Protein AF-0000000084635244 (afdb_homodimer)

Organism: Rhizophagus irregularis (strain DAOM 197198w) (NCBI:txid1432141)

InterPro domains:
  IPR006095 Glutamate/phenylalanine/leucine/valine/L-tryptophan dehydrogenase [PR00082] (2-16)
  IPR006095 Glutamate/phenylalanine/leucine/valine/L-tryptophan dehydrogenase [PR00082] (76-98)
  IPR006095 Glutamate/phenylalanine/leucine/valine/L-tryptophan dehydrogenase [PR00082] (119-139)
  IPR006095 Glutamate/phenylalanine/leucine/valine/L-tryptophan dehydrogenase [PR00082] (241-252)
  IPR006096 Glutamate/phenylalanine/leucine/valine/L-tryptophan dehydrogenase, C-terminal [PF00208] (85-300)
  IPR006096 Glutamate/phenylalanine/leucine/valine/L-tryptophan dehydrogenase, C-terminal [SM00839] (88-313)
  IPR006097 Glutamate/phenylalanine/leucine/valine/L-tryptophan dehydrogenase, dimerisation domain [PF02812] (1-74)
  IPR016211 Glutamate/phenylalanine/leucine/valine/L-tryptophan dehydrogenase, bacterial/archaeal [PTHR42722] (1-314)
  IPR036291 NAD(P)-binding domain superfamily [SSF51735] (85-309)
  IPR046346 Aminoacid dehydrogenase-like, N-terminal domain superfamily [SSF53223] (1-88)

pLDDT: mean 82.5, std 17.67, range [34.53, 98.81]

Solvent-accessible surface area (backbone atoms only — not comparable to full-atom values): 42917 Å² total; per-residue (Å²): 88,39,52,27,26,17,60,66,68,44,90,49,75,52,80,85,88,81,86,80,43,87,79,74,48,52,94,50,95,79,51,48,70,64,58,52,39,50,55,30,29,52,50,12,40,54,40,18,71,48,30,45,57,46,68,46,64,79,50,93,93,58,50,61,67,44,30,43,30,19,42,68,22,14,70,48,52,32,33,24,45,54,77,33,39,28,64,26,78,41,32,55,50,16,20,53,28,28,51,34,26,44,45,24,54,38,41,73,74,70,32,93,62,52,56,63,35,31,36,27,32,38,22,43,48,69,35,24,44,40,32,51,52,54,42,54,76,46,43,39,48,32,36,43,33,29,28,64,47,68,66,46,47,52,52,43,48,63,75,45,50,90,43,46,90,66,37,43,44,82,40,83,39,56,90,86,57,64,63,68,57,41,41,90,34,59,27,34,21,44,31,54,63,42,51,62,39,32,80,80,44,53,76,54,43,62,32,46,30,39,47,25,51,15,60,61,37,44,53,42,78,90,51,36,55,54,55,36,49,74,72,62,27,45,56,52,45,29,53,62,19,28,34,32,28,57,51,46,39,64,43,30,82,69,27,59,50,86,84,34,64,75,59,47,41,41,67,32,79,82,39,72,69,4,37,25,40,39,44,38,50,30,49,50,50,11,64,74,66,74,49,41,33,56,60,45,48,50,53,54,9,54,63,46,58,71,60,66,37,90,86,67,45,67,52,47,56,53,36,51,50,51,44,49,48,42,47,37,42,45,32,42,46,52,17,47,51,24,40,49,52,14,48,48,30,54,68,72,42,61,82,85,39,36,64,57,14,49,47,28,38,51,46,13,50,50,33,42,50,49,31,49,50,45,45,48,45,38,63,70,58,47,47,69,77,44,87,85,58,76,84,70,72,65,54,65,56,51,52,49,48,50,49,50,50,50,52,45,52,50,52,48,49,54,49,58,68,64,57,124,87,40,52,27,26,16,59,68,70,44,89,48,76,53,80,85,87,82,84,79,42,87,78,74,48,52,94,50,94,78,52,48,72,64,59,51,40,50,53,29,28,50,50,12,39,53,41,18,71,49,30,43,58,46,70,47,65,79,51,93,94,58,51,60,67,44,32,45,31,20,43,68,22,14,69,48,51,31,31,23,44,53,77,32,39,29,65,26,78,40,32,56,49,16,19,53,28,26,51,35,26,44,47,23,54,37,40,74,75,70,34,92,63,53,56,63,35,31,37,28,32,39,22,43,50,70,37,24,43,41,31,51,51,54,42,54,76,48,43,39,48,32,38,41,34,31,27,64,48,68,67,44,48,53,53,44,47,64,74,43,52,90,43,48,90,67,36,44,44,82,40,85,38,57,91,86,58,64,64,68,59,40,42,90,33,58,28,35,22,43,31,53,61,42,52,62,39,32,79,81,44,53,75,54,42,61,33,47,31,39,47,25,51,15,59,60,38,43,53,42,76,90,52,36,53,55,56,35,48,76,72,60,27,47,56,50,46,29,52,63,19,28,33,32,28,57,52,46,39,64,42,29,81,72,26,58,50,86,85,36,64,74,59,46,42,42,67,31,77,83,40,73,68,4,36,25,39,37,43,39,49,30,50,51,48,10,64,73,66,73,50,42,33,54,58,45,46,49,53,54,9,56,63,45,58,69,61,66,35,90,85,67,45,66,51,46,58,52,37,52,49,50,44,48,45,43,48,37,42,46,31,41,48,53,17,49,52,24,40,50,52,15,48,48,30,54,68,72,44,58,82,86,39,35,64,56,15,50,47,27,36,50,48,14,50,50,34,42,48,47,31,48,48,45,44,49,44,37,62,68,58,46,46,69,75,46,86,84,60,77,85,68,70,64,55,65,55,52,51,49,50,50,49,50,50,50,51,45,52,50,52,48,50,52,48,57,68,62,57,125

Secondary structure (DSSP, 8-state):
-HHHHHHTT-S----------TTSS-S-TTS-HHHHHHHHHHHHHHHHHTTTS--B---TT--HHHHHHHHTT-SSB-S--GGGT----THHHHHHHHHHHHHHHHHHTT---STT-EEEEE--SHHHHHHHHHHHHTT-SEEEEEES-HHHHHHHHHHTGGGTTTTEEEEE--TT--GGGGS-SSEEEE-S-S--B-HHHHTT---SEE--S-S--BSSTTTHHHHHHHTT-EE--HHHHTTHHHHHHHHGGG---TT-HHHHHHHSSSSTTSHHHHHHHHHHHHHHHT--HHHHHHHHHHHHHTSPBTTTBSHHHHHHHHHHHHHHHHHHHHHHHHHHHHHHHHHHS-GGGHHHHHHHHHHHHHHHHHHHHHHHHHHHH--TT-TTS----THHHHHHHHHHHHHHHHHHHHHHHH--/-HHHHHHTT-S----------TTSS-S-TTS-HHHHHHHHHHHHHHHHHTTTS--B---TT--HHHHHHHHTT-SSB-S--GGGT----THHHHHHHHHHHHHHHHHHTT---STT-EEEEE--SHHHHHHHHHHHHTT-SEEEEEES-HHHHHHHHHHTGGGTTTTEEEEE--TT--GGGGS-SSEEEE-S-S--B-HHHHTT---SEE--S-S--BSSTTTHHHHHHHTT-EE--HHHHTTHHHHHHHHGGG---TT-HHHHHHHSSSSTTSHHHHHHHHHHHHHHHT--HHHHHHHHHHHHHTSPBTTTBSHHHHHHHHHHHHHHHHHHHHHHHHHHHHHHHHHHS-GGGHHHHHHHHHHHHHHHHHHHHHHHHHHHH--TT-TTS----THHHHHHHHHHHHHHHHHHHHHHHH--

Sequence (840 aa):
MTHKNALAELWWGGGKGVIARNSGVGLEEGDTPLQRRLVFEEYGLFISSLKGCYVTAEDVGTKDEDMSAIFSKTRFTTCIPPGFGGSGNPSSPTARGVVRALEAAFSHIGRKSLEGATIAVQGVGHVGSNFIQFLLEKRVKRIIACDVDPQKLQVAEKRFKEFYDGKIEFRLTKQNDHSLLFEDVDAVSPCGIGNILTPQTIKNIKTNIVCGAANNQLGDPAKDDKLLAERGIIYVPDFLANRMGIVNCADEQYGYIDDDPFIEKHLGDSWENSIYNCTKLILDKAKATKRTPQEIAVELAEQKSFVEHPIRGHRGIQIIETRQRTFEGAYGRTCLSSFGFALIILRIFDEDFYTIGFVYIAFGVALLIISALRIRNNIENFDIFEKNKPFVTSGGYVALTSGIALLTYLALLVMILRMDMTHKNALAELWWGGGKGVIARNSGVGLEEGDTPLQRRLVFEEYGLFISSLKGCYVTAEDVGTKDEDMSAIFSKTRFTTCIPPGFGGSGNPSSPTARGVVRALEAAFSHIGRKSLEGATIAVQGVGHVGSNFIQFLLEKRVKRIIACDVDPQKLQVAEKRFKEFYDGKIEFRLTKQNDHSLLFEDVDAVSPCGIGNILTPQTIKNIKTNIVCGAANNQLGDPAKDDKLLAERGIIYVPDFLANRMGIVNCADEQYGYIDDDPFIEKHLGDSWENSIYNCTKLILDKAKATKRTPQEIAVELAEQKSFVEHPIRGHRGIQIIETRQRTFEGAYGRTCLSSFGFALIILRIFDEDFYTIGFVYIAFGVALLIISALRIRNNIENFDIFEKNKPFVTSGGYVALTSGIALLTYLALLVMILRMD

Structure (mmCIF, N/CA/C/O backbone):
data_AF-0000000084635244-model_v1
#
loop_
_entity.id
_entity.type
_entity.pdbx_description
1 polymer 'Glutamate/phenylalanine/leucine/valine/L-tryptophan dehydrogenase C-terminal domain-containing protein'
#
loop_
_atom_site.group_PDB
_atom_site.id
_atom_site.type_symbol
_atom_site.label_atom_id
_atom_site.label_alt_id
_atom_site.label_comp_id
_atom_site.label_asym_id
_atom_site.label_entity_id
_atom_site.label_seq_id
_atom_site.pdbx_PDB_ins_code
_atom_site.Cartn_x
_atom_site.Cartn_y
_atom_site.Cartn_z
_atom_site.occupancy
_atom_site.B_iso_or_equiv
_atom_site.auth_seq_id
_atom_site.auth_comp_id
_atom_site.auth_asym_id
_atom_site.auth_atom_id
_atom_site.pdbx_PDB_model_num
ATOM 1 N N . MET A 1 1 ? 6.395 -19.469 0.417 1 91.5 1 MET A N 1
ATOM 2 C CA . MET A 1 1 ? 5.938 -18.125 0.082 1 91.5 1 MET A CA 1
ATOM 3 C C . MET A 1 1 ? 7.117 -17.156 0.01 1 91.5 1 MET A C 1
ATOM 5 O O . MET A 1 1 ? 7.188 -16.328 -0.899 1 91.5 1 MET A O 1
ATOM 9 N N . THR A 1 2 ? 8.031 -17.25 0.988 1 91.19 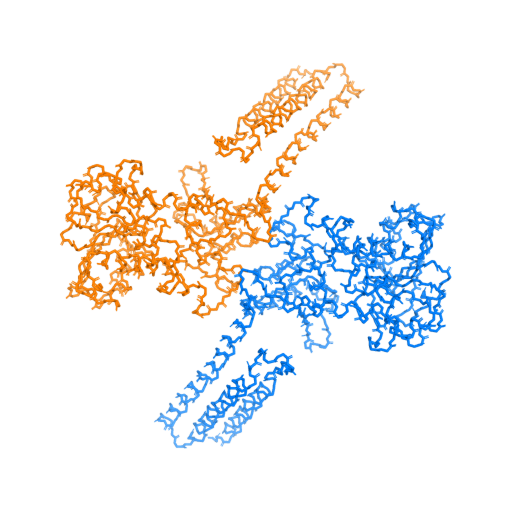2 THR A N 1
ATOM 10 C CA . THR A 1 2 ? 9.195 -16.375 0.99 1 91.19 2 THR A CA 1
ATOM 11 C C . THR A 1 2 ? 9.992 -16.531 -0.305 1 91.19 2 THR A C 1
ATOM 13 O O . THR A 1 2 ? 10.328 -15.531 -0.954 1 91.19 2 THR A O 1
ATOM 16 N N . HIS A 1 3 ? 10.25 -17.75 -0.678 1 94.38 3 HIS A N 1
ATOM 17 C CA . HIS A 1 3 ? 11.016 -18.016 -1.894 1 94.38 3 HIS A CA 1
ATOM 18 C C . HIS A 1 3 ? 10.266 -17.516 -3.129 1 94.38 3 HIS A C 1
ATOM 20 O O . HIS A 1 3 ? 10.875 -16.953 -4.043 1 94.38 3 HIS A O 1
ATOM 26 N N . LYS A 1 4 ? 9.031 -17.672 -3.117 1 95.75 4 LYS A N 1
ATOM 27 C CA . LYS A 1 4 ? 8.18 -17.219 -4.215 1 95.75 4 LYS A CA 1
ATOM 28 C C . LYS A 1 4 ? 8.25 -15.695 -4.375 1 95.75 4 LYS A C 1
ATOM 30 O O . LYS A 1 4 ? 8.469 -15.195 -5.477 1 95.75 4 LYS A O 1
ATOM 35 N N . ASN A 1 5 ? 8.055 -14.984 -3.285 1 95.06 5 ASN A N 1
ATOM 36 C CA . ASN A 1 5 ? 8.094 -13.523 -3.301 1 95.06 5 ASN A CA 1
ATOM 37 C C . ASN A 1 5 ? 9.469 -13.008 -3.707 1 95.06 5 ASN A C 1
ATOM 39 O O . ASN A 1 5 ? 9.578 -12.039 -4.461 1 95.06 5 ASN A O 1
ATOM 43 N N . ALA A 1 6 ? 10.469 -13.703 -3.248 1 94.06 6 ALA A N 1
ATOM 44 C CA . ALA A 1 6 ? 11.844 -13.305 -3.533 1 94.06 6 ALA A CA 1
ATOM 45 C C . ALA A 1 6 ? 12.172 -13.461 -5.016 1 94.06 6 ALA A C 1
ATOM 47 O O . ALA A 1 6 ? 12.688 -12.539 -5.648 1 94.06 6 ALA A O 1
ATOM 48 N N . LEU A 1 7 ? 11.797 -14.586 -5.598 1 95.12 7 LEU A N 1
ATOM 49 C CA . LEU A 1 7 ? 12.078 -14.828 -7.008 1 95.12 7 LEU A CA 1
ATOM 50 C C . LEU A 1 7 ? 11.297 -13.859 -7.895 1 95.12 7 LEU A C 1
ATOM 52 O O . LEU A 1 7 ? 11.734 -13.531 -9 1 95.12 7 LEU A O 1
ATOM 56 N N . ALA A 1 8 ? 10.195 -13.422 -7.375 1 95.62 8 ALA A N 1
ATOM 57 C CA . ALA A 1 8 ? 9.367 -12.477 -8.125 1 95.62 8 ALA A CA 1
ATOM 58 C C . ALA A 1 8 ? 9.828 -11.039 -7.895 1 95.62 8 ALA A C 1
ATOM 60 O O . ALA A 1 8 ? 9.289 -10.109 -8.492 1 95.62 8 ALA A O 1
ATOM 61 N N . GLU A 1 9 ? 10.789 -10.875 -6.953 1 92.44 9 GLU A N 1
ATOM 62 C CA . GLU A 1 9 ? 11.312 -9.562 -6.586 1 92.44 9 GLU A CA 1
ATOM 63 C C . GLU A 1 9 ? 10.211 -8.664 -6.027 1 92.44 9 GLU A C 1
ATOM 65 O O . GLU A 1 9 ? 10.086 -7.504 -6.426 1 92.44 9 GLU A O 1
ATOM 70 N N . LEU A 1 10 ? 9.461 -9.352 -5.242 1 91.56 10 LEU A N 1
ATOM 71 C CA . LEU A 1 10 ? 8.484 -8.602 -4.465 1 91.56 10 LEU A CA 1
ATOM 72 C C . LEU A 1 10 ? 9.07 -8.18 -3.119 1 91.56 10 LEU A C 1
ATOM 74 O O . LEU A 1 10 ? 9.914 -8.875 -2.561 1 91.56 10 LEU A O 1
ATOM 78 N N . TRP A 1 11 ? 8.742 -7.051 -2.605 1 87.19 11 TRP A N 1
ATOM 79 C CA . TRP A 1 11 ? 9.273 -6.531 -1.352 1 87.19 11 TRP A CA 1
ATOM 80 C C . TRP A 1 11 ? 8.438 -7.004 -0.167 1 87.19 11 TRP A C 1
ATOM 82 O O . TRP A 1 11 ? 8.094 -6.211 0.712 1 87.19 11 TRP A O 1
ATOM 92 N N . TRP A 1 12 ? 7.984 -8.203 -0.226 1 88.62 12 TRP A N 1
ATOM 93 C CA . TRP A 1 12 ? 7.234 -8.875 0.834 1 88.62 12 TRP A CA 1
ATOM 94 C C . TRP A 1 12 ? 7.961 -10.125 1.308 1 88.62 12 TRP A C 1
ATOM 96 O O . TRP A 1 12 ? 8.609 -10.82 0.514 1 88.62 12 TRP A O 1
ATOM 106 N N . GLY A 1 13 ? 7.934 -10.352 2.584 1 88.12 13 GLY A N 1
ATOM 107 C CA . GLY A 1 13 ? 8.25 -11.688 3.064 1 88.12 13 GLY A CA 1
ATOM 108 C C . GLY A 1 13 ? 7.188 -12.711 2.73 1 88.12 13 GLY A C 1
ATOM 109 O O . GLY A 1 13 ? 6.457 -12.562 1.749 1 88.12 13 GLY A O 1
ATOM 110 N N . GLY A 1 14 ? 7.234 -13.836 3.43 1 87.56 14 GLY A N 1
ATOM 111 C CA . GLY A 1 14 ? 6.238 -14.852 3.139 1 87.56 14 GLY A CA 1
ATOM 112 C C . GLY A 1 14 ? 5.617 -15.453 4.387 1 87.56 14 GLY A C 1
ATOM 113 O O . GLY A 1 14 ? 6.281 -15.578 5.418 1 87.56 14 GLY A O 1
ATOM 114 N N . GLY A 1 15 ? 4.285 -15.695 4.281 1 86.06 15 GLY A N 1
ATOM 115 C CA . GLY A 1 15 ? 3.545 -16.359 5.344 1 86.06 15 GLY A CA 1
ATOM 116 C C . GLY A 1 15 ? 2.25 -16.984 4.863 1 86.06 15 GLY A C 1
ATOM 117 O O . GLY A 1 15 ? 1.829 -16.766 3.727 1 86.06 15 GLY A O 1
ATOM 118 N N . LYS A 1 16 ? 1.751 -17.969 5.715 1 85.5 16 LYS A N 1
ATOM 119 C CA . LYS A 1 16 ? 0.455 -18.578 5.453 1 85.5 16 LYS A CA 1
ATOM 120 C C . LYS A 1 16 ? -0.455 -18.484 6.672 1 85.5 16 LYS A C 1
ATOM 122 O O . LYS A 1 16 ? 0.007 -18.625 7.809 1 85.5 16 LYS A O 1
ATOM 127 N N . GLY A 1 17 ? -1.716 -18.141 6.344 1 83.75 17 GLY A N 1
ATOM 128 C CA . GLY A 1 17 ? -2.729 -18.141 7.387 1 83.75 17 GLY A CA 1
ATOM 129 C C . GLY A 1 17 ? -3.713 -19.281 7.27 1 83.75 17 GLY A C 1
ATOM 130 O O . GLY A 1 17 ? -4.113 -19.656 6.164 1 83.75 17 GLY A O 1
ATOM 131 N N . VAL A 1 18 ? -4.051 -19.859 8.438 1 80.62 18 VAL A N 1
ATOM 132 C CA . VAL A 1 18 ? -5.012 -20.969 8.477 1 80.62 18 VAL A CA 1
ATOM 133 C C . VAL A 1 18 ? -6.121 -20.641 9.477 1 80.62 18 VAL A C 1
ATOM 135 O O . VAL A 1 18 ? -5.855 -20.125 10.562 1 80.62 18 VAL A O 1
ATOM 138 N N . ILE A 1 19 ? -7.324 -20.797 9.047 1 79.44 19 ILE A N 1
ATOM 139 C CA . ILE A 1 19 ? -8.484 -20.672 9.93 1 79.44 19 ILE A CA 1
ATOM 140 C C . ILE A 1 19 ? -8.953 -22.062 10.336 1 79.44 19 ILE A C 1
ATOM 142 O O . ILE A 1 19 ? -9.297 -22.891 9.484 1 79.44 19 ILE A O 1
ATOM 146 N N . ALA A 1 20 ? -8.766 -22.391 11.609 1 70.88 20 ALA A N 1
ATOM 147 C CA . ALA A 1 20 ? -9.211 -23.688 12.117 1 70.88 20 ALA A CA 1
ATOM 148 C C . ALA A 1 20 ? -10.406 -23.531 13.047 1 70.88 20 ALA A C 1
ATOM 150 O O . ALA A 1 20 ? -10.414 -22.656 13.922 1 70.88 20 ALA A O 1
ATOM 151 N N . ARG A 1 21 ? -11.516 -24.062 12.68 1 64.56 21 ARG A N 1
ATOM 152 C CA . ARG A 1 21 ? -12.68 -24 13.555 1 64.56 21 ARG A CA 1
ATOM 153 C C . ARG A 1 21 ? -12.703 -25.188 14.516 1 64.56 21 ARG A C 1
ATOM 155 O O . ARG A 1 21 ? -12.32 -26.312 14.141 1 64.56 21 ARG A O 1
ATOM 162 N N . ASN A 1 22 ? -12.93 -24.828 15.773 1 56.69 22 ASN A N 1
ATOM 163 C CA . ASN A 1 22 ? -12.93 -25.812 16.859 1 56.69 22 ASN A CA 1
ATOM 164 C C . ASN A 1 22 ? -13.922 -26.938 16.594 1 56.69 22 ASN A C 1
ATOM 166 O O . ASN A 1 22 ? -13.945 -27.938 17.312 1 56.69 22 ASN A O 1
ATOM 170 N N . SER A 1 23 ? -14.867 -26.625 15.812 1 53.41 23 SER A N 1
ATOM 171 C CA . SER A 1 23 ? -15.836 -27.703 15.633 1 53.41 23 SER A CA 1
ATOM 172 C C . SER A 1 23 ? -15.203 -28.906 14.93 1 53.41 23 SER A C 1
ATOM 174 O O . SER A 1 23 ? -15.852 -29.938 14.742 1 53.41 23 SER A O 1
ATOM 176 N N . GLY A 1 24 ? -13.938 -28.812 14.891 1 50.06 24 GLY A N 1
ATOM 177 C CA . GLY A 1 24 ? -13.234 -29.859 14.164 1 50.06 24 GLY A CA 1
ATOM 178 C C . GLY A 1 24 ? -13.562 -29.875 12.68 1 50.06 24 GLY A C 1
ATOM 179 O O . GLY A 1 24 ? -12.945 -30.625 11.914 1 50.06 24 GLY A O 1
ATOM 180 N N . VAL A 1 25 ? -14.727 -29.266 12.383 1 49.88 25 VAL A N 1
ATOM 181 C CA . VAL A 1 25 ? -15.117 -29.25 10.977 1 49.88 25 VAL A CA 1
ATOM 182 C C . VAL A 1 25 ? -14.867 -27.859 10.398 1 49.88 25 VAL A C 1
ATOM 184 O O . VAL A 1 25 ? -15.094 -26.844 11.062 1 49.88 25 VAL A O 1
ATOM 187 N N . GLY A 1 26 ? -13.797 -27.656 9.688 1 55.41 26 GLY A N 1
ATOM 188 C CA . GLY A 1 26 ? -13.656 -26.406 8.953 1 55.41 26 GLY A CA 1
ATOM 189 C C . GLY A 1 26 ? -14.984 -25.812 8.516 1 55.41 26 GLY A C 1
ATOM 190 O O . GLY A 1 26 ? -16.047 -26.25 8.977 1 55.41 26 GLY A O 1
ATOM 191 N N . LEU A 1 27 ? -15.047 -24.516 7.988 1 60.03 27 LEU A N 1
ATOM 192 C CA . LEU A 1 27 ? -16.281 -24 7.402 1 60.03 27 LEU A CA 1
ATOM 193 C C . LEU A 1 27 ? -16.906 -25.031 6.465 1 60.03 27 LEU A C 1
ATOM 195 O O . LEU A 1 27 ? -16.234 -25.562 5.586 1 60.03 27 LEU A O 1
ATOM 199 N N . GLU A 1 28 ? -17.875 -25.75 7.059 1 56.56 28 GLU A N 1
ATOM 200 C CA . GLU A 1 28 ? -18.562 -26.781 6.297 1 56.56 28 GLU A CA 1
ATOM 201 C C . GLU A 1 28 ? -19.484 -26.188 5.238 1 56.56 28 GLU A C 1
ATOM 203 O O . GLU A 1 28 ? -19.922 -25.047 5.375 1 56.56 28 GLU A O 1
ATOM 208 N N . GLU A 1 29 ? -19.562 -26.766 4.102 1 55.72 29 GLU A N 1
ATOM 209 C CA . GLU A 1 29 ? -20.469 -26.391 3.018 1 55.72 29 GLU A CA 1
ATOM 210 C C . GLU A 1 29 ? -21.844 -26 3.555 1 55.72 29 GLU A C 1
ATOM 212 O O . GLU A 1 29 ? -22.531 -25.156 2.977 1 55.72 29 GLU A O 1
ATOM 217 N N . GLY A 1 30 ? -22.094 -26.406 4.809 1 57.88 30 GLY A N 1
ATOM 218 C CA . GLY A 1 30 ? -23.438 -26.172 5.336 1 57.88 30 GLY A CA 1
ATOM 219 C C . GLY A 1 30 ? -23.516 -24.906 6.176 1 57.88 30 GLY A C 1
ATOM 220 O O . GLY A 1 30 ? -24.594 -24.531 6.633 1 57.88 30 GLY A O 1
ATOM 221 N N . ASP A 1 31 ? -22.469 -24.266 6.309 1 67.12 31 ASP A N 1
ATOM 222 C CA . ASP A 1 31 ? -22.547 -23.047 7.121 1 67.12 31 ASP A CA 1
ATOM 223 C C . ASP A 1 31 ? -23.328 -21.953 6.398 1 67.12 31 ASP A C 1
ATOM 225 O O . ASP A 1 31 ? -23.266 -21.844 5.172 1 67.12 31 ASP A O 1
ATOM 229 N N . THR A 1 32 ? -24.188 -21.359 7.148 1 79.31 32 THR A N 1
ATOM 230 C CA . THR A 1 32 ? -24.938 -20.25 6.566 1 79.31 32 THR A CA 1
ATOM 231 C C . THR A 1 32 ? -23.984 -19.156 6.078 1 79.31 32 THR A C 1
ATOM 233 O O . THR A 1 32 ? -22.875 -19.016 6.594 1 79.31 32 THR A O 1
ATOM 236 N N . PRO A 1 33 ? -24.375 -18.609 5.078 1 81.81 33 PRO A N 1
ATOM 237 C CA . PRO A 1 33 ? -23.578 -17.469 4.586 1 81.81 33 PRO A CA 1
ATOM 238 C C . PRO A 1 33 ? -23.219 -16.484 5.691 1 81.81 33 PRO A C 1
ATOM 240 O O . PRO A 1 33 ? -22.125 -15.914 5.68 1 81.81 33 PRO A O 1
ATOM 243 N N . LEU A 1 34 ? -24.109 -16.422 6.605 1 83.31 34 LEU A N 1
ATOM 244 C CA . LEU A 1 34 ? -23.859 -15.492 7.699 1 83.31 34 LEU A CA 1
ATOM 245 C C . LEU A 1 34 ? -22.75 -15.992 8.609 1 83.31 34 LEU A C 1
ATOM 247 O O . LEU A 1 34 ? -21.875 -15.219 9.016 1 83.31 34 LEU A O 1
ATOM 251 N N . GLN A 1 35 ? -22.844 -17.25 8.922 1 80.06 35 GLN A N 1
ATOM 252 C CA . GLN A 1 35 ? -21.812 -17.828 9.781 1 80.06 35 GLN A CA 1
ATOM 253 C C . GLN A 1 35 ? -20.438 -17.734 9.125 1 80.06 35 GLN A C 1
ATOM 255 O O . GLN A 1 35 ? -19.438 -17.406 9.781 1 80.06 35 GLN A O 1
ATOM 260 N N . ARG A 1 36 ? -20.359 -18 7.906 1 86.44 36 ARG A N 1
ATOM 261 C CA . ARG A 1 36 ? -19.109 -17.906 7.16 1 86.44 36 ARG A CA 1
ATOM 262 C C . ARG A 1 36 ? -18.594 -16.469 7.145 1 86.44 36 ARG A C 1
ATOM 264 O O . ARG A 1 36 ? -17.406 -16.234 7.391 1 86.44 36 ARG A O 1
ATOM 271 N N . ARG A 1 37 ? -19.516 -15.57 6.914 1 88.69 37 ARG A N 1
ATOM 272 C CA . ARG A 1 37 ? -19.141 -14.156 6.895 1 88.69 37 ARG A CA 1
ATOM 273 C C . ARG A 1 37 ? -18.547 -13.734 8.227 1 88.69 37 ARG A C 1
ATOM 275 O O . ARG A 1 37 ? -17.531 -13.023 8.266 1 88.69 37 ARG A O 1
ATOM 282 N N . LEU A 1 38 ? -19.094 -14.18 9.273 1 83.75 38 LEU A N 1
ATOM 283 C CA . LEU A 1 38 ? -18.641 -13.797 10.609 1 83.75 38 LEU A CA 1
ATOM 284 C C . LEU A 1 38 ? -17.234 -14.312 10.867 1 83.75 38 LEU A C 1
ATOM 286 O O . LEU A 1 38 ? -16.406 -13.602 11.445 1 83.75 38 LEU A O 1
ATOM 290 N N . VAL A 1 39 ? -16.984 -15.492 10.453 1 85.06 39 VAL A N 1
ATOM 291 C CA . VAL A 1 39 ? -15.664 -16.094 10.641 1 85.06 39 VAL A CA 1
ATOM 292 C C . VAL A 1 39 ? -14.609 -15.273 9.906 1 85.06 39 VAL A C 1
ATOM 294 O O . VAL A 1 39 ? -13.547 -14.961 10.461 1 85.06 39 VAL A O 1
ATOM 297 N N . PHE A 1 40 ? -14.922 -14.852 8.734 1 91.5 40 PHE A N 1
ATOM 298 C CA . PHE A 1 40 ? -13.945 -14.133 7.926 1 91.5 40 PHE A CA 1
ATOM 299 C C . PHE A 1 40 ? -13.812 -12.688 8.391 1 91.5 40 PHE A C 1
ATOM 301 O O . PHE A 1 40 ? -12.742 -12.094 8.289 1 91.5 40 PHE A O 1
ATOM 308 N N . GLU A 1 41 ? -14.883 -12.172 8.93 1 88.19 41 GLU A N 1
ATOM 309 C CA . GLU A 1 41 ? -14.781 -10.859 9.562 1 88.19 41 GLU A CA 1
ATOM 310 C C . GLU A 1 41 ? -13.875 -10.906 10.797 1 88.19 41 GLU A C 1
ATOM 312 O O . GLU A 1 41 ? -13.07 -10 11.016 1 88.19 41 GLU A O 1
ATOM 317 N N . GLU A 1 42 ? -14.008 -11.969 11.555 1 85.06 42 GLU A N 1
ATOM 318 C CA . GLU A 1 42 ? -13.141 -12.148 12.719 1 85.06 42 GLU A CA 1
ATOM 319 C C . GLU A 1 42 ? -11.688 -12.305 12.305 1 85.06 42 GLU A C 1
ATOM 321 O O . GLU A 1 42 ? -10.781 -11.797 12.969 1 85.06 42 GLU A O 1
ATOM 326 N N . TYR A 1 43 ? -11.484 -13.031 11.258 1 89.19 43 TYR A N 1
ATOM 327 C CA . TYR A 1 43 ? -10.133 -13.148 10.711 1 89.19 43 TYR A CA 1
ATOM 328 C C . TYR A 1 43 ? -9.602 -11.789 10.273 1 89.19 43 TYR A C 1
ATOM 330 O O . TYR A 1 43 ? -8.43 -11.477 10.492 1 89.19 43 TYR A O 1
ATOM 338 N N . GLY A 1 44 ? -10.469 -10.977 9.664 1 90.25 44 GLY A N 1
ATOM 339 C CA . GLY A 1 44 ? -10.094 -9.617 9.312 1 90.25 44 GLY A CA 1
ATOM 340 C C . GLY A 1 44 ? -9.641 -8.797 10.508 1 90.25 44 GLY A C 1
ATOM 341 O O . GLY A 1 44 ? -8.648 -8.078 10.43 1 90.25 44 GLY A O 1
ATOM 342 N N . LEU A 1 45 ? -10.383 -8.93 11.594 1 85.69 45 LEU A N 1
ATOM 343 C CA . LEU A 1 45 ? -10.016 -8.227 12.82 1 85.69 45 LEU A CA 1
ATOM 344 C C . LEU A 1 45 ? -8.664 -8.703 13.336 1 85.69 45 LEU A C 1
ATOM 346 O O . LEU A 1 45 ? -7.852 -7.895 13.797 1 85.69 45 LEU A O 1
ATOM 350 N N . PHE A 1 46 ? -8.43 -10.016 13.266 1 87.12 46 PHE A N 1
ATOM 351 C CA . PHE A 1 46 ? -7.137 -10.578 13.641 1 87.12 46 PHE A CA 1
ATOM 352 C C . PHE A 1 46 ? -6.016 -9.984 12.797 1 87.12 46 PHE A C 1
ATOM 354 O O . PHE A 1 46 ? -4.977 -9.578 13.32 1 87.12 46 PHE A O 1
ATOM 361 N N . ILE A 1 47 ? -6.25 -9.844 11.508 1 90.56 47 ILE A N 1
ATOM 362 C CA . ILE A 1 47 ? -5.262 -9.273 10.594 1 90.56 47 ILE A CA 1
ATOM 363 C C . ILE A 1 47 ? -4.996 -7.816 10.977 1 90.56 47 ILE A C 1
ATOM 365 O O . ILE A 1 47 ? -3.844 -7.371 10.984 1 90.56 47 ILE A O 1
ATOM 369 N N . SER A 1 48 ? -6.039 -7.09 11.289 1 85.12 48 SER A N 1
ATOM 370 C CA . SER A 1 48 ? -5.879 -5.707 11.727 1 85.12 48 SER A CA 1
ATOM 371 C C . SER A 1 48 ? -4.996 -5.613 12.961 1 85.12 48 SER A C 1
ATOM 373 O O . SER A 1 48 ? -4.191 -4.688 13.086 1 85.12 48 SER A O 1
ATOM 375 N N . SER A 1 49 ? -5.109 -6.598 13.805 1 81.31 49 SER A N 1
ATOM 376 C CA . SER A 1 49 ? -4.359 -6.586 15.055 1 81.31 49 SER A CA 1
ATOM 377 C C . SER A 1 49 ? -2.869 -6.805 14.812 1 81.31 49 SER A C 1
ATOM 379 O O . SER A 1 49 ? -2.041 -6.516 15.672 1 81.31 49 SER A O 1
ATOM 381 N N . LEU A 1 50 ? -2.551 -7.293 13.633 1 83.25 50 LEU A N 1
ATOM 382 C CA . LEU A 1 50 ? -1.15 -7.523 13.297 1 83.25 50 LEU A CA 1
ATOM 383 C C . LEU A 1 50 ? -0.5 -6.242 12.773 1 83.25 50 LEU A C 1
ATOM 385 O O . LEU A 1 50 ? 0.678 -6.246 12.414 1 83.25 50 LEU A O 1
ATOM 389 N N . LYS A 1 51 ? -1.232 -5.211 12.594 1 82.75 51 LYS A N 1
ATOM 390 C CA . LYS A 1 51 ? -0.794 -3.834 12.375 1 82.75 51 LYS A CA 1
ATOM 391 C C . LYS A 1 51 ? 0.034 -3.723 11.094 1 82.75 51 LYS A C 1
ATOM 393 O O . LYS A 1 51 ? 1.01 -2.969 11.047 1 82.75 51 LYS A O 1
ATOM 398 N N . GLY A 1 52 ? -0.225 -4.625 10.188 1 86.81 52 GLY A N 1
ATOM 399 C CA . GLY A 1 52 ? 0.395 -4.469 8.875 1 86.81 52 GLY A CA 1
ATOM 400 C C . GLY A 1 52 ? 1.579 -5.391 8.664 1 86.81 52 GLY A C 1
ATOM 401 O O . GLY A 1 52 ? 2.164 -5.422 7.582 1 86.81 52 GLY A O 1
ATOM 402 N N . CYS A 1 53 ? 1.963 -6.164 9.672 1 85.38 53 CYS A N 1
ATOM 403 C CA . CYS A 1 53 ? 3.098 -7.066 9.516 1 85.38 53 CYS A CA 1
ATOM 404 C C . CYS A 1 53 ? 2.744 -8.234 8.602 1 85.38 53 CYS A C 1
ATOM 406 O O . CYS A 1 53 ? 3.629 -8.945 8.125 1 85.38 53 CYS A O 1
ATOM 408 N N . TYR A 1 54 ? 1.41 -8.352 8.445 1 88.5 54 TYR A N 1
ATOM 409 C CA . TYR A 1 54 ? 0.914 -9.43 7.594 1 88.5 54 TYR A CA 1
ATOM 410 C C . TYR A 1 54 ? -0.215 -8.938 6.699 1 88.5 54 TYR A C 1
ATOM 412 O O . TYR A 1 54 ? -1.145 -8.273 7.164 1 88.5 54 TYR A O 1
ATOM 420 N N . VAL A 1 55 ? -0.092 -9.172 5.422 1 92.06 55 VAL A N 1
ATOM 421 C CA . VAL A 1 55 ? -1.132 -8.898 4.434 1 92.06 55 VAL A CA 1
ATOM 422 C C . VAL A 1 55 ? -1.673 -10.211 3.875 1 92.06 55 VAL A C 1
ATOM 424 O O . VAL A 1 55 ? -0.923 -11.008 3.303 1 92.06 55 VAL A O 1
ATOM 427 N N . THR A 1 56 ? -2.922 -10.383 4.012 1 92.75 56 THR A N 1
ATOM 428 C CA . THR A 1 56 ? -3.492 -11.672 3.625 1 92.75 56 THR A CA 1
ATOM 429 C C . THR A 1 56 ? -4.039 -11.609 2.203 1 92.75 56 THR A C 1
ATOM 431 O O . THR A 1 56 ? -4.254 -10.531 1.655 1 92.75 56 THR A O 1
ATOM 434 N N . ALA A 1 57 ? -4.23 -12.742 1.64 1 92.38 57 ALA A N 1
ATOM 435 C CA . ALA A 1 57 ? -4.758 -12.914 0.288 1 92.38 57 ALA A CA 1
ATOM 436 C C . ALA A 1 57 ? -5.633 -14.156 0.196 1 92.38 57 ALA A C 1
ATOM 438 O O . ALA A 1 57 ? -5.758 -14.914 1.164 1 92.38 57 ALA A O 1
ATOM 439 N N . GLU A 1 58 ? -6.242 -14.297 -0.96 1 88.62 58 GLU A N 1
ATOM 440 C CA . GLU A 1 58 ? -7.109 -15.438 -1.21 1 88.62 58 GLU A CA 1
ATOM 441 C C . GLU A 1 58 ? -6.301 -16.719 -1.346 1 88.62 58 GLU A C 1
ATOM 443 O O . GLU A 1 58 ? -5.168 -16.703 -1.831 1 88.62 58 GLU A O 1
ATOM 448 N N . ASP A 1 59 ? -6.793 -17.781 -0.838 1 82.94 59 ASP A N 1
ATOM 449 C CA . ASP A 1 59 ? -6.203 -19.109 -0.996 1 82.94 59 ASP A CA 1
ATOM 450 C C . ASP A 1 59 ? -7.281 -20.188 -1.048 1 82.94 59 ASP A C 1
ATOM 452 O O . ASP A 1 59 ? -8.469 -19.891 -1.139 1 82.94 59 ASP A O 1
ATOM 456 N N . VAL A 1 60 ? -6.797 -21.391 -1.095 1 73.75 60 VAL A N 1
ATOM 457 C CA . VAL A 1 60 ? -7.684 -22.547 -1.227 1 73.75 60 VAL A CA 1
ATOM 458 C C . VAL A 1 60 ? -8.797 -22.453 -0.184 1 73.75 60 VAL A C 1
ATOM 460 O O . VAL A 1 60 ? -8.539 -22.141 0.982 1 73.75 60 VAL A O 1
ATOM 463 N N . GLY A 1 61 ? -10.031 -22.562 -0.596 1 74.31 61 GLY A N 1
ATOM 464 C CA . GLY A 1 61 ? -11.164 -22.594 0.31 1 74.31 61 GLY A CA 1
ATOM 465 C C . GLY A 1 61 ? -11.812 -21.234 0.513 1 74.31 61 GLY A C 1
ATOM 466 O O . GLY A 1 61 ? -12.805 -21.125 1.231 1 74.31 61 GLY A O 1
ATOM 467 N N . THR A 1 62 ? -11.273 -20.234 -0.104 1 82.12 62 THR A N 1
ATOM 468 C CA . THR A 1 62 ? -11.805 -18.891 0.042 1 82.12 62 THR A CA 1
ATOM 469 C C . THR A 1 62 ? -12.523 -18.438 -1.233 1 82.12 62 THR A C 1
ATOM 471 O O . THR A 1 62 ? -12.25 -18.969 -2.316 1 82.12 62 THR A O 1
ATOM 474 N N . LYS A 1 63 ? -13.492 -17.609 -1.018 1 82.69 63 LYS A N 1
ATOM 475 C CA . LYS A 1 63 ? -14.25 -17.031 -2.123 1 82.69 63 LYS A CA 1
ATOM 476 C C . LYS A 1 63 ? -14.211 -15.508 -2.082 1 82.69 63 LYS A C 1
ATOM 478 O O . LYS A 1 63 ? -13.703 -14.922 -1.121 1 82.69 63 LYS A O 1
ATOM 483 N N . ASP A 1 64 ? -14.742 -14.922 -3.117 1 85.31 64 ASP A N 1
ATOM 484 C CA . ASP A 1 64 ? -14.758 -13.469 -3.234 1 85.31 64 ASP A CA 1
ATOM 485 C C . ASP A 1 64 ? -15.469 -12.828 -2.043 1 85.31 64 ASP A C 1
ATOM 487 O O . ASP A 1 64 ? -15 -11.82 -1.507 1 85.31 64 ASP A O 1
ATOM 491 N N . GLU A 1 65 ? -16.531 -13.43 -1.673 1 87.94 65 GLU A N 1
ATOM 492 C CA . GLU A 1 65 ? -17.312 -12.906 -0.56 1 87.94 65 GLU A CA 1
ATOM 493 C C . GLU A 1 65 ? -16.516 -12.945 0.743 1 87.94 65 GLU A C 1
ATOM 495 O O . GLU A 1 65 ? -16.688 -12.078 1.604 1 87.94 65 GLU A O 1
ATOM 500 N N . ASP A 1 66 ? -15.75 -13.969 0.818 1 90.62 66 ASP A N 1
ATOM 501 C CA . ASP A 1 66 ? -14.914 -14.102 2.008 1 90.62 66 ASP A CA 1
ATOM 502 C C . ASP A 1 66 ? -13.898 -12.961 2.094 1 90.62 66 ASP A C 1
ATOM 504 O O . ASP A 1 66 ? -13.711 -12.375 3.162 1 90.62 66 ASP A O 1
ATOM 508 N N . MET A 1 67 ? -13.359 -12.617 0.95 1 93 67 MET A N 1
ATOM 509 C CA . MET A 1 67 ? -12.359 -11.555 0.915 1 93 67 MET A CA 1
ATOM 510 C C . MET A 1 67 ? -13.008 -10.195 1.195 1 93 67 MET A C 1
ATOM 512 O O . MET A 1 67 ? -12.391 -9.328 1.81 1 93 67 MET A O 1
ATOM 516 N N . SER A 1 68 ? -14.234 -10.062 0.71 1 92.62 68 SER A N 1
ATOM 517 C CA . SER A 1 68 ? -14.984 -8.852 1.022 1 92.62 68 SER A CA 1
ATOM 518 C C . SER A 1 68 ? -15.211 -8.711 2.523 1 92.62 68 SER A C 1
ATOM 520 O O . SER A 1 68 ? -15.094 -7.613 3.074 1 92.62 68 SER A O 1
ATOM 522 N N . ALA A 1 69 ? -15.562 -9.828 3.123 1 92.75 69 ALA A N 1
ATOM 523 C CA . ALA A 1 69 ? -15.773 -9.836 4.566 1 92.75 69 ALA A CA 1
ATOM 524 C C . ALA A 1 69 ? -14.5 -9.453 5.309 1 92.75 69 ALA A C 1
ATOM 526 O O . ALA A 1 69 ? -14.531 -8.648 6.242 1 92.75 69 ALA A O 1
ATOM 527 N N . ILE A 1 70 ? -13.422 -10.008 4.902 1 94.06 70 ILE A N 1
ATOM 528 C CA . ILE A 1 70 ? -12.133 -9.68 5.504 1 94.06 70 ILE A CA 1
ATOM 529 C C . ILE A 1 70 ? -11.828 -8.195 5.305 1 94.06 70 ILE A C 1
ATOM 531 O O . ILE A 1 70 ? -11.492 -7.496 6.262 1 94.06 70 ILE A O 1
ATOM 535 N N . PHE A 1 71 ? -12.047 -7.676 4.141 1 94.38 71 PHE A N 1
ATOM 536 C CA . PHE A 1 71 ? -11.75 -6.297 3.783 1 94.38 71 PHE A CA 1
ATOM 537 C C . PHE A 1 71 ? -12.562 -5.328 4.633 1 94.38 71 PHE A C 1
ATOM 539 O O . PHE A 1 71 ? -12.094 -4.238 4.965 1 94.38 71 PHE A O 1
ATOM 546 N N . SER A 1 72 ? -13.672 -5.734 4.941 1 91.81 72 SER A N 1
ATOM 547 C CA . SER A 1 72 ? -14.539 -4.863 5.723 1 91.81 72 SER A CA 1
ATOM 548 C C . SER A 1 72 ? -13.953 -4.586 7.102 1 91.81 72 SER A C 1
ATOM 550 O O . SER A 1 72 ? -14.398 -3.68 7.805 1 91.81 72 SER A O 1
ATOM 552 N N . LYS A 1 73 ? -12.914 -5.387 7.484 1 90.94 73 LYS A N 1
ATOM 553 C CA . LYS A 1 73 ? -12.398 -5.258 8.844 1 90.94 73 LYS A CA 1
ATOM 554 C C . LYS A 1 73 ? -10.906 -4.938 8.836 1 90.94 73 LYS A C 1
ATOM 556 O O . LYS A 1 73 ? -10.305 -4.727 9.891 1 90.94 73 LYS A O 1
ATOM 561 N N . THR A 1 74 ? -10.336 -4.922 7.645 1 92.06 74 THR A N 1
ATOM 562 C CA . THR A 1 74 ? -8.906 -4.645 7.609 1 92.06 74 THR A CA 1
ATOM 563 C C . THR A 1 74 ? -8.492 -4.105 6.242 1 92.06 74 THR A C 1
ATOM 565 O O . THR A 1 74 ? -9 -4.555 5.211 1 92.06 74 THR A O 1
ATOM 568 N N . ARG A 1 75 ? -7.586 -3.238 6.219 1 91.06 75 ARG A N 1
ATOM 569 C CA . ARG A 1 75 ? -7.004 -2.768 4.969 1 91.06 75 ARG A CA 1
ATOM 570 C C . ARG A 1 75 ? -5.918 -3.721 4.477 1 91.06 75 ARG A C 1
ATOM 572 O O . ARG A 1 75 ? -5.492 -3.641 3.32 1 91.06 75 ARG A O 1
ATOM 579 N N . PHE A 1 76 ? -5.406 -4.57 5.348 1 91.62 76 PHE A N 1
ATOM 580 C CA . PHE A 1 76 ? -4.25 -5.406 5.047 1 91.62 76 PHE A CA 1
ATOM 581 C C . PHE A 1 76 ? -4.688 -6.734 4.434 1 91.62 76 PHE A C 1
ATOM 583 O O . PHE A 1 76 ? -4.355 -7.801 4.953 1 91.62 76 PHE A O 1
ATOM 590 N N . THR A 1 77 ? -5.371 -6.594 3.395 1 93.25 77 THR A N 1
ATOM 591 C CA . THR A 1 77 ? -5.832 -7.719 2.586 1 93.25 77 THR A CA 1
ATOM 592 C C . THR A 1 77 ? -5.777 -7.375 1.101 1 93.25 77 THR A C 1
ATOM 594 O O . THR A 1 77 ? -5.816 -6.203 0.726 1 93.25 77 THR A O 1
ATOM 597 N N . THR A 1 78 ? -5.574 -8.398 0.31 1 92.88 78 THR A N 1
ATOM 598 C CA . THR A 1 78 ? -5.594 -8.266 -1.143 1 92.88 78 THR A CA 1
ATOM 599 C C . THR A 1 78 ? -6.613 -9.219 -1.761 1 92.88 78 THR A C 1
ATOM 601 O O . THR A 1 78 ? -7.383 -9.859 -1.046 1 92.88 78 THR A O 1
ATOM 604 N N . CYS A 1 79 ? -6.703 -9.18 -3.088 1 91.94 79 CYS A N 1
ATOM 605 C CA . CYS A 1 79 ? -7.676 -9.984 -3.824 1 91.94 79 CYS A CA 1
ATOM 606 C C . CYS A 1 79 ? -9.102 -9.578 -3.469 1 91.94 79 CYS A C 1
ATOM 608 O O . CYS A 1 79 ? -9.992 -10.422 -3.396 1 91.94 79 CYS A O 1
ATOM 610 N N . ILE A 1 80 ? -9.266 -8.367 -3.092 1 90.88 80 ILE A N 1
ATOM 611 C CA . ILE A 1 80 ? -10.625 -7.918 -2.805 1 90.88 80 ILE A CA 1
ATOM 612 C C . ILE A 1 80 ? -11.391 -7.727 -4.109 1 90.88 80 ILE A C 1
ATOM 614 O O . ILE A 1 80 ? -10.797 -7.652 -5.184 1 90.88 80 ILE A O 1
ATOM 618 N N . PRO A 1 81 ? -12.672 -7.688 -4.035 1 87.88 81 PRO A N 1
ATOM 619 C CA . PRO A 1 81 ? -13.445 -7.535 -5.266 1 87.88 81 PRO A CA 1
ATOM 620 C C . PRO A 1 81 ? -13.086 -6.262 -6.035 1 87.88 81 PRO A C 1
ATOM 622 O O . PRO A 1 81 ? -12.836 -5.219 -5.426 1 87.88 81 PRO A O 1
ATOM 625 N N . PRO A 1 82 ? -13.109 -6.352 -7.387 1 82.75 82 PRO A N 1
ATOM 626 C CA . PRO A 1 82 ? -12.766 -5.199 -8.219 1 82.75 82 PRO A CA 1
ATOM 627 C C . PRO A 1 82 ? -13.641 -3.979 -7.922 1 82.75 82 PRO A C 1
ATOM 629 O O . PRO A 1 82 ? -13.172 -2.842 -8.039 1 82.75 82 PRO A O 1
ATOM 632 N N . GLY A 1 83 ? -14.82 -4.215 -7.523 1 82.75 83 GLY A N 1
ATOM 633 C CA . GLY A 1 83 ? -15.711 -3.115 -7.195 1 82.75 83 GLY A CA 1
ATOM 634 C C . GLY A 1 83 ? -15.211 -2.25 -6.059 1 82.75 83 GLY A C 1
ATOM 635 O O . GLY A 1 83 ? -15.625 -1.099 -5.914 1 82.75 83 GLY A O 1
ATOM 636 N N . PHE A 1 84 ? -14.289 -2.812 -5.289 1 84.81 84 PHE A N 1
ATOM 637 C CA . PHE A 1 84 ? -13.711 -2.086 -4.168 1 84.81 84 PHE A CA 1
ATOM 638 C C . PHE A 1 84 ? -12.281 -1.665 -4.473 1 84.81 84 PHE A C 1
ATOM 640 O O . PHE A 1 84 ? -11.547 -1.249 -3.574 1 84.81 84 PHE A O 1
ATOM 647 N N . GLY A 1 85 ? -11.891 -1.882 -5.785 1 81.56 85 GLY A N 1
ATOM 648 C CA . GLY A 1 85 ? -10.547 -1.508 -6.195 1 81.56 85 GLY A CA 1
ATOM 649 C C . GLY A 1 85 ? -9.555 -2.652 -6.102 1 81.56 85 GLY A C 1
ATOM 650 O O . GLY A 1 85 ? -8.352 -2.426 -6.012 1 81.56 85 GLY A O 1
ATOM 651 N N . GLY A 1 86 ? -10.086 -3.781 -6.055 1 86.88 86 GLY A N 1
ATOM 652 C CA . GLY A 1 86 ? -9.195 -4.922 -5.902 1 86.88 86 GLY A CA 1
ATOM 653 C C . GLY A 1 86 ? -8.883 -5.613 -7.215 1 86.88 86 GLY A C 1
ATOM 654 O O . GLY A 1 86 ? -9.383 -5.219 -8.266 1 86.88 86 GLY A O 1
ATOM 655 N N . SER A 1 87 ? -7.945 -6.559 -7.195 1 83.69 87 SER A N 1
ATOM 656 C CA . SER A 1 87 ? -7.484 -7.312 -8.359 1 83.69 87 SER A CA 1
ATOM 657 C C . SER A 1 87 ? -8.336 -8.555 -8.578 1 83.69 87 SER A C 1
ATOM 659 O O . SER A 1 87 ? -8.289 -9.172 -9.648 1 83.69 87 SER A O 1
ATOM 661 N N . GLY A 1 88 ? -9.141 -8.891 -7.516 1 85.19 88 GLY A N 1
ATOM 662 C CA . GLY A 1 88 ? -9.992 -10.07 -7.621 1 85.19 88 GLY A CA 1
ATOM 663 C C . GLY A 1 88 ? -9.219 -11.375 -7.57 1 85.19 88 GLY A C 1
ATOM 664 O O . GLY A 1 88 ? -8.227 -11.484 -6.844 1 85.19 88 GLY A O 1
ATOM 665 N N . ASN A 1 89 ? -9.742 -12.422 -8.234 1 84.81 89 ASN A N 1
ATOM 666 C CA . ASN A 1 89 ? -9.18 -13.766 -8.227 1 84.81 89 ASN A CA 1
ATOM 667 C C . ASN A 1 89 ? -7.875 -13.828 -9.023 1 84.81 89 ASN A C 1
ATOM 669 O O . ASN A 1 89 ? -7.855 -13.523 -10.219 1 84.81 89 ASN A O 1
ATOM 673 N N . PRO A 1 90 ? -6.84 -14.312 -8.391 1 89.56 90 PRO A N 1
ATOM 674 C CA . PRO A 1 90 ? -5.531 -14.289 -9.047 1 89.56 90 PRO A CA 1
ATOM 675 C C . PRO A 1 90 ? -5.27 -15.539 -9.883 1 89.56 90 PRO A C 1
ATOM 677 O O . PRO A 1 90 ? -4.145 -15.758 -10.336 1 89.56 90 PRO A O 1
ATOM 680 N N . SER A 1 91 ? -6.266 -16.328 -10.188 1 91.56 91 SER A N 1
ATOM 681 C CA . SER A 1 91 ? -6.094 -17.609 -10.852 1 91.56 91 SER A CA 1
ATOM 682 C C . SER A 1 91 ? -5.633 -17.438 -12.297 1 91.56 91 SER A C 1
ATOM 684 O O . SER A 1 91 ? -4.781 -18.188 -12.773 1 91.56 91 SER A O 1
ATOM 686 N N . SER A 1 92 ? -6.148 -16.484 -12.953 1 92.69 92 SER A N 1
ATOM 687 C CA . SER A 1 92 ? -5.785 -16.266 -14.352 1 92.69 92 SER A CA 1
ATOM 688 C C . SER A 1 92 ? -4.32 -15.859 -14.484 1 92.69 92 SER A C 1
ATOM 690 O O . SER A 1 92 ? -3.562 -16.5 -15.219 1 92.69 92 SER A O 1
ATOM 692 N N . PRO A 1 93 ? -3.902 -14.852 -13.711 1 93.88 93 PRO A N 1
ATOM 693 C CA . PRO A 1 93 ? -2.471 -14.547 -13.758 1 93.88 93 PRO A CA 1
ATOM 694 C C . PRO A 1 93 ? -1.599 -15.75 -13.398 1 93.88 93 PRO A C 1
ATOM 696 O O . PRO A 1 93 ? -0.556 -15.969 -14.023 1 93.88 93 PRO A O 1
ATOM 699 N N . THR A 1 94 ? -1.985 -16.5 -12.453 1 96.25 94 THR A N 1
ATOM 700 C CA . THR A 1 94 ? -1.234 -17.688 -12.055 1 96.25 94 THR A CA 1
ATOM 701 C C . THR A 1 94 ? -1.084 -18.656 -13.227 1 96.25 94 THR A C 1
ATOM 703 O O . THR A 1 94 ? 0.022 -19.109 -13.531 1 96.25 94 THR A O 1
ATOM 706 N N . ALA A 1 95 ? -2.188 -18.891 -13.891 1 98 95 ALA A N 1
ATOM 707 C CA . ALA A 1 95 ? -2.189 -19.812 -15.023 1 98 95 ALA A CA 1
ATOM 708 C C . ALA A 1 95 ? -1.294 -19.312 -16.141 1 98 95 ALA A C 1
ATOM 710 O O . ALA A 1 95 ? -0.565 -20.078 -16.766 1 98 95 ALA A O 1
ATOM 711 N N . ARG A 1 96 ? -1.317 -18.062 -16.406 1 97.62 96 ARG A N 1
ATOM 712 C CA . ARG A 1 96 ? -0.466 -17.469 -17.438 1 97.62 96 ARG A CA 1
ATOM 713 C C . ARG A 1 96 ? 1.01 -17.672 -17.094 1 97.62 96 ARG A C 1
ATOM 715 O O . ARG A 1 96 ? 1.825 -17.922 -17.984 1 97.62 96 ARG A O 1
ATOM 722 N N . GLY A 1 97 ? 1.278 -17.484 -15.852 1 98.44 97 GLY A N 1
ATOM 723 C CA . GLY A 1 97 ? 2.645 -17.719 -15.414 1 98.44 97 GLY A CA 1
ATOM 724 C C . GLY A 1 97 ? 3.113 -19.141 -15.656 1 98.44 97 GLY A C 1
ATOM 725 O O . GLY A 1 97 ? 4.238 -19.359 -16.109 1 98.44 97 GLY A O 1
ATOM 726 N N . VAL A 1 98 ? 2.271 -20.062 -15.406 1 98.75 98 VAL A N 1
ATOM 727 C CA . VAL A 1 98 ? 2.605 -21.469 -15.594 1 98.75 98 VAL A CA 1
ATOM 728 C C . VAL A 1 98 ? 2.842 -21.75 -17.078 1 98.75 98 VAL A C 1
ATOM 730 O O . VAL A 1 98 ? 3.756 -22.5 -17.422 1 98.75 98 VAL A O 1
ATOM 733 N N . VAL A 1 99 ? 2.074 -21.125 -17.922 1 98.69 99 VAL A N 1
ATOM 734 C CA . VAL A 1 99 ? 2.248 -21.312 -19.359 1 98.69 99 VAL A CA 1
ATOM 735 C C . VAL A 1 99 ? 3.635 -20.828 -19.781 1 98.69 99 VAL A C 1
ATOM 737 O O . VAL A 1 99 ? 4.344 -21.516 -20.516 1 98.69 99 VAL A O 1
ATOM 740 N N . ARG A 1 100 ? 4.027 -19.719 -19.25 1 98.5 100 ARG A N 1
ATOM 741 C CA . ARG A 1 100 ? 5.324 -19.156 -19.609 1 98.5 100 ARG A CA 1
ATOM 742 C C . ARG A 1 100 ? 6.461 -20.047 -19.125 1 98.5 100 ARG A C 1
ATOM 744 O O . ARG A 1 100 ? 7.457 -20.234 -19.812 1 98.5 100 ARG A O 1
ATOM 751 N N . ALA A 1 101 ? 6.301 -20.531 -17.938 1 98.75 101 ALA A N 1
ATOM 752 C CA . ALA A 1 101 ? 7.301 -21.453 -17.391 1 98.75 101 ALA A CA 1
ATOM 753 C C . ALA A 1 101 ? 7.395 -22.719 -18.234 1 98.75 101 ALA A C 1
ATOM 755 O O . ALA A 1 101 ? 8.492 -23.219 -18.5 1 98.75 101 ALA A O 1
ATOM 756 N N . LEU A 1 102 ? 6.266 -23.219 -18.656 1 98.81 102 LEU A N 1
ATOM 757 C CA . LEU A 1 102 ? 6.219 -24.406 -19.5 1 98.81 102 LEU A CA 1
ATOM 758 C C . LEU A 1 102 ? 6.879 -24.141 -20.844 1 98.81 102 LEU A C 1
ATOM 760 O O . LEU A 1 102 ? 7.641 -24.984 -21.344 1 98.81 102 LEU A O 1
ATOM 764 N N . GLU A 1 103 ? 6.617 -23.016 -21.391 1 98.56 103 GLU A N 1
ATOM 765 C CA . GLU A 1 103 ? 7.262 -22.641 -22.641 1 98.56 103 GLU A CA 1
ATOM 766 C C . GLU A 1 103 ? 8.781 -22.609 -22.5 1 98.56 103 GLU A C 1
ATOM 768 O O . GLU A 1 103 ? 9.5 -23.062 -23.391 1 98.56 103 GLU A O 1
ATOM 773 N N . ALA A 1 104 ? 9.219 -22.078 -21.438 1 98.38 104 ALA A N 1
ATOM 774 C CA . ALA A 1 104 ? 10.656 -22.047 -21.172 1 98.38 104 ALA A CA 1
ATOM 775 C C . ALA A 1 104 ? 11.234 -23.453 -21.062 1 98.38 104 ALA A C 1
ATOM 777 O O . ALA A 1 104 ? 12.32 -23.719 -21.594 1 98.38 104 ALA A O 1
ATOM 778 N N . ALA A 1 105 ? 10.531 -24.312 -20.406 1 98.5 105 ALA A N 1
ATOM 779 C CA . ALA A 1 105 ? 10.977 -25.703 -20.281 1 98.5 105 ALA A CA 1
ATOM 780 C C . ALA A 1 105 ? 11.047 -26.391 -21.656 1 98.5 105 ALA A C 1
ATOM 782 O O . ALA A 1 105 ? 11.992 -27.109 -21.938 1 98.5 105 ALA A O 1
ATOM 783 N N . PHE A 1 106 ? 10.031 -26.172 -22.484 1 98.31 106 PHE A N 1
ATOM 784 C CA . PHE A 1 106 ? 10.039 -26.703 -23.844 1 98.31 106 PHE A CA 1
ATOM 785 C C . PHE A 1 106 ? 11.227 -26.156 -24.625 1 98.31 106 PHE A C 1
ATOM 787 O O . PHE A 1 106 ? 11.922 -26.922 -25.328 1 98.31 106 PHE A O 1
ATOM 794 N N . SER A 1 107 ? 11.414 -24.906 -24.469 1 97.25 107 SER A N 1
ATOM 795 C CA . SER A 1 107 ? 12.547 -24.281 -25.141 1 97.25 107 SER A CA 1
ATOM 796 C C . SER A 1 107 ? 13.867 -24.922 -24.719 1 97.25 107 SER A C 1
ATOM 798 O O . SER A 1 107 ? 14.766 -25.125 -25.531 1 97.25 107 SER A O 1
ATOM 800 N N . HIS A 1 108 ? 13.977 -25.203 -23.484 1 96.62 108 HIS A N 1
ATOM 801 C CA . HIS A 1 108 ? 15.188 -25.797 -22.922 1 96.62 108 HIS A CA 1
ATOM 802 C C . HIS A 1 108 ? 15.508 -27.125 -23.578 1 96.62 108 HIS A C 1
ATOM 804 O O . HIS A 1 108 ? 16.672 -27.5 -23.703 1 96.62 108 HIS A O 1
ATOM 810 N N . ILE A 1 109 ? 14.477 -27.812 -24.094 1 95.38 109 ILE A N 1
ATOM 811 C CA . ILE A 1 109 ? 14.719 -29.125 -24.703 1 95.38 109 ILE A CA 1
ATOM 812 C C . ILE A 1 109 ? 14.656 -29 -26.219 1 95.38 109 ILE A C 1
ATOM 814 O O . ILE A 1 109 ? 14.539 -30.016 -26.922 1 95.38 109 ILE A O 1
ATOM 818 N N . GLY A 1 110 ? 14.57 -27.766 -26.656 1 95.31 110 GLY A N 1
ATOM 819 C CA . GLY A 1 110 ? 14.742 -27.531 -28.078 1 95.31 110 GLY A CA 1
ATOM 820 C C . GLY A 1 110 ? 13.43 -27.359 -28.812 1 95.31 110 GLY A C 1
ATOM 821 O O . GLY A 1 110 ? 13.406 -27.312 -30.047 1 95.31 110 GLY A O 1
ATOM 822 N N . ARG A 1 111 ? 12.398 -27.312 -28.094 1 94.62 111 ARG A N 1
ATOM 823 C CA . ARG A 1 111 ? 11.109 -27.062 -28.734 1 94.62 111 ARG A CA 1
ATOM 824 C C . ARG A 1 111 ? 10.758 -25.578 -28.703 1 94.62 111 ARG A C 1
ATOM 826 O O . ARG A 1 111 ? 10.82 -24.938 -27.656 1 94.62 111 ARG A O 1
ATOM 833 N N . LYS A 1 112 ? 10.297 -25.094 -29.781 1 91 112 LYS A N 1
ATOM 834 C CA . LYS A 1 112 ? 10.148 -23.641 -29.953 1 91 112 LYS A CA 1
ATOM 835 C C . LYS A 1 112 ? 8.805 -23.156 -29.406 1 91 112 LYS A C 1
ATOM 837 O O . LYS A 1 112 ? 8.641 -21.984 -29.109 1 91 112 LYS A O 1
ATOM 842 N N . SER A 1 113 ? 7.844 -24.094 -29.359 1 95.81 113 SER A N 1
ATOM 843 C CA . SER A 1 113 ? 6.512 -23.688 -28.906 1 95.81 113 SER A CA 1
ATOM 844 C C . SER A 1 113 ? 5.75 -24.859 -28.312 1 95.81 113 SER A C 1
ATOM 846 O O . SER A 1 113 ? 6.234 -26 -28.344 1 95.81 113 SER A O 1
ATOM 848 N N . LEU A 1 114 ? 4.574 -24.562 -27.797 1 97.88 114 LEU A N 1
ATOM 849 C CA . LEU A 1 114 ? 3.709 -25.594 -27.234 1 97.88 114 LEU A CA 1
ATOM 850 C C . LEU A 1 114 ? 2.795 -26.188 -28.297 1 97.88 114 LEU A C 1
ATOM 852 O O . LEU A 1 114 ? 2.064 -27.141 -28.031 1 97.88 114 LEU A O 1
ATOM 856 N N . GLU A 1 115 ? 2.9 -25.641 -29.453 1 97.25 115 GLU A N 1
ATOM 857 C CA . GLU A 1 115 ? 2.039 -26.125 -30.531 1 97.25 115 GLU A CA 1
ATOM 858 C C . GLU A 1 115 ? 2.252 -27.609 -30.781 1 97.25 115 GLU A C 1
ATOM 860 O O . GLU A 1 115 ? 3.391 -28.062 -30.906 1 97.25 115 GLU A O 1
ATOM 865 N N . GLY A 1 116 ? 1.19 -28.328 -30.75 1 96.56 116 GLY A N 1
ATOM 866 C CA . GLY A 1 116 ? 1.248 -29.75 -31.062 1 96.56 116 GLY A CA 1
ATOM 867 C C . GLY A 1 116 ? 1.617 -30.609 -29.859 1 96.56 116 GLY A C 1
ATOM 868 O O . GLY A 1 116 ? 1.675 -31.828 -29.969 1 96.56 116 GLY A O 1
ATOM 869 N N . ALA A 1 117 ? 1.801 -30.031 -28.75 1 97.62 117 ALA A N 1
ATOM 870 C CA . ALA A 1 117 ? 2.211 -30.781 -27.562 1 97.62 117 ALA A CA 1
ATOM 871 C C . ALA A 1 117 ? 1.02 -31.484 -26.922 1 97.62 117 ALA A C 1
ATOM 873 O O . ALA A 1 117 ? -0.133 -31.141 -27.172 1 97.62 117 ALA A O 1
ATOM 874 N N . THR A 1 118 ? 1.261 -32.5 -26.188 1 98.06 118 THR A N 1
ATOM 875 C CA . THR A 1 118 ? 0.282 -33.188 -25.344 1 98.06 118 THR A CA 1
ATOM 876 C C . THR A 1 118 ? 0.577 -32.938 -23.875 1 98.06 118 THR A C 1
ATOM 878 O O . THR A 1 118 ? 1.723 -33.062 -23.438 1 98.06 118 THR A O 1
ATOM 881 N N . ILE A 1 119 ? -0.444 -32.562 -23.172 1 98.44 119 ILE A N 1
ATOM 882 C CA . ILE A 1 119 ? -0.218 -32.156 -21.797 1 98.44 119 ILE A CA 1
ATOM 883 C C . ILE A 1 119 ? -1.254 -32.812 -20.891 1 98.44 119 ILE A C 1
ATOM 885 O O . ILE A 1 119 ? -2.436 -32.875 -21.234 1 98.44 119 ILE A O 1
ATOM 889 N N . ALA A 1 120 ? -0.841 -33.344 -19.766 1 98.62 120 ALA A N 1
ATOM 890 C CA . ALA A 1 120 ? -1.729 -33.844 -18.703 1 98.62 120 ALA A CA 1
ATOM 891 C C . ALA A 1 120 ? -1.862 -32.812 -17.578 1 98.62 120 ALA A C 1
ATOM 893 O O . ALA A 1 120 ? -0.859 -32.312 -17.078 1 98.62 120 ALA A O 1
ATOM 894 N N . VAL A 1 121 ? -3.072 -32.5 -17.203 1 98.5 121 VAL A N 1
ATOM 895 C CA . VAL A 1 121 ? -3.33 -31.469 -16.203 1 98.5 121 VAL A CA 1
ATOM 896 C C . VAL A 1 121 ? -4.074 -32.062 -15.016 1 98.5 121 VAL A C 1
ATOM 898 O O . VAL A 1 121 ? -5.227 -32.5 -15.141 1 98.5 121 VAL A O 1
ATOM 901 N N . GLN A 1 122 ? -3.418 -32.125 -13.875 1 97.44 122 GLN A N 1
ATOM 902 C CA . GLN A 1 122 ? -4.066 -32.562 -12.648 1 97.44 122 GLN A CA 1
ATOM 903 C C . GLN A 1 122 ? -4.766 -31.422 -11.938 1 97.44 122 GLN A C 1
ATOM 905 O O . GLN A 1 122 ? -4.109 -30.484 -11.461 1 97.44 122 GLN A O 1
ATOM 910 N N . GLY A 1 123 ? -6.055 -31.453 -11.844 1 96.06 123 GLY A N 1
ATOM 911 C CA . GLY A 1 123 ? -6.84 -30.391 -11.234 1 96.06 123 GLY A CA 1
ATOM 912 C C . GLY A 1 123 ? -7.461 -29.453 -12.258 1 96.06 123 GLY A C 1
ATOM 913 O O . GLY A 1 123 ? -6.754 -28.891 -13.086 1 96.06 123 GLY A O 1
ATOM 914 N N . VAL A 1 124 ? -8.82 -29.281 -12.172 1 96.31 124 VAL A N 1
ATOM 915 C CA . VAL A 1 124 ? -9.5 -28.391 -13.109 1 96.31 124 VAL A CA 1
ATOM 916 C C . VAL A 1 124 ? -10.234 -27.297 -12.344 1 96.31 124 VAL A C 1
ATOM 918 O O . VAL A 1 124 ? -11.32 -26.875 -12.742 1 96.31 124 VAL A O 1
ATOM 921 N N . GLY A 1 125 ? -9.625 -26.922 -11.211 1 91.31 125 GLY A N 1
ATOM 922 C CA . GLY A 1 125 ? -10.141 -25.781 -10.477 1 91.31 125 GLY A CA 1
ATOM 923 C C . GLY A 1 125 ? -9.922 -24.453 -11.195 1 91.31 125 GLY A C 1
ATOM 924 O O . GLY A 1 125 ? -9.781 -24.438 -12.422 1 91.31 125 GLY A O 1
ATOM 925 N N . HIS A 1 126 ? -9.867 -23.391 -10.422 1 89.06 126 HIS A N 1
ATOM 926 C CA . HIS A 1 126 ? -9.781 -22.062 -11.008 1 89.06 126 HIS A CA 1
ATOM 927 C C . HIS A 1 126 ? -8.5 -21.906 -11.828 1 89.06 126 HIS A C 1
ATOM 929 O O . HIS A 1 126 ? -8.547 -21.516 -12.992 1 89.06 126 HIS A O 1
ATOM 935 N N . VAL A 1 127 ? -7.434 -22.297 -11.258 1 94.44 127 VAL A N 1
ATOM 936 C CA . VAL A 1 127 ? -6.164 -22.141 -11.961 1 94.44 127 VAL A CA 1
ATOM 937 C C . VAL A 1 127 ? -6.066 -23.156 -13.102 1 94.44 127 VAL A C 1
ATOM 939 O O . VAL A 1 127 ? -5.688 -22.812 -14.219 1 94.44 127 VAL A O 1
ATOM 942 N N . GLY A 1 128 ? -6.438 -24.391 -12.789 1 96.69 128 GLY A N 1
ATOM 943 C CA . GLY A 1 128 ? -6.367 -25.438 -13.789 1 96.69 128 GLY A CA 1
ATOM 944 C C . GLY A 1 128 ? -7.184 -25.141 -15.031 1 96.69 128 GLY A C 1
ATOM 945 O O . GLY A 1 128 ? -6.715 -25.344 -16.156 1 96.69 128 GLY A O 1
ATOM 946 N N . SER A 1 129 ? -8.359 -24.656 -14.852 1 96.56 129 SER A N 1
ATOM 947 C CA . SER A 1 129 ? -9.242 -24.344 -15.969 1 96.56 129 SER A CA 1
ATOM 948 C C . SER A 1 129 ? -8.688 -23.188 -16.812 1 96.56 129 SER A C 1
ATOM 950 O O . SER A 1 129 ? -8.75 -23.234 -18.047 1 96.56 129 SER A O 1
ATOM 952 N N . ASN A 1 130 ? -8.195 -22.203 -16.156 1 96.56 130 ASN A N 1
ATOM 953 C CA . ASN A 1 130 ? -7.562 -21.125 -16.906 1 96.56 130 ASN A CA 1
ATOM 954 C C . ASN A 1 130 ? -6.324 -21.594 -17.656 1 96.56 130 ASN A C 1
ATOM 956 O O . ASN A 1 130 ? -6.078 -21.188 -18.781 1 96.56 130 ASN A O 1
ATOM 960 N N . PHE A 1 131 ? -5.617 -22.453 -17.062 1 98.25 131 PHE A N 1
ATOM 961 C CA . PHE A 1 131 ? -4.43 -23.031 -17.672 1 98.25 131 PHE A CA 1
ATOM 962 C C . PHE A 1 131 ? -4.789 -23.781 -18.953 1 98.25 131 PHE A C 1
ATOM 964 O O . PHE A 1 131 ? -4.164 -23.578 -20 1 98.25 131 PHE A O 1
ATOM 971 N N . ILE A 1 132 ? -5.809 -24.547 -18.844 1 97.94 132 ILE A N 1
ATOM 972 C CA . ILE A 1 132 ? -6.297 -25.297 -20 1 97.94 132 ILE A CA 1
ATOM 973 C C . ILE A 1 132 ? -6.68 -24.328 -21.125 1 97.94 132 ILE A C 1
ATOM 975 O O . ILE A 1 132 ? -6.312 -24.547 -22.281 1 97.94 132 ILE A O 1
ATOM 979 N N . GLN A 1 133 ? -7.359 -23.297 -20.734 1 97.06 133 GLN A N 1
ATOM 980 C CA . GLN A 1 133 ? -7.762 -22.297 -21.719 1 97.06 133 GLN A CA 1
ATOM 981 C C . GLN A 1 133 ? -6.547 -21.703 -22.438 1 97.06 133 GLN A C 1
ATOM 983 O O . GLN A 1 133 ? -6.539 -21.594 -23.672 1 97.06 133 GLN A O 1
ATOM 988 N N . PHE A 1 134 ? -5.551 -21.375 -21.734 1 97.62 134 PHE A N 1
ATOM 989 C CA . PHE A 1 134 ? -4.367 -20.75 -22.312 1 97.62 134 PHE A CA 1
ATOM 990 C C . PHE A 1 134 ? -3.58 -21.766 -23.141 1 97.62 134 PHE A C 1
ATOM 992 O O . PHE A 1 134 ? -2.975 -21.406 -24.156 1 97.62 134 PHE A O 1
ATOM 999 N N . LEU A 1 135 ? -3.568 -23.016 -22.75 1 97.81 135 LEU A N 1
ATOM 1000 C CA . LEU A 1 135 ? -2.93 -24.062 -23.547 1 97.81 135 LEU A CA 1
ATOM 1001 C C . LEU A 1 135 ? -3.598 -24.203 -24.906 1 97.81 135 LEU A C 1
ATOM 1003 O O . LEU A 1 135 ? -2.918 -24.359 -25.922 1 97.81 135 LEU A O 1
ATOM 1007 N N . LEU A 1 136 ? -4.906 -24.156 -24.859 1 95.81 136 LEU A N 1
ATOM 1008 C CA . LEU A 1 136 ? -5.652 -24.234 -26.109 1 95.81 136 LEU A CA 1
ATOM 1009 C C . LEU A 1 136 ? -5.316 -23.062 -27.031 1 95.81 136 LEU A C 1
ATOM 1011 O O . LEU A 1 136 ? -5.184 -23.25 -28.25 1 95.81 136 LEU A O 1
ATOM 1015 N N . GLU A 1 137 ? -5.18 -21.953 -26.453 1 95.75 137 GLU A N 1
ATOM 1016 C CA . GLU A 1 137 ? -4.805 -20.766 -27.219 1 95.75 137 GLU A CA 1
ATOM 1017 C C . GLU A 1 137 ? -3.412 -20.922 -27.828 1 95.75 137 GLU A C 1
ATOM 1019 O O . GLU A 1 137 ? -3.109 -20.312 -28.859 1 95.75 137 GLU A O 1
ATOM 1024 N N . LYS A 1 138 ? -2.586 -21.719 -27.156 1 96.69 138 LYS A N 1
ATOM 1025 C CA . LYS A 1 138 ? -1.24 -21.984 -27.656 1 96.69 138 LYS A CA 1
ATOM 1026 C C . LYS A 1 138 ? -1.243 -23.156 -28.641 1 96.69 138 LYS A C 1
ATOM 1028 O O . LYS A 1 138 ? -0.182 -23.625 -29.062 1 96.69 138 LYS A O 1
ATOM 1033 N N . ARG A 1 139 ? -2.381 -23.719 -28.953 1 95.12 139 ARG A N 1
ATOM 1034 C CA . ARG A 1 139 ? -2.615 -24.734 -29.969 1 95.12 139 ARG A CA 1
ATOM 1035 C C . ARG A 1 139 ? -1.954 -26.047 -29.594 1 95.12 139 ARG A C 1
ATOM 1037 O O . ARG A 1 139 ? -1.309 -26.688 -30.422 1 95.12 139 ARG A O 1
ATOM 1044 N N . VAL A 1 140 ? -2.059 -26.375 -28.406 1 96.75 140 VAL A N 1
ATOM 1045 C CA . VAL A 1 140 ? -1.652 -27.703 -27.969 1 96.75 140 VAL A CA 1
ATOM 1046 C C . VAL A 1 140 ? -2.529 -28.766 -28.641 1 96.75 140 VAL A C 1
ATOM 1048 O O . VAL A 1 140 ? -3.691 -28.5 -28.969 1 96.75 140 VAL A O 1
ATOM 1051 N N . LYS A 1 141 ? -1.993 -29.922 -28.859 1 96.25 141 LYS A N 1
ATOM 1052 C CA . LYS A 1 141 ? -2.682 -30.969 -29.609 1 96.25 141 LYS A CA 1
ATOM 1053 C C . LYS A 1 141 ? -3.73 -31.672 -28.75 1 96.25 141 LYS A C 1
ATOM 1055 O O . LYS A 1 141 ? -4.84 -31.938 -29.219 1 96.25 141 LYS A O 1
ATOM 1060 N N . ARG A 1 142 ? -3.324 -32 -27.578 1 96.88 142 ARG A N 1
ATOM 1061 C CA . ARG A 1 142 ? -4.207 -32.781 -26.734 1 96.88 142 ARG A CA 1
ATOM 1062 C C . ARG A 1 142 ? -3.969 -32.469 -25.25 1 96.88 142 ARG A C 1
ATOM 1064 O O . ARG A 1 142 ? -2.824 -32.281 -24.828 1 96.88 142 ARG A O 1
ATOM 1071 N N . ILE A 1 143 ? -5.066 -32.406 -24.516 1 98.12 143 ILE A N 1
ATOM 1072 C CA . ILE A 1 143 ? -5.016 -32.188 -23.078 1 98.12 143 ILE A CA 1
ATOM 1073 C C . ILE A 1 143 ? -5.809 -33.281 -22.359 1 98.12 143 ILE A C 1
ATOM 1075 O O . ILE A 1 143 ? -6.941 -33.594 -22.734 1 98.12 143 ILE A O 1
ATOM 1079 N N . ILE A 1 144 ? -5.215 -33.969 -21.422 1 97.69 144 ILE A N 1
ATOM 1080 C CA . ILE A 1 144 ? -5.895 -34.875 -20.516 1 97.69 144 ILE A CA 1
ATOM 1081 C C . ILE A 1 144 ? -5.949 -34.281 -19.109 1 97.69 144 ILE A C 1
ATOM 1083 O O . ILE A 1 144 ? -4.91 -34.031 -18.5 1 97.69 144 ILE A O 1
ATOM 1087 N N . ALA A 1 145 ? -7.156 -34.031 -18.656 1 97.69 145 ALA A N 1
ATOM 1088 C CA . ALA A 1 145 ? -7.312 -33.375 -17.359 1 97.69 145 ALA A CA 1
ATOM 1089 C C . ALA A 1 145 ? -8.133 -34.25 -16.406 1 97.69 145 ALA A C 1
ATOM 1091 O O . ALA A 1 145 ? -8.992 -35.031 -16.844 1 97.69 145 ALA A O 1
ATOM 1092 N N . CYS A 1 146 ? -7.82 -34.125 -15.125 1 97.25 146 CYS A N 1
ATOM 1093 C CA . CYS A 1 146 ? -8.594 -34.906 -14.148 1 97.25 146 CYS A CA 1
ATOM 1094 C C . CYS A 1 146 ? -8.875 -34.062 -12.906 1 97.25 146 CYS A C 1
ATOM 1096 O O . CYS A 1 146 ? -8.258 -33.031 -12.695 1 97.25 146 CYS A O 1
ATOM 1098 N N . ASP A 1 147 ? -9.844 -34.406 -12.156 1 96.44 147 ASP A N 1
ATOM 1099 C CA . ASP A 1 147 ? -10.164 -33.844 -10.852 1 96.44 147 ASP A CA 1
ATOM 1100 C C . ASP A 1 147 ? -10.906 -34.844 -9.984 1 96.44 147 ASP A C 1
ATOM 1102 O O . ASP A 1 147 ? -11.555 -35.75 -10.5 1 96.44 147 ASP A O 1
ATOM 1106 N N . VAL A 1 148 ? -10.695 -34.688 -8.711 1 94.38 148 VAL A N 1
ATOM 1107 C CA . VAL A 1 148 ? -11.359 -35.594 -7.77 1 94.38 148 VAL A CA 1
ATOM 1108 C C . VAL A 1 148 ? -12.789 -35.094 -7.523 1 94.38 148 VAL A C 1
ATOM 1110 O O . VAL A 1 148 ? -13.641 -35.875 -7.094 1 94.38 148 VAL A O 1
ATOM 1113 N N . ASP A 1 149 ? -13.055 -33.812 -7.781 1 92.94 149 ASP A N 1
ATOM 1114 C CA . ASP A 1 149 ? -14.359 -33.219 -7.531 1 92.94 149 ASP A CA 1
ATOM 1115 C C . ASP A 1 149 ? -15.234 -33.25 -8.781 1 92.94 149 ASP A C 1
ATOM 1117 O O . ASP A 1 149 ? -14.992 -32.531 -9.75 1 92.94 149 ASP A O 1
ATOM 1121 N N . PRO A 1 150 ? -16.328 -34 -8.672 1 95 150 PRO A N 1
ATOM 1122 C CA . PRO A 1 150 ? -17.188 -34.125 -9.852 1 95 150 PRO A CA 1
ATOM 1123 C C . PRO A 1 150 ? -17.828 -32.812 -10.273 1 95 150 PRO A C 1
ATOM 1125 O O . PRO A 1 150 ? -18.062 -32.594 -11.461 1 95 150 PRO A O 1
ATOM 1128 N N . GLN A 1 151 ? -18.047 -31.984 -9.352 1 92.5 151 GLN A N 1
ATOM 1129 C CA . GLN A 1 151 ? -18.656 -30.703 -9.68 1 92.5 151 GLN A CA 1
ATOM 1130 C C . GLN A 1 151 ? -17.688 -29.828 -10.492 1 92.5 151 GLN A C 1
ATOM 1132 O O . GLN A 1 151 ? -18.094 -29.188 -11.453 1 92.5 151 GLN A O 1
ATOM 1137 N N . LYS A 1 152 ? -16.453 -29.797 -10.117 1 92.31 152 LYS A N 1
ATOM 1138 C CA . LYS A 1 152 ? -15.461 -29.031 -10.852 1 92.31 152 LYS A CA 1
ATOM 1139 C C . LYS A 1 152 ? -15.289 -29.562 -12.266 1 92.31 152 LYS A C 1
ATOM 1141 O O . LYS A 1 152 ? -15.117 -28.781 -13.211 1 92.31 152 LYS A O 1
ATOM 1146 N N . LEU A 1 153 ? -15.375 -30.828 -12.359 1 94.88 153 LEU A N 1
ATOM 1147 C CA . LEU A 1 153 ? -15.242 -31.453 -13.68 1 94.88 153 LEU A CA 1
ATOM 1148 C C . LEU A 1 153 ? -16.406 -31.062 -14.586 1 94.88 153 LEU A C 1
ATOM 1150 O O . LEU A 1 153 ? -16.219 -30.797 -15.773 1 94.88 153 LEU A O 1
ATOM 1154 N N . GLN A 1 154 ? -17.562 -31.094 -13.977 1 95 154 GLN A N 1
ATOM 1155 C CA . GLN A 1 154 ? -18.75 -30.719 -14.75 1 95 154 GLN A CA 1
ATOM 1156 C C . GLN A 1 154 ? -18.656 -29.281 -15.258 1 95 154 GLN A C 1
ATOM 1158 O O . GLN A 1 154 ? -18.984 -29 -16.406 1 95 154 GLN A O 1
ATOM 1163 N N . VAL A 1 155 ? -18.188 -28.469 -14.414 1 94.5 155 VAL A N 1
ATOM 1164 C CA . VAL A 1 155 ? -18.031 -27.062 -14.781 1 94.5 155 VAL A CA 1
ATOM 1165 C C . VAL A 1 155 ? -17 -26.938 -15.906 1 94.5 155 VAL A C 1
ATOM 1167 O O . VAL A 1 155 ? -17.219 -26.203 -16.875 1 94.5 155 VAL A O 1
ATOM 1170 N N . ALA A 1 156 ? -15.938 -27.609 -15.797 1 94.5 156 ALA A N 1
ATOM 1171 C CA . ALA A 1 156 ? -14.883 -27.562 -16.812 1 94.5 156 ALA A CA 1
ATOM 1172 C C . ALA A 1 156 ? -15.383 -28.141 -18.141 1 94.5 156 ALA A C 1
ATOM 1174 O O . ALA A 1 156 ? -15.117 -27.562 -19.203 1 94.5 156 ALA A O 1
ATOM 1175 N N . GLU A 1 157 ? -16.109 -29.219 -18.047 1 94 157 GLU A N 1
ATOM 1176 C CA . GLU A 1 157 ? -16.656 -29.828 -19.25 1 94 157 GLU A CA 1
ATOM 1177 C C . GLU A 1 157 ? -17.594 -28.875 -19.984 1 94 157 GLU A C 1
ATOM 1179 O O . GLU A 1 157 ? -17.562 -28.797 -21.219 1 94 157 GLU A O 1
ATOM 1184 N N . LYS A 1 158 ? -18.359 -28.219 -19.219 1 94.25 158 LYS A N 1
ATOM 1185 C CA . LYS A 1 158 ? -19.266 -27.25 -19.812 1 94.25 158 LYS A CA 1
ATOM 1186 C C . LYS A 1 158 ? -18.5 -26.094 -20.438 1 94.25 158 LYS A C 1
ATOM 1188 O O . LYS A 1 158 ? -18.828 -25.641 -21.547 1 94.25 158 LYS A O 1
ATOM 1193 N N . ARG A 1 159 ? -17.484 -25.641 -19.766 1 94.12 159 ARG A N 1
ATOM 1194 C CA . ARG A 1 159 ? -16.672 -24.516 -20.234 1 94.12 159 ARG A CA 1
ATOM 1195 C C . ARG A 1 159 ? -15.977 -24.844 -21.547 1 94.12 159 ARG A C 1
ATOM 1197 O O . ARG A 1 159 ? -15.859 -23.984 -22.422 1 94.12 159 ARG A O 1
ATOM 1204 N N . PHE A 1 160 ? -15.578 -26.094 -21.656 1 95.06 160 PHE A N 1
ATOM 1205 C CA . PHE A 1 160 ? -14.75 -26.453 -22.797 1 95.06 160 PHE A CA 1
ATOM 1206 C C . PHE A 1 160 ? -15.477 -27.422 -23.719 1 95.06 160 PHE A C 1
ATOM 1208 O O . PHE A 1 160 ? -14.852 -28.234 -24.391 1 95.06 160 PHE A O 1
ATOM 1215 N N . LYS A 1 161 ? -16.75 -27.359 -23.75 1 90.12 161 LYS A N 1
ATOM 1216 C CA . LYS A 1 161 ? -17.609 -28.281 -24.5 1 90.12 161 LYS A CA 1
ATOM 1217 C C . LYS A 1 161 ? -17.25 -28.281 -25.984 1 90.12 161 LYS A C 1
ATOM 1219 O O . LYS A 1 161 ? -17.297 -29.312 -26.641 1 90.12 161 LYS A O 1
ATOM 1224 N N . GLU A 1 162 ? -16.828 -27.172 -26.484 1 85.69 162 GLU A N 1
ATOM 1225 C CA . GLU A 1 162 ? -16.547 -27.047 -27.906 1 85.69 162 GLU A CA 1
ATOM 1226 C C . GLU A 1 162 ? -15.258 -27.781 -28.281 1 85.69 162 GLU A C 1
ATOM 1228 O O . GLU A 1 162 ? -15.016 -28.047 -29.469 1 85.69 162 GLU A O 1
ATOM 1233 N N . PHE A 1 163 ? -14.469 -28.109 -27.312 1 82.62 163 PHE A N 1
ATOM 1234 C CA . PHE A 1 163 ? -13.188 -28.75 -27.562 1 82.62 163 PHE A CA 1
ATOM 1235 C C . PHE A 1 163 ? -13.227 -30.219 -27.188 1 82.62 163 PHE A C 1
ATOM 1237 O O . PHE A 1 163 ? -12.203 -30.906 -27.219 1 82.62 163 PHE A O 1
ATOM 1244 N N . TYR A 1 164 ? -14.328 -30.688 -26.906 1 69.44 164 TYR A N 1
ATOM 1245 C CA . TYR A 1 164 ? -14.484 -32.031 -26.391 1 69.44 164 TYR A CA 1
ATOM 1246 C C . TYR A 1 164 ? -14.227 -33.062 -27.484 1 69.44 164 TYR A C 1
ATOM 1248 O O . TYR A 1 164 ? -13.812 -34.188 -27.203 1 69.44 164 TYR A O 1
ATOM 1256 N N . ASP A 1 165 ? -14.289 -32.781 -28.656 1 68.69 165 ASP A N 1
ATOM 1257 C CA . ASP A 1 165 ? -14.195 -33.719 -29.75 1 68.69 165 ASP A CA 1
ATOM 1258 C C . ASP A 1 165 ? -12.734 -34.062 -30.062 1 68.69 165 ASP A C 1
ATOM 1260 O O . ASP A 1 165 ? -12.367 -34.219 -31.234 1 68.69 165 ASP A O 1
ATOM 1264 N N . GLY A 1 166 ? -11.922 -34.219 -28.969 1 80.12 166 GLY A N 1
ATOM 1265 C CA . GLY A 1 166 ? -10.625 -34.812 -29.25 1 80.12 166 GLY A CA 1
ATOM 1266 C C . GLY A 1 166 ? -9.461 -34.031 -28.688 1 80.12 166 GLY A C 1
ATOM 1267 O O . GLY A 1 166 ? -8.367 -34.562 -28.516 1 80.12 166 GLY A O 1
ATOM 1268 N N . LYS A 1 167 ? -9.672 -32.906 -28.359 1 91.75 167 LYS A N 1
ATOM 1269 C CA . LYS A 1 167 ? -8.547 -32.094 -27.891 1 91.75 167 LYS A CA 1
ATOM 1270 C C . LYS A 1 167 ? -8.398 -32.188 -26.375 1 91.75 167 LYS A C 1
ATOM 1272 O O . LYS A 1 167 ? -7.277 -32.125 -25.859 1 91.75 167 LYS A O 1
ATOM 1277 N N . ILE A 1 168 ? -9.578 -32.312 -25.719 1 95.81 168 ILE A N 1
ATOM 1278 C CA . ILE A 1 168 ? -9.5 -32.375 -24.266 1 95.81 168 ILE A CA 1
ATOM 1279 C C . ILE A 1 168 ? -10.25 -33.594 -23.75 1 95.81 168 ILE A C 1
ATOM 1281 O O . ILE A 1 168 ? -11.336 -33.938 -24.234 1 95.81 168 ILE A O 1
ATOM 1285 N N . GLU A 1 169 ? -9.688 -34.344 -22.891 1 95.38 169 GLU A N 1
ATOM 1286 C CA . GLU A 1 169 ? -10.297 -35.438 -22.156 1 95.38 169 GLU A CA 1
ATOM 1287 C C . GLU A 1 169 ? -10.344 -35.125 -20.656 1 95.38 169 GLU A C 1
ATOM 1289 O O . GLU A 1 169 ? -9.328 -34.781 -20.062 1 95.38 169 GLU A O 1
ATOM 1294 N N . PHE A 1 170 ? -11.523 -35.25 -20.078 1 96 170 PHE A N 1
ATOM 1295 C CA . PHE A 1 170 ? -11.688 -35.062 -18.641 1 96 170 PHE A CA 1
ATOM 1296 C C . PHE A 1 170 ? -11.93 -36.375 -17.953 1 96 170 PHE A C 1
ATOM 1298 O O . PHE A 1 170 ? -12.719 -37.219 -18.422 1 96 170 PHE A O 1
ATOM 1305 N N . ARG A 1 171 ? -11.242 -36.594 -16.844 1 96.06 171 ARG A N 1
ATOM 1306 C CA . ARG A 1 171 ? -11.352 -37.812 -16.078 1 96.06 171 ARG A CA 1
ATOM 1307 C C . ARG A 1 171 ? -11.664 -37.531 -14.617 1 96.06 171 ARG A C 1
ATOM 1309 O O . ARG A 1 171 ? -11.023 -36.688 -14 1 96.06 171 ARG A O 1
ATOM 1316 N N . LEU A 1 172 ? -12.641 -38.188 -14.125 1 96.88 172 LEU A N 1
ATOM 1317 C CA . LEU A 1 172 ? -12.859 -38.219 -12.68 1 96.88 172 LEU A CA 1
ATOM 1318 C C . LEU A 1 172 ? -11.914 -39.188 -11.992 1 96.88 172 LEU A C 1
ATOM 1320 O O . LEU A 1 172 ? -11.844 -40.375 -12.383 1 96.88 172 LEU A O 1
ATOM 1324 N N . THR A 1 173 ? -11.148 -38.719 -11.094 1 95.31 173 THR A N 1
ATOM 1325 C CA . THR A 1 173 ? -10.195 -39.594 -10.398 1 95.31 173 THR A CA 1
ATOM 1326 C C . THR A 1 173 ? -10.492 -39.625 -8.898 1 95.31 173 THR A C 1
ATOM 1328 O O . THR A 1 173 ? -11.156 -38.719 -8.375 1 95.31 173 THR A O 1
ATOM 1331 N N . LYS A 1 174 ? -10.008 -40.656 -8.234 1 92.94 174 LYS A N 1
ATOM 1332 C CA . LYS A 1 174 ? -10.102 -40.719 -6.781 1 92.94 174 LYS A CA 1
ATOM 1333 C C . LYS A 1 174 ? -9 -39.906 -6.121 1 92.94 174 LYS A C 1
ATOM 1335 O O . LYS A 1 174 ? -8 -39.562 -6.758 1 92.94 174 LYS A O 1
ATOM 1340 N N . GLN A 1 175 ? -9.094 -39.531 -4.855 1 87.62 175 GLN A N 1
ATOM 1341 C CA . GLN A 1 175 ? -8.18 -38.656 -4.129 1 87.62 175 GLN A CA 1
ATOM 1342 C C . GLN A 1 175 ? -6.762 -39.219 -4.129 1 87.62 175 GLN A C 1
ATOM 1344 O O . GLN A 1 175 ? -5.789 -38.469 -4.227 1 87.62 175 GLN A O 1
ATOM 1349 N N . ASN A 1 176 ? -6.52 -40.5 -4.117 1 87.31 176 ASN A N 1
ATOM 1350 C CA . ASN A 1 176 ? -5.188 -41.094 -4.039 1 87.31 176 ASN A CA 1
ATOM 1351 C C . ASN A 1 176 ? -4.766 -41.719 -5.375 1 87.31 176 ASN A C 1
ATOM 1353 O O . ASN A 1 176 ? -3.752 -42.406 -5.449 1 87.31 176 ASN A O 1
ATOM 1357 N N . ASP A 1 177 ? -5.527 -41.344 -6.406 1 93.5 177 ASP A N 1
ATOM 1358 C CA . ASP A 1 177 ? -5.18 -41.812 -7.742 1 93.5 177 ASP A CA 1
ATOM 1359 C C . ASP A 1 177 ? -4.332 -40.781 -8.484 1 93.5 177 ASP A C 1
ATOM 1361 O O . ASP A 1 177 ? -4.84 -39.75 -8.922 1 93.5 177 ASP A O 1
ATOM 1365 N N . HIS A 1 178 ? -3.021 -41.125 -8.656 1 95.06 178 HIS A N 1
ATOM 1366 C CA . HIS A 1 178 ? -2.098 -40.219 -9.32 1 95.06 178 HIS A CA 1
ATOM 1367 C C . HIS A 1 178 ? -1.732 -40.719 -10.711 1 95.06 178 HIS A C 1
ATOM 1369 O O . HIS A 1 178 ? -0.697 -40.312 -11.266 1 95.06 178 HIS A O 1
ATOM 1375 N N . SER A 1 179 ? -2.559 -41.5 -11.281 1 95.31 179 SER A N 1
ATOM 1376 C CA . SER A 1 179 ? -2.248 -42.156 -12.539 1 95.31 179 SER A CA 1
ATOM 1377 C C . SER A 1 179 ? -2.111 -41.156 -13.68 1 95.31 179 SER A C 1
ATOM 1379 O O . SER A 1 179 ? -1.477 -41.438 -14.695 1 95.31 179 SER A O 1
ATOM 1381 N N . LEU A 1 180 ? -2.711 -40 -13.508 1 96.56 180 LEU A N 1
ATOM 1382 C CA . LEU A 1 180 ? -2.584 -39 -14.539 1 96.56 180 LEU A CA 1
ATOM 1383 C C . LEU A 1 180 ? -1.122 -38.594 -14.75 1 96.56 180 LEU A C 1
ATOM 1385 O O . LEU A 1 180 ? -0.718 -38.25 -15.859 1 96.56 180 LEU A O 1
ATOM 1389 N N . LEU A 1 181 ? -0.334 -38.688 -13.727 1 96.56 181 LEU A N 1
ATOM 1390 C CA . LEU A 1 181 ? 1.082 -38.344 -13.781 1 96.56 181 LEU A CA 1
ATOM 1391 C C . LEU A 1 181 ? 1.838 -39.312 -14.703 1 96.56 181 LEU A C 1
ATOM 1393 O O . LEU A 1 181 ? 2.949 -39 -15.141 1 96.56 181 LEU A O 1
ATOM 1397 N N . PHE A 1 182 ? 1.207 -40.469 -14.992 1 97.69 182 PHE A N 1
ATOM 1398 C CA . PHE A 1 182 ? 1.909 -41.531 -15.695 1 97.69 182 PHE A CA 1
ATOM 1399 C C . PHE A 1 182 ? 1.546 -41.531 -17.172 1 97.69 182 PHE A C 1
ATOM 1401 O O . PHE A 1 182 ? 2.012 -42.375 -17.938 1 97.69 182 PHE A O 1
ATOM 1408 N N . GLU A 1 183 ? 0.774 -40.594 -17.516 1 97.38 183 GLU A N 1
ATOM 1409 C CA . GLU A 1 183 ? 0.37 -40.5 -18.922 1 97.38 183 GLU A CA 1
ATOM 1410 C C . GLU A 1 183 ? 1.572 -40.25 -19.828 1 97.38 183 GLU A C 1
ATOM 1412 O O . GLU A 1 183 ? 2.52 -39.562 -19.438 1 97.38 183 GLU A O 1
ATOM 1417 N N . ASP A 1 184 ? 1.438 -40.875 -21.016 1 97.5 184 ASP A N 1
ATOM 1418 C CA . ASP A 1 184 ? 2.469 -40.656 -22.031 1 97.5 184 ASP A CA 1
ATOM 1419 C C . ASP A 1 184 ? 2.217 -39.344 -22.797 1 97.5 184 ASP A C 1
ATOM 1421 O O . ASP A 1 184 ? 1.62 -39.375 -23.875 1 97.5 184 ASP A O 1
ATOM 1425 N N . VAL A 1 185 ? 2.684 -38.281 -22.25 1 98.12 185 VAL A N 1
ATOM 1426 C CA . VAL A 1 185 ? 2.486 -36.938 -22.781 1 98.12 185 VAL A CA 1
ATOM 1427 C C . VAL A 1 185 ? 3.809 -36.188 -22.766 1 98.12 185 VAL A C 1
ATOM 1429 O O . VAL A 1 185 ? 4.805 -36.656 -22.219 1 98.12 185 VAL A O 1
ATOM 1432 N N . ASP A 1 186 ? 3.834 -35 -23.359 1 98.06 186 ASP A N 1
ATOM 1433 C CA . ASP A 1 186 ? 5.047 -34.188 -23.422 1 98.06 186 ASP A CA 1
ATOM 1434 C C . ASP A 1 186 ? 5.328 -33.531 -22.078 1 98.06 186 ASP A C 1
ATOM 1436 O O . ASP A 1 186 ? 6.488 -33.281 -21.734 1 98.06 186 ASP A O 1
ATOM 1440 N N . ALA A 1 187 ? 4.254 -33.219 -21.359 1 98.69 187 ALA A N 1
ATOM 1441 C CA . ALA A 1 187 ? 4.418 -32.594 -20.047 1 98.69 187 ALA A CA 1
ATOM 1442 C C . ALA A 1 187 ? 3.248 -32.938 -19.125 1 98.69 187 ALA A C 1
ATOM 1444 O O . ALA A 1 187 ? 2.125 -33.125 -19.594 1 98.69 187 ALA A O 1
ATOM 1445 N N . VAL A 1 188 ? 3.535 -33 -17.859 1 98.62 188 VAL A N 1
ATOM 1446 C CA . VAL A 1 188 ? 2.527 -33.125 -16.812 1 98.62 188 VAL A CA 1
ATOM 1447 C C . VAL A 1 188 ? 2.488 -31.875 -15.961 1 98.62 188 VAL A C 1
ATOM 1449 O O . VAL A 1 188 ? 3.533 -31.344 -15.578 1 98.62 188 VAL A O 1
ATOM 1452 N N . SER A 1 189 ? 1.262 -31.422 -15.68 1 98.75 189 SER A N 1
ATOM 1453 C CA . SER A 1 189 ? 1.092 -30.172 -14.938 1 98.75 189 SER A CA 1
ATOM 1454 C C . SER A 1 189 ? 0.216 -30.391 -13.711 1 98.75 189 SER A C 1
ATOM 1456 O O . SER A 1 189 ? -1.012 -30.312 -13.797 1 98.75 189 SER A O 1
ATOM 1458 N N . PRO A 1 190 ? 0.838 -30.531 -12.57 1 98.06 190 PRO A N 1
ATOM 1459 C CA . PRO A 1 190 ? 0.046 -30.562 -11.336 1 98.06 190 PRO A CA 1
ATOM 1460 C C . PRO A 1 190 ? -0.565 -29.219 -10.992 1 98.06 190 PRO A C 1
ATOM 1462 O O . PRO A 1 190 ? 0.162 -28.266 -10.688 1 98.06 190 PRO A O 1
ATOM 1465 N N . CYS A 1 191 ? -1.849 -29.078 -10.953 1 96.25 191 CYS A N 1
ATOM 1466 C CA . CYS A 1 191 ? -2.514 -27.812 -10.695 1 96.25 191 CYS A CA 1
ATOM 1467 C C . CYS A 1 191 ? -3.529 -27.938 -9.57 1 96.25 191 CYS A C 1
ATOM 1469 O O . CYS A 1 191 ? -4.25 -26.984 -9.266 1 96.25 191 CYS A O 1
ATOM 1471 N N . GLY A 1 192 ? -3.617 -29.062 -8.969 1 90.38 192 GLY A N 1
ATOM 1472 C CA . GLY A 1 192 ? -4.598 -29.297 -7.922 1 90.38 192 GLY A CA 1
ATOM 1473 C C . GLY A 1 192 ? -4 -29.266 -6.527 1 90.38 192 GLY A C 1
ATOM 1474 O O . GLY A 1 192 ? -4.16 -28.281 -5.801 1 90.38 192 GLY A O 1
ATOM 1475 N N . ILE A 1 193 ? -3.338 -30.328 -6.172 1 86.56 193 ILE A N 1
ATOM 1476 C CA . ILE A 1 193 ? -2.787 -30.422 -4.824 1 86.56 193 ILE A CA 1
ATOM 1477 C C . ILE A 1 193 ? -1.285 -30.688 -4.898 1 86.56 193 ILE A C 1
ATOM 1479 O O . ILE A 1 193 ? -0.777 -31.141 -5.93 1 86.56 193 ILE A O 1
ATOM 1483 N N . GLY A 1 194 ? -0.647 -30.484 -3.771 1 91.81 194 GLY A N 1
ATOM 1484 C CA . GLY A 1 194 ? 0.781 -30.734 -3.664 1 91.81 194 GLY A CA 1
ATOM 1485 C C . GLY A 1 194 ? 1.104 -32.125 -3.143 1 91.81 194 GLY A C 1
ATOM 1486 O O . GLY A 1 194 ? 0.23 -33 -3.09 1 91.81 194 GLY A O 1
ATOM 1487 N N . ASN A 1 195 ? 2.355 -32.344 -3.02 1 94.25 195 ASN A N 1
ATOM 1488 C CA . ASN A 1 195 ? 2.879 -33.562 -2.42 1 94.25 195 ASN A CA 1
ATOM 1489 C C . ASN A 1 195 ? 2.535 -34.812 -3.258 1 94.25 195 ASN A C 1
ATOM 1491 O O . ASN A 1 195 ? 2.137 -35.844 -2.719 1 94.25 195 ASN A O 1
ATOM 1495 N N . ILE A 1 196 ? 2.615 -34.656 -4.516 1 95.31 196 ILE A N 1
ATOM 1496 C CA . ILE A 1 196 ? 2.211 -35.781 -5.375 1 95.31 196 ILE A CA 1
ATOM 1497 C C . ILE A 1 196 ? 3.438 -36.344 -6.074 1 95.31 196 ILE A C 1
ATOM 1499 O O . ILE A 1 196 ? 3.363 -37.438 -6.672 1 95.31 196 ILE A O 1
ATOM 1503 N N . LEU A 1 197 ? 4.523 -35.656 -6.078 1 97.81 197 LEU A N 1
ATOM 1504 C CA . LEU A 1 197 ? 5.781 -36.156 -6.602 1 97.81 197 LEU A CA 1
ATOM 1505 C C . LEU A 1 197 ? 6.594 -36.844 -5.5 1 97.81 197 LEU A C 1
ATOM 1507 O O . LEU A 1 197 ? 7.332 -36.156 -4.773 1 97.81 197 LEU A O 1
ATOM 1511 N N . THR A 1 198 ? 6.41 -38.062 -5.395 1 97.25 198 THR A N 1
ATOM 1512 C CA . THR A 1 198 ? 7.043 -38.938 -4.395 1 97.25 198 THR A CA 1
ATOM 1513 C C . THR A 1 198 ? 7.789 -40.062 -5.059 1 97.25 198 THR A C 1
ATOM 1515 O O . THR A 1 198 ? 7.625 -40.312 -6.258 1 97.25 198 THR A O 1
ATOM 1518 N N . PRO A 1 199 ? 8.656 -40.75 -4.266 1 97 199 PRO A N 1
ATOM 1519 C CA . PRO A 1 199 ? 9.344 -41.906 -4.863 1 97 199 PRO A CA 1
ATOM 1520 C C . PRO A 1 199 ? 8.383 -42.875 -5.512 1 97 199 PRO A C 1
ATOM 1522 O O . PRO A 1 199 ? 8.688 -43.469 -6.559 1 97 199 PRO A O 1
ATOM 1525 N N . GLN A 1 200 ? 7.195 -43 -4.961 1 96.12 200 GLN A N 1
ATOM 1526 C CA . GLN A 1 200 ? 6.191 -43.906 -5.461 1 96.12 200 GLN A CA 1
ATOM 1527 C C . GLN A 1 200 ? 5.641 -43.469 -6.809 1 96.12 200 GLN A C 1
ATOM 1529 O O . GLN A 1 200 ? 5.387 -44.281 -7.691 1 96.12 200 GLN A O 1
ATOM 1534 N N . THR A 1 201 ? 5.523 -42.219 -6.992 1 97.56 201 THR A N 1
ATOM 1535 C CA . THR A 1 201 ? 4.926 -41.719 -8.234 1 97.56 201 THR A CA 1
ATOM 1536 C C . THR A 1 201 ? 6.004 -41.438 -9.273 1 97.56 201 THR A C 1
ATOM 1538 O O . THR A 1 201 ? 5.797 -41.688 -10.469 1 97.56 201 THR A O 1
ATOM 1541 N N . ILE A 1 202 ? 7.125 -41 -8.891 1 98 202 ILE A N 1
ATOM 1542 C CA . ILE A 1 202 ? 8.18 -40.531 -9.789 1 98 202 ILE A CA 1
ATOM 1543 C C . ILE A 1 202 ? 8.641 -41.719 -10.672 1 98 202 ILE A C 1
ATOM 1545 O O . ILE A 1 202 ? 8.898 -41.531 -11.859 1 98 202 ILE A O 1
ATOM 1549 N N . LYS A 1 203 ? 8.656 -42.844 -10.125 1 96.75 203 LYS A N 1
ATOM 1550 C CA . LYS A 1 203 ? 9.164 -44 -10.844 1 96.75 203 LYS A CA 1
ATOM 1551 C C . LYS A 1 203 ? 8.289 -44.344 -12.047 1 96.75 203 LYS A C 1
ATOM 1553 O O . LYS A 1 203 ? 8.734 -45 -12.984 1 96.75 203 LYS A O 1
ATOM 1558 N N . ASN A 1 204 ? 7.02 -43.906 -11.969 1 97.44 204 ASN A N 1
ATOM 1559 C CA . ASN A 1 204 ? 6.07 -44.281 -13.016 1 97.44 204 ASN A CA 1
ATOM 1560 C C . ASN A 1 204 ? 5.848 -43.156 -14.008 1 97.44 204 ASN A C 1
ATOM 1562 O O . ASN A 1 204 ? 5.133 -43.312 -15 1 97.44 204 ASN A O 1
ATOM 1566 N N . ILE A 1 205 ? 6.469 -42.031 -13.812 1 98.06 205 ILE A N 1
ATOM 1567 C CA . ILE A 1 205 ? 6.289 -40.875 -14.703 1 98.06 205 ILE A CA 1
ATOM 1568 C C . ILE A 1 205 ? 7.031 -41.125 -16.016 1 98.06 205 ILE A C 1
ATOM 1570 O O . ILE A 1 205 ? 8.195 -41.531 -16.016 1 98.06 205 ILE A O 1
ATOM 1574 N N . LYS A 1 206 ? 6.332 -40.812 -17.125 1 97.38 206 LYS A N 1
ATOM 1575 C CA . LYS A 1 206 ? 6.902 -41.125 -18.438 1 97.38 206 LYS A CA 1
ATOM 1576 C C . LYS A 1 206 ? 7.383 -39.844 -19.125 1 97.38 206 LYS A C 1
ATOM 1578 O O . LYS A 1 206 ? 8.258 -39.906 -19.984 1 97.38 206 LYS A O 1
ATOM 1583 N N . THR A 1 207 ? 6.809 -38.75 -18.719 1 95.94 207 THR A N 1
ATOM 1584 C CA . THR A 1 207 ? 7.121 -37.5 -19.391 1 95.94 207 THR A CA 1
ATOM 1585 C C . THR A 1 207 ? 8.5 -37 -18.953 1 95.94 207 THR A C 1
ATOM 1587 O O . THR A 1 207 ? 9.023 -37.406 -17.922 1 95.94 207 THR A O 1
ATOM 1590 N N . ASN A 1 208 ? 9.008 -36.031 -19.75 1 95.38 208 ASN A N 1
ATOM 1591 C CA . ASN A 1 208 ? 10.297 -35.438 -19.406 1 95.38 208 ASN A CA 1
ATOM 1592 C C . ASN A 1 208 ? 10.141 -34.094 -18.75 1 95.38 208 ASN A C 1
ATOM 1594 O O . ASN A 1 208 ? 11.117 -33.5 -18.266 1 95.38 208 ASN A O 1
ATOM 1598 N N . ILE A 1 209 ? 8.906 -33.594 -18.703 1 98.44 209 ILE A N 1
ATOM 1599 C CA . ILE A 1 209 ? 8.719 -32.25 -18.125 1 98.44 209 ILE A CA 1
ATOM 1600 C C . ILE A 1 209 ? 7.574 -32.281 -17.125 1 98.44 209 ILE A C 1
ATOM 1602 O O . ILE A 1 209 ? 6.484 -32.781 -17.422 1 98.44 209 ILE A O 1
ATOM 1606 N N . VAL A 1 210 ? 7.836 -31.812 -15.93 1 98.69 210 VAL A N 1
ATOM 1607 C CA . VAL A 1 210 ? 6.812 -31.547 -14.922 1 98.69 210 VAL A CA 1
ATOM 1608 C C . VAL A 1 210 ? 6.781 -30.047 -14.586 1 98.69 210 VAL A C 1
ATOM 1610 O O . VAL A 1 210 ? 7.773 -29.5 -14.117 1 98.69 210 VAL A O 1
ATOM 1613 N N . CYS A 1 211 ? 5.703 -29.375 -14.828 1 98.75 211 CYS A N 1
ATOM 1614 C CA . CYS A 1 211 ? 5.508 -27.938 -14.602 1 98.75 211 CYS A CA 1
ATOM 1615 C C . CYS A 1 211 ? 4.043 -27.625 -14.328 1 98.75 211 CYS A C 1
ATOM 1617 O O . CYS A 1 211 ? 3.191 -27.781 -15.203 1 98.75 211 CYS A O 1
ATOM 1619 N N . GLY A 1 212 ? 3.77 -27.219 -13.148 1 98.19 212 GLY A N 1
ATOM 1620 C CA . GLY A 1 212 ? 2.377 -26.984 -12.797 1 98.19 212 GLY A CA 1
ATOM 1621 C C . GLY A 1 212 ? 2.197 -25.859 -11.797 1 98.19 212 GLY A C 1
ATOM 1622 O O . GLY A 1 212 ? 3.148 -25.141 -11.484 1 98.19 212 GLY A O 1
ATOM 1623 N N . ALA A 1 213 ? 0.935 -25.688 -11.32 1 97.44 213 ALA A N 1
ATOM 1624 C CA . ALA A 1 213 ? 0.56 -24.516 -10.531 1 97.44 213 ALA A CA 1
ATOM 1625 C C . ALA A 1 213 ? 0.471 -24.875 -9.047 1 97.44 213 ALA A C 1
ATOM 1627 O O . ALA A 1 213 ? 0.486 -23.984 -8.188 1 97.44 213 ALA A O 1
ATOM 1628 N N . ALA A 1 214 ? 0.335 -26.125 -8.734 1 95.44 214 ALA A N 1
ATOM 1629 C CA . ALA A 1 214 ? 0.139 -26.516 -7.34 1 95.44 214 ALA A CA 1
ATOM 1630 C C . ALA A 1 214 ? 1.347 -26.125 -6.488 1 95.44 214 ALA A C 1
ATOM 1632 O O . ALA A 1 214 ? 2.484 -26.172 -6.961 1 95.44 214 ALA A O 1
ATOM 1633 N N . ASN A 1 215 ? 1.06 -25.797 -5.273 1 92.81 215 ASN A N 1
ATOM 1634 C CA . ASN A 1 215 ? 2.143 -25.516 -4.336 1 92.81 215 ASN A CA 1
ATOM 1635 C C . ASN A 1 215 ? 2.711 -26.797 -3.738 1 92.81 215 ASN A C 1
ATOM 1637 O O . ASN A 1 215 ? 1.984 -27.781 -3.553 1 92.81 215 ASN A O 1
ATOM 1641 N N . ASN A 1 216 ? 3.975 -26.812 -3.492 1 93.5 216 ASN A N 1
ATOM 1642 C CA . ASN A 1 216 ? 4.625 -27.922 -2.785 1 93.5 216 ASN A CA 1
ATOM 1643 C C . ASN A 1 216 ? 4.348 -29.266 -3.459 1 93.5 216 ASN A C 1
ATOM 1645 O O . ASN A 1 216 ? 3.881 -30.203 -2.814 1 93.5 216 ASN A O 1
ATOM 1649 N N . GLN A 1 217 ? 4.707 -29.359 -4.656 1 96.75 217 GLN A N 1
ATOM 1650 C CA . GLN A 1 217 ? 4.422 -30.531 -5.465 1 96.75 217 GLN A CA 1
ATOM 1651 C C . GLN A 1 217 ? 5.297 -31.719 -5.051 1 96.75 217 GLN A C 1
ATOM 1653 O O . GLN A 1 217 ? 4.871 -32.875 -5.129 1 96.75 217 GLN A O 1
ATOM 1658 N N . LEU A 1 218 ? 6.496 -31.406 -4.633 1 97.44 218 LEU A N 1
ATOM 1659 C CA . LEU A 1 218 ? 7.422 -32.438 -4.176 1 97.44 218 LEU A CA 1
ATOM 1660 C C . LEU A 1 218 ? 7.023 -32.938 -2.797 1 97.44 218 LEU A C 1
ATOM 1662 O O . LEU A 1 218 ? 6.664 -32.156 -1.915 1 97.44 218 LEU A O 1
ATOM 1666 N N . GLY A 1 219 ? 7.023 -34.219 -2.691 1 95.62 219 GLY A N 1
ATOM 1667 C CA . GLY A 1 219 ? 6.805 -34.75 -1.364 1 95.62 219 GLY A CA 1
ATOM 1668 C C . GLY A 1 219 ? 7.871 -34.344 -0.365 1 95.62 219 GLY A C 1
ATOM 1669 O O . GLY A 1 219 ? 7.562 -33.812 0.692 1 95.62 219 GLY A O 1
ATOM 1670 N N . ASP A 1 220 ? 9.062 -34.656 -0.687 1 94.56 220 ASP A N 1
ATOM 1671 C CA . ASP A 1 220 ? 10.258 -34.219 0.037 1 94.56 220 ASP A CA 1
ATOM 1672 C C . ASP A 1 220 ? 11.148 -33.344 -0.851 1 94.56 220 ASP A C 1
ATOM 1674 O O . ASP A 1 220 ? 11.875 -33.875 -1.702 1 94.56 220 ASP A O 1
ATOM 1678 N N . PRO A 1 221 ? 11.109 -32.094 -0.552 1 91.44 221 PRO A N 1
ATOM 1679 C CA . PRO A 1 221 ? 11.836 -31.172 -1.438 1 91.44 221 PRO A CA 1
ATOM 1680 C C . PRO A 1 221 ? 13.344 -31.391 -1.409 1 91.44 221 PRO A C 1
ATOM 1682 O O . PRO A 1 221 ? 14.055 -30.984 -2.334 1 91.44 221 PRO A O 1
ATOM 1685 N N . ALA A 1 222 ? 13.891 -32.062 -0.467 1 88.38 222 ALA A N 1
ATOM 1686 C CA . ALA A 1 222 ? 15.328 -32.312 -0.34 1 88.38 222 ALA A CA 1
ATOM 1687 C C . ALA A 1 222 ? 15.75 -33.531 -1.118 1 88.38 222 ALA A C 1
ATOM 1689 O O . ALA A 1 222 ? 16.922 -33.688 -1.45 1 88.38 222 ALA A O 1
ATOM 1690 N N . LYS A 1 223 ? 14.789 -34.406 -1.454 1 94.06 223 LYS A N 1
ATOM 1691 C CA . LYS A 1 223 ? 15.18 -35.688 -2.002 1 94.06 223 LYS A CA 1
ATOM 1692 C C . LYS A 1 223 ? 14.492 -35.969 -3.338 1 94.06 223 LYS A C 1
ATOM 1694 O O . LYS A 1 223 ? 15.102 -36.5 -4.262 1 94.06 223 LYS A O 1
ATOM 1699 N N . ASP A 1 224 ? 13.281 -35.531 -3.473 1 97.19 224 ASP A N 1
ATOM 1700 C CA . ASP A 1 224 ? 12.461 -35.969 -4.59 1 97.19 224 ASP A CA 1
ATOM 1701 C C . ASP A 1 224 ? 12.844 -35.25 -5.879 1 97.19 224 ASP A C 1
ATOM 1703 O O . ASP A 1 224 ? 12.648 -35.781 -6.977 1 97.19 224 ASP A O 1
ATOM 1707 N N . ASP A 1 225 ? 13.352 -34.094 -5.754 1 96.12 225 ASP A N 1
ATOM 1708 C CA . ASP A 1 225 ? 13.844 -33.406 -6.941 1 96.12 225 ASP A CA 1
ATOM 1709 C C . ASP A 1 225 ? 15.031 -34.125 -7.559 1 96.12 225 ASP A C 1
ATOM 1711 O O . ASP A 1 225 ? 15.172 -34.188 -8.781 1 96.12 225 ASP A O 1
ATOM 1715 N N . LYS A 1 226 ? 15.859 -34.75 -6.762 1 96.69 226 LYS A N 1
ATOM 1716 C CA . LYS A 1 226 ? 16.984 -35.531 -7.238 1 96.69 226 LYS A CA 1
ATOM 1717 C C . LYS A 1 226 ? 16.516 -36.812 -7.949 1 96.69 226 LYS A C 1
ATOM 1719 O O . LYS A 1 226 ? 17.109 -37.219 -8.945 1 96.69 226 LYS A O 1
ATOM 1724 N N . LEU A 1 227 ? 15.508 -37.344 -7.371 1 97.38 227 LEU A N 1
ATOM 1725 C CA . LEU A 1 227 ? 14.93 -38.531 -8.008 1 97.38 227 LEU A CA 1
ATOM 1726 C C . LEU A 1 227 ? 14.414 -38.219 -9.406 1 97.38 227 LEU A C 1
ATOM 1728 O O . LEU A 1 227 ? 14.586 -39 -10.336 1 97.38 227 LEU A O 1
ATOM 1732 N N . LEU A 1 228 ? 13.773 -37.094 -9.555 1 97.94 228 LEU A N 1
ATOM 1733 C CA . LEU A 1 228 ? 13.312 -36.625 -10.867 1 97.94 228 LEU A CA 1
ATOM 1734 C C . LEU A 1 228 ? 14.492 -36.469 -11.82 1 97.94 228 LEU A C 1
ATOM 1736 O O . LEU A 1 228 ? 14.438 -36.906 -12.969 1 97.94 228 LEU A O 1
ATOM 1740 N N . ALA A 1 229 ? 15.5 -35.844 -11.336 1 96.38 229 ALA A N 1
ATOM 1741 C CA . ALA A 1 229 ? 16.688 -35.594 -12.148 1 96.38 229 ALA A CA 1
ATOM 1742 C C . ALA A 1 229 ? 17.344 -36.875 -12.602 1 96.38 229 ALA A C 1
ATOM 1744 O O . ALA A 1 229 ? 17.797 -37 -13.742 1 96.38 229 ALA A O 1
ATOM 1745 N N . GLU A 1 230 ? 17.406 -37.812 -11.742 1 95.81 230 GLU A N 1
ATOM 1746 C CA . GLU A 1 230 ? 17.984 -39.094 -12.062 1 95.81 230 GLU A CA 1
ATOM 1747 C C . GLU A 1 230 ? 17.234 -39.781 -13.203 1 95.81 230 GLU A C 1
ATOM 1749 O O . GLU A 1 230 ? 17.828 -40.531 -13.992 1 95.81 230 GLU A O 1
ATOM 1754 N N . ARG A 1 231 ? 16.016 -39.5 -13.32 1 96.38 231 ARG A N 1
ATOM 1755 C CA . ARG A 1 231 ? 15.188 -40.094 -14.359 1 96.38 231 ARG A CA 1
ATOM 1756 C C . ARG A 1 231 ? 15.18 -39.219 -15.617 1 96.38 231 ARG A C 1
ATOM 1758 O O . ARG A 1 231 ? 14.5 -39.562 -16.594 1 96.38 231 ARG A O 1
ATOM 1765 N N . GLY A 1 232 ? 15.875 -38.156 -15.523 1 95.19 232 GLY A N 1
ATOM 1766 C CA . GLY A 1 232 ? 15.961 -37.25 -16.672 1 95.19 232 GLY A CA 1
ATOM 1767 C C . GLY A 1 232 ? 14.727 -36.375 -16.828 1 95.19 232 GLY A C 1
ATOM 1768 O O . GLY A 1 232 ? 14.469 -35.875 -17.922 1 95.19 232 GLY A O 1
ATOM 1769 N N . ILE A 1 233 ? 13.969 -36.25 -15.805 1 97.44 233 ILE A N 1
ATOM 1770 C CA . ILE A 1 233 ? 12.75 -35.438 -15.836 1 97.44 233 ILE A CA 1
ATOM 1771 C C . ILE A 1 233 ? 13.07 -34 -15.422 1 97.44 233 ILE A C 1
ATOM 1773 O O . ILE A 1 233 ? 13.625 -33.781 -14.344 1 97.44 233 ILE A O 1
ATOM 1777 N N . ILE A 1 234 ? 12.711 -33.062 -16.234 1 97.69 234 ILE A N 1
ATOM 1778 C CA . ILE A 1 234 ? 12.875 -31.625 -15.945 1 97.69 234 ILE A CA 1
ATOM 1779 C C . ILE A 1 234 ? 11.727 -31.156 -15.062 1 97.69 234 ILE A C 1
ATOM 1781 O O . ILE A 1 234 ? 10.562 -31.172 -15.484 1 97.69 234 ILE A O 1
ATOM 1785 N N . TYR A 1 235 ? 12.055 -30.75 -13.891 1 98.44 235 TYR A N 1
ATOM 1786 C CA . TYR A 1 235 ? 11.086 -30.203 -12.945 1 98.44 235 TYR A CA 1
ATOM 1787 C C . TYR A 1 235 ? 11.219 -28.688 -12.844 1 98.44 235 TYR A C 1
ATOM 1789 O O . TYR A 1 235 ? 12.289 -28.172 -12.516 1 98.44 235 TYR A O 1
ATOM 1797 N N . VAL A 1 236 ? 10.156 -27.984 -13.133 1 98.69 236 VAL A N 1
ATOM 1798 C CA . VAL A 1 236 ? 10.141 -26.547 -12.914 1 98.69 236 VAL A CA 1
ATOM 1799 C C . VAL A 1 236 ? 9.609 -26.25 -11.516 1 98.69 236 VAL A C 1
ATOM 1801 O O . VAL A 1 236 ? 8.469 -26.578 -11.188 1 98.69 236 VAL A O 1
ATOM 1804 N N . PRO A 1 237 ? 10.422 -25.656 -10.727 1 98.19 237 PRO A N 1
ATOM 1805 C CA . PRO A 1 237 ? 9.961 -25.375 -9.367 1 98.19 237 PRO A CA 1
ATOM 1806 C C . PRO A 1 237 ? 8.617 -24.656 -9.336 1 98.19 237 PRO A C 1
ATOM 1808 O O . PRO A 1 237 ? 8.422 -23.656 -10.047 1 98.19 237 PRO A O 1
ATOM 1811 N N . ASP A 1 238 ? 7.742 -25.109 -8.477 1 97.94 238 ASP A N 1
ATOM 1812 C CA . ASP A 1 238 ? 6.371 -24.625 -8.461 1 97.94 238 ASP A CA 1
ATOM 1813 C C . ASP A 1 238 ? 6.324 -23.141 -8.086 1 97.94 238 ASP A C 1
ATOM 1815 O O . ASP A 1 238 ? 5.59 -22.359 -8.703 1 97.94 238 ASP A O 1
ATOM 1819 N N . PHE 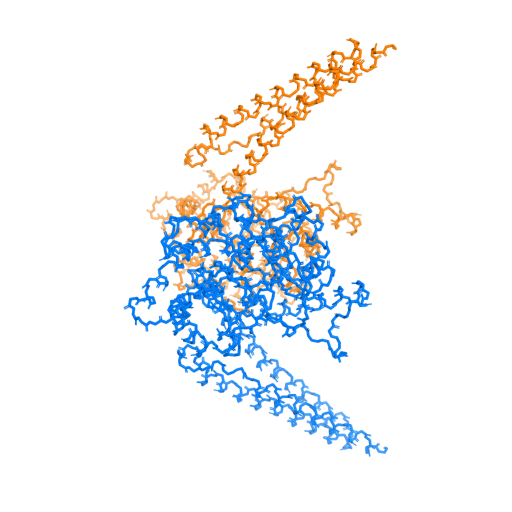A 1 239 ? 7.184 -22.703 -7.129 1 96.94 239 PHE A N 1
ATOM 1820 C CA . PHE A 1 239 ? 7.098 -21.344 -6.613 1 96.94 239 PHE A CA 1
ATOM 1821 C C . PHE A 1 239 ? 7.637 -20.344 -7.633 1 96.94 239 PHE A C 1
ATOM 1823 O O . PHE A 1 239 ? 7.426 -19.141 -7.496 1 96.94 239 PHE A O 1
ATOM 1830 N N . LEU A 1 240 ? 8.305 -20.875 -8.625 1 98.12 240 LEU A N 1
ATOM 1831 C CA . LEU A 1 240 ? 8.695 -20.047 -9.766 1 98.12 240 LEU A CA 1
ATOM 1832 C C . LEU A 1 240 ? 7.566 -19.953 -10.789 1 98.12 240 LEU A C 1
ATOM 1834 O O . LEU A 1 240 ? 7.211 -18.859 -11.227 1 98.12 240 LEU A O 1
ATOM 1838 N N . ALA A 1 241 ? 6.969 -21.016 -11.055 1 98.38 241 ALA A N 1
ATOM 1839 C CA . ALA A 1 241 ? 5.992 -21.109 -12.133 1 98.38 241 ALA A CA 1
ATOM 1840 C C . ALA A 1 241 ? 4.68 -20.438 -11.758 1 98.38 241 ALA A C 1
ATOM 1842 O O . ALA A 1 241 ? 4.043 -19.797 -12.586 1 98.38 241 ALA A O 1
ATOM 1843 N N . ASN A 1 242 ? 4.262 -20.609 -10.531 1 97.5 242 ASN A N 1
ATOM 1844 C CA . ASN A 1 242 ? 2.928 -20.156 -10.156 1 97.5 242 ASN A CA 1
ATOM 1845 C C . ASN A 1 242 ? 2.982 -18.828 -9.398 1 97.5 242 ASN A C 1
ATOM 1847 O O . ASN A 1 242 ? 2.037 -18.469 -8.695 1 97.5 242 ASN A O 1
ATOM 1851 N N . ARG A 1 243 ? 4.004 -18.062 -9.594 1 97.44 243 ARG A N 1
ATOM 1852 C CA . ARG A 1 243 ? 4.254 -16.891 -8.75 1 97.44 243 ARG A CA 1
ATOM 1853 C C . ARG A 1 243 ? 3.314 -15.75 -9.102 1 97.44 243 ARG A C 1
ATOM 1855 O O . ARG A 1 243 ? 3.186 -14.789 -8.344 1 97.44 243 ARG A O 1
ATOM 1862 N N . MET A 1 244 ? 2.637 -15.805 -10.227 1 96.88 244 MET A N 1
ATOM 1863 C CA . MET A 1 244 ? 1.917 -14.633 -10.711 1 96.88 244 MET A CA 1
ATOM 1864 C C . MET A 1 244 ? 0.71 -14.328 -9.836 1 96.88 244 MET A C 1
ATOM 1866 O O . MET A 1 244 ? 0.206 -13.203 -9.828 1 96.88 244 MET A O 1
ATOM 1870 N N . GLY A 1 245 ? 0.26 -15.344 -9.109 1 94.06 245 GLY A N 1
ATOM 1871 C CA . GLY A 1 245 ? -0.8 -15.047 -8.156 1 94.06 245 GLY A CA 1
ATOM 1872 C C . GLY A 1 245 ? -0.401 -14.016 -7.121 1 94.06 245 GLY A C 1
ATOM 1873 O O . GLY A 1 245 ? -1.128 -13.055 -6.887 1 94.06 245 GLY A O 1
ATOM 1874 N N . ILE A 1 246 ? 0.751 -14.195 -6.543 1 94.25 246 ILE A N 1
ATOM 1875 C CA . ILE A 1 246 ? 1.195 -13.281 -5.496 1 94.25 246 ILE A CA 1
ATOM 1876 C C . ILE A 1 246 ? 1.631 -11.953 -6.121 1 94.25 246 ILE A C 1
ATOM 1878 O O . ILE A 1 246 ? 1.502 -10.898 -5.5 1 94.25 246 ILE A O 1
ATOM 1882 N N . VAL A 1 247 ? 2.158 -12 -7.336 1 95.06 247 VAL A N 1
ATOM 1883 C CA . VAL A 1 247 ? 2.5 -10.773 -8.047 1 95.06 247 VAL A CA 1
ATOM 1884 C C . VAL A 1 247 ? 1.253 -9.906 -8.211 1 95.06 247 VAL A C 1
ATOM 1886 O O . VAL A 1 247 ? 1.286 -8.703 -7.953 1 95.06 247 VAL A O 1
ATOM 1889 N N . ASN A 1 248 ? 0.215 -10.578 -8.609 1 92.31 248 ASN A N 1
ATOM 1890 C CA . ASN A 1 248 ? -1.064 -9.898 -8.758 1 92.31 248 ASN A CA 1
ATOM 1891 C C . ASN A 1 248 ? -1.542 -9.297 -7.441 1 92.31 248 ASN A C 1
ATOM 1893 O O . ASN A 1 248 ? -2.055 -8.18 -7.414 1 92.31 248 ASN A O 1
ATOM 1897 N N . CYS A 1 249 ? -1.399 -10.016 -6.418 1 91.06 249 CYS A N 1
ATOM 1898 C CA . CYS A 1 249 ? -1.796 -9.57 -5.09 1 91.06 249 CYS A CA 1
ATOM 1899 C C . CYS A 1 249 ? -0.981 -8.352 -4.656 1 91.06 249 CYS A C 1
ATOM 1901 O O . CYS A 1 249 ? -1.538 -7.367 -4.176 1 91.06 249 CYS A O 1
ATOM 1903 N N . ALA A 1 250 ? 0.299 -8.438 -4.832 1 89.94 250 ALA A N 1
ATOM 1904 C CA . ALA A 1 250 ? 1.198 -7.371 -4.402 1 89.94 250 ALA A CA 1
ATOM 1905 C C . ALA A 1 250 ? 0.949 -6.094 -5.199 1 89.94 250 ALA A C 1
ATOM 1907 O O . ALA A 1 250 ? 1.051 -4.988 -4.656 1 89.94 250 ALA A O 1
ATOM 1908 N N . ASP A 1 251 ? 0.617 -6.234 -6.434 1 89.19 251 ASP A N 1
ATOM 1909 C CA . ASP A 1 251 ? 0.404 -5.09 -7.312 1 89.19 251 ASP A CA 1
ATOM 1910 C C . ASP A 1 251 ? -0.891 -4.359 -6.961 1 89.19 251 ASP A C 1
ATOM 1912 O O . ASP A 1 251 ? -1.048 -3.178 -7.27 1 89.19 251 ASP A O 1
ATOM 1916 N N . GLU A 1 252 ? -1.769 -5.086 -6.375 1 87.81 252 GLU A N 1
ATOM 1917 C CA . GLU A 1 252 ? -3.098 -4.559 -6.074 1 87.81 252 GLU A CA 1
ATOM 1918 C C . GLU A 1 252 ? -3.012 -3.275 -5.254 1 87.81 252 GLU A C 1
ATOM 1920 O O . GLU A 1 252 ? -3.826 -2.367 -5.426 1 87.81 252 GLU A O 1
ATOM 1925 N N . GLN A 1 253 ? -2.045 -3.127 -4.438 1 82.19 253 GLN A N 1
ATOM 1926 C CA . GLN A 1 253 ? -1.948 -1.99 -3.529 1 82.19 253 GLN A CA 1
ATOM 1927 C C . GLN A 1 253 ? -1.543 -0.723 -4.277 1 82.19 253 GLN A C 1
ATOM 1929 O O . GLN A 1 253 ? -1.685 0.385 -3.752 1 82.19 253 GLN A O 1
ATOM 1934 N N . TYR A 1 254 ? -1.024 -0.957 -5.48 1 84.25 254 TYR A N 1
ATOM 1935 C CA . TYR A 1 254 ? -0.515 0.196 -6.215 1 84.25 254 TYR A CA 1
ATOM 1936 C C . TYR A 1 254 ? -1.508 0.645 -7.281 1 84.25 254 TYR A C 1
ATOM 1938 O O . TYR A 1 254 ? -1.217 1.55 -8.062 1 84.25 254 TYR A O 1
ATOM 1946 N N . GLY A 1 255 ? -2.666 -0.003 -7.312 1 82.06 255 GLY A N 1
ATOM 1947 C CA . GLY A 1 255 ? -3.656 0.337 -8.32 1 82.06 255 GLY A CA 1
ATOM 1948 C C . GLY A 1 255 ? -3.752 -0.69 -9.43 1 82.06 255 GLY A C 1
ATOM 1949 O O . GLY A 1 255 ? -3.068 -1.715 -9.398 1 82.06 255 GLY A O 1
ATOM 1950 N N . TYR A 1 256 ? -4.723 -0.434 -10.406 1 74.88 256 TYR A N 1
ATOM 1951 C CA . TYR A 1 256 ? -5.02 -1.415 -11.445 1 74.88 256 TYR A CA 1
ATOM 1952 C C . TYR A 1 256 ? -5.035 -0.764 -12.828 1 74.88 256 TYR A C 1
ATOM 1954 O O . TYR A 1 256 ? -5.523 0.357 -12.984 1 74.88 256 TYR A O 1
ATOM 1962 N N . ILE A 1 257 ? -4.309 -1.337 -13.656 1 73.44 257 ILE A N 1
ATOM 1963 C CA . ILE A 1 257 ? -4.43 -0.963 -15.062 1 73.44 257 ILE A CA 1
ATOM 1964 C C . ILE A 1 257 ? -4.574 -2.219 -15.922 1 73.44 257 ILE A C 1
ATOM 1966 O O . ILE A 1 257 ? -3.998 -3.264 -15.602 1 73.44 257 ILE A O 1
ATOM 1970 N N . ASP A 1 258 ? -5.531 -2.088 -16.766 1 71.06 258 ASP A N 1
ATOM 1971 C CA . ASP A 1 258 ? -5.598 -3.191 -17.719 1 71.06 258 ASP A CA 1
ATOM 1972 C C . ASP A 1 258 ? -4.266 -3.375 -18.438 1 71.06 258 ASP A C 1
ATOM 1974 O O . ASP A 1 258 ? -3.607 -2.396 -18.797 1 71.06 258 ASP A O 1
ATOM 1978 N N . ASP A 1 259 ? -3.852 -4.57 -18.625 1 77.12 259 ASP A N 1
ATOM 1979 C CA . ASP A 1 259 ? -2.576 -4.879 -19.266 1 77.12 259 ASP A CA 1
ATOM 1980 C C . ASP A 1 259 ? -1.422 -4.172 -18.562 1 77.12 259 ASP A C 1
ATOM 1982 O O . ASP A 1 259 ? -0.621 -3.484 -19.203 1 77.12 259 ASP A O 1
ATOM 1986 N N . ASP A 1 260 ? -1.449 -4.266 -17.344 1 82.88 260 ASP A N 1
ATOM 1987 C CA . ASP A 1 260 ? -0.45 -3.641 -16.484 1 82.88 260 ASP A CA 1
ATOM 1988 C C . ASP A 1 260 ? 0.964 -4.008 -16.922 1 82.88 260 ASP A C 1
ATOM 1990 O O . ASP A 1 260 ? 1.329 -5.184 -16.938 1 82.88 260 ASP A O 1
ATOM 1994 N N . PRO A 1 261 ? 1.762 -3.02 -17.312 1 82.81 261 PRO A N 1
ATOM 1995 C CA . PRO A 1 261 ? 3.125 -3.291 -17.766 1 82.81 261 PRO A CA 1
ATOM 1996 C C . PRO A 1 261 ? 3.965 -4.031 -16.734 1 82.81 261 PRO A C 1
ATOM 1998 O O . PRO A 1 261 ? 4.871 -4.785 -17.094 1 82.81 261 PRO A O 1
ATOM 2001 N N . PHE A 1 262 ? 3.621 -3.848 -15.516 1 85.75 262 PHE A N 1
ATOM 2002 C CA . PHE A 1 262 ? 4.375 -4.52 -14.461 1 85.75 262 PHE A CA 1
ATOM 2003 C C . PHE A 1 262 ? 4.047 -6.004 -14.422 1 85.75 262 PHE A C 1
ATOM 2005 O O . PHE A 1 262 ? 4.914 -6.832 -14.125 1 85.75 262 PHE A O 1
ATOM 2012 N N . ILE A 1 263 ? 2.844 -6.324 -14.711 1 88.44 263 ILE A N 1
ATOM 2013 C CA . ILE A 1 263 ? 2.453 -7.723 -14.828 1 88.44 263 ILE A CA 1
ATOM 2014 C C . ILE A 1 263 ? 3.047 -8.32 -16.094 1 88.44 263 ILE A C 1
ATOM 2016 O O . ILE A 1 263 ? 3.625 -9.414 -16.062 1 88.44 263 ILE A O 1
ATOM 2020 N N . GLU A 1 264 ? 2.971 -7.559 -17.109 1 90.75 264 GLU A N 1
ATOM 2021 C CA . GLU A 1 264 ? 3.42 -8.047 -18.422 1 90.75 264 GLU A CA 1
ATOM 2022 C C . GLU A 1 264 ? 4.934 -8.234 -18.438 1 90.75 264 GLU A C 1
ATOM 2024 O O . GLU A 1 264 ? 5.441 -9.125 -19.125 1 90.75 264 GLU A O 1
ATOM 2029 N N . LYS A 1 265 ? 5.555 -7.445 -17.672 1 92.31 265 LYS A N 1
ATOM 2030 C CA . LYS A 1 265 ? 7.004 -7.594 -17.578 1 92.31 265 LYS A CA 1
ATOM 2031 C C . LYS A 1 265 ? 7.379 -8.969 -17.031 1 92.31 265 LYS A C 1
ATOM 2033 O O . LYS A 1 265 ? 8.359 -9.57 -17.469 1 92.31 265 LYS A O 1
ATOM 2038 N N . HIS A 1 266 ? 6.625 -9.469 -16.109 1 96.44 266 HIS A N 1
ATOM 2039 C CA . HIS A 1 266 ? 6.848 -10.797 -15.539 1 96.44 266 HIS A CA 1
ATOM 2040 C C . HIS A 1 266 ? 6.566 -11.891 -16.562 1 96.44 266 HIS A C 1
ATOM 2042 O O . HIS A 1 266 ? 7.195 -12.945 -16.531 1 96.44 266 HIS A O 1
ATOM 2048 N N . LEU A 1 267 ? 5.645 -11.625 -17.469 1 96.88 267 LEU A N 1
ATOM 2049 C CA . LEU A 1 267 ? 5.156 -12.641 -18.391 1 96.88 267 LEU A CA 1
ATOM 2050 C C . LEU A 1 267 ? 5.906 -12.562 -19.719 1 96.88 267 LEU A C 1
ATOM 2052 O O . LEU A 1 267 ? 5.812 -13.469 -20.547 1 96.88 267 LEU A O 1
ATOM 2056 N N . GLY A 1 268 ? 6.68 -11.547 -19.844 1 94.12 268 GLY A N 1
ATOM 2057 C CA . GLY A 1 268 ? 7.391 -11.344 -21.094 1 94.12 268 GLY A CA 1
ATOM 2058 C C . GLY A 1 268 ? 8.727 -12.062 -21.141 1 94.12 268 GLY A C 1
ATOM 2059 O O . GLY A 1 268 ? 8.93 -13.047 -20.438 1 94.12 268 GLY A O 1
ATOM 2060 N N . ASP A 1 269 ? 9.57 -11.664 -22.141 1 91.62 269 ASP A N 1
ATOM 2061 C CA . ASP A 1 269 ? 10.859 -12.32 -22.328 1 91.62 269 ASP A CA 1
ATOM 2062 C C . ASP A 1 269 ? 11.992 -11.305 -22.422 1 91.62 269 ASP A C 1
ATOM 2064 O O . ASP A 1 269 ? 13.102 -11.641 -22.844 1 91.62 269 ASP A O 1
ATOM 2068 N N . SER A 1 270 ? 11.711 -10.078 -22.047 1 90.69 270 SER A N 1
ATOM 2069 C CA . SER A 1 270 ? 12.734 -9.039 -22.141 1 90.69 270 SER A CA 1
ATOM 2070 C C . SER A 1 270 ? 13.445 -8.828 -20.812 1 90.69 270 SER A C 1
ATOM 2072 O O . SER A 1 270 ? 14.633 -8.492 -20.781 1 90.69 270 SER A O 1
ATOM 2074 N N . TRP A 1 271 ? 12.719 -9.031 -19.766 1 93.75 271 TRP A N 1
ATOM 2075 C CA . TRP A 1 271 ? 13.281 -8.859 -18.438 1 93.75 271 TRP A CA 1
ATOM 2076 C C . TRP A 1 271 ? 13.984 -10.125 -17.969 1 93.75 271 TRP A C 1
ATOM 2078 O O . TRP A 1 271 ? 13.445 -11.227 -18.094 1 93.75 271 TRP A O 1
ATOM 2088 N N . GLU A 1 272 ? 15.156 -9.977 -17.438 1 92.19 272 GLU A N 1
ATOM 2089 C CA . GLU A 1 272 ? 15.992 -11.109 -17.062 1 92.19 272 GLU A CA 1
ATOM 2090 C C . GLU A 1 272 ? 15.289 -11.977 -16.016 1 92.19 272 GLU A C 1
ATOM 2092 O O . GLU A 1 272 ? 15.477 -13.195 -15.984 1 92.19 272 GLU A O 1
ATOM 2097 N N . ASN A 1 273 ? 14.445 -11.336 -15.273 1 94.62 273 ASN A N 1
ATOM 2098 C CA . ASN A 1 273 ? 13.805 -12.078 -14.188 1 94.62 273 ASN A CA 1
ATOM 2099 C C . ASN A 1 273 ? 12.367 -12.445 -14.531 1 94.62 273 ASN A C 1
ATOM 2101 O O . ASN A 1 273 ? 11.594 -12.836 -13.656 1 94.62 273 ASN A O 1
ATOM 2105 N N . SER A 1 274 ? 12.047 -12.297 -15.789 1 97.5 274 SER A N 1
ATOM 2106 C CA . SER A 1 274 ? 10.742 -12.805 -16.203 1 97.5 274 SER A CA 1
ATOM 2107 C C . SER A 1 274 ? 10.625 -14.305 -15.953 1 97.5 274 SER A C 1
ATOM 2109 O O . SER A 1 274 ? 11.641 -14.992 -15.773 1 97.5 274 SER A O 1
ATOM 2111 N N . ILE A 1 275 ? 9.398 -14.781 -15.93 1 98.44 275 ILE A N 1
ATOM 2112 C CA . ILE A 1 275 ? 9.195 -16.203 -15.648 1 98.44 275 ILE A CA 1
ATOM 2113 C C . ILE A 1 275 ? 9.914 -17.047 -16.688 1 98.44 275 ILE A C 1
ATOM 2115 O O . ILE A 1 275 ? 10.602 -18.016 -16.344 1 98.44 275 ILE A O 1
ATOM 2119 N N . TYR A 1 276 ? 9.82 -16.688 -17.938 1 98.19 276 TYR A N 1
ATOM 2120 C CA . TYR A 1 276 ? 10.453 -17.422 -19.031 1 98.19 276 TYR A CA 1
ATOM 2121 C C . TYR A 1 276 ? 11.969 -17.438 -18.875 1 98.19 276 TYR A C 1
ATOM 2123 O O . TYR A 1 276 ? 12.586 -18.5 -18.828 1 98.19 276 TYR A O 1
ATOM 2131 N N . ASN A 1 277 ? 12.562 -16.266 -18.688 1 97.81 277 ASN A N 1
ATOM 2132 C CA . ASN A 1 277 ? 14.016 -16.141 -18.625 1 97.81 277 ASN A CA 1
ATOM 2133 C C . ASN A 1 277 ? 14.562 -16.75 -17.328 1 97.81 277 ASN A C 1
ATOM 2135 O O . ASN A 1 277 ? 15.625 -17.375 -17.344 1 97.81 277 ASN A O 1
ATOM 2139 N N . CYS A 1 278 ? 13.859 -16.547 -16.266 1 98.12 278 CYS A N 1
ATOM 2140 C CA . CYS A 1 278 ? 14.289 -17.109 -14.992 1 98.12 278 CYS A CA 1
ATOM 2141 C C . CYS A 1 278 ? 14.234 -18.625 -15.016 1 98.12 278 CYS A C 1
ATOM 2143 O O . CYS A 1 278 ? 15.133 -19.297 -14.5 1 98.12 278 CYS A O 1
ATOM 2145 N N . THR A 1 279 ? 13.172 -19.156 -15.594 1 98.56 279 THR A N 1
ATOM 2146 C CA . THR A 1 279 ? 13.07 -20.609 -15.734 1 98.56 279 THR A CA 1
ATOM 2147 C C . THR A 1 279 ? 14.227 -21.156 -16.562 1 98.56 279 THR A C 1
ATOM 2149 O O . THR A 1 279 ? 14.891 -22.109 -16.156 1 98.56 279 THR A O 1
ATOM 2152 N N . LYS A 1 280 ? 14.5 -20.547 -17.641 1 97.75 280 LYS A N 1
ATOM 2153 C CA . LYS A 1 280 ? 15.594 -20.984 -18.516 1 97.75 280 LYS A CA 1
ATOM 2154 C C . LYS A 1 280 ? 16.938 -20.906 -17.781 1 97.75 280 LYS A C 1
ATOM 2156 O O . LYS A 1 280 ? 17.734 -21.844 -17.844 1 97.75 280 LYS A O 1
ATOM 2161 N N . LEU A 1 281 ? 17.125 -19.828 -17.125 1 97.5 281 LEU A N 1
ATOM 2162 C CA . LEU A 1 281 ? 18.359 -19.641 -16.375 1 97.5 281 LEU A CA 1
ATOM 2163 C C . LEU A 1 281 ? 18.547 -20.75 -15.352 1 97.5 281 LEU A C 1
ATOM 2165 O O . LEU A 1 281 ? 19.625 -21.328 -15.242 1 97.5 281 LEU A O 1
ATOM 2169 N N . ILE A 1 282 ? 17.516 -21.031 -14.656 1 98.25 282 ILE A N 1
ATOM 2170 C CA . ILE A 1 282 ? 17.578 -22.031 -13.594 1 98.25 282 ILE A CA 1
ATOM 2171 C C . ILE A 1 282 ? 17.828 -23.406 -14.188 1 98.25 282 ILE A C 1
ATOM 2173 O O . ILE A 1 282 ? 18.672 -24.156 -13.68 1 98.25 282 ILE A O 1
ATOM 2177 N N . LEU A 1 283 ? 17.172 -23.75 -15.266 1 98.31 283 LEU A N 1
ATOM 2178 C CA . LEU A 1 283 ? 17.344 -25.047 -15.914 1 98.31 283 LEU A CA 1
ATOM 2179 C C . LEU A 1 283 ? 18.75 -25.172 -16.484 1 98.31 283 LEU A C 1
ATOM 2181 O O . LEU A 1 283 ? 19.391 -26.219 -16.328 1 98.31 283 LEU A O 1
ATOM 2185 N N . ASP A 1 284 ? 19.25 -24.125 -17.062 1 97.75 284 ASP A N 1
ATOM 2186 C CA . ASP A 1 284 ? 20.578 -24.141 -17.656 1 97.75 284 ASP A CA 1
ATOM 2187 C C . ASP A 1 284 ? 21.656 -24.281 -16.578 1 97.75 284 ASP A C 1
ATOM 2189 O O . ASP A 1 284 ? 22.609 -25.047 -16.719 1 97.75 284 ASP A O 1
ATOM 2193 N N . LYS A 1 285 ? 21.469 -23.5 -15.57 1 97.56 285 LYS A N 1
ATOM 2194 C CA . LYS A 1 285 ? 22.422 -23.562 -14.469 1 97.56 285 LYS A CA 1
ATOM 2195 C C . LYS A 1 285 ? 22.391 -24.938 -13.797 1 97.56 285 LYS A C 1
ATOM 2197 O O . LYS A 1 285 ? 23.438 -25.453 -13.391 1 97.56 285 LYS A O 1
ATOM 2202 N N . ALA A 1 286 ? 21.234 -25.453 -13.625 1 97.75 286 ALA A N 1
ATOM 2203 C CA . ALA A 1 286 ? 21.109 -26.797 -13.055 1 97.75 286 ALA A CA 1
ATOM 2204 C C . ALA A 1 286 ? 21.875 -27.828 -13.891 1 97.75 286 ALA A C 1
ATOM 2206 O O . ALA A 1 286 ? 22.625 -28.625 -13.352 1 97.75 286 ALA A O 1
ATOM 2207 N N . LYS A 1 287 ? 21.734 -27.781 -15.148 1 96.5 287 LYS A N 1
ATOM 2208 C CA . LYS A 1 287 ? 22.406 -28.688 -16.062 1 96.5 287 LYS A CA 1
ATOM 2209 C C . LYS A 1 287 ? 23.922 -28.5 -16 1 96.5 287 LYS A C 1
ATOM 2211 O O . LYS A 1 287 ? 24.672 -29.469 -15.891 1 96.5 287 LYS A O 1
ATOM 2216 N N . ALA A 1 288 ? 24.328 -27.281 -15.977 1 97 288 ALA A N 1
ATOM 2217 C CA . ALA A 1 288 ? 25.75 -26.938 -16.016 1 97 288 ALA A CA 1
ATOM 2218 C C . ALA A 1 288 ? 26.453 -27.344 -14.719 1 97 288 ALA A C 1
ATOM 2220 O O . ALA A 1 288 ? 27.625 -27.734 -14.734 1 97 288 ALA A O 1
ATOM 2221 N N . THR A 1 289 ? 25.781 -27.297 -13.664 1 96.94 289 THR A N 1
ATOM 2222 C CA . THR A 1 289 ? 26.391 -27.531 -12.367 1 96.94 289 THR A CA 1
ATOM 2223 C C . THR A 1 289 ? 26.047 -28.922 -11.836 1 96.94 289 THR A C 1
ATOM 2225 O O . THR A 1 289 ? 26.422 -29.281 -10.719 1 96.94 289 THR A O 1
ATOM 2228 N N . LYS A 1 290 ? 25.266 -29.656 -12.555 1 95.56 290 LYS A N 1
ATOM 2229 C CA . LYS A 1 290 ? 24.828 -31 -12.172 1 95.56 290 LYS A CA 1
ATOM 2230 C C . LYS A 1 290 ? 24.062 -30.953 -10.844 1 95.56 290 LYS A C 1
ATOM 2232 O O . LYS A 1 290 ? 24.328 -31.766 -9.945 1 95.56 290 LYS A O 1
ATOM 2237 N N . ARG A 1 291 ? 23.266 -29.953 -10.742 1 96.81 291 ARG A N 1
ATOM 2238 C CA . ARG A 1 291 ? 22.312 -29.797 -9.641 1 96.81 291 ARG A CA 1
ATOM 2239 C C . ARG A 1 291 ? 20.875 -29.828 -10.141 1 96.81 291 ARG A C 1
ATOM 2241 O O . ARG A 1 291 ? 20.641 -29.984 -11.336 1 96.81 291 ARG A O 1
ATOM 2248 N N . THR A 1 292 ? 19.953 -29.797 -9.203 1 97.81 292 THR A N 1
ATOM 2249 C CA . THR A 1 292 ? 18.562 -29.812 -9.625 1 97.81 292 THR A CA 1
ATOM 2250 C C . THR A 1 292 ? 18.016 -28.391 -9.758 1 97.81 292 THR A C 1
ATOM 2252 O O . THR A 1 292 ? 18.531 -27.469 -9.141 1 97.81 292 THR A O 1
ATOM 2255 N N . PRO A 1 293 ? 16.984 -28.234 -10.562 1 97.81 293 PRO A N 1
ATOM 2256 C CA . PRO A 1 293 ? 16.359 -26.922 -10.68 1 97.81 293 PRO A CA 1
ATOM 2257 C C . PRO A 1 293 ? 15.836 -26.391 -9.344 1 97.81 293 PRO A C 1
ATOM 2259 O O . PRO A 1 293 ? 15.914 -25.188 -9.07 1 97.81 293 PRO A O 1
ATOM 2262 N N . GLN A 1 294 ? 15.328 -27.266 -8.531 1 97.56 294 GLN A N 1
ATOM 2263 C CA . GLN A 1 294 ? 14.844 -26.891 -7.203 1 97.56 294 GLN A CA 1
ATOM 2264 C C . GLN A 1 294 ? 15.961 -26.297 -6.355 1 97.56 294 GLN A C 1
ATOM 2266 O O . GLN A 1 294 ? 15.773 -25.266 -5.715 1 97.56 294 GLN A O 1
ATOM 2271 N N . GLU A 1 295 ? 17.094 -26.906 -6.379 1 96.62 295 GLU A N 1
ATOM 2272 C CA . GLU A 1 295 ? 18.234 -26.438 -5.613 1 96.62 295 GLU A CA 1
ATOM 2273 C C . GLU A 1 295 ? 18.672 -25.047 -6.086 1 96.62 295 GLU A C 1
ATOM 2275 O O . GLU A 1 295 ? 18.938 -24.156 -5.273 1 96.62 295 GLU A O 1
ATOM 2280 N N . ILE A 1 296 ? 18.75 -24.891 -7.383 1 97.69 296 ILE A N 1
ATOM 2281 C CA . ILE A 1 296 ? 19.188 -23.625 -7.961 1 97.69 296 ILE A CA 1
ATOM 2282 C C . ILE A 1 296 ? 18.172 -22.531 -7.648 1 97.69 296 ILE A C 1
ATOM 2284 O O . ILE A 1 296 ? 18.531 -21.422 -7.277 1 97.69 296 ILE A O 1
ATOM 2288 N N . ALA A 1 297 ? 16.906 -22.859 -7.797 1 98 297 ALA A N 1
ATOM 2289 C CA . ALA A 1 297 ? 15.844 -21.875 -7.543 1 98 297 ALA A CA 1
ATOM 2290 C C . ALA A 1 297 ? 15.859 -21.422 -6.086 1 98 297 ALA A C 1
ATOM 2292 O O . ALA A 1 297 ? 15.703 -20.234 -5.801 1 98 297 ALA A O 1
ATOM 2293 N N . VAL A 1 298 ? 16.047 -22.344 -5.184 1 96 298 VAL A N 1
ATOM 2294 C CA . VAL A 1 298 ? 16.062 -22.031 -3.76 1 96 298 VAL A CA 1
ATOM 2295 C C . VAL A 1 298 ? 17.266 -21.141 -3.445 1 96 298 VAL A C 1
ATOM 2297 O O . VAL A 1 298 ? 17.156 -20.156 -2.703 1 96 298 VAL A O 1
ATOM 2300 N N . GLU A 1 299 ? 18.359 -21.484 -3.99 1 94.94 299 GLU A N 1
ATOM 2301 C CA . GLU A 1 299 ? 19.578 -20.688 -3.791 1 94.94 299 GLU A CA 1
ATOM 2302 C C . GLU A 1 299 ? 19.375 -19.25 -4.277 1 94.94 299 GLU A C 1
ATOM 2304 O O . GLU A 1 299 ? 19.703 -18.297 -3.566 1 94.94 299 GLU A O 1
ATOM 2309 N N . LEU A 1 300 ? 18.844 -19.125 -5.469 1 95.81 300 LEU A N 1
ATOM 2310 C CA . LEU A 1 300 ? 18.594 -17.797 -6.039 1 95.81 300 LEU A CA 1
ATOM 2311 C C . LEU A 1 300 ? 17.594 -17.031 -5.195 1 95.81 300 LEU A C 1
ATOM 2313 O O . LEU A 1 300 ? 17.781 -15.836 -4.941 1 95.81 300 LEU A O 1
ATOM 2317 N N . ALA A 1 301 ? 16.562 -17.688 -4.781 1 96 301 ALA A N 1
ATOM 2318 C CA . ALA A 1 301 ? 15.531 -17.047 -3.961 1 96 301 ALA A CA 1
ATOM 2319 C C . ALA A 1 301 ? 16.094 -16.578 -2.623 1 96 301 ALA A C 1
ATOM 2321 O O . ALA A 1 301 ? 15.758 -15.5 -2.143 1 96 301 ALA A O 1
ATOM 2322 N N . GLU A 1 302 ? 16.906 -17.391 -2.033 1 92.19 302 GLU A N 1
ATOM 2323 C CA . GLU A 1 302 ? 17.516 -17.047 -0.754 1 92.19 302 GLU A CA 1
ATOM 2324 C C . GLU A 1 302 ? 18.406 -15.812 -0.881 1 92.19 302 GLU A C 1
ATOM 2326 O O . GLU A 1 302 ? 18.375 -14.93 -0.017 1 92.19 302 GLU A O 1
ATOM 2331 N N . GLN A 1 303 ? 19.125 -15.727 -1.895 1 90.12 303 GLN A N 1
ATOM 2332 C CA . GLN A 1 303 ? 19.969 -14.562 -2.143 1 90.12 303 GLN A CA 1
ATOM 2333 C C . GLN A 1 303 ? 19.141 -13.297 -2.275 1 90.12 303 GLN A C 1
ATOM 2335 O O . GLN A 1 303 ? 19.469 -12.258 -1.71 1 90.12 303 GLN A O 1
ATOM 2340 N N . LYS A 1 304 ? 18.031 -13.422 -2.906 1 91.19 304 LYS A N 1
ATOM 2341 C CA . LYS A 1 304 ? 17.156 -12.266 -3.16 1 91.19 304 LYS A CA 1
ATOM 2342 C C . LYS A 1 304 ? 16.375 -11.883 -1.91 1 91.19 304 LYS A C 1
ATOM 2344 O O . LYS A 1 304 ? 16.047 -10.711 -1.718 1 91.19 304 LYS A O 1
ATOM 2349 N N . SER A 1 305 ? 16.094 -12.812 -1.067 1 89.56 305 SER A N 1
ATOM 2350 C CA . SER A 1 305 ? 15.227 -12.602 0.087 1 89.56 305 SER A CA 1
ATOM 2351 C C . SER A 1 305 ? 15.914 -11.742 1.145 1 89.56 305 SER A C 1
ATOM 2353 O O . SER A 1 305 ? 15.25 -11.195 2.031 1 89.56 305 SER A O 1
ATOM 2355 N N . PHE A 1 306 ? 17.234 -11.461 1.007 1 84.75 306 PHE A N 1
ATOM 2356 C CA . PHE A 1 306 ? 17.969 -10.719 2.02 1 84.75 306 PHE A CA 1
ATOM 2357 C C . PHE A 1 306 ? 18.109 -9.25 1.624 1 84.75 306 PHE A C 1
ATOM 2359 O O . PHE A 1 306 ? 18.594 -8.43 2.41 1 84.75 306 PHE A O 1
ATOM 2366 N N . VAL A 1 307 ? 17.641 -8.953 0.496 1 82.19 307 VAL A N 1
ATOM 2367 C CA . VAL A 1 307 ? 17.703 -7.562 0.061 1 82.19 307 VAL A CA 1
ATOM 2368 C C . VAL A 1 307 ? 16.625 -6.746 0.772 1 82.19 307 VAL A C 1
ATOM 2370 O O . VAL A 1 307 ? 15.453 -7.129 0.777 1 82.19 307 VAL A O 1
ATOM 2373 N N . GLU A 1 308 ? 16.984 -5.648 1.332 1 81.38 308 GLU A N 1
ATOM 2374 C CA . GLU A 1 308 ? 16.062 -4.824 2.111 1 81.38 308 GLU A CA 1
ATOM 2375 C C . GLU A 1 308 ? 15.141 -4.012 1.204 1 81.38 308 GLU A C 1
ATOM 2377 O O . GLU A 1 308 ? 15.555 -3.576 0.125 1 81.38 308 GLU A O 1
ATOM 2382 N N . HIS A 1 309 ? 13.945 -3.854 1.715 1 82.94 309 HIS A N 1
ATOM 2383 C CA . HIS A 1 309 ? 13.023 -2.953 1.032 1 82.94 309 HIS A CA 1
ATOM 2384 C C . HIS A 1 309 ? 13.633 -1.567 0.856 1 82.94 309 HIS A C 1
ATOM 2386 O O . HIS A 1 309 ? 14.164 -0.993 1.809 1 82.94 309 HIS A O 1
ATOM 2392 N N . PRO A 1 310 ? 13.539 -0.993 -0.288 1 80.31 310 PRO A N 1
ATOM 2393 C CA . PRO A 1 310 ? 14.25 0.261 -0.555 1 80.31 310 PRO A CA 1
ATOM 2394 C C . PRO A 1 310 ? 13.633 1.454 0.172 1 80.31 310 PRO A C 1
ATOM 2396 O O . PRO A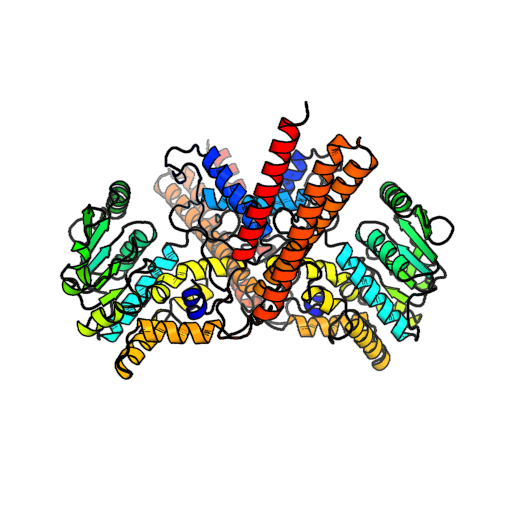 1 310 ? 14.297 2.471 0.373 1 80.31 310 PRO A O 1
ATOM 2399 N N . ILE A 1 311 ? 12.422 1.318 0.529 1 79.06 311 ILE A N 1
ATOM 2400 C CA . ILE A 1 311 ? 11.75 2.463 1.137 1 79.06 311 ILE A CA 1
ATOM 2401 C C . ILE A 1 311 ? 11.641 2.256 2.645 1 79.06 311 ILE A C 1
ATOM 2403 O O . ILE A 1 311 ? 11.945 3.16 3.426 1 79.06 311 ILE A O 1
ATOM 2407 N N . ARG A 1 312 ? 11.266 0.998 3.117 1 79.06 312 ARG A N 1
ATOM 2408 C CA . ARG A 1 312 ? 10.914 0.822 4.523 1 79.06 312 ARG A CA 1
ATOM 2409 C C . ARG A 1 312 ? 11.875 -0.141 5.211 1 79.06 312 ARG A C 1
ATOM 2411 O O . ARG A 1 312 ? 11.789 -0.361 6.418 1 79.06 312 ARG A O 1
ATOM 2418 N N . GLY A 1 313 ? 12.703 -0.673 4.527 1 71.5 313 GLY A N 1
ATOM 2419 C CA . GLY A 1 313 ? 13.617 -1.625 5.137 1 71.5 313 GLY A CA 1
ATOM 2420 C C . GLY A 1 313 ? 12.922 -2.852 5.691 1 71.5 313 GLY A C 1
ATOM 2421 O O . GLY A 1 313 ? 12.164 -3.516 4.984 1 71.5 313 GLY A O 1
ATOM 2422 N N . HIS A 1 314 ? 13.188 -3.189 7.082 1 67.75 314 HIS A N 1
ATOM 2423 C CA . HIS A 1 314 ? 12.578 -4.355 7.719 1 67.75 314 HIS A CA 1
ATOM 2424 C C . HIS A 1 314 ? 11.422 -3.947 8.625 1 67.75 314 HIS A C 1
ATOM 2426 O O . HIS A 1 314 ? 11.469 -4.184 9.836 1 67.75 314 HIS A O 1
ATOM 2432 N N . ARG A 1 315 ? 10.367 -3.447 8.078 1 73.94 315 ARG A N 1
ATOM 2433 C CA . ARG A 1 315 ? 9.234 -2.898 8.82 1 73.94 315 ARG A CA 1
ATOM 2434 C C . ARG A 1 315 ? 8.516 -3.988 9.609 1 73.94 315 ARG A C 1
ATOM 2436 O O . ARG A 1 315 ? 8.07 -3.756 10.727 1 73.94 315 ARG A O 1
ATOM 2443 N N . GLY A 1 316 ? 8.438 -5.156 8.992 1 68.75 316 GLY A N 1
ATOM 2444 C CA . GLY A 1 316 ? 7.777 -6.258 9.68 1 68.75 316 GLY A CA 1
ATOM 2445 C C . GLY A 1 316 ? 8.422 -6.605 11.008 1 68.75 316 GLY A C 1
ATOM 2446 O O . GLY A 1 316 ? 7.723 -6.848 11.992 1 68.75 316 GLY A O 1
ATOM 2447 N N . ILE A 1 317 ? 9.703 -6.527 11.023 1 63.16 317 ILE A N 1
ATOM 2448 C CA . ILE A 1 317 ? 10.445 -6.836 12.242 1 63.16 317 ILE A CA 1
ATOM 2449 C C . ILE A 1 317 ? 10.164 -5.773 13.305 1 63.16 317 ILE A C 1
ATOM 2451 O O . ILE A 1 317 ? 9.961 -6.098 14.477 1 63.16 317 ILE A O 1
ATOM 2455 N N . GLN A 1 318 ? 10.062 -4.59 12.859 1 66.56 318 GLN A N 1
ATOM 2456 C CA . GLN A 1 318 ? 9.789 -3.498 13.789 1 66.56 318 GLN A CA 1
ATOM 2457 C C . GLN A 1 318 ? 8.391 -3.625 14.391 1 66.56 318 GLN A C 1
ATOM 2459 O O . GLN A 1 318 ? 8.203 -3.4 15.594 1 66.56 318 GLN A O 1
ATOM 2464 N N . ILE A 1 319 ? 7.531 -4.039 13.586 1 68.12 319 ILE A N 1
ATOM 2465 C CA . ILE A 1 319 ? 6.148 -4.164 14.031 1 68.12 319 ILE A CA 1
ATOM 2466 C C . ILE A 1 319 ? 6.031 -5.316 15.031 1 68.12 319 ILE A C 1
ATOM 2468 O O . ILE A 1 319 ? 5.395 -5.18 16.078 1 68.12 319 ILE A O 1
ATOM 2472 N N . ILE A 1 320 ? 6.699 -6.359 14.672 1 60.75 320 ILE A N 1
ATOM 2473 C CA . ILE A 1 320 ? 6.641 -7.551 15.508 1 60.75 320 ILE A CA 1
ATOM 2474 C C . ILE A 1 320 ? 7.355 -7.289 16.828 1 60.75 320 ILE A C 1
ATOM 2476 O O . ILE A 1 320 ? 6.875 -7.684 17.891 1 60.75 320 ILE A O 1
ATOM 2480 N N . GLU A 1 321 ? 8.508 -6.551 16.734 1 53.44 321 GLU A N 1
ATOM 2481 C CA . GLU A 1 321 ? 9.281 -6.234 17.938 1 53.44 321 GLU A CA 1
ATOM 2482 C C . GLU A 1 321 ? 8.492 -5.336 18.891 1 53.44 321 GLU A C 1
ATOM 2484 O O . GLU A 1 321 ? 8.516 -5.535 20.109 1 53.44 321 GLU A O 1
ATOM 2489 N N . THR A 1 322 ? 7.844 -4.402 18.266 1 49.88 322 THR A N 1
ATOM 2490 C CA . THR A 1 322 ? 7.066 -3.471 19.078 1 49.88 322 THR A CA 1
ATOM 2491 C C . THR A 1 322 ? 5.902 -4.188 19.75 1 49.88 322 THR A C 1
ATOM 2493 O O . THR A 1 322 ? 5.57 -3.895 20.906 1 49.88 322 THR A O 1
ATOM 2496 N N . ARG A 1 323 ? 5.336 -5.105 19.016 1 49.12 323 ARG A N 1
ATOM 2497 C CA . ARG A 1 323 ? 4.242 -5.887 19.594 1 49.12 323 ARG A CA 1
ATOM 2498 C C . ARG A 1 323 ? 4.73 -6.758 20.734 1 49.12 323 ARG A C 1
ATOM 2500 O O . ARG A 1 323 ? 4.031 -6.926 21.75 1 49.12 323 ARG A O 1
ATOM 2507 N N . GLN A 1 324 ? 5.902 -7.32 20.344 1 42.25 324 GLN A N 1
ATOM 2508 C CA . GLN A 1 324 ? 6.465 -8.156 21.406 1 42.25 324 GLN A CA 1
ATOM 2509 C C . GLN A 1 324 ? 6.73 -7.348 22.656 1 42.25 324 GLN A C 1
ATOM 2511 O O . GLN A 1 324 ? 6.484 -7.82 23.781 1 42.25 324 GLN A O 1
ATOM 2516 N N . ARG A 1 325 ? 7.113 -6.094 22.312 1 41.38 325 ARG A N 1
ATOM 2517 C CA . ARG A 1 325 ? 7.324 -5.219 23.453 1 41.38 325 ARG A CA 1
ATOM 2518 C C . ARG A 1 325 ? 6.004 -4.906 24.156 1 41.38 325 ARG A C 1
ATOM 2520 O O . ARG A 1 325 ? 5.949 -4.836 25.391 1 41.38 325 ARG A O 1
ATOM 2527 N N . THR A 1 326 ? 5.035 -4.773 23.234 1 40.19 326 THR A N 1
ATOM 2528 C CA . THR A 1 326 ? 3.711 -4.512 23.781 1 40.19 326 THR A CA 1
ATOM 2529 C C . THR A 1 326 ? 3.203 -5.715 24.562 1 40.19 326 THR A C 1
ATOM 2531 O O . THR A 1 326 ? 2.572 -5.559 25.609 1 40.19 326 THR A O 1
ATOM 2534 N N . PHE A 1 327 ? 3.459 -6.855 23.922 1 38.5 327 PHE A N 1
ATOM 2535 C CA . PHE A 1 327 ? 3.082 -8.055 24.656 1 38.5 327 PHE A CA 1
ATOM 2536 C C . PHE A 1 327 ? 3.846 -8.148 25.969 1 38.5 327 PHE A C 1
ATOM 2538 O O . PHE A 1 327 ? 3.283 -8.547 27 1 38.5 327 PHE A O 1
ATOM 2545 N N . GLU A 1 328 ? 5.055 -7.715 25.844 1 42.38 328 GLU A N 1
ATOM 2546 C CA . GLU A 1 328 ? 5.809 -7.656 27.094 1 42.38 328 GLU A CA 1
ATOM 2547 C C . GLU A 1 328 ? 5.207 -6.633 28.047 1 42.38 328 GLU A C 1
ATOM 2549 O O . GLU A 1 328 ? 5.141 -6.871 29.25 1 42.38 328 GLU A O 1
ATOM 2554 N N . GLY A 1 329 ? 4.746 -5.586 27.328 1 40.78 329 GLY A N 1
ATOM 2555 C CA . GLY A 1 329 ? 4.039 -4.609 28.141 1 40.78 329 GLY A CA 1
ATOM 2556 C C . GLY A 1 329 ? 2.705 -5.113 28.672 1 40.78 329 GLY A C 1
ATOM 2557 O O . GLY A 1 329 ? 2.33 -4.832 29.797 1 40.78 329 GLY A O 1
ATOM 2558 N N . ALA A 1 330 ? 2.039 -5.828 27.75 1 42.19 330 ALA A N 1
ATOM 2559 C CA . ALA A 1 330 ? 0.78 -6.43 28.172 1 42.19 330 ALA A CA 1
ATOM 2560 C C . ALA A 1 330 ? 1.003 -7.391 29.344 1 42.19 330 ALA A C 1
ATOM 2562 O O . ALA A 1 330 ? 0.219 -7.414 30.297 1 42.19 330 ALA A O 1
ATOM 2563 N N . TYR A 1 331 ? 2.059 -8.164 29.25 1 44.66 331 TYR A N 1
ATOM 2564 C CA . TYR A 1 331 ? 2.4 -9.016 30.375 1 44.66 331 TYR A CA 1
ATOM 2565 C C . TYR A 1 331 ? 2.688 -8.18 31.625 1 44.66 331 TYR A C 1
ATOM 2567 O O . TYR A 1 331 ? 2.262 -8.531 32.719 1 44.66 331 TYR A O 1
ATOM 2575 N N . GLY A 1 332 ? 3.186 -7.004 31.281 1 45.66 332 GLY A N 1
ATOM 2576 C CA . GLY A 1 332 ? 3.447 -6.105 32.406 1 45.66 332 GLY A CA 1
ATOM 2577 C C . GLY A 1 332 ? 2.186 -5.5 32.969 1 45.66 332 GLY A C 1
ATOM 2578 O O . GLY A 1 332 ? 2.029 -5.441 34.188 1 45.66 332 GLY A O 1
ATOM 2579 N N . ARG A 1 333 ? 1.387 -5.141 32.156 1 43.78 333 ARG A N 1
ATOM 2580 C CA . ARG A 1 333 ? 0.131 -4.559 32.625 1 43.78 333 ARG A CA 1
ATOM 2581 C C . ARG A 1 333 ? -0.726 -5.602 33.312 1 43.78 333 ARG A C 1
ATOM 2583 O O . ARG A 1 333 ? -1.337 -5.309 34.344 1 43.78 333 ARG A O 1
ATOM 2590 N N . THR A 1 334 ? -0.814 -6.766 32.688 1 48.28 334 THR A N 1
ATOM 2591 C CA . THR A 1 334 ? -1.538 -7.84 33.344 1 48.28 334 THR A CA 1
ATOM 2592 C C . THR A 1 334 ? -0.928 -8.141 34.719 1 48.28 334 THR A C 1
ATOM 2594 O O . THR A 1 334 ? -1.65 -8.398 35.688 1 48.28 334 THR A O 1
ATOM 2597 N N . CYS A 1 335 ? 0.317 -8.008 34.781 1 49.16 335 CYS A N 1
ATOM 2598 C CA . CYS A 1 335 ? 1.013 -8.148 36.062 1 49.16 335 CYS A CA 1
ATOM 2599 C C . CYS A 1 335 ? 0.593 -7.059 37.031 1 49.16 335 CYS A C 1
ATOM 2601 O O . CYS A 1 335 ? 0.26 -7.34 38.188 1 49.16 335 CYS A O 1
ATOM 2603 N N . LEU A 1 336 ? 0.523 -5.863 36.469 1 48.16 336 LEU A N 1
ATOM 2604 C CA . LEU A 1 336 ? 0.179 -4.746 37.312 1 48.16 336 LEU A CA 1
ATOM 2605 C C . LEU A 1 336 ? -1.274 -4.84 37.781 1 48.16 336 LEU A C 1
ATOM 2607 O O . LEU A 1 336 ? -1.585 -4.559 38.938 1 48.16 336 LEU A O 1
ATOM 2611 N N . SER A 1 337 ? -2.086 -5.156 36.875 1 51.75 337 SER A N 1
ATOM 2612 C CA . SER A 1 337 ? -3.484 -5.363 37.25 1 51.75 337 SER A CA 1
ATOM 2613 C C . SER A 1 337 ? -3.633 -6.48 38.25 1 51.75 337 SER A C 1
ATOM 2615 O O . SER A 1 337 ? -4.434 -6.375 39.188 1 51.75 337 SER A O 1
ATOM 2617 N N . SER A 1 338 ? -2.895 -7.543 38.062 1 55.03 338 SER A N 1
ATOM 2618 C CA . SER A 1 338 ? -2.928 -8.656 39.031 1 55.03 338 SER A CA 1
ATOM 2619 C C . SER A 1 338 ? -2.445 -8.219 40.406 1 55.03 338 SER A C 1
ATOM 2621 O O . SER A 1 338 ? -3.025 -8.602 41.406 1 55.03 338 SER A O 1
ATOM 2623 N N . PHE A 1 339 ? -1.483 -7.383 40.406 1 55.66 339 PHE A N 1
ATOM 2624 C CA . PHE A 1 339 ? -0.991 -6.852 41.656 1 55.66 339 PHE A CA 1
ATOM 2625 C C . PHE A 1 339 ? -2.014 -5.91 42.281 1 55.66 339 PHE A C 1
ATOM 2627 O O . PHE A 1 339 ? -2.203 -5.914 43.5 1 55.66 339 PHE A O 1
ATOM 2634 N N . GLY A 1 340 ? -2.66 -5.141 41.438 1 51.09 340 GLY A N 1
ATOM 2635 C CA . GLY A 1 340 ? -3.73 -4.289 41.938 1 51.09 340 GLY A CA 1
ATOM 2636 C C . GLY A 1 340 ? -4.879 -5.062 42.562 1 51.09 340 GLY A C 1
ATOM 2637 O O . GLY A 1 340 ? -5.359 -4.711 43.625 1 51.09 340 GLY A O 1
ATOM 2638 N N . PHE A 1 341 ? -5.285 -6.039 41.875 1 54.78 341 PHE A N 1
ATOM 2639 C CA . PHE A 1 341 ? -6.355 -6.887 42.375 1 54.78 341 PHE A CA 1
ATOM 2640 C C . PHE A 1 341 ? -5.93 -7.559 43.688 1 54.78 341 PHE A C 1
ATOM 2642 O O . PHE A 1 341 ? -6.723 -7.66 44.625 1 54.78 341 PHE A O 1
ATOM 2649 N N . ALA A 1 342 ? -4.758 -7.992 43.719 1 54.81 342 ALA A N 1
ATOM 2650 C CA . ALA A 1 342 ? -4.219 -8.609 44.938 1 54.81 342 ALA A CA 1
ATOM 2651 C C . ALA A 1 342 ? -4.219 -7.633 46.094 1 54.81 342 ALA A C 1
ATOM 2653 O O . ALA A 1 342 ? -4.605 -7.988 47.219 1 54.81 342 ALA A O 1
ATOM 2654 N N . LEU A 1 343 ? -3.873 -6.434 45.781 1 54.03 343 LEU A N 1
ATOM 2655 C CA . LEU A 1 343 ? -3.832 -5.414 46.812 1 54.03 343 LEU A CA 1
ATOM 2656 C C . LEU A 1 343 ? -5.234 -5.105 47.312 1 54.03 343 LEU A C 1
ATOM 2658 O O . LEU A 1 343 ? -5.438 -4.926 48.531 1 54.03 343 LEU A O 1
ATOM 2662 N N . ILE A 1 344 ? -6.117 -5.043 46.469 1 50.69 344 ILE A N 1
ATOM 2663 C CA . ILE A 1 344 ? -7.5 -4.777 46.844 1 50.69 344 ILE A CA 1
ATOM 2664 C C . ILE A 1 344 ? -8.023 -5.918 47.719 1 50.69 344 ILE A C 1
ATOM 2666 O O . ILE A 1 344 ? -8.656 -5.68 48.75 1 50.69 344 ILE A O 1
ATOM 2670 N N . ILE A 1 345 ? -7.77 -7.055 47.375 1 53.5 345 ILE A N 1
ATOM 2671 C CA . ILE A 1 345 ? -8.25 -8.219 48.094 1 53.5 345 ILE A CA 1
ATOM 2672 C C . ILE A 1 345 ? -7.578 -8.281 49.469 1 53.5 345 ILE A C 1
ATOM 2674 O O . ILE A 1 345 ? -8.234 -8.523 50.5 1 53.5 345 ILE A O 1
ATOM 2678 N N . LEU A 1 346 ? -6.383 -7.992 49.5 1 57.31 346 LEU A N 1
ATOM 2679 C CA . LEU A 1 346 ? -5.629 -8.102 50.75 1 57.31 346 LEU A CA 1
ATOM 2680 C C . LEU A 1 346 ? -5.969 -6.957 51.688 1 57.31 346 LEU A C 1
ATOM 2682 O O . LEU A 1 346 ? -5.898 -7.117 52.906 1 57.31 346 LEU A O 1
ATOM 2686 N N . ARG A 1 347 ? -6.414 -5.855 51.125 1 54.31 347 ARG A N 1
ATOM 2687 C CA . ARG A 1 347 ? -6.699 -4.711 52 1 54.31 347 ARG A CA 1
ATOM 2688 C C . ARG A 1 347 ? -8.172 -4.668 52.375 1 54.31 347 ARG A C 1
ATOM 2690 O O . ARG A 1 347 ? -8.516 -4.27 53.5 1 54.31 347 ARG A O 1
ATOM 2697 N N . ILE A 1 348 ? -9.008 -4.996 51.469 1 50.47 348 ILE A N 1
ATOM 2698 C CA . ILE A 1 348 ? -10.43 -4.75 51.688 1 50.47 348 ILE A CA 1
ATOM 2699 C C . ILE A 1 348 ? -11.086 -6 52.281 1 50.47 348 ILE A C 1
ATOM 2701 O O . ILE A 1 348 ? -12.016 -5.906 53.094 1 50.47 348 ILE A O 1
ATOM 2705 N N . PHE A 1 349 ? -10.617 -7.059 51.875 1 55.81 349 PHE A N 1
ATOM 2706 C CA . PHE A 1 349 ? -11.367 -8.258 52.219 1 55.81 349 PHE A CA 1
ATOM 2707 C C . PHE A 1 349 ? -10.781 -8.898 53.469 1 55.81 349 PHE A C 1
ATOM 2709 O O . PHE A 1 349 ? -9.68 -8.539 53.906 1 55.81 349 PHE A O 1
ATOM 2716 N N . ASP A 1 350 ? -11.625 -9.633 54.156 1 59 350 ASP A N 1
ATOM 2717 C CA . ASP A 1 350 ? -11.32 -10.328 55.406 1 59 350 ASP A CA 1
ATOM 2718 C C . ASP A 1 350 ? -10.188 -11.336 55.188 1 59 350 ASP A C 1
ATOM 2720 O O . ASP A 1 350 ? -9.867 -11.703 54.062 1 59 350 ASP A O 1
ATOM 2724 N N . GLU A 1 351 ? -9.508 -11.797 56.156 1 64.69 351 GLU A N 1
ATOM 2725 C CA . GLU A 1 351 ? -8.336 -12.672 56.219 1 64.69 351 GLU A CA 1
ATOM 2726 C C . GLU A 1 351 ? -8.562 -13.953 55.406 1 64.69 351 GLU A C 1
ATOM 2728 O O . GLU A 1 351 ? -7.613 -14.547 54.906 1 64.69 351 GLU A O 1
ATOM 2733 N N . ASP A 1 352 ? -9.859 -14.312 55.156 1 61.25 352 ASP A N 1
ATOM 2734 C CA . ASP A 1 352 ? -10.188 -15.555 54.469 1 61.25 352 ASP A CA 1
ATOM 2735 C C . ASP A 1 352 ? -9.906 -15.445 52.969 1 61.25 352 ASP A C 1
ATOM 2737 O O . ASP A 1 352 ? -9.703 -16.453 52.281 1 61.25 352 ASP A O 1
ATOM 2741 N N . PHE A 1 353 ? -9.758 -14.219 52.531 1 61.69 353 PHE A N 1
ATOM 2742 C CA . PHE A 1 353 ? -9.594 -14 51.094 1 61.69 353 PHE A CA 1
ATOM 2743 C C . PHE A 1 353 ? -8.141 -13.688 50.75 1 61.69 353 PHE A C 1
ATOM 2745 O O . PHE A 1 353 ? -7.805 -13.461 49.594 1 61.69 353 PHE A O 1
ATOM 2752 N N . TYR A 1 354 ? -7.289 -13.711 51.719 1 66.31 354 TYR A N 1
ATOM 2753 C CA . TYR A 1 354 ? -5.887 -13.367 51.531 1 66.31 354 TYR A CA 1
ATOM 2754 C C . TYR A 1 354 ? -5.215 -14.352 50.562 1 66.31 354 TYR A C 1
ATOM 2756 O O . TYR A 1 354 ? -4.324 -13.977 49.812 1 66.31 354 TYR A O 1
ATOM 2764 N N . THR A 1 355 ? -5.777 -15.625 50.688 1 72.38 355 THR A N 1
ATOM 2765 C CA . THR A 1 355 ? -5.195 -16.641 49.812 1 72.38 355 THR A CA 1
ATOM 2766 C C . THR A 1 355 ? -5.453 -16.328 48.344 1 72.38 355 THR A C 1
ATOM 2768 O O . THR A 1 355 ? -4.59 -16.547 47.5 1 72.38 355 THR A O 1
ATOM 2771 N N . ILE A 1 356 ? -6.566 -15.688 48.125 1 68.44 356 ILE A N 1
ATOM 2772 C CA . ILE A 1 356 ? -6.918 -15.289 46.781 1 68.44 356 ILE A CA 1
ATOM 2773 C C . ILE A 1 356 ? -6.023 -14.141 46.312 1 68.44 356 ILE A C 1
ATOM 2775 O O . ILE A 1 356 ? -5.555 -14.117 45.188 1 68.44 356 ILE A O 1
ATOM 2779 N N . GLY A 1 357 ? -5.77 -13.289 47.188 1 67.19 357 GLY A N 1
ATOM 2780 C CA . GLY A 1 357 ? -4.859 -12.188 46.906 1 67.19 357 GLY A CA 1
ATOM 2781 C C . GLY A 1 357 ? -3.445 -12.648 46.594 1 67.19 357 GLY A C 1
ATOM 2782 O O . GLY A 1 357 ? -2.812 -12.164 45.656 1 67.19 357 GLY A O 1
ATOM 2783 N N . PHE A 1 358 ? -3.004 -13.625 47.312 1 73.69 358 PHE A N 1
ATOM 2784 C CA . PHE A 1 358 ? -1.658 -14.148 47.125 1 73.69 358 PHE A CA 1
ATOM 2785 C C . PHE A 1 358 ? -1.555 -14.891 45.781 1 73.69 358 PHE A C 1
ATOM 2787 O O . PHE A 1 358 ? -0.512 -14.859 45.125 1 73.69 358 PHE A O 1
ATOM 2794 N N . VAL A 1 359 ? -2.654 -15.5 45.406 1 72.75 359 VAL A N 1
ATOM 2795 C CA . VAL A 1 359 ? -2.68 -16.188 44.125 1 72.75 359 VAL A CA 1
ATOM 2796 C C . VAL A 1 359 ? -2.541 -15.164 42.969 1 72.75 359 VAL A C 1
ATOM 2798 O O . VAL A 1 359 ? -1.808 -15.391 42.031 1 72.75 359 VAL A O 1
ATOM 2801 N N . TYR A 1 360 ? -3.109 -14.047 43.188 1 72.12 360 TYR A N 1
ATOM 2802 C CA . TYR A 1 360 ? -3.014 -13.016 42.156 1 72.12 360 TYR A CA 1
ATOM 2803 C C . TYR A 1 360 ? -1.628 -12.383 42.156 1 72.12 360 TYR A C 1
ATOM 2805 O O . TYR A 1 360 ? -1.109 -12.016 41.094 1 72.12 360 TYR A O 1
ATOM 2813 N N . ILE A 1 361 ? -1.002 -12.227 43.281 1 69 361 ILE A N 1
ATOM 2814 C CA . ILE A 1 361 ? 0.371 -11.734 43.344 1 69 361 ILE A CA 1
ATOM 2815 C C . ILE A 1 361 ? 1.303 -12.727 42.656 1 69 361 ILE A C 1
ATOM 2817 O O . ILE A 1 361 ? 2.152 -12.328 41.844 1 69 361 ILE A O 1
ATOM 2821 N N . ALA A 1 362 ? 1.084 -14.008 42.969 1 74.75 362 ALA A N 1
ATOM 2822 C CA . ALA A 1 362 ? 1.901 -15.055 42.344 1 74.75 362 ALA A CA 1
ATOM 2823 C C . ALA A 1 362 ? 1.712 -15.078 40.844 1 74.75 362 ALA A C 1
ATOM 2825 O O . ALA A 1 362 ? 2.676 -15.242 40.094 1 74.75 362 ALA A O 1
ATOM 2826 N N . PHE A 1 363 ? 0.51 -14.891 40.438 1 74.56 363 PHE A N 1
ATOM 2827 C CA . PHE A 1 363 ? 0.196 -14.82 39.031 1 74.56 363 PHE A CA 1
ATOM 2828 C C . PHE A 1 363 ? 0.88 -13.625 38.375 1 74.56 363 PHE A C 1
ATOM 2830 O O . PHE A 1 363 ? 1.487 -13.75 37.312 1 74.56 363 PHE A O 1
ATOM 2837 N N . GLY A 1 364 ? 0.795 -12.539 39 1 69.06 364 GLY A N 1
ATOM 2838 C CA . GLY A 1 364 ? 1.451 -11.344 38.5 1 69.06 364 GLY A CA 1
ATOM 2839 C C . GLY A 1 364 ? 2.959 -11.477 38.406 1 69.06 364 GLY A C 1
ATOM 2840 O O . GLY A 1 364 ? 3.564 -11.094 37.406 1 69.06 364 GLY A O 1
ATOM 2841 N N . VAL A 1 365 ? 3.559 -12.039 39.438 1 71.31 365 VAL A N 1
ATOM 2842 C CA . VAL A 1 365 ? 5.004 -12.258 39.469 1 71.31 365 VAL A CA 1
ATOM 2843 C C . VAL A 1 365 ? 5.41 -13.258 38.406 1 71.31 365 VAL A C 1
ATOM 2845 O O . VAL A 1 365 ? 6.426 -13.07 37.719 1 71.31 365 VAL A O 1
ATOM 2848 N N . ALA A 1 366 ? 4.602 -14.266 38.219 1 74.5 366 ALA A N 1
ATOM 2849 C CA . ALA A 1 366 ? 4.883 -15.258 37.188 1 74.5 366 ALA A CA 1
ATOM 2850 C C . ALA A 1 366 ? 4.871 -14.625 35.781 1 74.5 366 ALA A C 1
ATOM 2852 O O . ALA A 1 366 ? 5.746 -14.906 34.969 1 74.5 366 ALA A O 1
ATOM 2853 N N . LEU A 1 367 ? 3.959 -13.789 35.656 1 69.62 367 LEU A N 1
ATOM 2854 C CA . LEU A 1 367 ? 3.859 -13.117 34.344 1 69.62 367 LEU A CA 1
ATOM 2855 C C . LEU A 1 367 ? 5.035 -12.164 34.156 1 69.62 367 LEU A C 1
ATOM 2857 O O . LEU A 1 367 ? 5.547 -12.039 33.031 1 69.62 367 LEU A O 1
ATOM 2861 N N . LEU A 1 368 ? 5.488 -11.586 35.188 1 67.06 368 LEU A N 1
ATOM 2862 C CA . LEU A 1 368 ? 6.652 -10.703 35.125 1 67.06 368 LEU A CA 1
ATOM 2863 C C . LEU A 1 368 ? 7.914 -11.5 34.812 1 67.06 368 LEU A C 1
ATOM 2865 O O . LEU A 1 368 ? 8.758 -11.039 34.031 1 67.06 368 LEU A O 1
ATOM 2869 N N . ILE A 1 369 ? 8.023 -12.586 35.406 1 70.31 369 ILE A N 1
ATOM 2870 C CA . ILE A 1 369 ? 9.172 -13.445 35.156 1 70.31 369 ILE A CA 1
ATOM 2871 C C . ILE A 1 369 ? 9.164 -13.945 33.719 1 70.31 369 ILE A C 1
ATOM 2873 O O . ILE A 1 369 ? 10.188 -13.93 33.031 1 70.31 369 ILE A O 1
ATOM 2877 N N . ILE A 1 370 ? 7.973 -14.266 33.312 1 66.5 370 ILE A N 1
ATOM 2878 C CA . ILE A 1 370 ? 7.848 -14.75 31.953 1 66.5 370 ILE A CA 1
ATOM 2879 C C . ILE A 1 370 ? 8.188 -13.633 30.969 1 66.5 370 ILE A C 1
ATOM 2881 O O . ILE A 1 370 ? 8.898 -13.852 29.984 1 66.5 370 ILE A O 1
ATOM 2885 N N . SER A 1 371 ? 7.688 -12.531 31.344 1 63.84 371 SER A N 1
ATOM 2886 C CA . SER A 1 371 ? 7.984 -11.367 30.516 1 63.84 371 SER A CA 1
ATOM 2887 C C . SER A 1 371 ? 9.477 -11.07 30.484 1 63.84 371 SER A C 1
ATOM 2889 O O . SER A 1 371 ? 10.047 -10.805 29.422 1 63.84 371 SER A O 1
ATOM 2891 N N . ALA A 1 372 ? 10.07 -11.125 31.562 1 62.75 372 ALA A N 1
ATOM 2892 C CA . ALA A 1 372 ? 11.508 -10.875 31.688 1 62.75 372 ALA A CA 1
ATOM 2893 C C . ALA A 1 372 ? 12.312 -11.945 30.969 1 62.75 372 ALA A C 1
ATOM 2895 O O . ALA A 1 372 ? 13.312 -11.641 30.297 1 62.75 372 ALA A O 1
ATOM 2896 N N . LEU A 1 373 ? 11.836 -13.117 31.141 1 65.5 373 LEU A N 1
ATOM 2897 C CA . LEU A 1 373 ? 12.516 -14.227 30.469 1 65.5 373 LEU A CA 1
ATOM 2898 C C . LEU A 1 373 ? 12.367 -14.125 28.953 1 65.5 373 LEU A C 1
ATOM 2900 O O . LEU A 1 373 ? 13.312 -14.398 28.219 1 65.5 373 LEU A O 1
ATOM 2904 N N . ARG A 1 374 ? 11.203 -13.758 28.688 1 60.44 374 ARG A N 1
ATOM 2905 C CA . ARG A 1 374 ? 10.938 -13.578 27.266 1 60.44 374 ARG A CA 1
ATOM 2906 C C . ARG A 1 374 ? 11.797 -12.469 26.688 1 60.44 374 ARG A C 1
ATOM 2908 O O . ARG A 1 374 ? 12.344 -12.602 25.578 1 60.44 374 ARG A O 1
ATOM 2915 N N . ILE A 1 375 ? 11.828 -11.414 27.406 1 55.91 375 ILE A N 1
ATOM 2916 C CA . ILE A 1 375 ? 12.656 -10.289 27 1 55.91 375 ILE A CA 1
ATOM 2917 C C . ILE A 1 375 ? 14.117 -10.727 26.906 1 55.91 375 ILE A C 1
ATOM 2919 O O . ILE A 1 375 ? 14.812 -10.398 25.938 1 55.91 375 ILE A O 1
ATOM 2923 N N . ARG A 1 376 ? 14.523 -11.281 27.891 1 54.62 376 ARG A N 1
ATOM 2924 C CA . ARG A 1 376 ? 15.906 -11.75 27.922 1 54.62 376 ARG A CA 1
ATOM 2925 C C . ARG A 1 376 ? 16.188 -12.703 26.766 1 54.62 376 ARG A C 1
ATOM 2927 O O . ARG A 1 376 ? 17.234 -12.609 26.109 1 54.62 376 ARG A O 1
ATOM 2934 N N . ASN A 1 377 ? 15.188 -13.531 26.641 1 54.34 377 ASN A N 1
ATOM 2935 C CA . ASN A 1 377 ? 15.367 -14.484 25.547 1 54.34 377 ASN A CA 1
ATOM 2936 C C . ASN A 1 377 ? 15.258 -13.812 24.188 1 54.34 377 ASN A C 1
ATOM 2938 O O . ASN A 1 377 ? 15.953 -14.195 23.234 1 54.34 377 ASN A O 1
ATOM 2942 N N . ASN A 1 378 ? 14.344 -12.977 24.203 1 48.75 378 ASN A N 1
ATOM 2943 C CA . ASN A 1 378 ? 14.188 -12.234 22.953 1 48.75 378 ASN A CA 1
ATOM 2944 C C . ASN A 1 378 ? 15.391 -11.32 22.688 1 48.75 378 ASN A C 1
ATOM 2946 O O . ASN A 1 378 ? 15.812 -11.164 21.547 1 48.75 378 ASN A O 1
ATOM 2950 N N . ILE A 1 379 ? 15.781 -10.578 23.703 1 44.91 379 ILE A N 1
ATOM 2951 C CA . ILE A 1 379 ? 17 -9.766 23.578 1 44.91 379 ILE A CA 1
ATOM 2952 C C . ILE A 1 379 ? 18.188 -10.664 23.234 1 44.91 379 ILE A C 1
ATOM 2954 O O . ILE A 1 379 ? 19.016 -10.312 22.391 1 44.91 379 ILE A O 1
ATOM 2958 N N . GLU A 1 380 ? 18.359 -11.633 23.969 1 44.5 380 GLU A N 1
ATOM 2959 C CA . GLU A 1 380 ? 19.484 -12.523 23.688 1 44.5 380 GLU A CA 1
ATOM 2960 C C . GLU A 1 380 ? 19.312 -13.219 22.344 1 44.5 380 GLU A C 1
ATOM 2962 O O . GLU A 1 380 ? 20.281 -13.445 21.625 1 44.5 380 GLU A O 1
ATOM 2967 N N . ASN A 1 381 ? 18.156 -13.625 22.125 1 40.66 381 ASN A N 1
ATOM 2968 C CA . ASN A 1 381 ? 17.906 -14.383 20.906 1 40.66 381 ASN A CA 1
ATOM 2969 C C . ASN A 1 381 ? 17.422 -13.477 19.781 1 40.66 381 ASN A C 1
ATOM 2971 O O . ASN A 1 381 ? 17.219 -13.938 18.656 1 40.66 381 ASN A O 1
ATOM 2975 N N . PHE A 1 382 ? 16.984 -12.406 20.203 1 39.28 382 PHE A N 1
ATOM 2976 C CA . PHE A 1 382 ? 16.391 -11.555 19.172 1 39.28 382 PHE A CA 1
ATOM 2977 C C . PHE A 1 382 ? 17.484 -10.914 18.312 1 39.28 382 PHE A C 1
ATOM 2979 O O . PHE A 1 382 ? 17.234 -9.906 17.641 1 39.28 382 PHE A O 1
ATOM 2986 N N . ASP A 1 383 ? 18.688 -11.328 18.594 1 35.28 383 ASP A N 1
ATOM 2987 C CA . ASP A 1 383 ? 19.516 -10.953 17.438 1 35.28 383 ASP A CA 1
ATOM 2988 C C . ASP A 1 383 ? 18.906 -11.477 16.141 1 35.28 383 ASP A C 1
ATOM 2990 O O . ASP A 1 383 ? 19.203 -12.586 15.711 1 35.28 383 ASP A O 1
ATOM 2994 N N . ILE A 1 384 ? 17.719 -11.117 15.984 1 35.34 384 ILE A N 1
ATOM 2995 C CA . ILE A 1 384 ? 16.922 -11.531 14.828 1 35.34 384 ILE A CA 1
ATOM 2996 C C . ILE A 1 384 ? 17.797 -11.477 13.57 1 35.34 384 ILE A C 1
ATOM 2998 O O . ILE A 1 384 ? 17.422 -12.023 12.523 1 35.34 384 ILE A O 1
ATOM 3002 N N . PHE A 1 385 ? 18.703 -10.539 13.617 1 34.53 385 PHE A N 1
ATOM 3003 C CA . PHE A 1 385 ? 19.594 -10.445 12.469 1 34.53 385 PHE A CA 1
ATOM 3004 C C . PHE A 1 385 ? 20.75 -11.422 12.594 1 34.53 385 PHE A C 1
ATOM 3006 O O . PHE A 1 385 ? 21.703 -11.375 11.805 1 34.53 385 PHE A O 1
ATOM 3013 N N . GLU A 1 386 ? 20.922 -12.086 13.727 1 35.81 386 GLU A N 1
ATOM 3014 C CA . GLU A 1 386 ? 21.938 -13.102 13.5 1 35.81 386 GLU A CA 1
ATOM 3015 C C . GLU A 1 386 ? 21.453 -14.18 12.531 1 35.81 386 GLU A C 1
ATOM 3017 O O . GLU A 1 386 ? 20.438 -14.828 12.781 1 35.81 386 GLU A O 1
ATOM 3022 N N . LYS A 1 387 ? 21.891 -14.117 11.219 1 42.53 387 LYS A N 1
ATOM 3023 C CA . LYS A 1 387 ? 21.594 -14.891 10.016 1 42.53 387 LYS A CA 1
ATOM 3024 C C . LYS A 1 387 ? 21.281 -16.344 10.367 1 42.53 387 LYS A C 1
ATOM 3026 O O . LYS A 1 387 ? 20.562 -17.016 9.633 1 42.53 387 LYS A O 1
ATOM 3031 N N . ASN A 1 388 ? 21.969 -16.938 11.336 1 37 388 ASN A N 1
ATOM 3032 C CA . ASN A 1 388 ? 22 -18.406 11.445 1 37 388 ASN A CA 1
ATOM 3033 C C . ASN A 1 388 ? 20.984 -18.906 12.469 1 37 388 ASN A C 1
ATOM 3035 O O . ASN A 1 388 ? 20.984 -20.094 12.812 1 37 388 ASN A O 1
ATOM 3039 N N . LYS A 1 389 ? 20.297 -18.031 13.258 1 43 389 LYS A N 1
ATOM 3040 C CA . LYS A 1 389 ? 19.469 -18.672 14.281 1 43 389 LYS A CA 1
ATOM 3041 C C . LYS A 1 389 ? 18 -18.641 13.898 1 43 389 LYS A C 1
ATOM 3043 O O . LYS A 1 389 ? 17.484 -17.625 13.461 1 43 389 LYS A O 1
ATOM 3048 N N . PRO A 1 390 ? 17.391 -19.812 13.844 1 37.81 390 PRO A N 1
ATOM 3049 C CA . PRO A 1 390 ? 15.969 -19.906 13.5 1 37.81 390 PRO A CA 1
ATOM 3050 C C . PRO A 1 390 ? 15.086 -19.047 14.398 1 37.81 390 PRO A C 1
ATOM 3052 O O . PRO A 1 390 ? 15.406 -18.844 15.57 1 37.81 390 PRO A O 1
ATOM 3055 N N . PHE A 1 391 ? 14.445 -18.156 13.867 1 38.06 391 PHE A N 1
ATOM 3056 C CA . PHE A 1 391 ? 13.445 -17.375 14.594 1 38.06 391 PHE A CA 1
ATOM 3057 C C . PHE A 1 391 ? 12.578 -18.297 15.445 1 38.06 391 PHE A C 1
ATOM 3059 O O . PHE A 1 391 ? 11.953 -19.219 14.93 1 38.06 391 PHE A O 1
ATOM 3066 N N . VAL A 1 392 ? 12.93 -18.594 16.641 1 40.5 392 VAL A N 1
ATOM 3067 C CA . VAL A 1 392 ? 12.109 -19.406 17.531 1 40.5 392 VAL A CA 1
ATOM 3068 C C . VAL A 1 392 ? 10.992 -18.562 18.125 1 40.5 392 VAL A C 1
ATOM 3070 O O . VAL A 1 392 ? 11.242 -17.5 18.688 1 40.5 392 VAL A O 1
ATOM 3073 N N . THR A 1 393 ? 9.875 -18.75 17.594 1 40.72 393 THR A N 1
ATOM 3074 C CA . THR A 1 393 ? 8.688 -18.094 18.141 1 40.72 393 THR A CA 1
ATOM 3075 C C . THR A 1 393 ? 8.57 -18.344 19.641 1 40.72 393 THR A C 1
ATOM 3077 O O . THR A 1 393 ? 9.055 -19.359 20.141 1 40.72 393 THR A O 1
ATOM 3080 N N . SER A 1 394 ? 8.508 -17.344 20.359 1 46.38 394 SER A N 1
ATOM 3081 C CA . SER A 1 394 ? 8.398 -17.422 21.812 1 46.38 394 SER A CA 1
ATOM 3082 C C . SER A 1 394 ? 7.211 -18.297 22.234 1 46.38 394 SER A C 1
ATOM 3084 O O . SER A 1 394 ? 6.531 -18 23.219 1 46.38 394 SER A O 1
ATOM 3086 N N . GLY A 1 395 ? 6.941 -19.266 21.422 1 49.22 395 GLY A N 1
ATOM 3087 C CA . GLY A 1 395 ? 5.863 -20.188 21.734 1 49.22 395 GLY A CA 1
ATOM 3088 C C . GLY A 1 395 ? 5.953 -20.766 23.125 1 49.22 395 GLY A C 1
ATOM 3089 O O . GLY A 1 395 ? 4.934 -20.984 23.781 1 49.22 395 GLY A O 1
ATOM 3090 N N . GLY A 1 396 ? 7.055 -20.953 23.5 1 56.88 396 GLY A N 1
ATOM 3091 C CA . GLY A 1 396 ? 7.227 -21.5 24.844 1 56.88 396 GLY A CA 1
ATOM 3092 C C . GLY A 1 396 ? 6.73 -20.562 25.922 1 56.88 396 GLY A C 1
ATOM 3093 O O . GLY A 1 396 ? 6.066 -21 26.875 1 56.88 396 GLY A O 1
ATOM 3094 N N . TYR A 1 397 ? 6.93 -19.328 25.625 1 61.09 397 TYR A N 1
ATOM 3095 C CA . TYR A 1 397 ? 6.504 -18.375 26.641 1 61.09 397 TYR A CA 1
ATOM 3096 C C . TYR A 1 397 ? 4.996 -18.156 26.594 1 61.09 397 TYR A C 1
ATOM 3098 O O . TYR A 1 397 ? 4.359 -17.938 27.641 1 61.09 397 TYR A O 1
ATOM 3106 N N . VAL A 1 398 ? 4.457 -18.375 25.484 1 57.25 398 VAL A N 1
ATOM 3107 C CA . VAL A 1 398 ? 3.006 -18.281 25.375 1 57.25 398 VAL A CA 1
ATOM 3108 C C . VAL A 1 398 ? 2.357 -19.484 26.078 1 57.25 398 VAL A C 1
ATOM 3110 O O . VAL A 1 398 ? 1.38 -19.312 26.812 1 57.25 398 VAL A O 1
ATOM 3113 N N . ALA A 1 399 ? 2.898 -20.578 25.844 1 60.19 399 ALA A N 1
ATOM 3114 C CA . ALA A 1 399 ? 2.414 -21.781 26.516 1 60.19 399 ALA A CA 1
ATOM 3115 C C . ALA A 1 399 ? 2.584 -21.656 28.031 1 60.19 399 ALA A C 1
ATOM 3117 O O . ALA A 1 399 ? 1.689 -22.031 28.797 1 60.19 399 ALA A O 1
ATOM 3118 N N . LEU A 1 400 ? 3.699 -21.156 28.422 1 66.44 400 LEU A N 1
ATOM 3119 C CA . LEU A 1 400 ? 3.973 -20.969 29.844 1 66.44 400 LEU A CA 1
ATOM 3120 C C . LEU A 1 400 ? 3.006 -19.953 30.453 1 66.44 400 LEU A C 1
ATOM 3122 O O . LEU A 1 400 ? 2.48 -20.188 31.547 1 66.44 400 LEU A O 1
ATOM 3126 N N . THR A 1 401 ? 2.73 -18.938 29.656 1 64.94 401 THR A N 1
ATOM 3127 C CA . THR A 1 401 ? 1.803 -17.938 30.156 1 64.94 401 THR A CA 1
ATOM 3128 C C . THR A 1 401 ? 0.388 -18.5 30.25 1 64.94 401 THR A C 1
ATOM 3130 O O . THR A 1 401 ? -0.312 -18.266 31.234 1 64.94 401 THR A O 1
ATOM 3133 N N . SER A 1 402 ? 0.035 -19.234 29.312 1 62.62 402 SER A N 1
ATOM 3134 C CA . SER A 1 402 ? -1.281 -19.859 29.312 1 62.62 402 SER A CA 1
ATOM 3135 C C . SER A 1 402 ? -1.398 -20.875 30.453 1 62.62 402 SER A C 1
ATOM 3137 O O . SER A 1 402 ? -2.441 -20.969 31.094 1 62.62 402 SER A O 1
ATOM 3139 N N . GLY A 1 403 ? -0.412 -21.578 30.594 1 67.38 403 GLY A N 1
ATOM 3140 C CA . GLY A 1 403 ? -0.389 -22.547 31.672 1 67.38 403 GLY A CA 1
ATOM 3141 C C . GLY A 1 403 ? -0.508 -21.922 33.062 1 67.38 403 GLY A C 1
ATOM 3142 O O . GLY A 1 403 ? -1.279 -22.375 33.906 1 67.38 403 GLY A O 1
ATOM 3143 N N . ILE A 1 404 ? 0.24 -20.859 33.219 1 71.06 404 ILE A N 1
ATOM 3144 C CA . ILE A 1 404 ? 0.224 -20.156 34.5 1 71.06 404 ILE A CA 1
ATOM 3145 C C . ILE A 1 404 ? -1.146 -19.531 34.719 1 71.06 404 ILE A C 1
ATOM 3147 O O . ILE A 1 404 ? -1.682 -19.562 35.812 1 71.06 404 ILE A O 1
ATOM 3151 N N . ALA A 1 405 ? -1.68 -19.016 33.719 1 65.81 405 ALA A N 1
ATOM 3152 C CA . ALA A 1 405 ? -3.018 -18.438 33.812 1 65.81 405 ALA A CA 1
ATOM 3153 C C . ALA A 1 405 ? -4.051 -19.5 34.156 1 65.81 405 ALA A C 1
ATOM 3155 O O . ALA A 1 405 ? -4.895 -19.297 35.031 1 65.81 405 ALA A O 1
ATOM 3156 N N . LEU A 1 406 ? -3.971 -20.625 33.531 1 65.5 406 LEU A N 1
ATOM 3157 C CA . LEU A 1 406 ? -4.871 -21.734 33.812 1 65.5 406 LEU A CA 1
ATOM 3158 C C . LEU A 1 406 ? -4.715 -22.188 35.25 1 65.5 406 LEU A C 1
ATOM 3160 O O . LEU A 1 406 ? -5.707 -22.438 35.938 1 65.5 406 LEU A O 1
ATOM 3164 N N . LEU A 1 407 ? -3.541 -22.359 35.688 1 72.31 407 LEU A N 1
ATOM 3165 C CA . LEU A 1 407 ? -3.268 -22.781 37.062 1 72.31 407 LEU A CA 1
ATOM 3166 C C . LEU A 1 407 ? -3.809 -21.766 38.062 1 72.31 407 LEU A C 1
ATOM 3168 O O . LEU A 1 407 ? -4.336 -22.141 39.125 1 72.31 407 LEU A O 1
ATOM 3172 N N . THR A 1 408 ? -3.648 -20.516 37.688 1 69.19 408 THR A N 1
ATOM 3173 C CA . THR A 1 408 ? -4.152 -19.453 38.562 1 69.19 408 THR A CA 1
ATOM 3174 C C . THR A 1 408 ? -5.676 -19.516 38.656 1 69.19 408 THR A C 1
ATOM 3176 O O . THR A 1 408 ? -6.234 -19.438 39.75 1 69.19 408 THR A O 1
ATOM 3179 N N . TYR A 1 409 ? -6.324 -19.734 37.625 1 65 409 TYR A N 1
ATOM 3180 C CA . TYR A 1 409 ? -7.781 -19.797 37.625 1 65 409 TYR A CA 1
ATOM 3181 C C . TYR A 1 409 ? -8.273 -21.062 38.344 1 65 409 TYR A C 1
ATOM 3183 O O . TYR A 1 409 ? -9.266 -21.016 39.062 1 65 409 TYR A O 1
ATOM 3191 N N . LEU A 1 410 ? -7.605 -22.078 38.156 1 68.25 410 LEU A N 1
ATOM 3192 C CA . LEU A 1 410 ? -7.938 -23.312 38.875 1 68.25 410 LEU A CA 1
ATOM 3193 C C . LEU A 1 410 ? -7.77 -23.125 40.375 1 68.25 410 LEU A C 1
ATOM 3195 O O . LEU A 1 410 ? -8.602 -23.594 41.156 1 68.25 410 LEU A O 1
ATOM 3199 N N . ALA A 1 411 ? -6.691 -22.484 40.75 1 72.56 411 ALA A N 1
ATOM 3200 C CA . ALA A 1 411 ? -6.449 -22.203 42.156 1 72.56 411 ALA A CA 1
ATOM 3201 C C . ALA A 1 411 ? -7.555 -21.328 42.75 1 72.56 411 ALA A C 1
ATOM 3203 O O . ALA A 1 411 ? -8.031 -21.578 43.844 1 72.56 411 ALA A O 1
ATOM 3204 N N . LEU A 1 412 ? -7.945 -20.438 41.969 1 67.31 412 LEU A N 1
ATOM 3205 C CA . LEU A 1 412 ? -9.016 -19.547 42.406 1 67.31 412 LEU A CA 1
ATOM 3206 C C . LEU A 1 412 ? -10.336 -20.297 42.531 1 67.31 412 LEU A C 1
ATOM 3208 O O . LEU A 1 412 ? -11.086 -20.094 43.469 1 67.31 412 LEU A O 1
ATOM 3212 N N . LEU A 1 413 ? -10.578 -21.141 41.625 1 65.06 413 LEU A N 1
ATOM 3213 C CA . LEU A 1 413 ? -11.781 -21.969 41.688 1 65.06 413 LEU A CA 1
ATOM 3214 C C . LEU A 1 413 ? -11.789 -22.859 42.906 1 65.06 413 LEU A C 1
ATOM 3216 O O . LEU A 1 413 ? -12.812 -22.984 43.594 1 65.06 413 LEU A O 1
ATOM 3220 N N . VAL A 1 414 ? -10.773 -23.469 43.219 1 69.38 414 VAL A N 1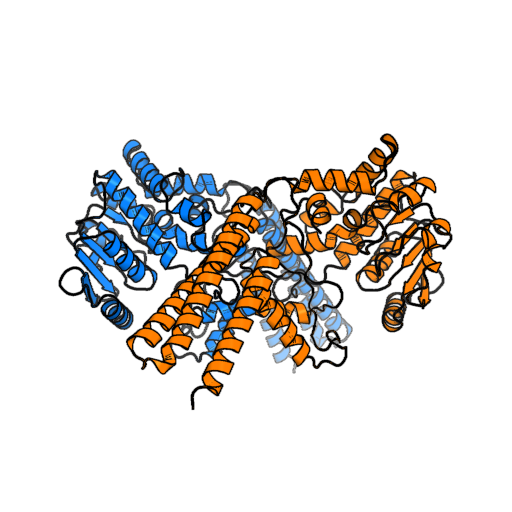
ATOM 3221 C CA . VAL A 1 414 ? -10.664 -24.328 44.375 1 69.38 414 VAL A CA 1
ATOM 3222 C C . VAL A 1 414 ? -10.859 -23.516 45.656 1 69.38 414 VAL A C 1
ATOM 3224 O O . VAL A 1 414 ? -11.547 -23.953 46.562 1 69.38 414 VAL A O 1
ATOM 3227 N N . MET A 1 415 ? -10.305 -22.359 45.594 1 68.38 415 MET A N 1
ATOM 3228 C CA . MET A 1 415 ? -10.43 -21.5 46.781 1 68.38 415 MET A CA 1
ATOM 3229 C C . MET A 1 415 ? -11.867 -21.047 46.969 1 68.38 415 MET A C 1
ATOM 3231 O O . MET A 1 415 ? -12.367 -21 48.094 1 68.38 415 MET A O 1
ATOM 3235 N N . ILE A 1 416 ? -12.492 -20.766 45.938 1 62.19 416 ILE A N 1
ATOM 3236 C CA . ILE A 1 416 ? -13.891 -20.344 45.969 1 62.19 416 ILE A CA 1
ATOM 3237 C C . ILE A 1 416 ? -14.758 -21.5 46.469 1 62.19 416 ILE A C 1
ATOM 3239 O O . ILE A 1 416 ? -15.68 -21.312 47.25 1 62.19 416 ILE A O 1
ATOM 3243 N N . LEU A 1 417 ? -14.391 -22.609 46.094 1 63.75 417 LEU A N 1
ATOM 3244 C CA . LEU A 1 417 ? -15.164 -23.797 46.469 1 63.75 417 LEU A CA 1
ATOM 3245 C C . LEU A 1 417 ? -14.922 -24.156 47.938 1 63.75 417 LEU A C 1
ATOM 3247 O O . LEU A 1 417 ? -15.773 -24.75 48.594 1 63.75 417 LEU A O 1
ATOM 3251 N N . ARG A 1 418 ? -13.859 -23.781 48.438 1 62.31 418 ARG A N 1
ATOM 3252 C CA . ARG A 1 418 ? -13.531 -24.078 49.812 1 62.31 418 ARG A CA 1
ATOM 3253 C C . ARG A 1 418 ? -14.047 -22.984 50.75 1 62.31 418 ARG A C 1
ATOM 3255 O O . ARG A 1 418 ? -14.047 -23.141 51.969 1 62.31 418 ARG A O 1
ATOM 3262 N N . MET A 1 419 ? -14.195 -21.859 50.188 1 57.81 419 MET A N 1
ATOM 3263 C CA . MET A 1 419 ? -14.781 -20.812 51 1 57.81 419 MET A CA 1
ATOM 3264 C C . MET A 1 419 ? -16.219 -21.156 51.406 1 57.81 419 MET A C 1
ATOM 3266 O O . MET A 1 419 ? -17.031 -21.469 50.531 1 57.81 419 MET A O 1
ATOM 3270 N N . ASP A 1 420 ? -16.5 -21.906 52.562 1 52.44 420 ASP A N 1
ATOM 3271 C CA . ASP A 1 420 ? -17.781 -22.156 53.219 1 52.44 420 ASP A CA 1
ATOM 3272 C C . ASP A 1 420 ? -18.609 -20.875 53.344 1 52.44 420 ASP A C 1
ATOM 3274 O O . ASP A 1 420 ? -18.078 -19.828 53.719 1 52.44 420 ASP A O 1
ATOM 3278 N N . MET B 1 1 ? -0.54 20.469 -2.059 1 91.5 1 MET B N 1
ATOM 3279 C CA . MET B 1 1 ? -0.355 19.078 -1.643 1 91.5 1 MET B CA 1
ATOM 3280 C C . MET B 1 1 ? 0.903 18.484 -2.27 1 91.5 1 MET B C 1
ATOM 3282 O O . MET B 1 1 ? 1.667 17.781 -1.598 1 91.5 1 MET B O 1
ATOM 3286 N N . THR B 1 2 ? 1.114 18.75 -3.576 1 91.06 2 THR B N 1
ATOM 3287 C CA . THR B 1 2 ? 2.301 18.25 -4.254 1 91.06 2 THR B CA 1
ATOM 3288 C C . THR B 1 2 ? 3.57 18.719 -3.553 1 91.06 2 THR B C 1
ATOM 3290 O O . THR B 1 2 ? 4.461 17.922 -3.256 1 91.06 2 THR B O 1
ATOM 3293 N N . HIS B 1 3 ? 3.639 20 -3.273 1 94.31 3 HIS B N 1
ATOM 3294 C CA . HIS B 1 3 ? 4.809 20.562 -2.615 1 94.31 3 HIS B CA 1
ATOM 3295 C C . HIS B 1 3 ? 4.988 19.984 -1.216 1 94.31 3 HIS B C 1
ATOM 3297 O O . HIS B 1 3 ? 6.113 19.703 -0.799 1 94.31 3 HIS B O 1
ATOM 3303 N N . LYS B 1 4 ? 3.938 19.766 -0.562 1 95.75 4 LYS B N 1
ATOM 3304 C CA . LYS B 1 4 ? 3.955 19.188 0.779 1 95.75 4 LYS B CA 1
ATOM 3305 C C . LYS B 1 4 ? 4.516 17.781 0.757 1 95.75 4 LYS B C 1
ATOM 3307 O O . LYS B 1 4 ? 5.41 17.438 1.537 1 95.75 4 LYS B O 1
ATOM 3312 N N . ASN B 1 5 ? 3.984 16.953 -0.135 1 95.06 5 ASN B N 1
ATOM 3313 C CA . ASN B 1 5 ? 4.434 15.578 -0.26 1 95.06 5 ASN B CA 1
ATOM 3314 C C . ASN B 1 5 ? 5.902 15.5 -0.671 1 95.06 5 ASN B C 1
ATOM 3316 O O . ASN B 1 5 ? 6.652 14.664 -0.163 1 95.06 5 ASN B O 1
ATOM 3320 N N . ALA B 1 6 ? 6.273 16.406 -1.538 1 94 6 ALA B N 1
ATOM 3321 C CA . ALA B 1 6 ? 7.645 16.422 -2.043 1 94 6 ALA B CA 1
ATOM 3322 C C . ALA B 1 6 ? 8.633 16.797 -0.938 1 94 6 ALA B C 1
ATOM 3324 O O . ALA B 1 6 ? 9.641 16.109 -0.748 1 94 6 ALA B O 1
ATOM 3325 N N . LEU B 1 7 ? 8.32 17.812 -0.147 1 95.19 7 LEU B N 1
ATOM 3326 C CA . LEU B 1 7 ? 9.219 18.234 0.923 1 95.19 7 LEU B CA 1
ATOM 3327 C C . LEU B 1 7 ? 9.32 17.172 2.006 1 95.19 7 LEU B C 1
ATOM 3329 O O . LEU B 1 7 ? 10.336 17.062 2.691 1 95.19 7 LEU B O 1
ATOM 3333 N N . ALA B 1 8 ? 8.289 16.391 2.1 1 95.62 8 ALA B N 1
ATOM 3334 C CA . ALA B 1 8 ? 8.273 15.312 3.092 1 95.62 8 ALA B CA 1
ATOM 3335 C C . ALA B 1 8 ? 8.93 14.047 2.541 1 95.62 8 ALA B C 1
ATOM 3337 O O . ALA B 1 8 ? 9.07 13.055 3.254 1 95.62 8 ALA B O 1
ATOM 3338 N N . GLU B 1 9 ? 9.266 14.086 1.229 1 92.38 9 GLU B N 1
ATOM 3339 C CA . GLU B 1 9 ? 9.867 12.953 0.541 1 92.38 9 GLU B CA 1
ATOM 3340 C C . GLU B 1 9 ? 8.938 11.734 0.566 1 92.38 9 GLU B C 1
ATOM 3342 O O . GLU B 1 9 ? 9.375 10.625 0.88 1 92.38 9 GLU B O 1
ATOM 3347 N N . LEU B 1 10 ? 7.738 12.125 0.333 1 91.62 10 LEU B N 1
ATOM 3348 C CA . LEU B 1 10 ? 6.754 11.062 0.119 1 91.62 10 LEU B CA 1
ATOM 3349 C C . LEU B 1 10 ? 6.648 10.711 -1.36 1 91.62 10 LEU B C 1
ATOM 3351 O O . LEU B 1 10 ? 6.871 11.562 -2.223 1 91.62 10 LEU B O 1
ATOM 3355 N N . TRP B 1 11 ? 6.434 9.508 -1.729 1 87.06 11 TRP B N 1
ATOM 3356 C CA . TRP B 1 11 ? 6.355 9.055 -3.113 1 87.06 11 TRP B CA 1
ATOM 3357 C C . TRP B 1 11 ? 4.93 9.172 -3.645 1 87.06 11 TRP B C 1
ATOM 3359 O O . TRP B 1 11 ? 4.414 8.242 -4.27 1 87.06 11 TRP B O 1
ATOM 3369 N N . TRP B 1 12 ? 4.262 10.211 -3.258 1 88.5 12 TRP B N 1
ATOM 3370 C CA . TRP B 1 12 ? 2.918 10.547 -3.713 1 88.5 12 TRP B CA 1
ATOM 3371 C C . TRP B 1 12 ? 2.9 11.914 -4.395 1 88.5 12 TRP B C 1
ATOM 3373 O O . TRP B 1 12 ? 3.645 12.82 -4.008 1 88.5 12 TRP B O 1
ATOM 3383 N N . GLY B 1 13 ? 2.141 12.016 -5.445 1 88 13 GLY B N 1
ATOM 3384 C CA . GLY B 1 13 ? 1.771 13.336 -5.914 1 88 13 GLY B CA 1
ATOM 3385 C C . GLY B 1 13 ? 0.798 14.047 -4.992 1 88 13 GLY B C 1
ATOM 3386 O O . GLY B 1 13 ? 0.752 13.766 -3.791 1 88 13 GLY B O 1
ATOM 3387 N N . GLY B 1 14 ? 0.163 15.094 -5.512 1 87.56 14 GLY B N 1
ATOM 3388 C CA . GLY B 1 14 ? -0.774 15.805 -4.66 1 87.56 14 GLY B CA 1
ATOM 3389 C C . GLY B 1 14 ? -2.092 16.109 -5.352 1 87.56 14 GLY B C 1
ATOM 3390 O O . GLY B 1 14 ? -2.127 16.344 -6.562 1 87.56 14 GLY B O 1
ATOM 3391 N N . GLY B 1 15 ? -3.182 15.969 -4.555 1 85.69 15 GLY B N 1
ATOM 3392 C CA . GLY B 1 15 ? -4.516 16.312 -5.02 1 85.69 15 GLY B CA 1
ATOM 3393 C C . GLY B 1 15 ? -5.488 16.578 -3.887 1 85.69 15 GLY B C 1
ATOM 3394 O O . GLY B 1 15 ? -5.176 16.344 -2.721 1 85.69 15 GLY B O 1
ATOM 3395 N N . LYS B 1 16 ? -6.598 17.328 -4.27 1 85.31 16 LYS B N 1
ATOM 3396 C CA . LYS B 1 16 ? -7.68 17.578 -3.322 1 85.31 16 LYS B CA 1
ATOM 3397 C C . LYS B 1 16 ? -9.023 17.125 -3.893 1 85.31 16 LYS B C 1
ATOM 3399 O O . LYS B 1 16 ? -9.281 17.281 -5.086 1 85.31 16 LYS B O 1
ATOM 3404 N N . GLY B 1 17 ? -9.766 16.453 -2.979 1 83.44 17 GLY B N 1
ATOM 3405 C CA . GLY B 1 17 ? -11.125 16.078 -3.334 1 83.44 17 GLY B CA 1
ATOM 3406 C C . GLY B 1 17 ? -12.18 16.906 -2.621 1 83.44 17 GLY B C 1
ATOM 3407 O O . GLY B 1 17 ? -12.031 17.234 -1.442 1 83.44 17 GLY B O 1
ATOM 3408 N N . VAL B 1 18 ? -13.227 17.281 -3.383 1 80.31 18 VAL B N 1
ATOM 3409 C CA . VAL B 1 18 ? -14.336 18.047 -2.822 1 80.31 18 VAL B CA 1
ATOM 3410 C C . VAL B 1 18 ? -15.656 17.344 -3.119 1 80.31 18 VAL B C 1
ATOM 3412 O O . VAL B 1 18 ? -15.867 16.844 -4.227 1 80.31 18 VAL B O 1
ATOM 3415 N N . ILE B 1 19 ? -16.438 17.172 -2.113 1 79.31 19 ILE B N 1
ATOM 3416 C CA . ILE B 1 19 ? -17.797 16.672 -2.268 1 79.31 19 ILE B CA 1
ATOM 3417 C C . ILE B 1 19 ? -18.781 17.828 -2.256 1 79.31 19 ILE B C 1
ATOM 3419 O O . ILE B 1 19 ? -18.859 18.578 -1.279 1 79.31 19 ILE B O 1
ATOM 3423 N N . ALA B 1 20 ? -19.375 18.094 -3.416 1 70.81 20 ALA B N 1
ATOM 3424 C CA . ALA B 1 20 ? -20.344 19.172 -3.518 1 70.81 20 ALA B CA 1
ATOM 3425 C C . ALA B 1 20 ? -21.766 18.609 -3.688 1 70.81 20 ALA B C 1
ATOM 3427 O O . ALA B 1 20 ? -21.984 17.719 -4.496 1 70.81 20 ALA B O 1
ATOM 3428 N N . ARG B 1 21 ? -22.609 18.844 -2.77 1 64.31 21 ARG B N 1
ATOM 3429 C CA . ARG B 1 21 ? -24 18.391 -2.904 1 64.31 21 ARG B CA 1
ATOM 3430 C C . ARG B 1 21 ? -24.844 19.453 -3.59 1 64.31 21 ARG B C 1
ATOM 3432 O O . ARG B 1 21 ? -24.656 20.656 -3.363 1 64.31 21 ARG B O 1
ATOM 3439 N N . ASN B 1 22 ? -25.594 18.969 -4.59 1 56.53 22 ASN B N 1
ATOM 3440 C CA . ASN B 1 22 ? -26.438 19.828 -5.41 1 56.53 22 ASN B CA 1
ATOM 3441 C C . ASN B 1 22 ? -27.438 20.609 -4.555 1 56.53 22 ASN B C 1
ATOM 3443 O O . ASN B 1 22 ? -28.109 21.5 -5.055 1 56.53 22 ASN B O 1
ATOM 3447 N N . SER B 1 23 ? -27.641 20.094 -3.438 1 53.31 23 SER B N 1
ATOM 3448 C CA . SER B 1 23 ? -28.641 20.844 -2.668 1 53.31 23 SER B CA 1
ATOM 3449 C C . SER B 1 23 ? -28.125 22.219 -2.303 1 53.31 23 SER B C 1
ATOM 3451 O O . SER B 1 23 ? -28.859 23.031 -1.718 1 53.31 23 SER B O 1
ATOM 3453 N N . GLY B 1 24 ? -27.094 22.531 -2.945 1 49.97 24 GLY B N 1
ATOM 3454 C CA . GLY B 1 24 ? -26.453 23.797 -2.607 1 49.97 24 GLY B CA 1
ATOM 3455 C C . GLY B 1 24 ? -25.938 23.844 -1.181 1 49.97 24 GLY B C 1
ATOM 3456 O O . GLY B 1 24 ? -25.266 24.797 -0.791 1 49.97 24 GLY B O 1
ATOM 3457 N N . VAL B 1 25 ? -26.547 22.953 -0.363 1 49.84 25 VAL B N 1
ATOM 3458 C CA . VAL B 1 25 ? -26.109 22.938 1.031 1 49.84 25 VAL B CA 1
ATOM 3459 C C . VAL B 1 25 ? -25.219 21.734 1.279 1 49.84 25 VAL B C 1
ATOM 3461 O O . VAL B 1 25 ? -25.484 20.641 0.77 1 49.84 25 VAL B O 1
ATOM 3464 N N . GLY B 1 26 ? -23.938 21.875 1.291 1 55.41 26 GLY B N 1
ATOM 3465 C CA . GLY B 1 26 ? -23.094 20.781 1.737 1 55.41 26 GLY B CA 1
ATOM 3466 C C . GLY B 1 26 ? -23.766 19.875 2.734 1 55.41 26 GLY B C 1
ATOM 3467 O O . GLY B 1 26 ? -24.984 19.938 2.906 1 55.41 26 GLY B O 1
ATOM 3468 N N . LEU B 1 27 ? -23.188 18.672 3.123 1 59.81 27 LEU B N 1
ATOM 3469 C CA . LEU B 1 27 ? -23.719 17.875 4.211 1 59.81 27 LEU B CA 1
ATOM 3470 C C . LEU B 1 27 ? -24.047 18.75 5.422 1 59.81 27 LEU B C 1
ATOM 3472 O O . LEU B 1 27 ? -23.203 19.516 5.875 1 59.81 27 LEU B O 1
ATOM 3476 N N . GLU B 1 28 ? -25.344 19.125 5.465 1 56.47 28 GLU B N 1
ATOM 3477 C CA . GLU B 1 28 ? -25.797 19.984 6.555 1 56.47 28 GLU B CA 1
ATOM 3478 C C . GLU B 1 28 ? -25.828 19.219 7.879 1 56.47 28 GLU B C 1
ATOM 3480 O O . GLU B 1 28 ? -25.938 18 7.895 1 56.47 28 GLU B O 1
ATOM 3485 N N . GLU B 1 29 ? -25.469 19.844 8.938 1 55.59 29 GLU B N 1
ATOM 3486 C CA . GLU B 1 29 ? -25.531 19.312 10.297 1 55.59 29 GLU B CA 1
ATOM 3487 C C . GLU B 1 29 ? -26.797 18.5 10.508 1 55.59 29 GLU B C 1
ATOM 3489 O O . GLU B 1 29 ? -26.812 17.531 11.273 1 55.59 29 GLU B O 1
ATOM 3494 N N . GLY B 1 30 ? -27.781 18.734 9.625 1 57.28 30 GLY B N 1
ATOM 3495 C CA . GLY B 1 30 ? -29.062 18.062 9.844 1 57.28 30 GLY B CA 1
ATOM 3496 C C . GLY B 1 30 ? -29.203 16.766 9.062 1 57.28 30 GLY B C 1
ATOM 3497 O O . GLY B 1 30 ? -30.188 16.062 9.195 1 57.28 30 GLY B O 1
ATOM 3498 N N . ASP B 1 31 ? -28.219 16.453 8.352 1 66.69 31 ASP B N 1
ATOM 3499 C CA . ASP B 1 31 ? -28.359 15.203 7.602 1 66.69 31 ASP B CA 1
ATOM 3500 C C . ASP B 1 31 ? -28.297 13.992 8.523 1 66.69 31 ASP B C 1
ATOM 3502 O O . ASP B 1 31 ? -27.594 14.008 9.531 1 66.69 31 ASP B O 1
ATOM 3506 N N . THR B 1 32 ? -29.234 13.133 8.289 1 79 32 THR B N 1
ATOM 3507 C CA . THR B 1 32 ? -29.219 11.906 9.078 1 79 32 THR B CA 1
ATOM 3508 C C . THR B 1 32 ? -27.891 11.172 8.914 1 79 32 THR B C 1
ATOM 3510 O O . THR B 1 32 ? -27.219 11.312 7.891 1 79 32 THR B O 1
ATOM 3513 N N . PRO B 1 33 ? -27.531 10.609 9.922 1 81.56 33 PRO B N 1
ATOM 3514 C CA . PRO B 1 33 ? -26.312 9.789 9.844 1 81.56 33 PRO B CA 1
ATOM 3515 C C . PRO B 1 33 ? -26.312 8.859 8.633 1 81.56 33 PRO B C 1
ATOM 3517 O O . PRO B 1 33 ? -25.266 8.625 8.031 1 81.56 33 PRO B O 1
ATOM 3520 N N . LEU B 1 34 ? -27.484 8.484 8.305 1 83 34 LEU B N 1
ATOM 3521 C CA . LEU B 1 34 ? -27.594 7.566 7.176 1 83 34 LEU B CA 1
ATOM 3522 C C . LEU B 1 34 ? -27.297 8.289 5.863 1 83 34 LEU B C 1
ATOM 3524 O O . LEU B 1 34 ? -26.594 7.754 5.004 1 83 34 LEU B O 1
ATOM 3528 N N . GLN B 1 35 ? -27.906 9.438 5.738 1 79.56 35 GLN B N 1
ATOM 3529 C CA . GLN B 1 35 ? -27.672 10.211 4.52 1 79.56 35 GLN B CA 1
ATOM 3530 C C . GLN B 1 35 ? -26.203 10.562 4.359 1 79.56 35 GLN B C 1
ATOM 3532 O O . GLN B 1 35 ? -25.656 10.484 3.256 1 79.56 35 GLN B O 1
ATOM 3537 N N . ARG B 1 36 ? -25.594 10.93 5.395 1 86.19 36 ARG B N 1
ATOM 3538 C CA . ARG B 1 36 ? -24.172 11.25 5.371 1 86.19 36 ARG B CA 1
ATOM 3539 C C . ARG B 1 36 ? -23.344 10.031 4.996 1 86.19 36 ARG B C 1
ATOM 3541 O O . ARG B 1 36 ? -22.453 10.109 4.152 1 86.19 36 ARG B O 1
ATOM 3548 N N . ARG B 1 37 ? -23.703 8.922 5.59 1 88.56 37 ARG B N 1
ATOM 3549 C CA . ARG B 1 37 ? -23 7.676 5.297 1 88.56 37 ARG B CA 1
ATOM 3550 C C . ARG B 1 37 ? -23.078 7.336 3.812 1 88.56 37 ARG B C 1
ATOM 3552 O O . ARG B 1 37 ? -22.094 6.938 3.201 1 88.56 37 ARG B O 1
ATOM 3559 N N . LEU B 1 38 ? -24.203 7.531 3.248 1 83.38 38 LEU B N 1
ATOM 3560 C CA . LEU B 1 38 ? -24.422 7.188 1.847 1 83.38 38 LEU B CA 1
ATOM 3561 C C . LEU B 1 38 ? -23.562 8.055 0.935 1 83.38 38 LEU B C 1
ATOM 3563 O O . LEU B 1 38 ? -23 7.566 -0.046 1 83.38 38 LEU B O 1
ATOM 3567 N N . VAL B 1 39 ? -23.469 9.297 1.263 1 84.69 39 VAL B N 1
ATOM 3568 C CA . VAL B 1 39 ? -22.672 10.227 0.468 1 84.69 39 VAL B CA 1
ATOM 3569 C C . VAL B 1 39 ? -21.203 9.797 0.478 1 84.69 39 VAL B C 1
ATOM 3571 O O . VAL B 1 39 ? -20.562 9.758 -0.569 1 84.69 39 VAL B O 1
ATOM 3574 N N . PHE B 1 40 ? -20.734 9.398 1.608 1 91.38 40 PHE B N 1
ATOM 3575 C CA . PHE B 1 40 ? -19.328 9.055 1.728 1 91.38 40 PHE B CA 1
ATOM 3576 C C . PHE B 1 40 ? -19.047 7.672 1.146 1 91.38 40 PHE B C 1
ATOM 3578 O O . PHE B 1 40 ? -17.969 7.41 0.623 1 91.38 40 PHE B O 1
ATOM 3585 N N . GLU B 1 41 ? -20.047 6.824 1.196 1 87.88 41 GLU B N 1
ATOM 3586 C CA . GLU B 1 41 ? -19.922 5.547 0.499 1 87.88 41 GLU B CA 1
ATOM 3587 C C . GLU B 1 41 ? -19.859 5.75 -1.012 1 87.88 41 GLU B C 1
ATOM 3589 O O . GLU B 1 41 ? -19.062 5.094 -1.693 1 87.88 41 GLU B O 1
ATOM 3594 N N . GLU B 1 42 ? -20.656 6.672 -1.508 1 84.75 42 GLU B N 1
ATOM 3595 C CA . GLU B 1 42 ? -20.609 6.992 -2.932 1 84.75 42 GLU B CA 1
ATOM 3596 C C . GLU B 1 42 ? -19.266 7.594 -3.322 1 84.75 42 GLU B C 1
ATOM 3598 O O . GLU B 1 42 ? -18.75 7.305 -4.398 1 84.75 42 GLU B O 1
ATOM 3603 N N . TYR B 1 43 ? -18.766 8.422 -2.48 1 89.06 43 TYR B N 1
ATOM 3604 C CA . TYR B 1 43 ? -17.422 8.961 -2.711 1 89.06 43 TYR B CA 1
ATOM 3605 C C . TYR B 1 43 ? -16.391 7.844 -2.727 1 89.06 43 TYR B C 1
ATOM 3607 O O . TYR B 1 43 ? -15.469 7.859 -3.543 1 89.06 43 TYR B O 1
ATOM 3615 N N . GLY B 1 44 ? -16.547 6.879 -1.832 1 90.19 44 GLY B N 1
ATOM 3616 C CA . GLY B 1 44 ? -15.688 5.715 -1.839 1 90.19 44 GLY B CA 1
ATOM 3617 C C . GLY B 1 44 ? -15.711 4.957 -3.152 1 90.19 44 GLY B C 1
ATOM 3618 O O . GLY B 1 44 ? -14.664 4.555 -3.668 1 90.19 44 GLY B O 1
ATOM 3619 N N . LEU B 1 45 ? -16.906 4.797 -3.682 1 85.62 45 LEU B N 1
ATOM 3620 C CA . LEU B 1 45 ? -17.047 4.125 -4.969 1 85.62 45 LEU B CA 1
ATOM 3621 C C . LEU B 1 45 ? -16.359 4.922 -6.074 1 85.62 45 LEU B C 1
ATOM 3623 O O . LEU B 1 45 ? -15.719 4.34 -6.957 1 85.62 45 LEU B O 1
ATOM 3627 N N . PHE B 1 46 ? -16.5 6.254 -6.02 1 87.12 46 PHE B N 1
ATOM 3628 C CA . PHE B 1 46 ? -15.805 7.121 -6.969 1 87.12 46 PHE B CA 1
ATOM 3629 C C . PHE B 1 46 ? -14.297 6.938 -6.879 1 87.12 46 PHE B C 1
ATOM 3631 O O . PHE B 1 46 ? -13.625 6.805 -7.902 1 87.12 46 PHE B O 1
ATOM 3638 N N . ILE B 1 47 ? -13.773 6.836 -5.676 1 90.88 47 ILE B N 1
ATOM 3639 C CA . ILE B 1 47 ? -12.344 6.641 -5.465 1 90.88 47 ILE B CA 1
ATOM 3640 C C . ILE B 1 47 ? -11.914 5.297 -6.047 1 90.88 47 ILE B C 1
ATOM 3642 O O . ILE B 1 47 ? -10.867 5.199 -6.691 1 90.88 47 ILE B O 1
ATOM 3646 N N . SER B 1 48 ? -12.719 4.277 -5.828 1 85.06 48 SER B N 1
ATOM 3647 C CA . SER B 1 48 ? -12.43 2.963 -6.395 1 85.06 48 SER B CA 1
ATOM 3648 C C . SER B 1 48 ? -12.336 3.023 -7.914 1 85.06 48 SER B C 1
ATOM 3650 O O . SER B 1 48 ? -11.492 2.354 -8.516 1 85.06 48 SER B O 1
ATOM 3652 N N . SER B 1 49 ? -13.148 3.867 -8.492 1 80.88 49 SER B N 1
ATOM 3653 C CA . SER B 1 49 ? -13.195 3.969 -9.945 1 80.88 49 SER B CA 1
ATOM 3654 C C . SER B 1 49 ? -11.93 4.617 -10.492 1 80.88 49 SER B C 1
ATOM 3656 O O . SER B 1 49 ? -11.633 4.504 -11.688 1 80.88 49 SER B O 1
ATOM 3658 N N . LEU B 1 50 ? -11.195 5.27 -9.625 1 83 50 LEU B N 1
ATOM 3659 C CA . LEU B 1 50 ? -9.961 5.91 -10.047 1 83 50 LEU B CA 1
ATOM 3660 C C . LEU B 1 50 ? -8.805 4.914 -10.047 1 83 50 LEU B C 1
ATOM 3662 O O . LEU B 1 50 ? -7.668 5.273 -10.359 1 83 50 LEU B O 1
ATOM 3666 N N . LYS B 1 51 ? -9.008 3.734 -9.594 1 82.75 51 LYS B N 1
ATOM 3667 C CA . LYS B 1 51 ? -8.156 2.561 -9.75 1 82.75 51 LYS B CA 1
ATOM 3668 C C . LYS B 1 51 ? -6.789 2.791 -9.109 1 82.75 51 LYS B C 1
ATOM 3670 O O . LYS B 1 51 ? -5.766 2.352 -9.633 1 82.75 51 LYS B O 1
ATOM 3675 N N . GLY B 1 52 ? -6.785 3.656 -8.125 1 86.75 52 GLY B N 1
ATOM 3676 C CA . GLY B 1 52 ? -5.559 3.785 -7.352 1 86.75 52 GLY B CA 1
ATOM 3677 C C . GLY B 1 52 ? -4.754 5.02 -7.715 1 86.75 52 GLY B C 1
ATOM 3678 O O . GLY B 1 52 ? -3.725 5.301 -7.094 1 86.75 52 GLY B O 1
ATOM 3679 N N . CYS B 1 53 ? -5.188 5.781 -8.703 1 85.31 53 CYS B N 1
ATOM 3680 C CA . CYS B 1 53 ? -4.445 6.977 -9.086 1 85.31 53 CYS B CA 1
ATOM 3681 C C . CYS B 1 53 ? -4.578 8.062 -8.031 1 85.31 53 CYS B C 1
ATOM 3683 O O . CYS B 1 53 ? -3.811 9.031 -8.023 1 85.31 53 CYS B O 1
ATOM 3685 N N . TYR B 1 54 ? -5.609 7.812 -7.184 1 88.38 54 TYR B N 1
ATOM 3686 C CA . TYR B 1 54 ? -5.867 8.773 -6.113 1 88.38 54 TYR B CA 1
ATOM 3687 C C . TYR B 1 54 ? -6.172 8.055 -4.801 1 88.38 54 TYR B C 1
ATOM 3689 O O . TYR B 1 54 ? -6.984 7.129 -4.77 1 88.38 54 TYR B O 1
ATOM 3697 N N . VAL B 1 55 ? -5.473 8.414 -3.766 1 92 55 VAL B N 1
ATOM 3698 C CA . VAL B 1 55 ? -5.719 7.941 -2.408 1 92 55 VAL B CA 1
ATOM 3699 C C . VAL B 1 55 ? -6.234 9.086 -1.546 1 92 55 VAL B C 1
ATOM 3701 O O . VAL B 1 55 ? -5.555 10.109 -1.386 1 92 55 VAL B O 1
ATOM 3704 N N . THR B 1 56 ? -7.367 8.891 -0.998 1 92.69 56 THR B N 1
ATOM 3705 C CA . THR B 1 56 ? -7.984 9.992 -0.269 1 92.69 56 THR B CA 1
ATOM 3706 C C . THR B 1 56 ? -7.668 9.898 1.222 1 92.69 56 THR B C 1
ATOM 3708 O O . THR B 1 56 ? -7.242 8.852 1.707 1 92.69 56 THR B O 1
ATOM 3711 N N . ALA B 1 57 ? -7.848 10.969 1.894 1 92.31 57 ALA B N 1
ATOM 3712 C CA . ALA B 1 57 ? -7.613 11.102 3.33 1 92.31 57 ALA B CA 1
ATOM 3713 C C . ALA B 1 57 ? -8.625 12.047 3.967 1 92.31 57 ALA B C 1
ATOM 3715 O O . ALA B 1 57 ? -9.438 12.656 3.271 1 92.31 57 ALA B O 1
ATOM 3716 N N . GLU B 1 58 ? -8.555 12.102 5.27 1 88.69 58 GLU B N 1
ATOM 3717 C CA . GLU B 1 58 ? -9.445 12.969 6.027 1 88.69 58 GLU B CA 1
ATOM 3718 C C . GLU B 1 58 ? -9.086 14.438 5.832 1 88.69 58 GLU B C 1
ATOM 3720 O O . GLU B 1 58 ? -7.914 14.781 5.652 1 88.69 58 GLU B O 1
ATOM 3725 N N . ASP B 1 59 ? -10.039 15.258 5.738 1 82.88 59 ASP B N 1
ATOM 3726 C CA . ASP B 1 59 ? -9.859 16.703 5.672 1 82.88 59 ASP B CA 1
ATOM 3727 C C . ASP B 1 59 ? -11.008 17.438 6.359 1 82.88 59 ASP B C 1
ATOM 3729 O O . ASP B 1 59 ? -11.828 16.812 7.043 1 82.88 59 ASP B O 1
ATOM 3733 N N . VAL B 1 60 ? -10.938 18.734 6.242 1 73.56 60 VAL B N 1
ATOM 3734 C CA . VAL B 1 60 ? -11.914 19.594 6.906 1 73.56 60 VAL B CA 1
ATOM 3735 C C . VAL B 1 60 ? -13.328 19.109 6.59 1 73.56 60 VAL B C 1
ATOM 3737 O O . VAL B 1 60 ? -13.641 18.781 5.441 1 73.56 60 VAL B O 1
ATOM 3740 N N . GLY B 1 61 ? -14.141 18.891 7.598 1 74.25 61 GLY B N 1
ATOM 3741 C CA . GLY B 1 61 ? -15.539 18.531 7.422 1 74.25 61 GLY B CA 1
ATOM 3742 C C . GLY B 1 61 ? -15.781 17.031 7.473 1 74.25 61 GLY B C 1
ATOM 3743 O O . GLY B 1 61 ? -16.922 16.578 7.359 1 74.25 61 GLY B O 1
ATOM 3744 N N . THR B 1 62 ? -14.734 16.297 7.641 1 82.12 62 THR B N 1
ATOM 3745 C CA . THR B 1 62 ? -14.859 14.836 7.688 1 82.12 62 THR B CA 1
ATOM 3746 C C . THR B 1 62 ? -14.641 14.32 9.109 1 82.12 62 THR B C 1
ATOM 3748 O O . THR B 1 62 ? -14.008 14.992 9.93 1 82.12 62 THR B O 1
ATOM 3751 N N . LYS B 1 63 ? -15.297 13.227 9.375 1 82.81 63 LYS B N 1
ATOM 3752 C CA . LYS B 1 63 ? -15.164 12.547 10.656 1 82.81 63 LYS B CA 1
ATOM 3753 C C . LYS B 1 63 ? -14.719 11.094 10.477 1 82.81 63 LYS B C 1
ATOM 3755 O O . LYS B 1 63 ? -14.656 10.602 9.344 1 82.81 63 LYS B O 1
ATOM 3760 N N . ASP B 1 64 ? -14.453 10.461 11.578 1 85.25 64 ASP B N 1
ATOM 3761 C CA . ASP B 1 64 ? -13.992 9.078 11.562 1 85.25 64 ASP B CA 1
ATOM 3762 C C . ASP B 1 64 ? -15.008 8.172 10.867 1 85.25 64 ASP B C 1
ATOM 3764 O O . ASP B 1 64 ? -14.633 7.293 10.086 1 85.25 64 ASP B O 1
ATOM 3768 N N . GLU B 1 65 ? -16.234 8.422 11.156 1 87.81 65 GLU B N 1
ATOM 3769 C CA . GLU B 1 65 ? -17.297 7.602 10.578 1 87.81 65 GLU B CA 1
ATOM 3770 C C . GLU B 1 65 ? -17.344 7.762 9.062 1 87.81 65 GLU B C 1
ATOM 3772 O O . GLU B 1 65 ? -17.688 6.82 8.344 1 87.81 65 GLU B O 1
ATOM 3777 N N . ASP B 1 66 ? -17.047 8.961 8.68 1 90.56 66 ASP B N 1
ATOM 3778 C CA . ASP B 1 66 ? -17.031 9.227 7.246 1 90.56 66 ASP B CA 1
ATOM 3779 C C . ASP B 1 66 ? -15.938 8.414 6.551 1 90.56 66 ASP B C 1
ATOM 3781 O O . ASP B 1 66 ? -16.172 7.82 5.496 1 90.56 66 ASP B O 1
ATOM 3785 N N . MET B 1 67 ? -14.812 8.336 7.211 1 93 67 MET B N 1
ATOM 3786 C CA . MET B 1 67 ? -13.688 7.602 6.633 1 93 67 MET B CA 1
ATOM 3787 C C . MET B 1 67 ? -13.969 6.105 6.625 1 93 67 MET B C 1
ATOM 3789 O O . MET B 1 67 ? -13.539 5.395 5.711 1 93 67 MET B O 1
ATOM 3793 N N . SER B 1 68 ? -14.672 5.672 7.66 1 92.5 68 SER B N 1
ATOM 3794 C CA . SER B 1 68 ? -15.094 4.277 7.688 1 92.5 68 SER B CA 1
ATOM 3795 C C . SER B 1 68 ? -16.016 3.957 6.52 1 92.5 68 SER B C 1
ATOM 3797 O O . SER B 1 68 ? -15.898 2.893 5.902 1 92.5 68 SER B O 1
ATOM 3799 N N . ALA B 1 69 ? -16.922 4.867 6.289 1 92.69 69 ALA B N 1
ATOM 3800 C CA . ALA B 1 69 ? -17.844 4.691 5.172 1 92.69 69 ALA B CA 1
ATOM 3801 C C . ALA B 1 69 ? -17.109 4.633 3.842 1 92.69 69 ALA B C 1
ATOM 3803 O O . ALA B 1 69 ? -17.391 3.777 3 1 92.69 69 ALA B O 1
ATOM 3804 N N . ILE B 1 70 ? -16.188 5.484 3.672 1 94.06 70 ILE B N 1
ATOM 3805 C CA . ILE B 1 70 ? -15.367 5.492 2.463 1 94.06 70 ILE B CA 1
ATOM 3806 C C . ILE B 1 70 ? -14.602 4.176 2.35 1 94.06 70 ILE B C 1
ATOM 3808 O O . ILE B 1 70 ? -14.625 3.523 1.303 1 94.06 70 ILE B O 1
ATOM 3812 N N . PHE B 1 71 ? -14.016 3.719 3.412 1 94.25 71 PHE B N 1
ATOM 3813 C CA . PHE B 1 71 ? -13.195 2.51 3.451 1 94.25 71 PHE B CA 1
ATOM 3814 C C . PHE B 1 71 ? -14.023 1.287 3.07 1 94.25 71 PHE B C 1
ATOM 3816 O O . PHE B 1 71 ? -13.516 0.354 2.449 1 94.25 71 PHE B O 1
ATOM 3823 N N . SER B 1 72 ? -15.195 1.334 3.416 1 91.88 72 SER B N 1
ATOM 3824 C CA . SER B 1 72 ? -16.047 0.189 3.131 1 91.88 72 SER B CA 1
ATOM 3825 C C . SER B 1 72 ? -16.219 -0.015 1.63 1 91.88 72 SER B C 1
ATOM 3827 O O . SER B 1 72 ? -16.688 -1.066 1.189 1 91.88 72 SER B O 1
ATOM 3829 N N . LYS B 1 73 ? -15.82 1.015 0.837 1 90.69 73 LYS B N 1
ATOM 3830 C CA . LYS B 1 73 ? -16.078 0.935 -0.598 1 90.69 73 LYS B CA 1
ATOM 3831 C C . LYS B 1 73 ? -14.781 1.047 -1.395 1 90.69 73 LYS B C 1
ATOM 3833 O O . LYS B 1 73 ? -14.789 0.938 -2.621 1 90.69 73 LYS B O 1
ATOM 3838 N N . THR B 1 74 ? -13.695 1.296 -0.683 1 92.06 74 THR B N 1
ATOM 3839 C CA . THR B 1 74 ? -12.438 1.436 -1.419 1 92.06 74 THR B CA 1
ATOM 3840 C C . THR B 1 74 ? -11.25 1.144 -0.515 1 92.06 74 THR B C 1
ATOM 3842 O O . THR B 1 74 ? -11.25 1.512 0.661 1 92.06 74 THR B O 1
ATOM 3845 N N . ARG B 1 75 ? -10.258 0.57 -1.041 1 91.06 75 ARG B N 1
ATOM 3846 C CA . ARG B 1 75 ? -9.008 0.378 -0.318 1 91.06 75 ARG B CA 1
ATOM 3847 C C . ARG B 1 75 ? -8.141 1.631 -0.383 1 91.06 75 ARG B C 1
ATOM 3849 O O . ARG B 1 75 ? -7.168 1.761 0.368 1 91.06 75 ARG B O 1
ATOM 3856 N N . PHE B 1 76 ? -8.422 2.521 -1.32 1 91.62 76 PHE B N 1
ATOM 3857 C CA . PHE B 1 76 ? -7.562 3.67 -1.594 1 91.62 76 PHE B CA 1
ATOM 3858 C C . PHE B 1 76 ? -7.969 4.863 -0.739 1 91.62 76 PHE B C 1
ATOM 3860 O O . PHE B 1 76 ? -8.273 5.938 -1.266 1 91.62 76 PHE B O 1
ATOM 3867 N N . THR B 1 77 ? -7.938 4.621 0.496 1 93.31 77 THR B N 1
ATOM 3868 C CA . THR B 1 77 ? -8.211 5.629 1.513 1 93.31 77 THR B CA 1
ATOM 3869 C C . THR B 1 77 ? -7.293 5.441 2.719 1 93.31 77 THR B C 1
ATOM 3871 O O . THR B 1 77 ? -6.785 4.344 2.953 1 93.31 77 THR B O 1
ATOM 3874 N N . THR B 1 78 ? -7.023 6.547 3.373 1 92.88 78 THR B N 1
ATOM 3875 C CA . THR B 1 78 ? -6.242 6.527 4.605 1 92.88 78 THR B CA 1
ATOM 3876 C C . THR B 1 78 ? -7.008 7.195 5.742 1 92.88 78 THR B C 1
ATOM 3878 O O . THR B 1 78 ? -8.18 7.535 5.59 1 92.88 78 THR B O 1
ATOM 3881 N N . CYS B 1 79 ? -6.379 7.25 6.906 1 92 79 CYS B N 1
ATOM 3882 C CA . CYS B 1 79 ? -7 7.801 8.102 1 92 79 CYS B CA 1
ATOM 3883 C C . CYS B 1 79 ? -8.219 6.98 8.516 1 92 79 CYS B C 1
ATOM 3885 O O . CYS B 1 79 ? -9.211 7.527 8.992 1 92 79 CYS B O 1
ATOM 3887 N N . ILE B 1 80 ? -8.219 5.754 8.18 1 90.88 80 ILE B N 1
ATOM 3888 C CA . ILE B 1 80 ? -9.336 4.914 8.609 1 90.88 80 ILE B CA 1
ATOM 3889 C C . ILE B 1 80 ? -9.219 4.621 10.102 1 90.88 80 ILE B C 1
ATOM 3891 O O . ILE B 1 80 ? -8.148 4.801 10.695 1 90.88 80 ILE B O 1
ATOM 3895 N N . PRO B 1 81 ? -10.281 4.234 10.703 1 87.94 81 PRO B N 1
ATOM 3896 C CA . PRO B 1 81 ? -10.219 3.973 12.141 1 87.94 81 PRO B CA 1
ATOM 3897 C C . PRO B 1 81 ? -9.18 2.914 12.508 1 87.94 81 PRO B C 1
ATOM 3899 O O . PRO B 1 81 ? -9 1.938 11.773 1 87.94 81 PRO B O 1
ATOM 3902 N N . PRO B 1 82 ? -8.516 3.094 13.664 1 82.56 82 PRO B N 1
ATOM 3903 C CA . PRO B 1 82 ? -7.488 2.15 14.102 1 82.56 82 PRO B CA 1
ATOM 3904 C C . PRO B 1 82 ? -8 0.715 14.195 1 82.56 82 PRO B C 1
ATOM 3906 O O . PRO B 1 82 ? -7.25 -0.232 13.961 1 82.56 82 PRO B O 1
ATOM 3909 N N . GLY B 1 83 ? -9.227 0.58 14.492 1 82.69 83 GLY B N 1
ATOM 3910 C CA . GLY B 1 83 ? -9.805 -0.748 14.594 1 82.69 83 GLY B CA 1
ATOM 3911 C C . GLY B 1 83 ? -9.758 -1.521 13.289 1 82.69 83 GLY B C 1
ATOM 3912 O O . GLY B 1 83 ? -9.844 -2.75 13.281 1 82.69 83 GLY B O 1
ATOM 3913 N N . PHE B 1 84 ? -9.562 -0.791 12.211 1 84.75 84 PHE B N 1
ATOM 3914 C CA . PHE B 1 84 ? -9.484 -1.413 10.891 1 84.75 84 PHE B CA 1
ATOM 3915 C C . PHE B 1 84 ? -8.055 -1.39 10.367 1 84.75 84 PHE B C 1
ATOM 3917 O O . PHE B 1 84 ? -7.812 -1.656 9.188 1 84.75 84 PHE B O 1
ATOM 3924 N N . GLY B 1 85 ? -7.117 -0.96 11.305 1 81.12 85 GLY B N 1
ATOM 3925 C CA . GLY B 1 85 ? -5.715 -0.909 10.914 1 81.12 85 GLY B CA 1
ATOM 3926 C C . GLY B 1 85 ? -5.285 0.456 10.414 1 81.12 85 GLY B C 1
ATOM 3927 O O . GLY B 1 85 ? -4.301 0.572 9.68 1 81.12 85 GLY B O 1
ATOM 3928 N N . GLY B 1 86 ? -6.047 1.388 10.75 1 86.94 86 GLY B N 1
ATOM 3929 C CA . GLY B 1 86 ? -5.73 2.715 10.25 1 86.94 86 GLY B CA 1
ATOM 3930 C C . GLY B 1 86 ? -4.988 3.574 11.25 1 86.94 86 GLY B C 1
ATOM 3931 O O . GLY B 1 86 ? -4.734 3.141 12.375 1 86.94 86 GLY B O 1
ATOM 3932 N N . SER B 1 87 ? -4.516 4.738 10.82 1 83.94 87 SER B N 1
ATOM 3933 C CA . SER B 1 87 ? -3.756 5.688 11.633 1 83.94 87 SER B CA 1
ATOM 3934 C C . SER B 1 87 ? -4.68 6.648 12.367 1 83.94 87 SER B C 1
ATOM 3936 O O . SER B 1 87 ? -4.254 7.332 13.305 1 83.94 87 SER B O 1
ATOM 3938 N N . GLY B 1 88 ? -5.973 6.652 11.906 1 85.25 88 GLY B N 1
ATOM 3939 C CA . GLY B 1 88 ? -6.934 7.543 12.539 1 85.25 88 GLY B CA 1
ATOM 3940 C C . GLY B 1 88 ? -6.703 9.008 12.195 1 85.25 88 GLY B C 1
ATOM 3941 O O . GLY B 1 88 ? -6.309 9.328 11.078 1 85.25 88 GLY B O 1
ATOM 3942 N N . ASN B 1 89 ? -7.078 9.914 13.125 1 84.81 89 ASN B N 1
ATOM 3943 C CA . ASN B 1 89 ? -6.996 11.359 12.945 1 84.81 89 ASN B CA 1
ATOM 3944 C C . ASN B 1 89 ? -5.551 11.852 12.945 1 84.81 89 ASN B C 1
ATOM 3946 O O . ASN B 1 89 ? -4.824 11.648 13.922 1 84.81 89 ASN B O 1
ATOM 3950 N N . PRO B 1 90 ? -5.188 12.547 11.898 1 89.56 90 PRO B N 1
ATOM 3951 C CA . PRO B 1 90 ? -3.781 12.945 11.773 1 89.56 90 PRO B CA 1
ATOM 3952 C C . PRO B 1 90 ? -3.484 14.281 12.453 1 89.56 90 PRO B C 1
ATOM 3954 O O . PRO B 1 90 ? -2.402 14.844 12.273 1 89.56 90 PRO B O 1
ATOM 3957 N N . SER B 1 91 ? -4.348 14.781 13.297 1 91.56 91 SER B N 1
ATOM 3958 C CA . SER B 1 91 ? -4.227 16.109 13.875 1 91.56 91 SER B CA 1
ATOM 3959 C C . SER B 1 91 ? -3.055 16.188 14.844 1 91.56 91 SER B C 1
ATOM 3961 O O . SER B 1 91 ? -2.326 17.188 14.875 1 91.56 91 SER B O 1
ATOM 3963 N N . SER B 1 92 ? -2.855 15.18 15.602 1 92.75 92 SER B N 1
ATOM 3964 C CA . SER B 1 92 ? -1.773 15.188 16.578 1 92.75 92 SER B CA 1
ATOM 3965 C C . SER B 1 92 ? -0.41 15.227 15.898 1 92.75 92 SER B C 1
ATOM 3967 O O . SER B 1 92 ? 0.407 16.109 16.188 1 92.75 92 SER B O 1
ATOM 3969 N N . PRO B 1 93 ? -0.201 14.32 14.938 1 93.94 93 PRO B N 1
ATOM 3970 C CA . PRO B 1 93 ? 1.064 14.43 14.211 1 93.94 93 PRO B CA 1
ATOM 3971 C C . PRO B 1 93 ? 1.244 15.797 13.547 1 93.94 93 PRO B C 1
ATOM 3973 O O . PRO B 1 93 ? 2.348 16.344 13.547 1 93.94 93 PRO B O 1
ATOM 3976 N N . THR B 1 94 ? 0.225 16.328 13 1 96.31 94 THR B N 1
ATOM 3977 C CA . THR B 1 94 ? 0.292 17.641 12.367 1 96.31 94 THR B CA 1
ATOM 3978 C C . THR B 1 94 ? 0.754 18.703 13.367 1 96.31 94 THR B C 1
ATOM 3980 O O . THR B 1 94 ? 1.674 19.469 13.078 1 96.31 94 THR B O 1
ATOM 3983 N N . ALA B 1 95 ? 0.138 18.672 14.516 1 98 95 ALA B N 1
ATOM 3984 C CA . ALA B 1 95 ? 0.465 19.656 15.555 1 98 95 ALA B CA 1
ATOM 3985 C C . ALA B 1 95 ? 1.916 19.5 16 1 98 95 ALA B C 1
ATOM 3987 O O . ALA B 1 95 ? 2.609 20.5 16.219 1 98 95 ALA B O 1
ATOM 3988 N N . ARG B 1 96 ? 2.385 18.328 16.125 1 97.62 96 ARG B N 1
ATOM 3989 C CA . ARG B 1 96 ? 3.771 18.094 16.516 1 97.62 96 ARG B CA 1
ATOM 3990 C C . ARG B 1 96 ? 4.734 18.672 15.484 1 97.62 96 ARG B C 1
ATOM 3992 O O . ARG B 1 96 ? 5.785 19.219 15.844 1 97.62 96 ARG B O 1
ATOM 3999 N N . GLY B 1 97 ? 4.359 18.469 14.273 1 98.44 97 GLY B N 1
ATOM 4000 C CA . GLY B 1 97 ? 5.168 19.031 13.211 1 98.44 97 GLY B CA 1
ATOM 4001 C C . GLY B 1 97 ? 5.277 20.547 13.289 1 98.44 97 GLY B C 1
ATOM 4002 O O . GLY B 1 97 ? 6.359 21.109 13.109 1 98.44 97 GLY B O 1
ATOM 4003 N N . VAL B 1 98 ? 4.203 21.156 13.578 1 98.75 98 VAL B N 1
ATOM 4004 C CA . VAL B 1 98 ? 4.172 22.609 13.672 1 98.75 98 VAL B CA 1
ATOM 4005 C C . VAL B 1 98 ? 5.055 23.078 14.836 1 98.75 98 VAL B C 1
ATOM 4007 O O . VAL B 1 98 ? 5.758 24.078 14.727 1 98.75 98 VAL B O 1
ATOM 4010 N N . VAL B 1 99 ? 5.047 22.344 15.914 1 98.69 99 VAL B N 1
ATOM 4011 C CA . VAL B 1 99 ? 5.883 22.688 17.062 1 98.69 99 VAL B CA 1
ATOM 4012 C C . VAL B 1 99 ? 7.355 22.641 16.656 1 98.69 99 VAL B C 1
ATOM 4014 O O . VAL B 1 99 ? 8.125 23.547 16.969 1 98.69 99 VAL B O 1
ATOM 4017 N N . ARG B 1 100 ? 7.719 21.656 15.914 1 98.5 100 ARG B N 1
ATOM 4018 C CA . ARG B 1 100 ? 9.109 21.516 15.5 1 98.5 100 ARG B CA 1
ATOM 4019 C C . ARG B 1 100 ? 9.516 22.641 14.555 1 98.5 100 ARG B C 1
ATOM 4021 O O . ARG B 1 100 ? 10.633 23.156 14.648 1 98.5 100 ARG B O 1
ATOM 4028 N N . ALA B 1 101 ? 8.641 22.953 13.664 1 98.75 101 ALA B N 1
ATOM 4029 C CA . ALA B 1 101 ? 8.906 24.078 12.766 1 98.75 101 ALA B CA 1
ATOM 4030 C C . ALA B 1 101 ? 9.062 25.375 13.539 1 98.75 101 ALA B C 1
ATOM 4032 O O . ALA B 1 101 ? 9.945 26.188 13.234 1 98.75 101 ALA B O 1
ATOM 4033 N N . LEU B 1 102 ? 8.219 25.578 14.516 1 98.81 102 LEU B N 1
ATOM 4034 C CA . LEU B 1 102 ? 8.281 26.766 15.352 1 98.81 102 LEU B CA 1
ATOM 4035 C C . LEU B 1 102 ? 9.594 26.812 16.125 1 98.81 102 LEU B C 1
ATOM 4037 O O . LEU B 1 102 ? 10.227 27.875 16.234 1 98.81 102 LEU B O 1
ATOM 4041 N N . GLU B 1 103 ? 9.992 25.703 16.641 1 98.56 103 GLU B N 1
ATOM 4042 C CA . GLU B 1 103 ? 11.266 25.625 17.344 1 98.56 103 GLU B CA 1
ATOM 4043 C C . GLU B 1 103 ? 12.422 26.016 16.422 1 98.56 103 GLU B C 1
ATOM 4045 O O . GLU B 1 103 ? 13.344 26.719 16.844 1 98.56 103 GLU B O 1
ATOM 4050 N N . ALA B 1 104 ? 12.367 25.547 15.25 1 98.38 104 ALA B N 1
ATOM 4051 C CA . ALA B 1 104 ? 13.406 25.891 14.273 1 98.38 104 ALA B CA 1
ATOM 4052 C C . ALA B 1 104 ? 13.422 27.391 14 1 98.38 104 ALA B C 1
ATOM 4054 O O . ALA B 1 104 ? 14.492 27.984 13.898 1 98.38 104 ALA B O 1
ATOM 4055 N N . ALA B 1 105 ? 12.266 27.969 13.875 1 98.5 105 ALA B N 1
ATOM 4056 C CA . ALA B 1 105 ? 12.172 29.406 13.648 1 98.5 105 ALA B CA 1
ATOM 4057 C C . ALA B 1 105 ? 12.75 30.188 14.828 1 98.5 105 ALA B C 1
ATOM 4059 O O . ALA B 1 105 ? 13.453 31.188 14.633 1 98.5 105 ALA B O 1
ATOM 4060 N N . PHE B 1 106 ? 12.43 29.766 16.047 1 98.31 106 PHE B N 1
ATOM 4061 C CA . PHE B 1 106 ? 12.992 30.391 17.234 1 98.31 106 PHE B CA 1
ATOM 4062 C C . PHE B 1 106 ? 14.508 30.281 17.25 1 98.31 106 PHE B C 1
ATOM 4064 O O . PHE B 1 106 ? 15.211 31.25 17.531 1 98.31 106 PHE B O 1
ATOM 4071 N N . SER B 1 107 ? 14.93 29.109 16.906 1 97.19 107 SER B N 1
ATOM 4072 C CA . SER B 1 107 ? 16.375 28.891 16.844 1 97.19 107 SER B CA 1
ATOM 4073 C C . SER B 1 107 ? 17.031 29.828 15.836 1 97.19 107 SER B C 1
ATOM 4075 O O . SER B 1 107 ? 18.125 30.344 16.094 1 97.19 107 SER B O 1
ATOM 4077 N N . HIS B 1 108 ? 16.406 30.031 14.758 1 96.62 108 HIS B N 1
ATOM 4078 C CA . HIS B 1 108 ? 16.922 30.891 13.688 1 96.62 108 HIS B CA 1
ATOM 4079 C C . HIS B 1 108 ? 17.141 32.312 14.188 1 96.62 108 HIS B C 1
ATOM 4081 O O . HIS B 1 108 ? 18.047 33 13.719 1 96.62 108 HIS B O 1
ATOM 4087 N N . ILE B 1 109 ? 16.375 32.719 15.219 1 95.31 109 ILE B N 1
ATOM 4088 C CA . ILE B 1 109 ? 16.531 34.094 15.711 1 95.31 109 ILE B CA 1
ATOM 4089 C C . ILE B 1 109 ? 17.297 34.094 17.031 1 95.31 109 ILE B C 1
ATOM 4091 O O . ILE B 1 109 ? 17.297 35.062 17.766 1 95.31 109 ILE B O 1
ATOM 4095 N N . GLY B 1 110 ? 17.797 32.906 17.344 1 95.25 110 GLY B N 1
ATOM 4096 C CA . GLY B 1 110 ? 18.75 32.844 18.453 1 95.25 110 GLY B CA 1
ATOM 4097 C C . GLY B 1 110 ? 18.125 32.375 19.75 1 95.25 110 GLY B C 1
ATOM 4098 O O . GLY B 1 110 ? 18.766 32.406 20.797 1 95.25 110 GLY B O 1
ATOM 4099 N N . ARG B 1 111 ? 16.938 32 19.672 1 94.56 111 ARG B N 1
ATOM 4100 C CA . ARG B 1 111 ? 16.297 31.453 20.875 1 94.56 111 ARG B CA 1
ATOM 4101 C C . ARG B 1 111 ? 16.406 29.938 20.906 1 94.56 111 ARG B C 1
ATOM 4103 O O . ARG B 1 111 ? 16.094 29.25 19.938 1 94.56 111 ARG B O 1
ATOM 4110 N N . LYS B 1 112 ? 16.734 29.422 22.016 1 91.06 112 LYS B N 1
ATOM 4111 C CA . LYS B 1 112 ? 17.109 28.016 22.125 1 91.06 112 LYS B CA 1
ATOM 4112 C C . LYS B 1 112 ? 15.883 27.125 22.328 1 91.06 112 LYS B C 1
ATOM 4114 O O . LYS B 1 112 ? 15.922 25.922 22.062 1 91.06 112 LYS B O 1
ATOM 4119 N N . SER B 1 113 ? 14.812 27.734 22.859 1 95.75 113 SER B N 1
ATOM 4120 C CA . SER B 1 113 ? 13.625 26.938 23.141 1 95.75 113 SER B CA 1
ATOM 4121 C C . SER B 1 113 ? 12.367 27.812 23.141 1 95.75 113 SER B C 1
ATOM 4123 O O . SER B 1 113 ? 12.445 29.031 23 1 95.75 113 SER B O 1
ATOM 4125 N N . LEU B 1 114 ? 11.242 27.141 23.281 1 97.88 114 LEU B N 1
ATOM 4126 C CA . LEU B 1 114 ? 9.961 27.828 23.328 1 97.88 114 LEU B CA 1
ATOM 4127 C C . LEU B 1 114 ? 9.609 28.219 24.766 1 97.88 114 LEU B C 1
ATOM 4129 O O . LEU B 1 114 ? 8.609 28.906 24.984 1 97.88 114 LEU B O 1
ATOM 4133 N N . GLU B 1 115 ? 10.438 27.828 25.641 1 97.25 115 GLU B N 1
ATOM 4134 C CA . GLU B 1 115 ? 10.172 28.125 27.047 1 97.25 115 GLU B CA 1
ATOM 4135 C C . GLU B 1 115 ? 10.062 29.641 27.266 1 97.25 115 GLU B C 1
ATOM 4137 O O . GLU B 1 115 ? 10.914 30.406 26.812 1 97.25 115 GLU B O 1
ATOM 4142 N N . GLY B 1 116 ? 8.984 30.031 27.859 1 96.62 116 GLY B N 1
ATOM 4143 C CA . GLY B 1 116 ? 8.789 31.422 28.203 1 96.62 116 GLY B CA 1
ATOM 4144 C C . GLY B 1 116 ? 8.227 32.25 27.062 1 96.62 116 GLY B C 1
ATOM 4145 O O . GLY B 1 116 ? 7.98 33.438 27.219 1 96.62 116 GLY B O 1
ATOM 4146 N N . ALA B 1 117 ? 7.965 31.672 25.969 1 97.69 117 ALA B N 1
ATOM 4147 C CA . ALA B 1 117 ? 7.465 32.406 24.812 1 97.69 117 ALA B CA 1
ATOM 4148 C C . ALA B 1 117 ? 5.973 32.688 24.938 1 97.69 117 ALA B C 1
ATOM 4150 O O . ALA B 1 117 ? 5.277 32.031 25.719 1 97.69 117 ALA B O 1
ATOM 4151 N N . THR B 1 118 ? 5.5 33.688 24.281 1 98.06 118 THR B N 1
ATOM 4152 C CA . THR B 1 118 ? 4.082 33.969 24.125 1 98.06 118 THR B CA 1
ATOM 4153 C C . THR B 1 118 ? 3.621 33.719 22.703 1 98.06 118 THR B C 1
ATOM 4155 O O . THR B 1 118 ? 4.285 34.094 21.734 1 98.06 118 THR B O 1
ATOM 4158 N N . ILE B 1 119 ? 2.549 33 22.609 1 98.44 119 ILE B N 1
ATOM 4159 C CA . ILE B 1 119 ? 2.129 32.562 21.281 1 98.44 119 ILE B CA 1
ATOM 4160 C C . ILE B 1 119 ? 0.636 32.812 21.109 1 98.44 119 ILE B C 1
ATOM 4162 O O . ILE B 1 119 ? -0.157 32.562 22.016 1 98.44 119 ILE B O 1
ATOM 4166 N N . ALA B 1 120 ? 0.229 33.375 19.984 1 98.62 120 ALA B N 1
ATOM 4167 C CA . ALA B 1 120 ? -1.172 33.5 19.578 1 98.62 120 ALA B CA 1
ATOM 4168 C C . ALA B 1 120 ? -1.574 32.375 18.625 1 98.62 120 ALA B C 1
ATOM 4170 O O . ALA B 1 120 ? -0.88 32.125 17.625 1 98.62 120 ALA B O 1
ATOM 4171 N N . VAL B 1 121 ? -2.662 31.688 18.891 1 98.5 121 VAL B N 1
ATOM 4172 C CA . VAL B 1 121 ? -3.102 30.547 18.109 1 98.5 121 VAL B CA 1
ATOM 4173 C C . VAL B 1 121 ? -4.488 30.828 17.531 1 98.5 121 VAL B C 1
ATOM 4175 O O . VAL B 1 121 ? -5.469 30.906 18.266 1 98.5 121 VAL B O 1
ATOM 4178 N N . GLN B 1 122 ? -4.559 30.969 16.219 1 97.44 122 GLN B N 1
ATOM 4179 C CA . GLN B 1 122 ? -5.848 31.125 15.547 1 97.44 122 GLN B CA 1
ATOM 4180 C C . GLN B 1 122 ? -6.457 29.766 15.219 1 97.44 122 GLN B C 1
ATOM 4182 O O . GLN B 1 122 ? -5.914 29.016 14.406 1 97.44 122 GLN B O 1
ATOM 4187 N N . GLY B 1 123 ? -7.566 29.438 15.805 1 96.06 123 GLY B N 1
ATOM 4188 C CA . GLY B 1 123 ? -8.219 28.156 15.609 1 96.06 123 GLY B CA 1
ATOM 4189 C C . GLY B 1 123 ? -7.918 27.172 16.719 1 96.06 123 GLY B C 1
ATOM 4190 O O . GLY B 1 123 ? -6.758 26.875 17.016 1 96.06 123 GLY B O 1
ATOM 4191 N N . VAL B 1 124 ? -9.016 26.594 17.344 1 96.31 124 VAL B N 1
ATOM 4192 C CA . VAL B 1 124 ? -8.828 25.641 18.422 1 96.31 124 VAL B CA 1
ATOM 4193 C C . VAL B 1 124 ? -9.5 24.312 18.062 1 96.31 124 VAL B C 1
ATOM 4195 O O . VAL B 1 124 ? -10.055 23.641 18.938 1 96.31 124 VAL B O 1
ATOM 4198 N N . GLY B 1 125 ? -9.5 24.047 16.75 1 91.31 125 GLY B N 1
ATOM 4199 C CA . GLY B 1 125 ? -9.977 22.734 16.312 1 91.31 125 GLY B CA 1
ATOM 4200 C C . GLY B 1 125 ? -9.055 21.609 16.703 1 91.31 125 GLY B C 1
ATOM 4201 O O . GLY B 1 125 ? -8.297 21.719 17.672 1 91.31 125 GLY B O 1
ATOM 4202 N N . HIS B 1 126 ? -9.109 20.531 15.945 1 88.94 126 HIS B N 1
ATOM 4203 C CA . HIS B 1 126 ? -8.359 19.328 16.281 1 88.94 126 HIS B CA 1
ATOM 4204 C C . HIS B 1 126 ? -6.859 19.609 16.297 1 88.94 126 HIS B C 1
ATOM 4206 O O . HIS B 1 126 ? -6.176 19.312 17.281 1 88.94 126 HIS B O 1
ATOM 4212 N N . VAL B 1 127 ? -6.41 20.234 15.297 1 94.38 127 VAL B N 1
ATOM 4213 C CA . VAL B 1 127 ? -4.977 20.5 15.211 1 94.38 127 VAL B CA 1
ATOM 4214 C C . VAL B 1 127 ? -4.594 21.594 16.219 1 94.38 127 VAL B C 1
ATOM 4216 O O . VAL B 1 127 ? -3.607 21.453 16.938 1 94.38 127 VAL B O 1
ATOM 4219 N N . GLY B 1 128 ? -5.406 22.656 16.25 1 96.69 128 GLY B N 1
ATOM 4220 C CA . GLY B 1 128 ? -5.125 23.75 17.141 1 96.69 128 GLY B CA 1
ATOM 4221 C C . GLY B 1 128 ? -5.051 23.344 18.594 1 96.69 128 GLY B C 1
ATOM 4222 O O . GLY B 1 128 ? -4.148 23.75 19.328 1 96.69 128 GLY B O 1
ATOM 4223 N N . SER B 1 129 ? -5.953 22.516 19.016 1 96.44 129 SER B N 1
ATOM 4224 C CA . SER B 1 129 ? -5.992 22.078 20.406 1 96.44 129 SER B CA 1
ATOM 4225 C C . SER B 1 129 ? -4.785 21.203 20.734 1 96.44 129 SER B C 1
ATOM 4227 O O . SER B 1 129 ? -4.207 21.312 21.812 1 96.44 129 SER B O 1
ATOM 4229 N N . ASN B 1 130 ? -4.449 20.344 19.859 1 96.62 130 ASN B N 1
ATOM 4230 C CA . ASN B 1 130 ? -3.246 19.547 20.062 1 96.62 130 ASN B CA 1
ATOM 4231 C C . ASN B 1 130 ? -1.994 20.422 20.094 1 96.62 130 ASN B C 1
ATOM 4233 O O . ASN B 1 130 ? -1.088 20.188 20.906 1 96.62 130 ASN B O 1
ATOM 4237 N N . PHE B 1 131 ? -1.979 21.359 19.297 1 98.31 131 PHE B N 1
ATOM 4238 C CA . PHE B 1 131 ? -0.86 22.297 19.25 1 98.31 131 PHE B CA 1
ATOM 4239 C C . PHE B 1 131 ? -0.701 23.016 20.578 1 98.31 131 PHE B C 1
ATOM 4241 O O . PHE B 1 131 ? 0.403 23.094 21.109 1 98.31 131 PHE B O 1
ATOM 4248 N N . ILE B 1 132 ? -1.794 23.453 21.047 1 97.94 132 ILE B N 1
ATOM 4249 C CA . ILE B 1 132 ? -1.799 24.141 22.344 1 97.94 132 ILE B CA 1
ATOM 4250 C C . ILE B 1 132 ? -1.253 23.203 23.422 1 97.94 132 ILE B C 1
ATOM 4252 O O . ILE B 1 132 ? -0.412 23.594 24.234 1 97.94 132 ILE B O 1
ATOM 4256 N N . GLN B 1 133 ? -1.699 22 23.375 1 97.06 133 GLN B N 1
ATOM 4257 C CA . GLN B 1 133 ? -1.231 21.016 24.344 1 97.06 133 GLN B CA 1
ATOM 4258 C C . GLN B 1 133 ? 0.284 20.859 24.281 1 97.06 133 GLN B C 1
ATOM 4260 O O . GLN B 1 133 ? 0.96 20.859 25.312 1 97.06 133 GLN B O 1
ATOM 4265 N N . PHE B 1 134 ? 0.812 20.734 23.125 1 97.62 134 PHE B N 1
ATOM 4266 C CA . PHE B 1 134 ? 2.244 20.531 22.969 1 97.62 134 PHE B CA 1
ATOM 4267 C C . PHE B 1 134 ? 3.025 21.781 23.344 1 97.62 134 PHE B C 1
ATOM 4269 O O . PHE B 1 134 ? 4.141 21.688 23.859 1 97.62 134 PHE B O 1
ATOM 4276 N N . LEU B 1 135 ? 2.486 22.953 23.109 1 97.88 135 LEU B N 1
ATOM 4277 C CA . LEU B 1 135 ? 3.119 24.203 23.531 1 97.88 135 LEU B CA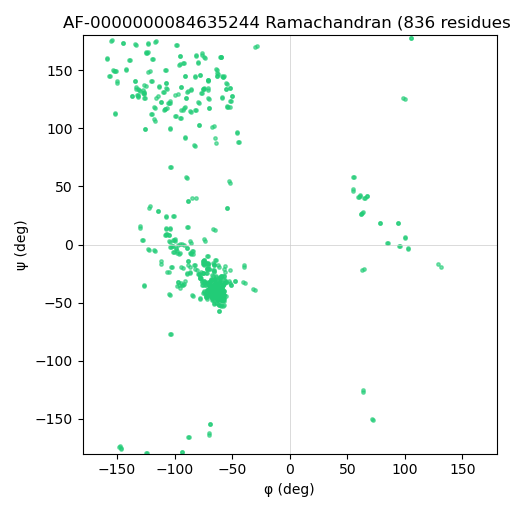 1
ATOM 4278 C C . LEU B 1 135 ? 3.252 24.25 25.047 1 97.88 135 LEU B C 1
ATOM 4280 O O . LEU B 1 135 ? 4.281 24.688 25.578 1 97.88 135 LEU B O 1
ATOM 4284 N N . LEU B 1 136 ? 2.18 23.844 25.688 1 95.81 136 LEU B N 1
ATOM 4285 C CA . LEU B 1 136 ? 2.205 23.812 27.141 1 95.81 136 LEU B CA 1
ATOM 4286 C C . LEU B 1 136 ? 3.283 22.875 27.656 1 95.81 136 LEU B C 1
ATOM 4288 O O . LEU B 1 136 ? 3.969 23.172 28.641 1 95.81 136 LEU B O 1
ATOM 4292 N N . GLU B 1 137 ? 3.41 21.781 27 1 95.75 137 GLU B N 1
ATOM 4293 C CA . GLU B 1 137 ? 4.445 20.812 27.359 1 95.75 137 GLU B CA 1
ATOM 4294 C C . GLU B 1 137 ? 5.84 21.391 27.156 1 95.75 137 GLU B C 1
ATOM 4296 O O . GLU B 1 137 ? 6.789 21 27.844 1 95.75 137 GLU B O 1
ATOM 4301 N N . LYS B 1 138 ? 5.93 22.328 26.234 1 96.69 138 LYS B N 1
ATOM 4302 C CA . LYS B 1 138 ? 7.195 23.016 25.969 1 96.69 138 LYS B CA 1
ATOM 4303 C C . LYS B 1 138 ? 7.387 24.203 26.906 1 96.69 138 LYS B C 1
ATOM 4305 O O . LYS B 1 138 ? 8.32 24.984 26.75 1 96.69 138 LYS B O 1
ATOM 4310 N N . ARG B 1 139 ? 6.469 24.453 27.812 1 95.19 139 ARG B N 1
ATOM 4311 C CA . ARG B 1 139 ? 6.527 25.453 28.875 1 95.19 139 ARG B CA 1
ATOM 4312 C C . ARG B 1 139 ? 6.496 26.875 28.312 1 95.19 139 ARG B C 1
ATOM 4314 O O . ARG B 1 139 ? 7.27 27.734 28.75 1 95.19 139 ARG B O 1
ATOM 4321 N N . VAL B 1 140 ? 5.699 27.047 27.391 1 96.81 140 VAL B N 1
ATOM 4322 C CA . VAL B 1 140 ? 5.43 28.406 26.922 1 96.81 140 VAL B CA 1
ATOM 4323 C C . VAL B 1 140 ? 4.781 29.219 28.031 1 96.81 140 VAL B C 1
ATOM 4325 O O . VAL B 1 140 ? 4.086 28.672 28.891 1 96.81 140 VAL B O 1
ATOM 4328 N N . LYS B 1 141 ? 4.996 30.5 28.031 1 96.25 141 LYS B N 1
ATOM 4329 C CA . LYS B 1 141 ? 4.539 31.375 29.109 1 96.25 141 LYS B CA 1
ATOM 4330 C C . LYS B 1 141 ? 3.051 31.672 28.984 1 96.25 141 LYS B C 1
ATOM 4332 O O . LYS B 1 141 ? 2.322 31.672 29.984 1 96.25 141 LYS B O 1
ATOM 4337 N N . ARG B 1 142 ? 2.678 32 27.812 1 96.94 142 ARG B N 1
ATOM 4338 C CA . ARG B 1 142 ? 1.302 32.438 27.594 1 96.94 142 ARG B CA 1
ATOM 4339 C C . ARG B 1 142 ? 0.817 32.094 26.203 1 96.94 142 ARG B C 1
ATOM 4341 O O . ARG B 1 142 ? 1.569 32.219 25.234 1 96.94 142 ARG B O 1
ATOM 4348 N N . ILE B 1 143 ? -0.43 31.656 26.141 1 98.12 143 ILE B N 1
ATOM 4349 C CA . ILE B 1 143 ? -1.079 31.344 24.875 1 98.12 143 ILE B CA 1
ATOM 4350 C C . ILE B 1 143 ? -2.396 32.125 24.766 1 98.12 143 ILE B C 1
ATOM 4352 O O . ILE B 1 143 ? -3.201 32.125 25.703 1 98.12 143 ILE B O 1
ATOM 4356 N N . ILE B 1 144 ? -2.605 32.875 23.719 1 97.75 144 ILE B N 1
ATOM 4357 C CA . ILE B 1 144 ? -3.885 33.469 23.359 1 97.75 144 ILE B CA 1
ATOM 4358 C C . ILE B 1 144 ? -4.488 32.75 22.156 1 97.75 144 ILE B C 1
ATOM 4360 O O . ILE B 1 144 ? -3.902 32.75 21.078 1 97.75 144 ILE B O 1
ATOM 4364 N N . ALA B 1 145 ? -5.633 32.156 22.375 1 97.75 145 ALA B N 1
ATOM 4365 C CA . ALA B 1 145 ? -6.25 31.375 21.297 1 97.75 145 ALA B CA 1
ATOM 4366 C C . ALA B 1 145 ? -7.652 31.891 20.984 1 97.75 145 ALA B C 1
ATOM 4368 O O . ALA B 1 145 ? -8.336 32.438 21.875 1 97.75 145 ALA B O 1
ATOM 4369 N N . CYS B 1 146 ? -8.031 31.766 19.719 1 97.25 146 CYS B N 1
ATOM 4370 C CA . CYS B 1 146 ? -9.375 32.219 19.359 1 97.25 146 CYS B CA 1
ATOM 4371 C C . CYS B 1 146 ? -10.016 31.234 18.391 1 97.25 146 CYS B C 1
ATOM 4373 O O . CYS B 1 146 ? -9.328 30.391 17.797 1 97.25 146 CYS B O 1
ATOM 4375 N N . ASP B 1 147 ? -11.289 31.219 18.281 1 96.38 147 ASP B N 1
ATOM 4376 C CA . ASP B 1 147 ? -12.07 30.469 17.297 1 96.38 147 ASP B CA 1
ATOM 4377 C C . ASP B 1 147 ? -13.406 31.156 17.016 1 96.38 147 ASP B C 1
ATOM 4379 O O . ASP B 1 147 ? -13.906 31.906 17.859 1 96.38 147 ASP B O 1
ATOM 4383 N N . VAL B 1 148 ? -13.836 30.969 15.82 1 94.38 148 VAL B N 1
ATOM 4384 C CA . VAL B 1 148 ? -15.117 31.562 15.438 1 94.38 148 VAL B CA 1
ATOM 4385 C C . VAL B 1 148 ? -16.266 30.688 15.938 1 94.38 148 VAL B C 1
ATOM 4387 O O . VAL B 1 148 ? -17.391 31.156 16.078 1 94.38 148 VAL B O 1
ATOM 4390 N N . ASP B 1 149 ? -15.992 29.406 16.188 1 92.94 149 ASP B N 1
ATOM 4391 C CA . ASP B 1 149 ? -17 28.438 16.609 1 92.94 149 ASP B CA 1
ATOM 4392 C C . ASP B 1 149 ? -17.078 28.344 18.141 1 92.94 149 ASP B C 1
ATOM 4394 O O . ASP B 1 149 ? -16.172 27.812 18.781 1 92.94 149 ASP B O 1
ATOM 4398 N N . PRO B 1 150 ? -18.219 28.734 18.656 1 95 150 PRO B N 1
ATOM 4399 C CA . PRO B 1 150 ? -18.328 28.734 20.125 1 95 150 PRO B CA 1
ATOM 4400 C C . PRO B 1 150 ? -18.25 27.312 20.703 1 95 150 PRO B C 1
ATOM 4402 O O . PRO B 1 150 ? -17.766 27.141 21.828 1 95 150 PRO B O 1
ATOM 4405 N N . GLN B 1 151 ? -18.672 26.391 19.984 1 92.56 151 GLN B N 1
ATOM 4406 C CA . GLN B 1 151 ? -18.641 25.016 20.484 1 92.56 151 GLN B CA 1
ATOM 4407 C C . GLN B 1 151 ? -17.203 24.516 20.594 1 92.56 151 GLN B C 1
ATOM 4409 O O . GLN B 1 151 ? -16.844 23.859 21.578 1 92.56 151 GLN B O 1
ATOM 4414 N N . LYS B 1 152 ? -16.391 24.797 19.625 1 92.38 152 LYS B N 1
ATOM 4415 C CA . LYS B 1 152 ? -14.984 24.391 19.672 1 92.38 152 LYS B CA 1
ATOM 4416 C C . LYS B 1 152 ? -14.258 25.062 20.828 1 92.38 152 LYS B C 1
ATOM 4418 O O . LYS B 1 152 ? -13.414 24.453 21.469 1 92.38 152 LYS B O 1
ATOM 4423 N N . LEU B 1 153 ? -14.641 26.281 21.047 1 94.88 153 LEU B N 1
ATOM 4424 C CA . LEU B 1 153 ? -14.023 27.016 22.141 1 94.88 153 LEU B CA 1
ATOM 4425 C C . LEU B 1 153 ? -14.383 26.406 23.484 1 94.88 153 LEU B C 1
ATOM 4427 O O . LEU B 1 153 ? -13.531 26.312 24.375 1 94.88 153 LEU B O 1
ATOM 4431 N N . GLN B 1 154 ? -15.633 26.047 23.578 1 95 154 GLN B N 1
ATOM 4432 C CA . GLN B 1 154 ? -16.078 25.438 24.828 1 95 154 GLN B CA 1
ATOM 4433 C C . GLN B 1 154 ? -15.336 24.125 25.094 1 95 154 GLN B C 1
ATOM 4435 O O . GLN B 1 154 ? -14.93 23.859 26.219 1 95 154 GLN B O 1
ATOM 4440 N N . VAL B 1 155 ? -15.172 23.391 24.078 1 94.5 155 VAL B N 1
ATOM 4441 C CA . VAL B 1 155 ? -14.461 22.125 24.188 1 94.5 155 VAL B CA 1
ATOM 4442 C C . VAL B 1 155 ? -13.016 22.375 24.609 1 94.5 155 VAL B C 1
ATOM 4444 O O . VAL B 1 155 ? -12.484 21.688 25.469 1 94.5 155 VAL B O 1
ATOM 4447 N N . ALA B 1 156 ? -12.406 23.312 24.016 1 94.44 156 ALA B N 1
ATOM 4448 C CA . ALA B 1 156 ? -11.016 23.656 24.312 1 94.44 156 ALA B CA 1
ATOM 4449 C C . ALA B 1 156 ? -10.883 24.156 25.75 1 94.44 156 ALA B C 1
ATOM 4451 O O . ALA B 1 156 ? -9.961 23.781 26.469 1 94.44 156 ALA B O 1
ATOM 4452 N N . GLU B 1 157 ? -11.828 25 26.125 1 93.94 157 GLU B N 1
ATOM 4453 C CA . GLU B 1 157 ? -11.812 25.531 27.484 1 93.94 157 GLU B CA 1
ATOM 4454 C C . GLU B 1 157 ? -11.906 24.422 28.531 1 93.94 157 GLU B C 1
ATOM 4456 O O . GLU B 1 157 ? -11.219 24.453 29.547 1 93.94 157 GLU B O 1
ATOM 4461 N N . LYS B 1 158 ? -12.734 23.5 28.219 1 94.25 158 LYS B N 1
ATOM 4462 C CA . LYS B 1 158 ? -12.883 22.375 29.125 1 94.25 158 LYS B CA 1
ATOM 4463 C C . LYS B 1 158 ? -11.609 21.531 29.172 1 94.25 158 LYS B C 1
ATOM 4465 O O . LYS B 1 158 ? -11.188 21.094 30.234 1 94.25 158 LYS B O 1
ATOM 4470 N N . ARG B 1 159 ? -11.031 21.328 28.031 1 94.12 159 ARG B N 1
ATOM 4471 C CA . ARG B 1 159 ? -9.828 20.516 27.906 1 94.12 159 ARG B CA 1
ATOM 4472 C C . ARG B 1 159 ? -8.672 21.125 28.688 1 94.12 159 ARG B C 1
ATOM 4474 O O . ARG B 1 159 ? -7.879 20.406 29.297 1 94.12 159 ARG B O 1
ATOM 4481 N N . PHE B 1 160 ? -8.648 22.438 28.672 1 95 160 PHE B N 1
ATOM 4482 C CA . PHE B 1 160 ? -7.48 23.109 29.25 1 95 160 PHE B CA 1
ATOM 4483 C C . PHE B 1 160 ? -7.863 23.906 30.484 1 95 160 PHE B C 1
ATOM 4485 O O . PHE B 1 160 ? -7.23 24.922 30.797 1 95 160 PHE B O 1
ATOM 4492 N N . LYS B 1 161 ? -8.852 23.5 31.156 1 90.06 161 LYS B N 1
ATOM 4493 C CA . LYS B 1 161 ? -9.406 24.203 32.312 1 90.06 161 LYS B CA 1
ATOM 4494 C C . LYS B 1 161 ? -8.352 24.438 33.375 1 90.06 161 LYS B C 1
ATOM 4496 O O . LYS B 1 161 ? -8.352 25.469 34.062 1 90.06 161 LYS B O 1
ATOM 4501 N N . GLU B 1 162 ? -7.438 23.547 33.5 1 85.56 162 GLU B N 1
ATOM 4502 C CA . GLU B 1 162 ? -6.438 23.625 34.562 1 85.56 162 GLU B CA 1
ATOM 4503 C C . GLU B 1 162 ? -5.41 24.719 34.281 1 85.56 162 GLU B C 1
ATOM 4505 O O . GLU B 1 162 ? -4.68 25.141 35.188 1 85.56 162 GLU B O 1
ATOM 4510 N N . PHE B 1 163 ? -5.383 25.172 33.062 1 82.81 163 PHE B N 1
ATOM 4511 C CA . PHE B 1 163 ? -4.395 26.172 32.656 1 82.81 163 PHE B CA 1
ATOM 4512 C C . PHE B 1 163 ? -5.047 27.531 32.469 1 82.81 163 PHE B C 1
ATOM 4514 O O . PHE B 1 163 ? -4.398 28.484 32.031 1 82.81 163 PHE B O 1
ATOM 4521 N N . TYR B 1 164 ? -6.215 27.609 32.844 1 69.56 164 TYR B N 1
ATOM 4522 C CA . TYR B 1 164 ? -6.992 28.828 32.594 1 69.56 164 TYR B CA 1
ATOM 4523 C C . TYR B 1 164 ? -6.512 29.969 33.469 1 69.56 164 TYR B C 1
ATOM 4525 O O . TYR B 1 164 ? -6.637 31.141 33.094 1 69.56 164 TYR B O 1
ATOM 4533 N N . ASP B 1 165 ? -5.871 29.797 34.438 1 69.19 165 ASP B N 1
ATOM 4534 C CA . ASP B 1 165 ? -5.504 30.828 35.406 1 69.19 165 ASP B CA 1
ATOM 4535 C C . ASP B 1 165 ? -4.246 31.578 34.969 1 69.19 165 ASP B C 1
ATOM 4537 O O . ASP B 1 165 ? -3.406 31.938 35.781 1 69.19 165 ASP B O 1
ATOM 4541 N N . GLY B 1 166 ? -4.18 31.844 33.625 1 80.25 166 GLY B N 1
ATOM 4542 C CA . GLY B 1 166 ? -3.139 32.781 33.25 1 80.25 166 GLY B CA 1
ATOM 4543 C C . GLY B 1 166 ? -2.279 32.312 32.094 1 80.25 166 GLY B C 1
ATOM 4544 O O . GLY B 1 166 ? -1.615 33.125 31.438 1 80.25 166 GLY B O 1
ATOM 4545 N N . LYS B 1 167 ? -2.301 31.141 31.859 1 91.81 167 LYS B N 1
ATOM 4546 C CA . LYS B 1 167 ? -1.406 30.656 30.812 1 91.81 167 LYS B CA 1
ATOM 4547 C C . LYS B 1 167 ? -2.096 30.656 29.453 1 91.81 167 LYS B C 1
ATOM 4549 O O . LYS B 1 167 ? -1.451 30.875 28.422 1 91.81 167 LYS B O 1
ATOM 4554 N N . ILE B 1 168 ? -3.43 30.438 29.516 1 95.88 168 ILE B N 1
ATOM 4555 C CA . ILE B 1 168 ? -4.141 30.375 28.234 1 95.88 168 ILE B CA 1
ATOM 4556 C C . ILE B 1 168 ? -5.355 31.297 28.281 1 95.88 168 ILE B C 1
ATOM 4558 O O . ILE B 1 168 ? -6.074 31.344 29.281 1 95.88 168 ILE B O 1
ATOM 4562 N N . GLU B 1 169 ? -5.562 32.094 27.312 1 95.44 169 GLU B N 1
ATOM 4563 C CA . GLU B 1 169 ? -6.742 32.906 27.094 1 95.44 169 GLU B CA 1
ATOM 4564 C C . GLU B 1 169 ? -7.477 32.5 25.828 1 95.44 169 GLU B C 1
ATOM 4566 O O . GLU B 1 169 ? -6.867 32.375 24.766 1 95.44 169 GLU B O 1
ATOM 4571 N N . PHE B 1 170 ? -8.758 32.219 25.969 1 96.06 170 PHE B N 1
ATOM 4572 C CA . PHE B 1 170 ? -9.586 31.859 24.812 1 96.06 170 PHE B CA 1
ATOM 4573 C C . PHE B 1 170 ? -10.516 33 24.453 1 96.06 170 PHE B C 1
ATOM 4575 O O . PHE B 1 170 ? -11.133 33.625 25.328 1 96.06 170 PHE B O 1
ATOM 4582 N N . ARG B 1 171 ? -10.594 33.312 23.172 1 96 171 ARG B N 1
ATOM 4583 C CA . ARG B 1 171 ? -11.43 34.375 22.688 1 96 171 ARG B CA 1
ATOM 4584 C C . ARG B 1 171 ? -12.359 33.906 21.578 1 96 171 ARG B C 1
ATOM 4586 O O . ARG B 1 171 ? -11.93 33.219 20.641 1 96 171 ARG B O 1
ATOM 4593 N N . LEU B 1 172 ? -13.594 34.219 21.703 1 96.94 172 LEU B N 1
ATOM 4594 C CA . LEU B 1 172 ? -14.523 34.062 20.594 1 96.94 172 LEU B CA 1
ATOM 4595 C C . LEU B 1 172 ? -14.398 35.219 19.609 1 96.94 172 LEU B C 1
ATOM 4597 O O . LEU B 1 172 ? -14.469 36.375 19.984 1 96.94 172 LEU B O 1
ATOM 4601 N N . THR B 1 173 ? -14.117 34.906 18.406 1 95.25 173 THR B N 1
ATOM 4602 C CA . THR B 1 173 ? -13.961 35.938 17.391 1 95.25 173 THR B CA 1
ATOM 4603 C C . THR B 1 173 ? -14.977 35.75 16.266 1 95.25 173 THR B C 1
ATOM 4605 O O . THR B 1 173 ? -15.539 34.656 16.094 1 95.25 173 THR B O 1
ATOM 4608 N N . LYS B 1 174 ? -15.219 36.812 15.531 1 93 174 LYS B N 1
ATOM 4609 C CA . LYS B 1 174 ? -16.078 36.719 14.344 1 93 174 LYS B CA 1
ATOM 4610 C C . LYS B 1 174 ? -15.297 36.188 13.148 1 93 174 LYS B C 1
ATOM 4612 O O . LYS B 1 174 ? -14.062 36.219 13.148 1 93 174 LYS B O 1
ATOM 4617 N N . GLN B 1 175 ? -15.922 35.719 12.094 1 87.62 175 GLN B N 1
ATOM 4618 C CA . GLN B 1 175 ? -15.312 35.062 10.93 1 87.62 175 GLN B CA 1
ATOM 4619 C C . GLN B 1 175 ? -14.328 36 10.234 1 87.62 175 GLN B C 1
ATOM 4621 O O . GLN B 1 175 ? -13.289 35.562 9.75 1 87.62 175 GLN B O 1
ATOM 4626 N N . ASN B 1 176 ? -14.516 37.312 10.203 1 87.25 176 ASN B N 1
ATOM 4627 C CA . ASN B 1 176 ? -13.648 38.25 9.484 1 87.25 176 ASN B CA 1
ATOM 4628 C C . ASN B 1 176 ? -12.789 39.062 10.445 1 87.25 176 ASN B C 1
ATOM 4630 O O . ASN B 1 176 ? -12.133 40.031 10.039 1 87.25 176 ASN B O 1
ATOM 4634 N N . ASP B 1 177 ? -12.758 38.594 11.695 1 93.5 177 ASP B N 1
ATOM 4635 C CA . ASP B 1 177 ? -11.914 39.25 12.688 1 93.5 177 ASP B CA 1
ATOM 4636 C C . ASP B 1 177 ? -10.547 38.562 12.789 1 93.5 177 ASP B C 1
ATOM 4638 O O . ASP B 1 177 ? -10.445 37.469 13.344 1 93.5 177 ASP B O 1
ATOM 4642 N N . HIS B 1 178 ? -9.5 39.281 12.281 1 94.94 178 HIS B N 1
ATOM 4643 C CA . HIS B 1 178 ? -8.148 38.719 12.289 1 94.94 178 HIS B CA 1
ATOM 4644 C C . HIS B 1 178 ? -7.27 39.406 13.328 1 94.94 178 HIS B C 1
ATOM 4646 O O . HIS B 1 178 ? -6.043 39.375 13.219 1 94.94 178 HIS B O 1
ATOM 4652 N N . SER B 1 179 ? -7.867 39.969 14.305 1 95.25 179 SER B N 1
ATOM 4653 C CA . SER B 1 179 ? -7.152 40.812 15.266 1 95.25 179 SER B CA 1
ATOM 4654 C C . SER B 1 179 ? -6.164 40 16.094 1 95.25 179 SER B C 1
ATOM 4656 O O . SER B 1 179 ? -5.203 40.531 16.641 1 95.25 179 SER B O 1
ATOM 4658 N N . LEU B 1 180 ? -6.406 38.719 16.156 1 96.5 180 LEU B N 1
ATOM 4659 C CA . LEU B 1 180 ? -5.477 37.844 16.891 1 96.5 180 LEU B CA 1
ATOM 4660 C C . LEU B 1 180 ? -4.086 37.906 16.266 1 96.5 180 LEU B C 1
ATOM 4662 O O . LEU B 1 180 ? -3.08 37.781 16.984 1 96.5 180 LEU B O 1
ATOM 4666 N N . LEU B 1 181 ? -4 38.125 14.992 1 96.62 181 LEU B N 1
ATOM 4667 C CA . LEU B 1 181 ? -2.732 38.188 14.273 1 96.62 181 LEU B CA 1
ATOM 4668 C C . LEU B 1 181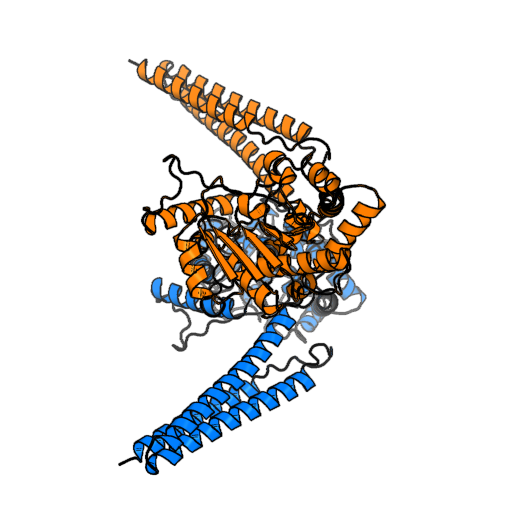 ? -1.913 39.406 14.734 1 96.62 181 LEU B C 1
ATOM 4670 O O . LEU B 1 181 ? -0.703 39.438 14.508 1 96.62 181 LEU B O 1
ATOM 4674 N N . PHE B 1 182 ? -2.605 40.375 15.398 1 97.69 182 PHE B N 1
ATOM 4675 C CA . PHE B 1 182 ? -1.969 41.625 15.719 1 97.69 182 PHE B CA 1
ATOM 4676 C C . PHE B 1 182 ? -1.489 41.656 17.172 1 97.69 182 PHE B C 1
ATOM 4678 O O . PHE B 1 182 ? -0.956 42.656 17.641 1 97.69 182 PHE B O 1
ATOM 4685 N N . GLU B 1 183 ? -1.657 40.562 17.781 1 97.38 183 GLU B N 1
ATOM 4686 C CA . GLU B 1 183 ? -1.232 40.469 19.188 1 97.38 183 GLU B CA 1
ATOM 4687 C C . GLU B 1 183 ? 0.277 40.656 19.312 1 97.38 183 GLU B C 1
ATOM 4689 O O . GLU B 1 183 ? 1.035 40.25 18.438 1 97.38 183 GLU B O 1
ATOM 4694 N N . ASP B 1 184 ? 0.612 41.312 20.453 1 97.5 184 ASP B N 1
ATOM 4695 C CA . ASP B 1 184 ? 2.031 41.469 20.75 1 97.5 184 ASP B CA 1
ATOM 4696 C C . ASP B 1 184 ? 2.59 40.219 21.438 1 97.5 184 ASP B C 1
ATOM 4698 O O . ASP B 1 184 ? 2.672 40.156 22.656 1 97.5 184 ASP B O 1
ATOM 4702 N N . VAL B 1 185 ? 2.975 39.281 20.641 1 98.12 185 VAL B N 1
ATOM 4703 C CA . VAL B 1 185 ? 3.473 37.969 21.094 1 98.12 185 VAL B CA 1
ATOM 4704 C C . VAL B 1 185 ? 4.742 37.625 20.328 1 98.12 185 VAL B C 1
ATOM 4706 O O . VAL B 1 185 ? 5.125 38.312 19.391 1 98.12 185 VAL B O 1
ATOM 4709 N N . ASP B 1 186 ? 5.391 36.562 20.734 1 98.12 186 ASP B N 1
ATOM 4710 C CA . ASP B 1 186 ? 6.629 36.125 20.094 1 98.12 186 ASP B CA 1
ATOM 4711 C C . ASP B 1 186 ? 6.352 35.438 18.75 1 98.12 186 ASP B C 1
ATOM 4713 O O . ASP B 1 186 ? 7.164 35.531 17.828 1 98.12 186 ASP B O 1
ATOM 4717 N N . ALA B 1 187 ? 5.203 34.781 18.672 1 98.69 187 ALA B N 1
ATOM 4718 C CA . ALA B 1 187 ? 4.828 34.125 17.422 1 98.69 187 ALA B CA 1
ATOM 4719 C C . ALA B 1 187 ? 3.311 34.062 17.266 1 98.69 187 ALA B C 1
ATOM 4721 O O . ALA B 1 187 ? 2.588 33.969 18.266 1 98.69 187 ALA B O 1
ATOM 4722 N N . VAL B 1 188 ? 2.867 34.094 16.047 1 98.62 188 VAL B N 1
ATOM 4723 C CA . VAL B 1 188 ? 1.471 33.844 15.695 1 98.62 188 VAL B CA 1
ATOM 4724 C C . VAL B 1 188 ? 1.348 32.562 14.883 1 98.62 188 VAL B C 1
ATOM 4726 O O . VAL B 1 188 ? 2.141 32.312 13.977 1 98.62 188 VAL B O 1
ATOM 4729 N N . SER B 1 189 ? 0.334 31.766 15.25 1 98.75 189 SER B N 1
ATOM 4730 C CA . SER B 1 189 ? 0.162 30.469 14.609 1 98.75 189 SER B CA 1
ATOM 4731 C C . SER B 1 189 ? -1.244 30.328 14.039 1 98.75 189 SER B C 1
ATOM 4733 O O . SER B 1 189 ? -2.166 29.906 14.75 1 98.75 189 SER B O 1
ATOM 4735 N N . PRO B 1 190 ? -1.372 30.547 12.758 1 98.06 190 PRO B N 1
ATOM 4736 C CA . PRO B 1 190 ? -2.66 30.25 12.125 1 98.06 190 PRO B CA 1
ATOM 4737 C C . PRO B 1 190 ? -2.947 28.75 12.047 1 98.06 190 PRO B C 1
ATOM 4739 O O . PRO B 1 190 ? -2.252 28.031 11.336 1 98.06 190 PRO B O 1
ATOM 4742 N N . CYS B 1 191 ? -3.975 28.266 12.672 1 96.19 191 CYS B N 1
ATOM 4743 C CA . CYS B 1 191 ? -4.285 26.844 12.703 1 96.19 191 CYS B CA 1
ATOM 4744 C C . CYS B 1 191 ? -5.727 26.594 12.281 1 96.19 191 CYS B C 1
ATOM 4746 O O . CYS B 1 191 ? -6.199 25.453 12.32 1 96.19 191 CYS B O 1
ATOM 4748 N N . GLY B 1 192 ? -6.422 27.594 11.898 1 90.38 192 GLY B N 1
ATOM 4749 C CA . GLY B 1 192 ? -7.824 27.453 11.531 1 90.38 192 GLY B CA 1
ATOM 4750 C C . GLY B 1 192 ? -8.062 27.484 10.039 1 90.38 192 GLY B C 1
ATOM 4751 O O . GLY B 1 192 ? -8.297 26.438 9.422 1 90.38 192 GLY B O 1
ATOM 4752 N N . ILE B 1 193 ? -8.016 28.641 9.477 1 86.5 193 ILE B N 1
ATOM 4753 C CA . ILE B 1 193 ? -8.297 28.781 8.055 1 86.5 193 ILE B CA 1
ATOM 4754 C C . ILE B 1 193 ? -7.125 29.469 7.355 1 86.5 193 ILE B C 1
ATOM 4756 O O . ILE B 1 193 ? -6.305 30.125 8.008 1 86.5 193 ILE B O 1
ATOM 4760 N N . GLY B 1 194 ? -7.141 29.359 6.047 1 91.69 194 GLY B N 1
ATOM 4761 C CA . GLY B 1 194 ? -6.121 30 5.234 1 91.69 194 GLY B CA 1
ATOM 4762 C C . GLY B 1 194 ? -6.523 31.375 4.738 1 91.69 194 GLY B C 1
ATOM 4763 O O . GLY B 1 194 ? -7.5 31.953 5.219 1 91.69 194 GLY B O 1
ATOM 4764 N N . ASN B 1 195 ? -5.637 31.938 3.994 1 94.19 195 ASN B N 1
ATOM 4765 C CA . ASN B 1 195 ? -5.875 33.188 3.312 1 94.19 195 ASN B CA 1
ATOM 4766 C C . ASN B 1 195 ? -6.062 34.344 4.309 1 94.19 195 ASN B C 1
ATOM 4768 O O . ASN B 1 195 ? -6.961 35.156 4.145 1 94.19 195 ASN B O 1
ATOM 4772 N N . ILE B 1 196 ? -5.293 34.344 5.32 1 95.38 196 ILE B N 1
ATOM 4773 C CA . ILE B 1 196 ? -5.48 35.344 6.352 1 95.38 196 ILE B CA 1
ATOM 4774 C C . ILE B 1 196 ? -4.293 36.312 6.352 1 95.38 196 ILE B C 1
ATOM 4776 O O . ILE B 1 196 ? -4.336 37.344 6.988 1 95.38 196 ILE B O 1
ATOM 4780 N N . LEU B 1 197 ? -3.223 35.938 5.73 1 97.81 197 LEU B N 1
ATOM 4781 C CA . LEU B 1 197 ? -2.08 36.812 5.559 1 97.81 197 LEU B CA 1
ATOM 4782 C C . LEU B 1 197 ? -2.186 37.594 4.25 1 97.81 197 LEU B C 1
ATOM 4784 O O . LEU B 1 197 ? -1.776 37.094 3.197 1 97.81 197 LEU B O 1
ATOM 4788 N N . THR B 1 198 ? -2.727 38.719 4.355 1 97.25 198 THR B N 1
ATOM 4789 C CA . THR B 1 198 ? -2.979 39.625 3.242 1 97.25 198 THR B CA 1
ATOM 4790 C C . THR B 1 198 ? -2.352 41 3.506 1 97.25 198 THR B C 1
ATOM 4792 O O . THR B 1 198 ? -1.927 41.281 4.629 1 97.25 198 THR B O 1
ATOM 4795 N N . PRO B 1 199 ? -2.264 41.812 2.43 1 97 199 PRO B N 1
ATOM 4796 C CA . PRO B 1 199 ? -1.721 43.156 2.668 1 97 199 PRO B CA 1
ATOM 4797 C C . PRO B 1 199 ? -2.438 43.906 3.803 1 97 199 PRO B C 1
ATOM 4799 O O . PRO B 1 199 ? -1.802 44.625 4.57 1 97 199 PRO B O 1
ATOM 4802 N N . GLN B 1 200 ? -3.705 43.625 3.965 1 96.12 200 GLN B N 1
ATOM 4803 C CA . GLN B 1 200 ? -4.516 44.25 4.988 1 96.12 200 GLN B CA 1
ATOM 4804 C C . GLN B 1 200 ? -4.125 43.781 6.387 1 96.12 200 GLN B C 1
ATOM 4806 O O . GLN B 1 200 ? -4.102 44.562 7.332 1 96.12 200 GLN B O 1
ATOM 4811 N N . THR B 1 201 ? -3.771 42.594 6.504 1 97.56 201 THR B N 1
ATOM 4812 C CA . THR B 1 201 ? -3.471 42.062 7.828 1 97.56 201 THR B CA 1
ATOM 4813 C C . THR B 1 201 ? -1.98 42.156 8.133 1 97.56 201 THR B C 1
ATOM 4815 O O . THR B 1 201 ? -1.594 42.438 9.273 1 97.56 201 THR B O 1
ATOM 4818 N N . ILE B 1 202 ? -1.16 42.031 7.18 1 98 202 ILE B N 1
ATOM 4819 C CA . ILE B 1 202 ? 0.286 41.938 7.359 1 98 202 ILE B CA 1
ATOM 4820 C C . ILE B 1 202 ? 0.792 43.25 7.961 1 98 202 ILE B C 1
ATOM 4822 O O . ILE B 1 202 ? 1.672 43.25 8.828 1 98 202 ILE B O 1
ATOM 4826 N N . LYS B 1 203 ? 0.201 44.312 7.578 1 96.75 203 LYS B N 1
ATOM 4827 C CA . LYS B 1 203 ? 0.665 45.625 8.016 1 96.75 203 LYS B CA 1
ATOM 4828 C C . LYS B 1 203 ? 0.487 45.812 9.523 1 96.75 203 LYS B C 1
ATOM 4830 O O . LYS B 1 203 ? 1.156 46.625 10.141 1 96.75 203 LYS B O 1
ATOM 4835 N N . ASN B 1 204 ? -0.451 45 10.086 1 97.44 204 ASN B N 1
ATOM 4836 C CA . ASN B 1 204 ? -0.783 45.188 11.492 1 97.44 204 ASN B CA 1
ATOM 4837 C C . ASN B 1 204 ? -0.123 44.125 12.367 1 97.44 204 ASN B C 1
ATOM 4839 O O . ASN B 1 204 ? -0.228 44.188 13.602 1 97.44 204 ASN B O 1
ATOM 4843 N N . ILE B 1 205 ? 0.584 43.219 11.789 1 98.06 205 ILE B N 1
ATOM 4844 C CA . ILE B 1 205 ? 1.223 42.156 12.555 1 98.06 205 ILE B CA 1
ATOM 4845 C C . ILE B 1 205 ? 2.434 42.688 13.297 1 98.06 205 ILE B C 1
ATOM 4847 O O . ILE B 1 205 ? 3.252 43.406 12.727 1 98.06 205 ILE B O 1
ATOM 4851 N N . LYS B 1 206 ? 2.533 42.312 14.586 1 97.31 206 LYS B N 1
ATOM 4852 C CA . LYS B 1 206 ? 3.592 42.844 15.422 1 97.31 206 LYS B CA 1
ATOM 4853 C C . LYS B 1 206 ? 4.695 41.844 15.672 1 97.31 206 LYS B C 1
ATOM 4855 O O . LYS B 1 206 ? 5.836 42.188 15.953 1 97.31 206 LYS B O 1
ATOM 4860 N N . THR B 1 207 ? 4.336 40.594 15.547 1 96.06 207 THR B N 1
ATOM 4861 C CA . THR B 1 207 ? 5.289 39.531 15.844 1 96.06 207 THR B CA 1
ATOM 4862 C C . THR B 1 207 ? 6.316 39.375 14.719 1 96.06 207 THR B C 1
ATOM 4864 O O . THR B 1 207 ? 6.086 39.844 13.602 1 96.06 207 THR B O 1
ATOM 4867 N N . ASN B 1 208 ? 7.414 38.688 15.047 1 95.44 208 ASN B N 1
ATOM 4868 C CA . ASN B 1 208 ? 8.445 38.469 14.039 1 95.44 208 ASN B CA 1
ATOM 4869 C C . ASN B 1 208 ? 8.344 37.062 13.445 1 95.44 208 ASN B C 1
ATOM 4871 O O . ASN B 1 208 ? 9.055 36.75 12.492 1 95.44 208 ASN B O 1
ATOM 4875 N N . ILE B 1 209 ? 7.469 36.25 14.008 1 98.44 209 ILE B N 1
ATOM 4876 C CA . ILE B 1 209 ? 7.395 34.875 13.508 1 98.44 209 ILE B CA 1
ATOM 4877 C C . ILE B 1 209 ? 5.938 34.5 13.258 1 98.44 209 ILE B C 1
ATOM 4879 O O . ILE B 1 209 ? 5.078 34.688 14.125 1 98.44 209 ILE B O 1
ATOM 4883 N N . VAL B 1 210 ? 5.664 34 12.07 1 98.69 210 VAL B N 1
ATOM 4884 C CA . VAL B 1 210 ? 4.391 33.375 11.727 1 98.69 210 VAL B CA 1
ATOM 4885 C C . VAL B 1 210 ? 4.613 31.922 11.344 1 98.69 210 VAL B C 1
ATOM 4887 O O . VAL B 1 210 ? 5.316 31.625 10.375 1 98.69 210 VAL B O 1
ATOM 4890 N N . CYS B 1 211 ? 4.059 30.984 12.055 1 98.75 211 CYS B N 1
ATOM 4891 C CA . CYS B 1 211 ? 4.188 29.547 11.852 1 98.75 211 CYS B CA 1
ATOM 4892 C C . CYS B 1 211 ? 2.949 28.812 12.352 1 98.75 211 CYS B C 1
ATOM 4894 O O . CYS B 1 211 ? 2.672 28.797 13.555 1 98.75 211 CYS B O 1
ATOM 4896 N N . GLY B 1 212 ? 2.225 28.25 11.461 1 98.19 212 GLY B N 1
ATOM 4897 C CA . GLY B 1 212 ? 0.984 27.609 11.867 1 98.19 212 GLY B CA 1
ATOM 4898 C C . GLY B 1 212 ? 0.635 26.406 11.016 1 98.19 212 GLY B C 1
ATOM 4899 O O . GLY B 1 212 ? 1.438 25.969 10.195 1 98.19 212 GLY B O 1
ATOM 4900 N N . ALA B 1 213 ? -0.578 25.828 11.258 1 97.5 213 ALA B N 1
ATOM 4901 C CA . ALA B 1 213 ? -0.964 24.547 10.688 1 97.5 213 ALA B CA 1
ATOM 4902 C C . ALA B 1 213 ? -1.907 24.734 9.5 1 97.5 213 ALA B C 1
ATOM 4904 O O . ALA B 1 213 ? -2.082 23.828 8.688 1 97.5 213 ALA B O 1
ATOM 4905 N N . ALA B 1 214 ? -2.533 25.891 9.414 1 95.44 214 ALA B N 1
ATOM 4906 C CA . ALA B 1 214 ? -3.527 26.078 8.359 1 95.44 214 ALA B CA 1
ATOM 4907 C C . ALA B 1 214 ? -2.891 25.984 6.977 1 95.44 214 ALA B C 1
ATOM 4909 O O . ALA B 1 214 ? -1.74 26.391 6.789 1 95.44 214 ALA B O 1
ATOM 4910 N N . ASN B 1 215 ? -3.666 25.484 6.059 1 92.88 215 ASN B N 1
ATOM 4911 C CA . ASN B 1 215 ? -3.203 25.438 4.676 1 92.88 215 ASN B CA 1
ATOM 4912 C C . ASN B 1 215 ? -3.42 26.781 3.977 1 92.88 215 ASN B C 1
ATOM 4914 O O . ASN B 1 215 ? -4.379 27.5 4.273 1 92.88 215 ASN B O 1
ATOM 4918 N N . ASN B 1 216 ? -2.527 27.141 3.121 1 93.5 216 ASN B N 1
ATOM 4919 C CA . ASN B 1 216 ? -2.684 28.312 2.27 1 93.5 216 ASN B CA 1
ATOM 4920 C C . ASN B 1 216 ? -2.932 29.578 3.094 1 93.5 216 ASN B C 1
ATOM 4922 O O . ASN B 1 216 ? -3.908 30.297 2.863 1 93.5 216 ASN B O 1
ATOM 4926 N N . GLN B 1 217 ? -2.041 29.875 3.93 1 96.69 217 GLN B N 1
ATOM 4927 C CA . GLN B 1 217 ? -2.182 30.984 4.859 1 96.69 217 GLN B CA 1
ATOM 4928 C C . GLN B 1 217 ? -2.021 32.312 4.145 1 96.69 217 GLN B C 1
ATOM 4930 O O . GLN B 1 217 ? -2.654 33.312 4.52 1 96.69 217 GLN B O 1
ATOM 4935 N N . LEU B 1 218 ? -1.193 32.312 3.133 1 97.38 218 LEU B N 1
ATOM 4936 C CA . LEU B 1 218 ? -0.972 33.531 2.34 1 97.38 218 LEU B CA 1
ATOM 4937 C C . LEU B 1 218 ? -2.156 33.781 1.418 1 97.38 218 LEU B C 1
ATOM 4939 O O . LEU B 1 218 ? -2.693 32.875 0.802 1 97.38 218 LEU B O 1
ATOM 4943 N N . GLY B 1 219 ? -2.561 35 1.43 1 95.62 219 GLY B N 1
ATOM 4944 C CA . GLY B 1 219 ? -3.582 35.344 0.458 1 95.62 219 GLY B CA 1
ATOM 4945 C C . GLY B 1 219 ? -3.127 35.156 -0.979 1 95.62 219 GLY B C 1
ATOM 4946 O O . GLY B 1 219 ? -3.775 34.469 -1.761 1 95.62 219 GLY B O 1
ATOM 4947 N N . ASP B 1 220 ? -2.082 35.812 -1.296 1 94.44 220 ASP B N 1
ATOM 4948 C CA . ASP B 1 220 ? -1.377 35.656 -2.564 1 94.44 220 ASP B CA 1
ATOM 4949 C C . ASP B 1 220 ? 0.05 35.156 -2.344 1 94.44 220 ASP B C 1
ATOM 4951 O O . ASP B 1 220 ? 0.933 35.938 -1.969 1 94.44 220 ASP B O 1
ATOM 4955 N N . PRO B 1 221 ? 0.232 33.938 -2.688 1 91.38 221 PRO B N 1
ATOM 4956 C CA . PRO B 1 221 ? 1.535 33.344 -2.383 1 91.38 221 PRO B CA 1
ATOM 4957 C C . PRO B 1 221 ? 2.676 33.969 -3.174 1 91.38 221 PRO B C 1
ATOM 4959 O O . PRO B 1 221 ? 3.84 33.844 -2.785 1 91.38 221 PRO B O 1
ATOM 4962 N N . ALA B 1 222 ? 2.432 34.688 -4.211 1 88.56 222 ALA B N 1
ATOM 4963 C CA . ALA B 1 222 ? 3.459 35.281 -5.047 1 88.56 222 ALA B CA 1
ATOM 4964 C C . ALA B 1 222 ? 3.857 36.656 -4.504 1 88.56 222 ALA B C 1
ATOM 4966 O O . ALA B 1 222 ? 4.934 37.188 -4.82 1 88.56 222 ALA B O 1
ATOM 4967 N N . LYS B 1 223 ? 3.023 37.25 -3.648 1 94.12 223 LYS B N 1
ATOM 4968 C CA . LYS B 1 223 ? 3.254 38.625 -3.279 1 94.12 223 LYS B CA 1
ATOM 4969 C C . LYS B 1 223 ? 3.32 38.812 -1.763 1 94.12 223 LYS B C 1
ATOM 4971 O O . LYS B 1 223 ? 4.137 39.562 -1.251 1 94.12 223 LYS B O 1
ATOM 4976 N N . ASP B 1 224 ? 2.52 38.062 -1.056 1 97.19 224 ASP B N 1
ATOM 4977 C CA . ASP B 1 224 ? 2.311 38.375 0.359 1 97.19 224 ASP B CA 1
ATOM 4978 C C . ASP B 1 224 ? 3.494 37.875 1.199 1 97.19 224 ASP B C 1
ATOM 4980 O O . ASP B 1 224 ? 3.756 38.438 2.275 1 97.19 224 ASP B O 1
ATOM 4984 N N . ASP B 1 225 ? 4.172 36.906 0.73 1 96.06 225 ASP B N 1
ATOM 4985 C CA . ASP B 1 225 ? 5.379 36.469 1.431 1 96.06 225 ASP B CA 1
ATOM 4986 C C . ASP B 1 225 ? 6.449 37.562 1.396 1 96.06 225 ASP B C 1
ATOM 4988 O O . ASP B 1 225 ? 7.191 37.75 2.363 1 96.06 225 ASP B O 1
ATOM 4992 N N . LYS B 1 226 ? 6.523 38.312 0.325 1 96.69 226 LYS B N 1
ATOM 4993 C CA . LYS B 1 226 ? 7.461 39.406 0.205 1 96.69 226 LYS B CA 1
ATOM 4994 C C . LYS B 1 226 ? 7.094 40.562 1.156 1 96.69 226 LYS B C 1
ATOM 4996 O O . LYS B 1 226 ? 7.973 41.188 1.729 1 96.69 226 LYS B O 1
ATOM 5001 N N . LEU B 1 227 ? 5.824 40.75 1.247 1 97.38 227 LEU B N 1
ATOM 5002 C CA . LEU B 1 227 ? 5.359 41.781 2.18 1 97.38 227 LEU B CA 1
ATOM 5003 C C . LEU B 1 227 ? 5.766 41.438 3.609 1 97.38 227 LEU B C 1
ATOM 5005 O O . LEU B 1 227 ? 6.156 42.312 4.379 1 97.38 227 LEU B O 1
ATOM 5009 N N . LEU B 1 228 ? 5.645 40.188 3.98 1 97.94 228 LEU B N 1
ATOM 5010 C CA . LEU B 1 228 ? 6.086 39.75 5.297 1 97.94 228 LEU B CA 1
ATOM 5011 C C . LEU B 1 228 ? 7.582 39.969 5.477 1 97.94 228 LEU B C 1
ATOM 5013 O O . LEU B 1 228 ? 8.016 40.469 6.52 1 97.94 228 LEU B O 1
ATOM 5017 N N . ALA B 1 229 ? 8.312 39.656 4.492 1 96.31 229 ALA B N 1
ATOM 5018 C CA . ALA B 1 229 ? 9.766 39.781 4.543 1 96.31 229 ALA B CA 1
ATOM 5019 C C . ALA B 1 229 ? 10.164 41.25 4.695 1 96.31 229 ALA B C 1
ATOM 5021 O O . ALA B 1 229 ? 11.094 41.594 5.434 1 96.31 229 ALA B O 1
ATOM 5022 N N . GLU B 1 230 ? 9.508 42.094 4 1 95.81 230 GLU B N 1
ATOM 5023 C CA . GLU B 1 230 ? 9.781 43.531 4.066 1 95.81 230 GLU B CA 1
ATOM 5024 C C . GLU B 1 230 ? 9.578 44.062 5.48 1 95.81 230 GLU B C 1
ATOM 5026 O O . GLU B 1 230 ? 10.258 45 5.898 1 95.81 230 GLU B O 1
ATOM 5031 N N . ARG B 1 231 ? 8.734 43.438 6.207 1 96.44 231 ARG B N 1
ATOM 5032 C CA . ARG B 1 231 ? 8.445 43.875 7.574 1 96.44 231 ARG B CA 1
ATOM 5033 C C . ARG B 1 231 ? 9.336 43.125 8.57 1 96.44 231 ARG B C 1
ATOM 5035 O O . ARG B 1 231 ? 9.211 43.344 9.781 1 96.44 231 ARG B O 1
ATOM 5042 N N . GLY B 1 232 ? 10.148 42.281 8.039 1 95.19 232 GLY B N 1
ATOM 5043 C CA . GLY B 1 232 ? 11.062 41.531 8.898 1 95.19 232 GLY B CA 1
ATOM 5044 C C . GLY B 1 232 ? 10.398 40.375 9.609 1 95.19 232 GLY B C 1
ATOM 5045 O O . GLY B 1 232 ? 10.898 39.906 10.633 1 95.19 232 GLY B O 1
ATOM 5046 N N . ILE B 1 233 ? 9.289 39.969 9.125 1 97.44 233 ILE B N 1
ATOM 5047 C CA . ILE B 1 233 ? 8.555 38.844 9.719 1 97.44 233 ILE B CA 1
ATOM 5048 C C . ILE B 1 233 ? 8.992 37.531 9.086 1 97.44 233 ILE B C 1
ATOM 5050 O O . ILE B 1 233 ? 8.953 37.375 7.863 1 97.44 233 ILE B O 1
ATOM 5054 N N . ILE B 1 234 ? 9.391 36.594 9.891 1 97.69 234 ILE B N 1
ATOM 5055 C CA . ILE B 1 234 ? 9.773 35.25 9.438 1 97.69 234 ILE B CA 1
ATOM 5056 C C . ILE B 1 234 ? 8.523 34.406 9.25 1 97.69 234 ILE B C 1
ATOM 5058 O O . ILE B 1 234 ? 7.797 34.125 10.211 1 97.69 234 ILE B O 1
ATOM 5062 N N . TYR B 1 235 ? 8.297 34.031 8.055 1 98.44 235 TYR B N 1
ATOM 5063 C CA . TYR B 1 235 ? 7.18 33.156 7.715 1 98.44 235 TYR B CA 1
ATOM 5064 C C . TYR B 1 235 ? 7.66 31.719 7.441 1 98.44 235 TYR B C 1
ATOM 5066 O O . TYR B 1 235 ? 8.5 31.516 6.562 1 98.44 235 TYR B O 1
ATOM 5074 N N . VAL B 1 236 ? 7.141 30.781 8.18 1 98.69 236 VAL B N 1
ATOM 5075 C CA . VAL B 1 236 ? 7.422 29.375 7.891 1 98.69 236 VAL B CA 1
ATOM 5076 C C . VAL B 1 236 ? 6.348 28.812 6.953 1 98.69 236 VAL B C 1
ATOM 5078 O O . VAL B 1 236 ? 5.164 28.797 7.301 1 98.69 236 VAL B O 1
ATOM 5081 N N . PRO B 1 237 ? 6.766 28.422 5.812 1 98.19 237 PRO B N 1
ATOM 5082 C CA . PRO B 1 237 ? 5.766 27.922 4.871 1 98.19 237 PRO B CA 1
ATOM 5083 C C . PRO B 1 237 ? 4.867 26.844 5.488 1 98.19 237 PRO B C 1
ATOM 5085 O O . PRO B 1 237 ? 5.363 25.906 6.109 1 98.19 237 PRO B O 1
ATOM 5088 N N . ASP B 1 238 ? 3.586 26.969 5.25 1 97.94 238 ASP B N 1
ATOM 5089 C CA . ASP B 1 238 ? 2.611 26.109 5.914 1 97.94 238 ASP B CA 1
ATOM 5090 C C . ASP B 1 238 ? 2.797 24.656 5.504 1 97.94 238 ASP B C 1
ATOM 5092 O O . ASP B 1 238 ? 2.738 23.75 6.344 1 97.94 238 ASP B O 1
ATOM 5096 N N . PHE B 1 239 ? 3.113 24.406 4.215 1 96.94 239 PHE B N 1
ATOM 5097 C CA . PHE B 1 239 ? 3.16 23.031 3.711 1 96.94 239 PHE B CA 1
ATOM 5098 C C . PHE B 1 239 ? 4.406 22.312 4.219 1 96.94 239 PHE B C 1
ATOM 5100 O O . PHE B 1 239 ? 4.508 21.094 4.113 1 96.94 239 PHE B O 1
ATOM 5107 N N . LEU B 1 240 ? 5.32 23.094 4.75 1 98.12 240 LEU B N 1
ATOM 5108 C CA . LEU B 1 240 ? 6.461 22.516 5.449 1 98.12 240 LEU B CA 1
ATOM 5109 C C . LEU B 1 240 ? 6.105 22.188 6.895 1 98.12 240 LEU B C 1
ATOM 5111 O O . LEU B 1 240 ? 6.363 21.078 7.371 1 98.12 240 LEU B O 1
ATOM 5115 N N . ALA B 1 241 ? 5.465 23.047 7.523 1 98.38 241 ALA B N 1
ATOM 5116 C CA . ALA B 1 241 ? 5.207 22.953 8.961 1 98.38 241 ALA B CA 1
ATOM 5117 C C . ALA B 1 241 ? 4.141 21.906 9.258 1 98.38 241 ALA B C 1
ATOM 5119 O O . ALA B 1 241 ? 4.242 21.172 10.25 1 98.38 241 ALA B O 1
ATOM 5120 N N . ASN B 1 242 ? 3.119 21.859 8.461 1 97.5 242 ASN B N 1
ATOM 5121 C CA . ASN B 1 242 ? 1.979 21 8.797 1 97.5 242 ASN B CA 1
ATOM 5122 C C . ASN B 1 242 ? 2.004 19.688 8.023 1 97.5 242 ASN B C 1
ATOM 5124 O O . ASN B 1 242 ? 0.977 19.031 7.891 1 97.5 242 ASN B O 1
ATOM 5128 N N . ARG B 1 243 ? 3.146 19.266 7.59 1 97.5 243 ARG B N 1
ATOM 5129 C CA . ARG B 1 243 ? 3.238 18.156 6.648 1 97.5 243 ARG B CA 1
ATOM 5130 C C . ARG B 1 243 ? 2.992 16.828 7.348 1 97.5 243 ARG B C 1
ATOM 5132 O O . ARG B 1 243 ? 2.758 15.805 6.691 1 97.5 243 ARG B O 1
ATOM 5139 N N . MET B 1 244 ? 3.014 16.781 8.664 1 96.88 244 MET B N 1
ATOM 5140 C CA . MET B 1 244 ? 3.018 15.492 9.352 1 96.88 244 MET B CA 1
ATOM 5141 C C . MET B 1 244 ? 1.672 14.789 9.211 1 96.88 244 MET B C 1
ATOM 5143 O O . MET B 1 244 ? 1.58 13.57 9.375 1 96.88 244 MET B O 1
ATOM 5147 N N . GLY B 1 245 ? 0.647 15.57 8.914 1 94.12 245 GLY B N 1
ATOM 5148 C CA . GLY B 1 245 ? -0.62 14.914 8.633 1 94.12 245 GLY B CA 1
ATOM 5149 C C . GLY B 1 245 ? -0.549 13.961 7.457 1 94.12 245 GLY B C 1
ATOM 5150 O O . GLY B 1 245 ? -0.98 12.805 7.559 1 94.12 245 GLY B O 1
ATOM 5151 N N . ILE B 1 246 ? 0.021 14.406 6.379 1 94.25 246 ILE B N 1
ATOM 5152 C CA . ILE B 1 246 ? 0.091 13.57 5.184 1 94.25 246 ILE B CA 1
ATOM 5153 C C . ILE B 1 246 ? 1.139 12.477 5.379 1 94.25 246 ILE B C 1
ATOM 5155 O O . ILE B 1 246 ? 1.009 11.375 4.832 1 94.25 246 ILE B O 1
ATOM 5159 N N . VAL B 1 247 ? 2.186 12.773 6.145 1 95.12 247 VAL B N 1
ATOM 5160 C CA . VAL B 1 247 ? 3.174 11.75 6.469 1 95.12 247 VAL B CA 1
ATOM 5161 C C . VAL B 1 247 ? 2.496 10.586 7.188 1 95.12 247 VAL B C 1
ATOM 5163 O O . VAL B 1 247 ? 2.721 9.422 6.848 1 95.12 247 VAL B O 1
ATOM 5166 N N . ASN B 1 248 ? 1.679 10.969 8.117 1 92.25 248 ASN B N 1
ATOM 5167 C CA . ASN B 1 248 ? 0.92 9.969 8.859 1 92.25 248 ASN B CA 1
ATOM 5168 C C . ASN B 1 248 ? 0.018 9.156 7.934 1 92.25 248 ASN B C 1
ATOM 5170 O O . ASN B 1 248 ? -0.096 7.938 8.086 1 92.25 248 ASN B O 1
ATOM 5174 N N . CYS B 1 249 ? -0.611 9.797 7.051 1 91 249 CYS B N 1
ATOM 5175 C CA . CYS B 1 249 ? -1.498 9.148 6.094 1 91 249 CYS B CA 1
ATOM 5176 C C . CYS B 1 249 ? -0.725 8.18 5.203 1 91 249 CYS B C 1
ATOM 5178 O O . CYS B 1 249 ? -1.147 7.043 5 1 91 249 CYS B O 1
ATOM 5180 N N . ALA B 1 250 ? 0.376 8.648 4.688 1 89.88 250 ALA B N 1
ATOM 5181 C CA . ALA B 1 250 ? 1.178 7.848 3.768 1 89.88 250 ALA B CA 1
ATOM 5182 C C . ALA B 1 250 ? 1.745 6.613 4.465 1 89.88 250 ALA B C 1
ATOM 5184 O O . ALA B 1 250 ? 1.847 5.543 3.861 1 89.88 250 ALA B O 1
ATOM 5185 N N . ASP B 1 251 ? 2.08 6.75 5.707 1 89 251 ASP B N 1
ATOM 5186 C CA . ASP B 1 251 ? 2.686 5.66 6.465 1 89 251 ASP B CA 1
ATOM 5187 C C . ASP B 1 251 ? 1.659 4.574 6.781 1 89 251 ASP B C 1
ATOM 5189 O O . ASP B 1 251 ? 2.021 3.422 7.035 1 89 251 ASP B O 1
ATOM 5193 N N . GLU B 1 252 ? 0.456 4.98 6.801 1 87.81 252 GLU B N 1
ATOM 5194 C CA . GLU B 1 252 ? -0.625 4.082 7.195 1 87.81 252 GLU B CA 1
ATOM 5195 C C . GLU B 1 252 ? -0.625 2.814 6.348 1 87.81 252 GLU B C 1
ATOM 5197 O O . GLU B 1 252 ? -0.938 1.73 6.844 1 87.81 252 GLU B O 1
ATOM 5202 N N . GLN B 1 253 ? -0.236 2.873 5.145 1 82.19 253 GLN B N 1
ATOM 5203 C CA . GLN B 1 253 ? -0.311 1.741 4.23 1 82.19 253 GLN B CA 1
ATOM 5204 C C . GLN B 1 253 ? 0.758 0.701 4.551 1 82.19 253 GLN B C 1
ATOM 5206 O O . GLN B 1 253 ? 0.676 -0.443 4.098 1 82.19 253 GLN B O 1
ATOM 5211 N N . TYR B 1 254 ? 1.743 1.165 5.312 1 84.19 254 TYR B N 1
ATOM 5212 C CA . TYR B 1 254 ? 2.857 0.264 5.582 1 84.19 254 TYR B CA 1
ATOM 5213 C C . TYR B 1 254 ? 2.734 -0.353 6.969 1 84.19 254 TYR B C 1
ATOM 5215 O O . TYR B 1 254 ? 3.635 -1.067 7.418 1 84.19 254 TYR B O 1
ATOM 5223 N N . GLY B 1 255 ? 1.635 -0.054 7.652 1 82 255 GLY B N 1
ATOM 5224 C CA . GLY B 1 255 ? 1.455 -0.569 9 1 82 255 GLY B CA 1
ATOM 5225 C C . GLY B 1 255 ? 1.671 0.481 10.07 1 82 255 GLY B C 1
ATOM 5226 O O . GLY B 1 255 ? 1.92 1.648 9.766 1 82 255 GLY B O 1
ATOM 5227 N N . TYR B 1 256 ? 1.465 0.038 11.391 1 75 256 TYR B N 1
ATOM 5228 C CA . TYR B 1 256 ? 1.495 0.981 12.5 1 75 256 TYR B CA 1
ATOM 5229 C C . TYR B 1 256 ? 2.367 0.459 13.641 1 75 256 TYR B C 1
ATOM 5231 O O . TYR B 1 256 ? 2.354 -0.736 13.945 1 75 256 TYR B O 1
ATOM 5239 N N . ILE B 1 257 ? 3.223 1.275 14.031 1 73.44 257 ILE B N 1
ATOM 5240 C CA . ILE B 1 257 ? 3.938 0.991 15.273 1 73.44 257 ILE B CA 1
ATOM 5241 C C . ILE B 1 257 ? 3.926 2.227 16.172 1 73.44 257 ILE B C 1
ATOM 5243 O O . ILE B 1 257 ? 3.943 3.357 15.68 1 73.44 257 ILE B O 1
ATOM 5247 N N . ASP B 1 258 ? 3.619 1.906 17.375 1 71.31 258 ASP B N 1
ATOM 5248 C CA . ASP B 1 258 ? 3.758 3.021 18.312 1 71.31 258 ASP B CA 1
ATOM 5249 C C . ASP B 1 258 ? 5.16 3.619 18.25 1 71.31 258 ASP B C 1
ATOM 5251 O O . ASP B 1 258 ? 6.148 2.889 18.141 1 71.31 258 ASP B O 1
ATOM 5255 N N . ASP B 1 259 ? 5.281 4.895 18.281 1 77.25 259 ASP B N 1
ATOM 5256 C CA . ASP B 1 259 ? 6.559 5.594 18.188 1 77.25 259 ASP B CA 1
ATOM 5257 C C . ASP B 1 259 ? 7.316 5.184 16.938 1 77.25 259 ASP B C 1
ATOM 5259 O O . ASP B 1 259 ? 8.484 4.793 17 1 77.25 259 ASP B O 1
ATOM 5263 N N . ASP B 1 260 ? 6.656 5.188 15.906 1 82.81 260 ASP B N 1
ATOM 5264 C CA . ASP B 1 260 ? 7.188 4.801 14.609 1 82.81 260 ASP B CA 1
ATOM 5265 C C . ASP B 1 260 ? 8.461 5.582 14.281 1 82.81 260 ASP B C 1
ATOM 5267 O O . ASP B 1 260 ? 8.438 6.812 14.203 1 82.81 260 ASP B O 1
ATOM 5271 N N . PRO B 1 261 ? 9.57 4.891 14.117 1 82.69 261 PRO B N 1
ATOM 5272 C CA . PRO B 1 261 ? 10.836 5.566 13.828 1 82.69 261 PRO B CA 1
ATOM 5273 C C . PRO B 1 261 ? 10.773 6.43 12.57 1 82.69 261 PRO B C 1
ATOM 5275 O O . PRO B 1 261 ? 11.477 7.438 12.461 1 82.69 261 PRO B O 1
ATOM 5278 N N . PHE B 1 262 ? 9.914 6.051 11.695 1 85.75 262 PHE B N 1
ATOM 5279 C CA . PHE B 1 262 ? 9.789 6.82 10.461 1 85.75 262 PHE B CA 1
ATOM 5280 C C . PHE B 1 262 ? 9.094 8.148 10.727 1 85.75 262 PHE B C 1
ATOM 5282 O O . PHE B 1 262 ? 9.414 9.156 10.094 1 85.75 262 PHE B O 1
ATOM 5289 N N . ILE B 1 263 ? 8.18 8.133 11.617 1 88.5 263 ILE B N 1
ATOM 5290 C CA . ILE B 1 263 ? 7.535 9.375 12.031 1 88.5 263 ILE B CA 1
ATOM 5291 C C . ILE B 1 263 ? 8.508 10.219 12.859 1 88.5 263 ILE B C 1
ATOM 5293 O O . ILE B 1 263 ? 8.648 11.422 12.625 1 88.5 263 ILE B O 1
ATOM 5297 N N . GLU B 1 264 ? 9.195 9.555 13.688 1 90.75 264 GLU B N 1
ATOM 5298 C CA . GLU B 1 264 ? 10.094 10.242 14.602 1 90.75 264 GLU B CA 1
ATOM 5299 C C . GLU B 1 264 ? 11.273 10.859 13.844 1 90.75 264 GLU B C 1
ATOM 5301 O O . GLU B 1 264 ? 11.797 11.898 14.242 1 90.75 264 GLU B O 1
ATOM 5306 N N . LYS B 1 265 ? 11.594 10.219 12.805 1 92.25 265 LYS B N 1
ATOM 5307 C CA . LYS B 1 265 ? 12.664 10.766 11.977 1 92.25 265 LYS B CA 1
ATOM 5308 C C . LYS B 1 265 ? 12.297 12.141 11.438 1 92.25 265 LYS B C 1
ATOM 5310 O O . LYS B 1 265 ? 13.141 13.031 11.352 1 92.25 265 LYS B O 1
ATOM 5315 N N . HIS B 1 266 ? 11.055 12.328 11.078 1 96.44 266 HIS B N 1
ATOM 5316 C CA . HIS B 1 266 ? 10.562 13.609 10.586 1 96.44 266 HIS B CA 1
ATOM 5317 C C . HIS B 1 266 ? 10.562 14.656 11.695 1 96.44 266 HIS B C 1
ATOM 5319 O O . HIS B 1 266 ? 10.758 15.844 11.43 1 96.44 266 HIS B O 1
ATOM 5325 N N . LEU B 1 267 ? 10.367 14.219 12.922 1 96.88 267 LEU B N 1
ATOM 5326 C CA . LEU B 1 267 ? 10.172 15.125 14.047 1 96.88 267 LEU B CA 1
ATOM 5327 C C . LEU B 1 267 ? 11.484 15.375 14.781 1 96.88 267 LEU B C 1
ATOM 5329 O O . LEU B 1 267 ? 11.586 16.297 15.594 1 96.88 267 LEU B O 1
ATOM 5333 N N . GLY B 1 268 ? 12.453 14.641 14.383 1 94.12 268 GLY B N 1
ATOM 5334 C CA . GLY B 1 268 ? 13.742 14.75 15.062 1 94.12 268 GLY B CA 1
ATOM 5335 C C . GLY B 1 268 ? 14.633 15.82 14.469 1 94.12 268 GLY B C 1
ATOM 5336 O O . GLY B 1 268 ? 14.156 16.766 13.828 1 94.12 268 GLY B O 1
ATOM 5337 N N . ASP B 1 269 ? 15.961 15.758 14.852 1 91.69 269 ASP B N 1
ATOM 5338 C CA . ASP B 1 269 ? 16.906 16.766 14.375 1 91.69 269 ASP B CA 1
ATOM 5339 C C . ASP B 1 269 ? 18.172 16.109 13.797 1 91.69 269 ASP B C 1
ATOM 5341 O O . ASP B 1 269 ? 19.188 16.781 13.602 1 91.69 269 ASP B O 1
ATOM 5345 N N . SER B 1 270 ? 18.078 14.82 13.523 1 90.62 270 SER B N 1
ATOM 5346 C CA . SER B 1 270 ? 19.25 14.117 13 1 90.62 270 SER B CA 1
ATOM 5347 C C . SER B 1 270 ? 19.188 14.008 11.477 1 90.62 270 SER B C 1
ATOM 5349 O O . SER B 1 270 ? 20.234 14.023 10.812 1 90.62 270 SER B O 1
ATOM 5351 N N . TRP B 1 271 ? 18.016 13.914 10.992 1 93.69 271 TRP B N 1
ATOM 5352 C CA . TRP B 1 271 ? 17.812 13.789 9.547 1 93.69 271 TRP B CA 1
ATOM 5353 C C . TRP B 1 271 ? 17.781 15.164 8.883 1 93.69 271 TRP B C 1
ATOM 5355 O O . TRP B 1 271 ? 17.109 16.078 9.359 1 93.69 271 TRP B O 1
ATOM 5365 N N . GLU B 1 272 ? 18.5 15.305 7.805 1 92.19 272 GLU B N 1
ATOM 5366 C CA . GLU B 1 272 ? 18.641 16.594 7.129 1 92.19 272 GLU B CA 1
ATOM 5367 C C . GLU B 1 272 ? 17.297 17.141 6.676 1 92.19 272 GLU B C 1
ATOM 5369 O O . GLU B 1 272 ? 17.078 18.344 6.648 1 92.19 272 GLU B O 1
ATOM 5374 N N . ASN B 1 273 ? 16.406 16.219 6.445 1 94.69 273 ASN B N 1
ATOM 5375 C CA . ASN B 1 273 ? 15.125 16.656 5.91 1 94.69 273 ASN B CA 1
ATOM 5376 C C . ASN B 1 273 ? 14.031 16.641 6.98 1 94.69 273 ASN B C 1
ATOM 5378 O O . ASN B 1 273 ? 12.844 16.734 6.664 1 94.69 273 ASN B O 1
ATOM 5382 N N . SER B 1 274 ? 14.477 16.531 8.211 1 97.5 274 SER B N 1
ATOM 5383 C CA . SER B 1 274 ? 13.492 16.688 9.281 1 97.5 274 SER B CA 1
ATOM 5384 C C . SER B 1 274 ? 12.844 18.062 9.242 1 97.5 274 SER B C 1
ATOM 5386 O O . SER B 1 274 ? 13.375 18.984 8.609 1 97.5 274 SER B O 1
ATOM 5388 N N . ILE B 1 275 ? 11.711 18.156 9.898 1 98.44 275 ILE B N 1
ATOM 5389 C CA . ILE B 1 275 ? 11 19.438 9.875 1 98.44 275 ILE B CA 1
ATOM 5390 C C . ILE B 1 275 ? 11.891 20.531 10.453 1 98.44 275 ILE B C 1
ATOM 5392 O O . ILE B 1 275 ? 12 21.625 9.883 1 98.44 275 ILE B O 1
ATOM 5396 N N . TYR B 1 276 ? 12.555 20.266 11.531 1 98.19 276 TYR B N 1
ATOM 5397 C CA . TYR B 1 276 ? 13.43 21.234 12.195 1 98.19 276 TYR B CA 1
ATOM 5398 C C . TYR B 1 276 ? 14.562 21.656 11.273 1 98.19 276 TYR B C 1
ATOM 5400 O O . TYR B 1 276 ? 14.742 22.844 11.008 1 98.19 276 TYR B O 1
ATOM 5408 N N . ASN B 1 277 ? 15.281 20.688 10.711 1 97.81 277 ASN B N 1
ATOM 5409 C CA . ASN B 1 277 ? 16.453 20.969 9.891 1 97.81 277 ASN B CA 1
ATOM 5410 C C . ASN B 1 277 ? 16.047 21.594 8.555 1 97.81 277 ASN B C 1
ATOM 5412 O O . ASN B 1 277 ? 16.734 22.5 8.055 1 97.81 277 ASN B O 1
ATOM 5416 N N . CYS B 1 278 ? 14.992 21.125 8.008 1 98.12 278 CYS B N 1
ATOM 5417 C CA . CYS B 1 278 ? 14.516 21.672 6.746 1 98.12 278 CYS B CA 1
ATOM 5418 C C . CYS B 1 278 ? 14.055 23.125 6.914 1 98.12 278 CYS B C 1
ATOM 5420 O O . CYS B 1 278 ? 14.32 23.969 6.055 1 98.12 278 CYS B O 1
ATOM 5422 N N . THR B 1 279 ? 13.352 23.375 7.996 1 98.56 279 THR B N 1
ATOM 5423 C CA . THR B 1 279 ? 12.93 24.75 8.289 1 98.56 279 THR B CA 1
ATOM 5424 C C . THR B 1 279 ? 14.148 25.656 8.438 1 98.56 279 THR B C 1
ATOM 5426 O O . THR B 1 279 ? 14.195 26.734 7.828 1 98.56 279 THR B O 1
ATOM 5429 N N . LYS B 1 280 ? 15.094 25.25 9.148 1 97.75 280 LYS B N 1
ATOM 5430 C CA . LYS B 1 280 ? 16.297 26.047 9.352 1 97.75 280 LYS B CA 1
ATOM 5431 C C . LYS B 1 280 ? 17.031 26.281 8.031 1 97.75 280 LYS B C 1
ATOM 5433 O O . LYS B 1 280 ? 17.453 27.406 7.75 1 97.75 280 LYS B O 1
ATOM 5438 N N . LEU B 1 281 ? 17.141 25.25 7.293 1 97.44 281 LEU B N 1
ATOM 5439 C CA . LEU B 1 281 ? 17.797 25.359 5.992 1 97.44 281 LEU B CA 1
ATOM 5440 C C . LEU B 1 281 ? 17.094 26.391 5.113 1 97.44 281 LEU B C 1
ATOM 5442 O O . LEU B 1 281 ? 17.75 27.234 4.496 1 97.44 281 LEU B O 1
ATOM 5446 N N . ILE B 1 282 ? 15.836 26.312 5.086 1 98.25 282 ILE B N 1
ATOM 5447 C CA . ILE B 1 282 ? 15.039 27.203 4.23 1 98.25 282 ILE B CA 1
ATOM 5448 C C . ILE B 1 282 ? 15.172 28.641 4.715 1 98.25 282 ILE B C 1
ATOM 5450 O O . ILE B 1 282 ? 15.367 29.547 3.91 1 98.25 282 ILE B O 1
ATOM 5454 N N . LEU B 1 283 ? 15.117 28.859 5.996 1 98.31 283 LEU B N 1
ATOM 5455 C CA . LEU B 1 283 ? 15.227 30.203 6.559 1 98.31 283 LEU B CA 1
ATOM 5456 C C . LEU B 1 283 ? 16.625 30.766 6.324 1 98.31 283 LEU B C 1
ATOM 5458 O O . LEU B 1 283 ? 16.766 31.938 5.941 1 98.31 283 LEU B O 1
ATOM 5462 N N . ASP B 1 284 ? 17.625 29.953 6.473 1 97.75 284 ASP B N 1
ATOM 5463 C CA . ASP B 1 284 ? 19 30.391 6.27 1 97.75 284 ASP B CA 1
ATOM 5464 C C . ASP B 1 284 ? 19.25 30.734 4.805 1 97.75 284 ASP B C 1
ATOM 5466 O O . ASP B 1 284 ? 19.891 31.75 4.5 1 97.75 284 ASP B O 1
ATOM 5470 N N . LYS B 1 285 ? 18.797 29.859 3.996 1 97.56 285 LYS B N 1
ATOM 5471 C CA . LYS B 1 285 ? 18.969 30.09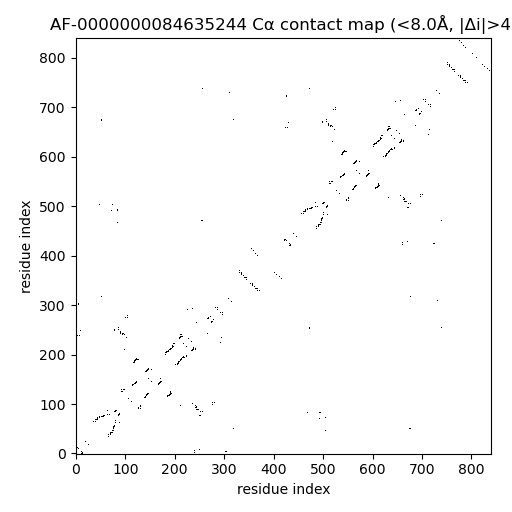4 2.566 1 97.56 285 LYS B CA 1
ATOM 5472 C C . LYS B 1 285 ? 18.219 31.344 2.121 1 97.56 285 LYS B C 1
ATOM 5474 O O . LYS B 1 285 ? 18.688 32.094 1.271 1 97.56 285 LYS B O 1
ATOM 5479 N N . ALA B 1 286 ? 17.047 31.516 2.621 1 97.69 286 ALA B N 1
ATOM 5480 C CA . ALA B 1 286 ? 16.266 32.719 2.318 1 97.69 286 ALA B CA 1
ATOM 5481 C C . ALA B 1 286 ? 17.031 33.969 2.709 1 97.69 286 ALA B C 1
ATOM 5483 O O . ALA B 1 286 ? 17.141 34.906 1.917 1 97.69 286 ALA B O 1
ATOM 5484 N N . LYS B 1 287 ? 17.578 34 3.844 1 96.44 287 LYS B N 1
ATOM 5485 C CA . LYS B 1 287 ? 18.359 35.125 4.336 1 96.44 287 LYS B CA 1
ATOM 5486 C C . LYS B 1 287 ? 19.594 35.375 3.479 1 96.44 287 LYS B C 1
ATOM 5488 O O . LYS B 1 287 ? 19.875 36.5 3.066 1 96.44 287 LYS B O 1
ATOM 5493 N N . ALA B 1 288 ? 20.25 34.312 3.148 1 96.94 288 ALA B N 1
ATOM 5494 C CA . ALA B 1 288 ? 21.5 34.406 2.414 1 96.94 288 ALA B CA 1
ATOM 5495 C C . ALA B 1 288 ? 21.281 34.875 0.982 1 96.94 288 ALA B C 1
ATOM 5497 O O . ALA B 1 288 ? 22.109 35.562 0.415 1 96.94 288 ALA B O 1
ATOM 5498 N N . THR B 1 289 ? 20.203 34.531 0.436 1 96.94 289 THR B N 1
ATOM 5499 C CA . THR B 1 289 ? 19.953 34.812 -0.973 1 96.94 289 THR B CA 1
ATOM 5500 C C . THR B 1 289 ? 19.016 36 -1.127 1 96.94 289 THR B C 1
ATOM 5502 O O . THR B 1 289 ? 18.641 36.375 -2.244 1 96.94 289 THR B O 1
ATOM 5505 N N . LYS B 1 290 ? 18.547 36.562 -0.06 1 95.56 290 LYS B N 1
ATOM 5506 C CA . LYS B 1 290 ? 17.609 37.688 -0.047 1 95.56 290 LYS B CA 1
ATOM 5507 C C . LYS B 1 290 ? 16.328 37.312 -0.774 1 95.56 290 LYS B C 1
ATOM 5509 O O . LYS B 1 290 ? 15.844 38.094 -1.617 1 95.56 290 LYS B O 1
ATOM 5514 N N . ARG B 1 291 ? 15.914 36.125 -0.526 1 96.75 291 ARG B N 1
ATOM 5515 C CA . ARG B 1 291 ? 14.625 35.625 -0.982 1 96.75 291 ARG B CA 1
ATOM 5516 C C . ARG B 1 291 ? 13.719 35.281 0.198 1 96.75 291 ARG B C 1
ATOM 5518 O O . ARG B 1 291 ? 14.094 35.5 1.354 1 96.75 291 ARG B O 1
ATOM 5525 N N . THR B 1 292 ? 12.5 34.938 -0.124 1 97.75 292 THR B N 1
ATOM 5526 C CA . THR B 1 292 ? 11.586 34.594 0.963 1 97.75 292 THR B CA 1
ATOM 5527 C C . THR B 1 292 ? 11.617 33.094 1.252 1 97.75 292 THR B C 1
ATOM 5529 O O . THR B 1 292 ? 11.984 32.312 0.385 1 97.75 292 THR B O 1
ATOM 5532 N N . PRO B 1 293 ? 11.25 32.719 2.459 1 97.75 293 PRO B N 1
ATOM 5533 C CA . PRO B 1 293 ? 11.172 31.281 2.779 1 97.75 293 PRO B CA 1
ATOM 5534 C C . PRO B 1 293 ? 10.203 30.531 1.874 1 97.75 293 PRO B C 1
ATOM 5536 O O . PRO B 1 293 ? 10.469 29.375 1.504 1 97.75 293 PRO B O 1
ATOM 5539 N N . GLN B 1 294 ? 9.125 31.141 1.523 1 97.56 294 GLN B N 1
ATOM 5540 C CA . GLN B 1 294 ? 8.148 30.547 0.62 1 97.56 294 GLN B CA 1
ATOM 5541 C C . GLN B 1 294 ? 8.781 30.219 -0.732 1 97.56 294 GLN B C 1
ATOM 5543 O O . GLN B 1 294 ? 8.586 29.125 -1.263 1 97.56 294 GLN B O 1
ATOM 5548 N N . GLU B 1 295 ? 9.531 31.141 -1.255 1 96.56 295 GLU B N 1
ATOM 5549 C CA . GLU B 1 295 ? 10.188 30.938 -2.541 1 96.56 295 GLU B CA 1
ATOM 5550 C C . GLU B 1 295 ? 11.18 29.781 -2.477 1 96.56 295 GLU B C 1
ATOM 5552 O O . GLU B 1 295 ? 11.219 28.938 -3.377 1 96.56 295 GLU B O 1
ATOM 5557 N N . ILE B 1 296 ? 11.953 29.75 -1.428 1 97.62 296 ILE B N 1
ATOM 5558 C CA . ILE B 1 296 ? 12.961 28.719 -1.267 1 97.62 296 ILE B CA 1
ATOM 5559 C C . ILE B 1 296 ? 12.289 27.359 -1.086 1 97.62 296 ILE B C 1
ATOM 5561 O O . ILE B 1 296 ? 12.711 26.359 -1.68 1 97.62 296 ILE B O 1
ATOM 5565 N N . ALA B 1 297 ? 11.266 27.312 -0.281 1 97.94 297 ALA B N 1
ATOM 5566 C CA . ALA B 1 297 ? 10.547 26.062 -0.022 1 97.94 297 ALA B CA 1
ATOM 5567 C C . ALA B 1 297 ? 9.93 25.516 -1.302 1 97.94 297 ALA B C 1
ATOM 5569 O O . ALA B 1 297 ? 9.992 24.312 -1.56 1 97.94 297 ALA B O 1
ATOM 5570 N N . VAL B 1 298 ? 9.344 26.375 -2.09 1 95.88 298 VAL B N 1
ATOM 5571 C CA . VAL B 1 298 ? 8.711 25.969 -3.342 1 95.88 298 VAL B CA 1
ATOM 5572 C C . VAL B 1 298 ? 9.773 25.438 -4.305 1 95.88 298 VAL B C 1
ATOM 5574 O O . VAL B 1 298 ? 9.562 24.406 -4.953 1 95.88 298 VAL B O 1
ATOM 5577 N N . GLU B 1 299 ? 10.836 26.109 -4.387 1 94.88 299 GLU B N 1
ATOM 5578 C CA . GLU B 1 299 ? 11.93 25.672 -5.25 1 94.88 299 GLU B CA 1
ATOM 5579 C C . GLU B 1 299 ? 12.43 24.281 -4.852 1 94.88 299 GLU B C 1
ATOM 5581 O O . GLU B 1 299 ? 12.602 23.406 -5.703 1 94.88 299 GLU B O 1
ATOM 5586 N N . LEU B 1 300 ? 12.648 24.109 -3.564 1 95.69 300 LEU B N 1
ATOM 5587 C CA . LEU B 1 300 ? 13.125 22.828 -3.061 1 95.69 300 LEU B CA 1
ATOM 5588 C C . LEU B 1 300 ? 12.094 21.719 -3.318 1 95.69 300 LEU B C 1
ATOM 5590 O O . LEU B 1 300 ? 12.453 20.609 -3.725 1 95.69 300 LEU B O 1
ATOM 5594 N N . ALA B 1 301 ? 10.875 22.031 -3.08 1 95.94 301 ALA B N 1
ATOM 5595 C CA . ALA B 1 301 ? 9.789 21.062 -3.291 1 95.94 301 ALA B CA 1
ATOM 5596 C C . ALA B 1 301 ? 9.688 20.672 -4.762 1 95.94 301 ALA B C 1
ATOM 5598 O O . ALA B 1 301 ? 9.469 19.5 -5.082 1 95.94 301 ALA B O 1
ATOM 5599 N N . GLU B 1 302 ? 9.789 21.641 -5.617 1 92 302 GLU B N 1
ATOM 5600 C CA . GLU B 1 302 ? 9.719 21.375 -7.051 1 92 302 GLU B CA 1
ATOM 5601 C C . GLU B 1 302 ? 10.844 20.453 -7.508 1 92 302 GLU B C 1
ATOM 5603 O O . GLU B 1 302 ? 10.625 19.547 -8.297 1 92 302 GLU B O 1
ATOM 5608 N N . GLN B 1 303 ? 11.984 20.672 -7.027 1 90.12 303 GLN B N 1
ATOM 5609 C CA . GLN B 1 303 ? 13.125 19.812 -7.352 1 90.12 303 GLN B CA 1
ATOM 5610 C C . GLN B 1 303 ? 12.867 18.375 -6.902 1 90.12 303 GLN B C 1
ATOM 5612 O O . GLN B 1 303 ? 13.148 17.438 -7.645 1 90.12 303 GLN B O 1
ATOM 5617 N N . LYS B 1 304 ? 12.273 18.234 -5.785 1 91.12 304 LYS B N 1
ATOM 5618 C CA . LYS B 1 304 ? 12.039 16.906 -5.211 1 91.12 304 LYS B CA 1
ATOM 5619 C C . LYS B 1 304 ? 10.859 16.219 -5.898 1 91.12 304 LYS B C 1
ATOM 5621 O O . LYS B 1 304 ? 10.82 14.984 -5.977 1 91.12 304 LYS B O 1
ATOM 5626 N N . SER B 1 305 ? 9.938 16.953 -6.387 1 89.5 305 SER B N 1
ATOM 5627 C CA . SER B 1 305 ? 8.695 16.406 -6.934 1 89.5 305 SER B CA 1
ATOM 5628 C C . SER B 1 305 ? 8.945 15.688 -8.258 1 89.5 305 SER B C 1
ATOM 5630 O O . SER B 1 305 ? 8.102 14.906 -8.711 1 89.5 305 SER B O 1
ATOM 5632 N N . PHE B 1 306 ? 10.156 15.812 -8.844 1 84.75 306 PHE B N 1
ATOM 5633 C CA . PHE B 1 306 ? 10.438 15.219 -10.148 1 84.75 306 PHE B CA 1
ATOM 5634 C C . PHE B 1 306 ? 11.164 13.891 -9.992 1 84.75 306 PHE B C 1
ATOM 5636 O O . PHE B 1 306 ? 11.375 13.172 -10.977 1 84.75 306 PHE B O 1
ATOM 5643 N N . VAL B 1 307 ? 11.461 13.562 -8.812 1 82.12 307 VAL B N 1
ATOM 5644 C CA . VAL B 1 307 ? 12.133 12.289 -8.586 1 82.12 307 VAL B CA 1
ATOM 5645 C C . VAL B 1 307 ? 11.125 11.148 -8.695 1 82.12 307 VAL B C 1
ATOM 5647 O O . VAL B 1 307 ? 10.07 11.18 -8.055 1 82.12 307 VAL B O 1
ATOM 5650 N N . GLU B 1 308 ? 11.438 10.148 -9.445 1 81.31 308 GLU B N 1
ATOM 5651 C CA . GLU B 1 308 ? 10.531 9.039 -9.695 1 81.31 308 GLU B CA 1
ATOM 5652 C C . GLU B 1 308 ? 10.484 8.078 -8.516 1 81.31 308 GLU B C 1
ATOM 5654 O O . GLU B 1 308 ? 11.492 7.867 -7.84 1 81.31 308 GLU B O 1
ATOM 5659 N N . HIS B 1 309 ? 9.297 7.539 -8.336 1 82.81 309 HIS B N 1
ATOM 5660 C CA . HIS B 1 309 ? 9.156 6.477 -7.348 1 82.81 309 HIS B CA 1
ATOM 5661 C C . HIS B 1 309 ? 10.133 5.34 -7.621 1 82.81 309 HIS B C 1
ATOM 5663 O O . HIS B 1 309 ? 10.242 4.863 -8.75 1 82.81 309 HIS B O 1
ATOM 5669 N N . PRO B 1 310 ? 10.812 4.863 -6.637 1 80.19 310 PRO B N 1
ATOM 5670 C CA . PRO B 1 310 ? 11.875 3.889 -6.871 1 80.19 310 PRO B CA 1
ATOM 5671 C C . PRO B 1 310 ? 11.344 2.516 -7.266 1 80.19 310 PRO B C 1
ATOM 5673 O O . PRO B 1 310 ? 12.07 1.713 -7.859 1 80.19 310 PRO B O 1
ATOM 5676 N N . ILE B 1 311 ? 10.133 2.271 -6.945 1 78.88 311 ILE B N 1
ATOM 5677 C CA . ILE B 1 311 ? 9.602 0.939 -7.211 1 78.88 311 ILE B CA 1
ATOM 5678 C C . ILE B 1 311 ? 8.672 0.985 -8.422 1 78.88 311 ILE B C 1
ATOM 5680 O O . ILE B 1 311 ? 8.773 0.148 -9.32 1 78.88 311 ILE B O 1
ATOM 5684 N N . ARG B 1 312 ? 7.773 2.045 -8.523 1 78.88 312 ARG B N 1
ATOM 5685 C CA . ARG B 1 312 ? 6.707 2.002 -9.523 1 78.88 312 ARG B CA 1
ATOM 5686 C C . ARG B 1 312 ? 6.863 3.131 -10.539 1 78.88 312 ARG B C 1
ATOM 5688 O O . ARG B 1 312 ? 6.102 3.209 -11.508 1 78.88 312 ARG B O 1
ATOM 5695 N N . GLY B 1 313 ? 7.723 3.932 -10.352 1 71.81 313 GLY B N 1
ATOM 5696 C CA . GLY B 1 313 ? 7.883 5.047 -11.273 1 71.81 313 GLY B CA 1
ATOM 5697 C C . GLY B 1 313 ? 6.688 5.98 -11.289 1 71.81 313 GLY B C 1
ATOM 5698 O O . GLY B 1 313 ? 6.262 6.469 -10.242 1 71.81 313 GLY B O 1
ATOM 5699 N N . HIS B 1 314 ? 6.059 6.254 -12.578 1 67.69 314 HIS B N 1
ATOM 5700 C CA . HIS B 1 314 ? 4.918 7.152 -12.711 1 67.69 314 HIS B CA 1
ATOM 5701 C C . HIS B 1 314 ? 3.621 6.371 -12.898 1 67.69 314 HIS B C 1
ATOM 5703 O O . HIS B 1 314 ? 2.947 6.512 -13.922 1 67.69 314 HIS B O 1
ATOM 5709 N N . ARG B 1 315 ? 3.209 5.656 -11.914 1 74 315 ARG B N 1
ATOM 5710 C CA . ARG B 1 315 ? 2.057 4.762 -11.984 1 74 315 ARG B CA 1
ATOM 5711 C C . ARG B 1 315 ? 0.766 5.551 -12.188 1 74 315 ARG B C 1
ATOM 5713 O O . ARG B 1 315 ? -0.123 5.113 -12.922 1 74 315 ARG B O 1
ATOM 5720 N N . GLY B 1 316 ? 0.696 6.691 -11.539 1 68.44 316 GLY B N 1
ATOM 5721 C CA . GLY B 1 316 ? -0.489 7.52 -11.695 1 68.44 316 GLY B CA 1
ATOM 5722 C C . GLY B 1 316 ? -0.755 7.922 -13.133 1 68.44 316 GLY B C 1
ATOM 5723 O O . GLY B 1 316 ? -1.896 7.871 -13.594 1 68.44 316 GLY B O 1
ATOM 5724 N N . ILE B 1 317 ? 0.286 8.203 -13.82 1 63.28 317 ILE B N 1
ATOM 5725 C CA . ILE B 1 317 ? 0.172 8.609 -15.211 1 63.28 317 ILE B CA 1
ATOM 5726 C C . ILE B 1 317 ? -0.307 7.422 -16.047 1 63.28 317 ILE B C 1
ATOM 5728 O O . ILE B 1 317 ? -1.171 7.578 -16.922 1 63.28 317 ILE B O 1
ATOM 5732 N N . GLN B 1 318 ? 0.187 6.293 -15.719 1 66.88 318 GLN B N 1
ATOM 5733 C CA . GLN B 1 318 ? -0.204 5.098 -16.453 1 66.88 318 GLN B CA 1
ATOM 5734 C C . GLN B 1 318 ? -1.682 4.781 -16.25 1 66.88 318 GLN B C 1
ATOM 5736 O O . GLN B 1 318 ? -2.387 4.418 -17.188 1 66.88 318 GLN B O 1
ATOM 5741 N N . ILE B 1 319 ? -2.086 5 -15.078 1 68.25 319 ILE B N 1
ATOM 5742 C CA . ILE B 1 319 ? -3.473 4.695 -14.742 1 68.25 319 ILE B CA 1
ATOM 5743 C C . ILE B 1 319 ? -4.402 5.688 -15.438 1 68.25 319 ILE B C 1
ATOM 5745 O O . ILE B 1 319 ? -5.418 5.293 -16.016 1 68.25 319 ILE B O 1
ATOM 5749 N N . ILE B 1 320 ? -3.975 6.898 -15.398 1 61.34 320 ILE B N 1
ATOM 5750 C CA . ILE B 1 320 ? -4.785 7.957 -15.984 1 61.34 320 ILE B CA 1
ATOM 5751 C C . ILE B 1 320 ? -4.816 7.805 -17.5 1 61.34 320 ILE B C 1
ATOM 5753 O O . ILE B 1 320 ? -5.867 7.953 -18.125 1 61.34 320 ILE B O 1
ATOM 5757 N N . GLU B 1 321 ? -3.625 7.426 -18.078 1 54.19 321 GLU B N 1
ATOM 5758 C CA . GLU B 1 321 ? -3.525 7.246 -19.531 1 54.19 321 GLU B CA 1
ATOM 5759 C C . GLU B 1 321 ? -4.391 6.082 -20 1 54.19 321 GLU B C 1
ATOM 5761 O O . GLU B 1 321 ? -5.059 6.176 -21.031 1 54.19 321 GLU B O 1
ATOM 5766 N N . THR B 1 322 ? -4.324 5.047 -19.219 1 51 322 THR B N 1
ATOM 5767 C CA . THR B 1 322 ? -5.102 3.865 -19.578 1 51 322 THR B CA 1
ATOM 5768 C C . THR B 1 322 ? -6.598 4.16 -19.516 1 51 322 THR B C 1
ATOM 5770 O O . THR B 1 322 ? -7.367 3.689 -20.359 1 51 322 THR B O 1
ATOM 5773 N N . ARG B 1 323 ? -6.938 4.93 -18.531 1 50.03 323 ARG B N 1
ATOM 5774 C CA . ARG B 1 323 ? -8.336 5.312 -18.406 1 50.03 323 ARG B CA 1
ATOM 5775 C C . ARG B 1 323 ? -8.773 6.184 -19.578 1 50.03 323 ARG B C 1
ATOM 5777 O O . ARG B 1 323 ? -9.898 6.051 -20.078 1 50.03 323 ARG B O 1
ATOM 5784 N N . GLN B 1 324 ? -7.77 7.082 -19.797 1 43.06 324 GLN B N 1
ATOM 5785 C CA . GLN B 1 324 ? -8.086 7.953 -20.922 1 43.06 324 GLN B CA 1
ATOM 5786 C C . GLN B 1 324 ? -8.266 7.148 -22.203 1 43.06 324 GLN B C 1
ATOM 5788 O O . GLN B 1 324 ? -9.172 7.426 -23 1 43.06 324 GLN B O 1
ATOM 5793 N N . ARG B 1 325 ? -7.402 6.109 -22.188 1 42.31 325 ARG B N 1
ATOM 5794 C CA . ARG B 1 325 ? -7.531 5.238 -23.359 1 42.31 325 ARG B CA 1
ATOM 5795 C C . ARG B 1 325 ? -8.852 4.484 -23.328 1 42.31 325 ARG B C 1
ATOM 5797 O O . ARG B 1 325 ? -9.484 4.289 -24.375 1 42.31 325 ARG B O 1
ATOM 5804 N N . THR B 1 326 ? -9.125 4.129 -22.062 1 41.31 326 THR B N 1
ATOM 5805 C CA . THR B 1 326 ? -10.398 3.43 -21.891 1 41.31 326 THR B CA 1
ATOM 5806 C C . THR B 1 326 ? -11.562 4.344 -22.25 1 41.31 326 THR B C 1
ATOM 5808 O O . THR B 1 326 ? -12.539 3.902 -22.875 1 41.31 326 THR B O 1
ATOM 5811 N N . PHE B 1 327 ? -11.367 5.574 -21.734 1 39.56 327 PHE B N 1
ATOM 5812 C CA . PHE B 1 327 ? -12.406 6.531 -22.109 1 39.56 327 PHE B CA 1
ATOM 5813 C C . PHE B 1 327 ? -12.445 6.738 -23.609 1 39.56 327 PHE B C 1
ATOM 5815 O O . PHE B 1 327 ? -13.523 6.84 -24.203 1 39.56 327 PHE B O 1
ATOM 5822 N N . GLU B 1 328 ? -11.242 6.719 -24.109 1 43.41 328 GLU B N 1
ATOM 5823 C CA . GLU B 1 328 ? -11.203 6.805 -25.578 1 43.41 328 GLU B CA 1
ATOM 5824 C C . GLU B 1 328 ? -11.805 5.562 -26.219 1 43.41 328 GLU B C 1
ATOM 5826 O O . GLU B 1 328 ? -12.516 5.66 -27.219 1 43.41 328 GLU B O 1
ATOM 5831 N N . GLY B 1 329 ? -11.484 4.48 -25.469 1 41.81 329 GLY B N 1
ATOM 5832 C CA . GLY B 1 329 ? -12.117 3.258 -25.922 1 41.81 329 GLY B CA 1
ATOM 5833 C C . GLY B 1 329 ? -13.625 3.252 -25.719 1 41.81 329 GLY B C 1
ATOM 5834 O O . GLY B 1 329 ? -14.367 2.768 -26.578 1 41.81 329 GLY B O 1
ATOM 5835 N N . ALA B 1 330 ? -13.961 3.791 -24.547 1 43.22 330 ALA B N 1
ATOM 5836 C CA . ALA B 1 330 ? -15.391 3.902 -24.297 1 43.22 330 ALA B CA 1
ATOM 5837 C C . ALA B 1 330 ? -16.078 4.773 -25.344 1 43.22 330 ALA B C 1
ATOM 5839 O O . ALA B 1 330 ? -17.172 4.453 -25.812 1 43.22 330 ALA B O 1
ATOM 5840 N N . TYR B 1 331 ? -15.398 5.844 -25.703 1 45.56 331 TYR B N 1
ATOM 5841 C CA . TYR B 1 331 ? -15.93 6.664 -26.781 1 45.56 331 TYR B CA 1
ATOM 5842 C C . TYR B 1 331 ? -16 5.871 -28.078 1 45.56 331 TYR B C 1
ATOM 5844 O O . TYR B 1 331 ? -16.984 5.965 -28.812 1 45.56 331 TYR B O 1
ATOM 5852 N N . GLY B 1 332 ? -15.023 4.977 -28.125 1 46.34 332 GLY B N 1
ATOM 5853 C CA . GLY B 1 332 ? -15.031 4.133 -29.312 1 46.34 3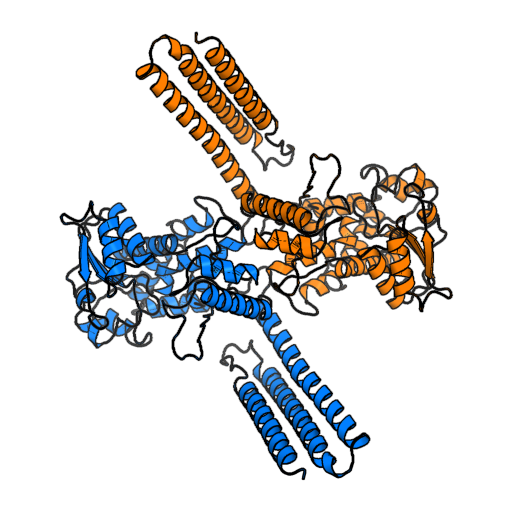32 GLY B CA 1
ATOM 5854 C C . GLY B 1 332 ? -16.125 3.092 -29.297 1 46.34 332 GLY B C 1
ATOM 5855 O O . GLY B 1 332 ? -16.812 2.883 -30.312 1 46.34 332 GLY B O 1
ATOM 5856 N N . ARG B 1 333 ? -16.266 2.545 -28.219 1 44.91 333 ARG B N 1
ATOM 5857 C CA . ARG B 1 333 ? -17.312 1.536 -28.109 1 44.91 333 ARG B CA 1
ATOM 5858 C C . ARG B 1 333 ? -18.703 2.162 -28.25 1 44.91 333 ARG B C 1
ATOM 5860 O O . ARG B 1 333 ? -19.578 1.594 -28.906 1 44.91 333 ARG B O 1
ATOM 5867 N N . THR B 1 334 ? -18.859 3.277 -27.562 1 49.72 334 THR B N 1
ATOM 5868 C CA . THR B 1 334 ? -20.125 3.982 -27.719 1 49.72 334 THR B CA 1
ATOM 5869 C C . THR B 1 334 ? -20.359 4.352 -29.172 1 49.72 334 THR B C 1
ATOM 5871 O O . THR B 1 334 ? -21.484 4.27 -29.672 1 49.72 334 THR B O 1
ATOM 5874 N N . CYS B 1 335 ? -19.328 4.664 -29.844 1 50.19 335 CYS B N 1
ATOM 5875 C CA . CYS B 1 335 ? -19.391 4.93 -31.281 1 50.19 335 CYS B CA 1
ATOM 5876 C C . CYS B 1 335 ? -19.828 3.686 -32.031 1 50.19 335 CYS B C 1
ATOM 5878 O O . CYS B 1 335 ? -20.734 3.742 -32.875 1 50.19 335 CYS B O 1
ATOM 5880 N N . LEU B 1 336 ? -19.219 2.58 -31.625 1 49.38 336 LEU B N 1
ATOM 5881 C CA . LEU B 1 336 ? -19.516 1.343 -32.344 1 49.38 336 LEU B CA 1
ATOM 5882 C C . LEU B 1 336 ? -20.953 0.902 -32.062 1 49.38 336 LEU B C 1
ATOM 5884 O O . LEU B 1 336 ? -21.656 0.442 -32.969 1 49.38 336 LEU B O 1
ATOM 5888 N N . SER B 1 337 ? -21.312 0.997 -30.844 1 52.91 337 SER B N 1
ATOM 5889 C CA . SER B 1 337 ? -22.703 0.69 -30.5 1 52.91 337 SER B CA 1
ATOM 5890 C C . SER B 1 337 ? -23.672 1.601 -31.234 1 52.91 337 SER B C 1
ATOM 5892 O O . SER B 1 337 ? -24.719 1.149 -31.703 1 52.91 337 SER B O 1
ATOM 5894 N N . SER B 1 338 ? -23.344 2.859 -31.328 1 56.38 338 SER B N 1
ATOM 5895 C CA . SER B 1 338 ? -24.188 3.809 -32.062 1 56.38 338 SER B CA 1
ATOM 5896 C C . SER B 1 338 ? -24.281 3.447 -33.531 1 56.38 338 SER B C 1
ATOM 5898 O O . SER B 1 338 ? -25.359 3.521 -34.125 1 56.38 338 SER B O 1
ATOM 5900 N N . PHE B 1 339 ? -23.219 2.996 -34.062 1 56.81 339 PHE B N 1
ATOM 5901 C CA . PHE B 1 339 ? -23.219 2.562 -35.469 1 56.81 339 PHE B CA 1
ATOM 5902 C C . PHE B 1 339 ? -24.031 1.281 -35.625 1 56.81 339 PHE B C 1
ATOM 5904 O O . PHE B 1 339 ? -24.75 1.117 -36.625 1 56.81 339 PHE B O 1
ATOM 5911 N N . GLY B 1 340 ? -23.906 0.401 -34.656 1 52.41 340 GLY B N 1
ATOM 5912 C CA . GLY B 1 340 ? -24.719 -0.807 -34.656 1 52.41 340 GLY B CA 1
ATOM 5913 C C . GLY B 1 340 ? -26.203 -0.525 -34.594 1 52.41 340 GLY B C 1
ATOM 5914 O O . GLY B 1 340 ? -26.984 -1.11 -35.375 1 52.41 340 GLY B O 1
ATOM 5915 N N . PHE B 1 341 ? -26.547 0.326 -33.719 1 55.97 341 PHE B N 1
ATOM 5916 C CA . PHE B 1 341 ? -27.953 0.714 -33.594 1 55.97 341 PHE B CA 1
ATOM 5917 C C . PHE B 1 341 ? -28.438 1.373 -34.906 1 55.97 341 PHE B C 1
ATOM 5919 O O . PHE B 1 341 ? -29.547 1.117 -35.344 1 55.97 341 PHE B O 1
ATOM 5926 N N . ALA B 1 342 ? -27.656 2.182 -35.438 1 55.72 342 ALA B N 1
ATOM 5927 C CA . ALA B 1 342 ? -27.969 2.848 -36.688 1 55.72 342 ALA B CA 1
ATOM 5928 C C . ALA B 1 342 ? -28.188 1.832 -37.812 1 55.72 342 ALA B C 1
ATOM 5930 O O . ALA B 1 342 ? -29.141 1.94 -38.594 1 55.72 342 ALA B O 1
ATOM 5931 N N . LEU B 1 343 ? -27.344 0.846 -37.781 1 55.41 343 LEU B N 1
ATOM 5932 C CA . LEU B 1 343 ? -27.438 -0.184 -38.812 1 55.41 343 LEU B CA 1
ATOM 5933 C C . LEU B 1 343 ? -28.719 -0.995 -38.656 1 55.41 343 LEU B C 1
ATOM 5935 O O . LEU B 1 343 ? -29.391 -1.334 -39.656 1 55.41 343 LEU B O 1
ATOM 5939 N N . ILE B 1 344 ? -29.016 -1.279 -37.5 1 51.81 344 ILE B N 1
ATOM 5940 C CA . ILE B 1 344 ? -30.25 -2.027 -37.219 1 51.81 344 ILE B CA 1
ATOM 5941 C C . ILE B 1 344 ? -31.453 -1.208 -37.656 1 51.81 344 ILE B C 1
ATOM 5943 O O . ILE B 1 344 ? -32.375 -1.733 -38.281 1 51.81 344 ILE B O 1
ATOM 5947 N N . ILE B 1 345 ? -31.484 -0.02 -37.375 1 54.44 345 ILE B N 1
ATOM 5948 C CA . ILE B 1 345 ? -32.625 0.848 -37.688 1 54.44 345 ILE B CA 1
ATOM 5949 C C . ILE B 1 345 ? -32.719 1.021 -39.219 1 54.44 345 ILE B C 1
ATOM 5951 O O . ILE B 1 345 ? -33.812 0.935 -39.781 1 54.44 345 ILE B O 1
ATOM 5955 N N . LEU B 1 346 ? -31.656 1.133 -39.812 1 58.09 346 LEU B N 1
ATOM 5956 C CA . LEU B 1 346 ? -31.641 1.394 -41.25 1 58.09 346 LEU B CA 1
ATOM 5957 C C . LEU B 1 346 ? -31.953 0.124 -42.031 1 58.09 346 LEU B C 1
ATOM 5959 O O . LEU B 1 346 ? -32.5 0.191 -43.125 1 58.09 346 LEU B O 1
ATOM 5963 N N . ARG B 1 347 ? -31.703 -1.009 -41.406 1 56 347 ARG B N 1
ATOM 5964 C CA . ARG B 1 347 ? -31.938 -2.252 -42.156 1 56 347 ARG B CA 1
ATOM 5965 C C . ARG B 1 347 ? -33.281 -2.838 -41.812 1 56 347 ARG B C 1
ATOM 5967 O O . ARG B 1 347 ? -33.969 -3.432 -42.656 1 56 347 ARG B O 1
ATOM 5974 N N . ILE B 1 348 ? -33.688 -2.717 -40.594 1 52.12 348 ILE B N 1
ATOM 5975 C CA . ILE B 1 348 ? -34.875 -3.445 -40.156 1 52.12 348 ILE B CA 1
ATOM 5976 C C . ILE B 1 348 ? -36.094 -2.543 -40.25 1 52.12 348 ILE B C 1
ATOM 5978 O O . ILE B 1 348 ? -37.219 -3.014 -40.531 1 52.12 348 ILE B O 1
ATOM 5982 N N . PHE B 1 349 ? -35.906 -1.352 -40 1 56.62 349 PHE B N 1
ATOM 5983 C CA . PHE B 1 349 ? -37.094 -0.507 -39.844 1 56.62 349 PHE B CA 1
ATOM 5984 C C . PHE B 1 349 ? -37.406 0.183 -41.188 1 56.62 349 PHE B C 1
ATOM 5986 O O . PHE B 1 349 ? -36.594 0.179 -42.094 1 56.62 349 PHE B O 1
ATOM 5993 N N . ASP B 1 350 ? -38.656 0.529 -41.312 1 60.19 350 ASP B N 1
ATOM 5994 C CA . ASP B 1 350 ? -39.219 1.18 -42.469 1 60.19 350 ASP B CA 1
ATOM 5995 C C . ASP B 1 350 ? -38.531 2.525 -42.75 1 60.19 350 ASP B C 1
ATOM 5997 O O . ASP B 1 350 ? -37.875 3.07 -41.844 1 60.19 350 ASP B O 1
ATOM 6001 N N . GLU B 1 351 ? -38.594 3.109 -43.844 1 65.62 351 GLU B N 1
ATOM 6002 C CA . GLU B 1 351 ? -37.938 4.32 -44.344 1 65.62 351 GLU B CA 1
ATOM 6003 C C . GLU B 1 351 ? -38.219 5.512 -43.438 1 65.62 351 GLU B C 1
ATOM 6005 O O . GLU B 1 351 ? -37.406 6.438 -43.375 1 65.62 351 GLU B O 1
ATOM 6010 N N . ASP B 1 352 ? -39.281 5.414 -42.594 1 62.16 352 ASP B N 1
ATOM 6011 C CA . ASP B 1 352 ? -39.656 6.523 -41.719 1 62.16 352 ASP B CA 1
ATOM 6012 C C . ASP B 1 352 ? -38.688 6.645 -40.531 1 62.16 352 ASP B C 1
ATOM 6014 O O . ASP B 1 352 ? -38.562 7.719 -39.938 1 62.16 352 ASP B O 1
ATOM 6018 N N . PHE B 1 353 ? -37.938 5.578 -40.312 1 62.47 353 PHE B N 1
ATOM 6019 C CA . PHE B 1 353 ? -37.094 5.551 -39.156 1 62.47 353 PHE B CA 1
ATOM 6020 C C . PHE B 1 353 ? -35.625 5.773 -39.562 1 62.47 353 PHE B C 1
ATOM 6022 O O . PHE B 1 353 ? -34.75 5.801 -38.688 1 62.47 353 PHE B O 1
ATOM 6029 N N . TYR B 1 354 ? -35.406 5.992 -40.781 1 66.88 354 TYR B N 1
ATOM 6030 C CA . TYR B 1 354 ? -34.031 6.152 -41.281 1 66.88 354 TYR B CA 1
ATOM 6031 C C . TYR B 1 354 ? -33.375 7.387 -40.688 1 66.88 354 TYR B C 1
ATOM 6033 O O . TYR B 1 354 ? -32.156 7.398 -40.438 1 66.88 354 TYR B O 1
ATOM 6041 N N . THR B 1 355 ? -34.281 8.375 -40.406 1 73.19 355 THR B N 1
ATOM 6042 C CA . THR B 1 355 ? -33.75 9.602 -39.812 1 73.19 355 THR B CA 1
ATOM 6043 C C . THR B 1 355 ? -33.188 9.344 -38.438 1 73.19 355 THR B C 1
ATOM 6045 O O . THR B 1 355 ? -32.156 9.914 -38.062 1 73.19 355 THR B O 1
ATOM 6048 N N . ILE B 1 356 ? -33.781 8.391 -37.781 1 69.5 356 ILE B N 1
ATOM 6049 C CA . ILE B 1 356 ? -33.312 8.016 -36.469 1 69.5 356 ILE B CA 1
ATOM 6050 C C . ILE B 1 356 ? -31.984 7.277 -36.562 1 69.5 356 ILE B C 1
ATOM 6052 O O . ILE B 1 356 ? -31.062 7.508 -35.781 1 69.5 356 ILE B O 1
ATOM 6056 N N . GLY B 1 357 ? -31.891 6.477 -37.531 1 67.94 357 GLY B N 1
ATOM 6057 C CA . GLY B 1 357 ? -30.641 5.781 -37.781 1 67.94 357 GLY B CA 1
ATOM 6058 C C . GLY B 1 357 ? -29.5 6.719 -38.156 1 67.94 357 GLY B C 1
ATOM 6059 O O . GLY B 1 357 ? -28.375 6.559 -37.656 1 67.94 357 GLY B O 1
ATOM 6060 N N . PHE B 1 358 ? -29.781 7.723 -38.875 1 74.38 358 PHE B N 1
ATOM 6061 C CA . PHE B 1 358 ? -28.781 8.695 -39.281 1 74.38 358 PHE B CA 1
ATOM 6062 C C . PHE B 1 358 ? -28.328 9.539 -38.094 1 74.38 358 PHE B C 1
ATOM 6064 O O . PHE B 1 358 ? -27.172 9.93 -38 1 74.38 358 PHE B O 1
ATOM 6071 N N . VAL B 1 359 ? -29.25 9.766 -37.188 1 73.44 359 VAL B N 1
ATOM 6072 C CA . VAL B 1 359 ? -28.891 10.508 -35.969 1 73.44 359 VAL B CA 1
ATOM 6073 C C . VAL B 1 359 ? -27.922 9.688 -35.125 1 73.44 359 VAL B C 1
ATOM 6075 O O . VAL B 1 359 ? -26.938 10.234 -34.594 1 73.44 359 VAL B O 1
ATOM 6078 N N . TYR B 1 360 ? -28.109 8.43 -35.156 1 72.88 360 TYR B N 1
ATOM 6079 C CA . TYR B 1 360 ? -27.203 7.578 -34.375 1 72.88 360 TYR B CA 1
ATOM 6080 C C . TYR B 1 360 ? -25.859 7.461 -35.094 1 72.88 360 TYR B C 1
ATOM 6082 O O . TYR B 1 360 ? -24.812 7.387 -34.438 1 72.88 360 TYR B O 1
ATOM 6090 N N . ILE B 1 361 ? -25.812 7.441 -36.375 1 69.94 361 ILE B N 1
ATOM 6091 C CA . ILE B 1 361 ? -24.562 7.445 -37.125 1 69.94 361 ILE B CA 1
ATOM 6092 C C . ILE B 1 361 ? -23.812 8.75 -36.844 1 69.94 361 ILE B C 1
ATOM 6094 O O . ILE B 1 361 ? -22.609 8.734 -36.562 1 69.94 361 ILE B O 1
ATOM 6098 N N . ALA B 1 362 ? -24.562 9.859 -36.906 1 75.25 362 ALA B N 1
ATOM 6099 C CA . ALA B 1 362 ? -23.953 11.164 -36.625 1 75.25 362 ALA B CA 1
ATOM 6100 C C . ALA B 1 362 ? -23.406 11.242 -35.219 1 75.25 362 ALA B C 1
ATOM 6102 O O . ALA B 1 362 ? -22.328 11.781 -35 1 75.25 362 ALA B O 1
ATOM 6103 N N . PHE B 1 363 ? -24.156 10.695 -34.344 1 75.56 363 PHE B N 1
ATOM 6104 C CA . PHE B 1 363 ? -23.719 10.648 -32.938 1 75.56 363 PHE B CA 1
ATOM 6105 C C . PHE B 1 363 ? -22.469 9.805 -32.781 1 75.56 363 PHE B C 1
ATOM 6107 O O . PHE B 1 363 ? -21.516 10.219 -32.125 1 75.56 363 PHE B O 1
ATOM 6114 N N . GLY B 1 364 ? -22.453 8.703 -33.406 1 69.94 364 GLY B N 1
ATOM 6115 C CA . GLY B 1 364 ? -21.281 7.848 -33.375 1 69.94 364 GLY B CA 1
ATOM 6116 C C . GLY B 1 364 ? -20.047 8.492 -33.969 1 69.94 364 GLY B C 1
ATOM 6117 O O . GLY B 1 364 ? -18.953 8.422 -33.406 1 69.94 364 GLY B O 1
ATOM 6118 N N . VAL B 1 365 ? -20.234 9.141 -35.094 1 72.5 365 VAL B N 1
ATOM 6119 C CA . VAL B 1 365 ? -19.156 9.828 -35.781 1 72.5 365 VAL B CA 1
ATOM 6120 C C . VAL B 1 365 ? -18.656 10.992 -34.938 1 72.5 365 VAL B C 1
ATOM 6122 O O . VAL B 1 365 ? -17.438 11.211 -34.812 1 72.5 365 VAL B O 1
ATOM 6125 N N . ALA B 1 366 ? -19.562 11.68 -34.312 1 75.44 366 ALA B N 1
ATOM 6126 C CA . ALA B 1 366 ? -19.172 12.789 -33.438 1 75.44 366 ALA B CA 1
ATOM 6127 C C . ALA B 1 366 ? -18.328 12.297 -32.25 1 75.44 366 ALA B C 1
ATOM 6129 O O . ALA B 1 366 ? -17.312 12.922 -31.922 1 75.44 366 ALA B O 1
ATOM 6130 N N . LEU B 1 367 ? -18.734 11.219 -31.781 1 70.44 367 LEU B N 1
ATOM 6131 C CA . LEU B 1 367 ? -17.984 10.656 -30.672 1 70.44 367 LEU B CA 1
ATOM 6132 C C . LEU B 1 367 ? -16.609 10.18 -31.125 1 70.44 367 LEU B C 1
ATOM 6134 O O . LEU B 1 367 ? -15.625 10.328 -30.391 1 70.44 367 LEU B O 1
ATOM 6138 N N . LEU B 1 368 ? -16.531 9.688 -32.281 1 67.69 368 LEU B N 1
ATOM 6139 C CA . LEU B 1 368 ? -15.25 9.266 -32.844 1 67.69 368 LEU B CA 1
ATOM 6140 C C . LEU B 1 368 ? -14.336 10.461 -33.094 1 67.69 368 LEU B C 1
ATOM 6142 O O . LEU B 1 368 ? -13.133 10.383 -32.844 1 67.69 368 LEU B O 1
ATOM 6146 N N . ILE B 1 369 ? -14.883 11.469 -33.562 1 71 369 ILE B N 1
ATOM 6147 C CA . ILE B 1 369 ? -14.117 12.688 -33.812 1 71 369 ILE B CA 1
ATOM 6148 C C . ILE B 1 369 ? -13.625 13.266 -32.5 1 71 369 ILE B C 1
ATOM 6150 O O . ILE B 1 369 ? -12.461 13.648 -32.375 1 71 369 ILE B O 1
ATOM 6154 N N . ILE B 1 370 ? -14.539 13.195 -31.562 1 67.06 370 ILE B N 1
ATOM 6155 C CA . ILE B 1 370 ? -14.156 13.727 -30.25 1 67.06 370 ILE B CA 1
ATOM 6156 C C . ILE B 1 370 ? -13.055 12.859 -29.656 1 67.06 370 ILE B C 1
ATOM 6158 O O . ILE B 1 370 ? -12.086 13.383 -29.094 1 67.06 370 ILE B O 1
ATOM 6162 N N . SER B 1 371 ? -13.266 11.633 -29.828 1 64.19 371 SER B N 1
ATOM 6163 C CA . SER B 1 371 ? -12.25 10.703 -29.344 1 64.19 371 SER B CA 1
ATOM 6164 C C . SER B 1 371 ? -10.914 10.93 -30.047 1 64.19 371 SER B C 1
ATOM 6166 O O . SER B 1 371 ? -9.859 10.953 -29.406 1 64.19 371 SER B O 1
ATOM 6168 N N . ALA B 1 372 ? -10.953 11.086 -31.266 1 63.41 372 ALA B N 1
ATOM 6169 C CA . ALA B 1 372 ? -9.75 11.32 -32.062 1 63.41 372 ALA B CA 1
ATOM 6170 C C . ALA B 1 372 ? -9.109 12.664 -31.703 1 63.41 372 ALA B C 1
ATOM 6172 O O . ALA B 1 372 ? -7.883 12.766 -31.625 1 63.41 372 ALA B O 1
ATOM 6173 N N . LEU B 1 373 ? -9.969 13.578 -31.547 1 65.75 373 LEU B N 1
ATOM 6174 C CA . LEU B 1 373 ? -9.469 14.898 -31.188 1 65.75 373 LEU B CA 1
ATOM 6175 C C . LEU B 1 373 ? -8.852 14.875 -29.781 1 65.75 373 LEU B C 1
ATOM 6177 O O . LEU B 1 373 ? -7.82 15.508 -29.547 1 65.75 373 LEU B O 1
ATOM 6181 N N . ARG B 1 374 ? -9.562 14.172 -29.031 1 60.78 374 ARG B N 1
ATOM 6182 C CA . ARG B 1 374 ? -9.055 14.031 -27.672 1 60.78 374 ARG B CA 1
ATOM 6183 C C . ARG B 1 374 ? -7.703 13.32 -27.672 1 60.78 374 ARG B C 1
ATOM 6185 O O . ARG B 1 374 ? -6.789 13.719 -26.953 1 60.78 374 ARG B O 1
ATOM 6192 N N . ILE B 1 375 ? -7.676 12.281 -28.422 1 56.28 375 ILE B N 1
ATOM 6193 C CA . ILE B 1 375 ? -6.43 11.531 -28.547 1 56.28 375 ILE B CA 1
ATOM 6194 C C . ILE B 1 375 ? -5.336 12.445 -29.109 1 56.28 375 ILE B C 1
ATOM 6196 O O . ILE B 1 375 ? -4.211 12.453 -28.625 1 56.28 375 ILE B O 1
ATOM 6200 N N . ARG B 1 376 ? -5.656 13 -30.141 1 55.09 376 ARG B N 1
ATOM 6201 C CA . ARG B 1 376 ? -4.699 13.898 -30.766 1 55.09 376 ARG B CA 1
ATOM 6202 C C . ARG B 1 376 ? -4.246 14.984 -29.797 1 55.09 376 ARG B C 1
ATOM 6204 O O . ARG B 1 376 ? -3.055 15.305 -29.734 1 55.09 376 ARG B O 1
ATOM 6211 N N . ASN B 1 377 ? -5.297 15.438 -29.172 1 54.5 377 ASN B N 1
ATOM 6212 C CA . ASN B 1 377 ? -4.957 16.484 -28.203 1 54.5 377 ASN B CA 1
ATOM 6213 C C . ASN B 1 377 ? -4.188 15.93 -27.016 1 54.5 377 ASN B C 1
ATOM 6215 O O . ASN B 1 377 ? -3.303 16.594 -26.469 1 54.5 377 ASN B O 1
ATOM 6219 N N . ASN B 1 378 ? -4.672 14.836 -26.688 1 48.81 378 ASN B N 1
ATOM 6220 C CA . ASN B 1 378 ? -3.969 14.188 -25.594 1 48.81 378 ASN B CA 1
ATOM 6221 C C . ASN B 1 378 ? -2.568 13.742 -26 1 48.81 378 ASN B C 1
ATOM 6223 O O . ASN B 1 378 ? -1.628 13.828 -25.203 1 48.81 378 ASN B O 1
ATOM 6227 N N . ILE B 1 379 ? -2.492 13.078 -27.156 1 44.78 379 ILE B N 1
ATOM 6228 C CA . ILE B 1 379 ? -1.177 12.727 -27.672 1 44.78 379 ILE B CA 1
ATOM 6229 C C . ILE B 1 379 ? -0.343 13.984 -27.859 1 44.78 379 ILE B C 1
ATOM 6231 O O . ILE B 1 379 ? 0.847 14.008 -27.547 1 44.78 379 ILE B O 1
ATOM 6235 N N . GLU B 1 380 ? -0.855 14.867 -28.531 1 44.41 380 GLU B N 1
ATOM 6236 C CA . GLU B 1 380 ? -0.109 16.109 -28.734 1 44.41 380 GLU B CA 1
ATOM 6237 C C . GLU B 1 380 ? 0.148 16.812 -27.406 1 44.41 380 GLU B C 1
ATOM 6239 O O . GLU B 1 380 ? 1.205 17.422 -27.219 1 44.41 380 GLU B O 1
ATOM 6244 N N . ASN B 1 381 ? -0.837 16.844 -26.656 1 40.28 381 ASN B N 1
ATOM 6245 C CA . ASN B 1 381 ? -0.729 17.562 -25.406 1 40.28 381 ASN B CA 1
ATOM 6246 C C . ASN B 1 381 ? -0.308 16.656 -24.266 1 40.28 381 ASN B C 1
ATOM 6248 O O . ASN B 1 381 ? -0.106 17.109 -23.125 1 40.28 381 ASN B O 1
ATOM 6252 N N . PHE B 1 382 ? -0.531 15.461 -24.516 1 39.31 382 PHE B N 1
ATOM 6253 C CA . PHE B 1 382 ? -0.234 14.547 -23.422 1 39.31 382 PHE B CA 1
ATOM 6254 C C . PHE B 1 382 ? 1.271 14.383 -23.25 1 39.31 382 PHE B C 1
ATOM 6256 O O . PHE B 1 382 ? 1.727 13.422 -22.625 1 39.31 382 PHE B O 1
ATOM 6263 N N . ASP B 1 383 ? 1.983 15.109 -24.047 1 35.31 383 ASP B N 1
ATOM 6264 C CA . ASP B 1 383 ? 3.318 15.156 -23.469 1 35.31 383 ASP B CA 1
ATOM 6265 C C . ASP B 1 383 ? 3.262 15.578 -22 1 35.31 383 ASP B C 1
ATOM 6267 O O . ASP B 1 383 ? 3.344 16.766 -21.688 1 35.31 383 ASP B O 1
ATOM 6271 N N . ILE B 1 384 ? 2.475 14.883 -21.328 1 35.47 384 ILE B N 1
ATOM 6272 C CA . ILE B 1 384 ? 2.271 15.141 -19.906 1 35.47 384 ILE B CA 1
ATOM 6273 C C . ILE B 1 384 ? 3.602 15.516 -19.25 1 35.47 384 ILE B C 1
ATOM 6275 O O . ILE B 1 384 ? 3.629 16.031 -18.125 1 35.47 384 ILE B O 1
ATOM 6279 N N . PHE B 1 385 ? 4.609 14.906 -19.797 1 34.78 385 PHE B N 1
ATOM 6280 C CA . PHE B 1 385 ? 5.922 15.219 -19.25 1 34.78 385 PHE B CA 1
ATOM 6281 C C . PHE B 1 385 ? 6.5 16.469 -19.906 1 34.78 385 PHE B C 1
ATOM 6283 O O . PHE B 1 385 ? 7.672 16.797 -19.703 1 34.78 385 PHE B O 1
ATOM 6290 N N . GLU B 1 386 ? 5.883 17 -20.953 1 35.72 386 GLU B N 1
ATOM 6291 C CA . GLU B 1 386 ? 6.504 18.297 -21.219 1 35.72 386 GLU B CA 1
ATOM 6292 C C . GLU B 1 386 ? 6.262 19.281 -20.078 1 35.72 386 GLU B C 1
ATOM 6294 O O . GLU B 1 386 ? 5.113 19.562 -19.734 1 35.72 386 GLU B O 1
ATOM 6299 N N . LYS B 1 387 ? 7.281 19.5 -19.188 1 42.47 387 LYS B N 1
ATOM 6300 C CA . LYS B 1 387 ? 7.391 20.297 -17.969 1 42.47 387 LYS B CA 1
ATOM 6301 C C . LYS B 1 387 ? 6.492 21.531 -18.016 1 42.47 387 LYS B C 1
ATOM 6303 O O . LYS B 1 387 ? 6.039 22.016 -16.984 1 42.47 387 LYS B O 1
ATOM 6308 N N . ASN B 1 388 ? 6.375 22.188 -19.141 1 37.03 388 ASN B N 1
ATOM 6309 C CA . ASN B 1 388 ? 5.867 23.562 -19.156 1 37.03 388 ASN B CA 1
ATOM 6310 C C . ASN B 1 388 ? 4.383 23.594 -19.5 1 37.03 388 ASN B C 1
ATOM 6312 O O . ASN B 1 388 ? 3.824 24.672 -19.734 1 37.03 388 ASN B O 1
ATOM 6316 N N . LYS B 1 389 ? 3.705 22.484 -19.859 1 42.97 389 LYS B N 1
ATOM 6317 C CA . LYS B 1 389 ? 2.324 22.703 -20.281 1 42.97 389 LYS B CA 1
ATOM 6318 C C . LYS B 1 389 ? 1.341 22.234 -19.203 1 42.97 389 LYS B C 1
ATOM 6320 O O . LYS B 1 389 ? 1.48 21.141 -18.672 1 42.97 389 LYS B O 1
ATOM 6325 N N . PRO B 1 390 ? 0.513 23.141 -18.75 1 37.91 390 PRO B N 1
ATOM 6326 C CA . PRO B 1 390 ? -0.489 22.797 -17.734 1 37.91 390 PRO B CA 1
ATOM 6327 C C . PRO B 1 390 ? -1.367 21.625 -18.141 1 37.91 390 PRO B C 1
ATOM 6329 O O . PRO B 1 390 ? -1.633 21.422 -19.328 1 37.91 390 PRO B O 1
ATOM 6332 N N . PHE B 1 391 ? -1.354 20.625 -17.438 1 38.44 391 PHE B N 1
ATOM 6333 C CA . PHE B 1 391 ? -2.27 19.516 -17.625 1 38.44 391 PHE B CA 1
ATOM 6334 C C . PHE B 1 391 ? -3.693 20.016 -17.844 1 38.44 391 PHE B C 1
ATOM 6336 O O . PHE B 1 391 ? -4.234 20.734 -17.016 1 38.44 391 PHE B O 1
ATOM 6343 N N . VAL B 1 392 ? -4.109 20.297 -19.016 1 40.72 392 VAL B N 1
ATOM 6344 C CA . VAL B 1 392 ? -5.477 20.719 -19.297 1 40.72 392 VAL B CA 1
ATOM 6345 C C . VAL B 1 392 ? -6.406 19.516 -19.328 1 40.72 392 VAL B C 1
ATOM 6347 O O . VAL B 1 392 ? -6.141 18.547 -20.047 1 40.72 392 VAL B O 1
ATOM 6350 N N . THR B 1 393 ? -7.109 19.375 -18.297 1 40.69 393 THR B N 1
ATOM 6351 C CA . THR B 1 393 ? -8.133 18.328 -18.234 1 40.69 393 THR B CA 1
ATOM 6352 C C . THR B 1 393 ? -9.031 18.391 -19.453 1 40.69 393 THR B C 1
ATOM 6354 O O . THR B 1 393 ? -9.219 19.453 -20.062 1 40.69 393 THR B O 1
ATOM 6357 N N . SER B 1 394 ? -9.109 17.359 -20.125 1 46.75 394 SER B N 1
ATOM 6358 C CA . SER B 1 394 ? -9.914 17.25 -21.328 1 46.75 394 SER B CA 1
ATOM 6359 C C . SER B 1 394 ? -11.367 17.641 -21.078 1 46.75 394 SER B C 1
ATOM 6361 O O . SER B 1 394 ? -12.289 17.047 -21.625 1 46.75 394 SER B O 1
ATOM 6363 N N . GLY B 1 395 ? -11.523 18.547 -20.156 1 49.41 395 GLY B N 1
ATOM 6364 C CA . GLY B 1 395 ? -12.859 19.031 -19.859 1 49.41 395 GLY B CA 1
ATOM 6365 C C . GLY B 1 395 ? -13.633 19.484 -21.078 1 49.41 395 GLY B C 1
ATOM 6366 O O . GLY B 1 395 ? -14.844 19.297 -21.172 1 49.41 395 GLY B O 1
ATOM 6367 N N . GLY B 1 396 ? -12.961 20 -21.906 1 57.34 396 GLY B N 1
ATOM 6368 C CA . GLY B 1 396 ? -13.617 20.438 -23.125 1 57.34 396 GLY B CA 1
ATOM 6369 C C . GLY B 1 396 ? -14.219 19.297 -23.922 1 57.34 396 GLY B C 1
ATOM 6370 O O . GLY B 1 396 ? -15.344 19.391 -24.406 1 57.34 396 GLY B O 1
ATOM 6371 N N . TYR B 1 397 ? -13.508 18.234 -23.844 1 61.5 397 TYR B N 1
ATOM 6372 C CA . TYR B 1 397 ? -14.008 17.109 -24.625 1 61.5 397 TYR B CA 1
ATOM 6373 C C . TYR B 1 397 ? -15.148 16.406 -23.891 1 61.5 397 TYR B C 1
ATOM 6375 O O . TYR B 1 397 ? -16.078 15.898 -24.531 1 61.5 397 TYR B O 1
ATOM 6383 N N . VAL B 1 398 ? -15.148 16.531 -22.641 1 58.09 398 VAL B N 1
ATOM 6384 C CA . VAL B 1 398 ? -16.266 15.984 -21.875 1 58.09 398 VAL B CA 1
ATOM 6385 C C . VAL B 1 398 ? -17.516 16.828 -22.094 1 58.09 398 VAL B C 1
ATOM 6387 O O . VAL B 1 398 ? -18.594 16.281 -22.312 1 58.09 398 VAL B O 1
ATOM 6390 N N . ALA B 1 399 ? -17.312 18.047 -22.047 1 60.75 399 ALA B N 1
ATOM 6391 C CA . ALA B 1 399 ? -18.438 18.953 -22.312 1 60.75 399 ALA B CA 1
ATOM 6392 C C . ALA B 1 399 ? -18.953 18.781 -23.734 1 60.75 399 ALA B C 1
ATOM 6394 O O . ALA B 1 399 ? -20.172 18.766 -23.969 1 60.75 399 ALA B O 1
ATOM 6395 N N . LEU B 1 400 ? -18.047 18.625 -24.625 1 66.81 400 LEU B N 1
ATOM 6396 C CA . LEU B 1 400 ? -18.422 18.438 -26.031 1 66.81 400 LEU B CA 1
ATOM 6397 C C . LEU B 1 400 ? -19.172 17.109 -26.203 1 66.81 400 LEU B C 1
ATOM 6399 O O . LEU B 1 400 ? -20.188 17.047 -26.906 1 66.81 400 LEU B O 1
ATOM 6403 N N . THR B 1 401 ? -18.672 16.141 -25.469 1 65.69 401 THR B N 1
ATOM 6404 C CA . THR B 1 401 ? -19.328 14.844 -25.562 1 65.69 401 THR B CA 1
ATOM 6405 C C . THR B 1 401 ? -20.719 14.891 -24.938 1 65.69 401 THR B C 1
ATOM 6407 O O . THR B 1 401 ? -21.672 14.352 -25.5 1 65.69 401 THR B O 1
ATOM 6410 N N . SER B 1 402 ? -20.812 15.539 -23.891 1 63.72 402 SER B N 1
ATOM 6411 C CA . SER B 1 402 ? -22.109 15.688 -23.234 1 63.72 402 SER B CA 1
ATOM 6412 C C . SER B 1 402 ? -23.078 16.5 -24.078 1 63.72 402 SER B C 1
ATOM 6414 O O . SER B 1 402 ? -24.266 16.188 -24.172 1 63.72 402 SER B O 1
ATOM 6416 N N . GLY B 1 403 ? -22.578 17.484 -24.609 1 68.25 403 GLY B N 1
ATOM 6417 C CA . GLY B 1 403 ? -23.391 18.312 -25.484 1 68.25 403 GLY B CA 1
ATOM 6418 C C . GLY B 1 403 ? -23.906 17.562 -26.703 1 68.25 403 GLY B C 1
ATOM 6419 O O . GLY B 1 403 ? -25.094 17.672 -27.047 1 68.25 403 GLY B O 1
ATOM 6420 N N . ILE B 1 404 ? -23 16.797 -27.281 1 72.19 404 ILE B N 1
ATOM 6421 C CA . ILE B 1 404 ? -23.391 16.031 -28.469 1 72.19 404 ILE B CA 1
ATOM 6422 C C . ILE B 1 404 ? -24.391 14.953 -28.094 1 72.19 404 ILE B C 1
ATOM 6424 O O . ILE B 1 404 ? -25.359 14.719 -28.812 1 72.19 404 ILE B O 1
ATOM 6428 N N . ALA B 1 405 ? -24.203 14.391 -27 1 67 405 ALA B N 1
ATOM 6429 C CA . ALA B 1 405 ? -25.141 13.391 -26.516 1 67 405 ALA B CA 1
ATOM 6430 C C . ALA B 1 405 ? -26.516 14.008 -26.266 1 67 405 ALA B C 1
ATOM 6432 O O . ALA B 1 405 ? -27.547 13.453 -26.656 1 67 405 ALA B O 1
ATOM 6433 N N . LEU B 1 406 ? -26.516 15.141 -25.641 1 66.31 406 LEU B N 1
ATOM 6434 C CA . LEU B 1 406 ? -27.766 15.852 -25.375 1 66.31 406 LEU B CA 1
ATOM 6435 C C . LEU B 1 406 ? -28.469 16.219 -26.688 1 66.31 406 LEU B C 1
ATOM 6437 O O . LEU B 1 406 ? -29.688 16.062 -26.812 1 66.31 406 LEU B O 1
ATOM 6441 N N . LEU B 1 407 ? -27.766 16.719 -27.594 1 72.94 407 LEU B N 1
ATOM 6442 C CA . LEU B 1 407 ? -28.328 17.109 -28.891 1 72.94 407 LEU B CA 1
ATOM 6443 C C . LEU B 1 407 ? -28.891 15.891 -29.625 1 72.94 407 LEU B C 1
ATOM 6445 O O . LEU B 1 407 ? -29.938 15.984 -30.266 1 72.94 407 LEU B O 1
ATOM 6449 N N . THR B 1 408 ? -28.172 14.797 -29.469 1 70.25 408 THR B N 1
ATOM 6450 C CA . THR B 1 408 ? -28.625 13.562 -30.094 1 70.25 408 THR B CA 1
ATOM 6451 C C . THR B 1 408 ? -29.938 13.094 -29.484 1 70.25 408 THR B C 1
ATOM 6453 O O . THR B 1 408 ? -30.875 12.734 -30.188 1 70.25 408 THR B O 1
ATOM 6456 N N . TYR B 1 409 ? -30.062 13.164 -28.25 1 66.06 409 TYR B N 1
ATOM 6457 C CA . TYR B 1 409 ? -31.266 12.734 -27.562 1 66.06 409 TYR B CA 1
ATOM 6458 C C . TYR B 1 409 ? -32.438 13.68 -27.859 1 66.06 409 TYR B C 1
ATOM 6460 O O . TYR B 1 409 ? -33.562 13.242 -28.047 1 66.06 409 TYR B O 1
ATOM 6468 N N . LEU B 1 410 ? -32.125 14.875 -27.922 1 68.88 410 LEU B N 1
ATOM 6469 C CA . LEU B 1 410 ? -33.156 15.852 -28.281 1 68.88 410 LEU B CA 1
ATOM 6470 C C . LEU B 1 410 ? -33.656 15.609 -29.703 1 68.88 410 LEU B C 1
ATOM 6472 O O . LEU B 1 410 ? -34.844 15.703 -29.969 1 68.88 410 LEU B O 1
ATOM 6476 N N . ALA B 1 411 ? -32.75 15.344 -30.594 1 73.25 411 ALA B N 1
ATOM 6477 C CA . ALA B 1 411 ? -33.125 15.047 -31.984 1 73.25 411 ALA B CA 1
ATOM 6478 C C . ALA B 1 411 ? -34 13.805 -32.062 1 73.25 411 ALA B C 1
ATOM 6480 O O . ALA B 1 411 ? -34.969 13.781 -32.812 1 73.25 411 ALA B O 1
ATOM 6481 N N . LEU B 1 412 ? -33.625 12.891 -31.281 1 68.38 412 LEU B N 1
ATOM 6482 C CA . LEU B 1 412 ? -34.406 11.656 -31.266 1 68.38 412 LEU B CA 1
ATOM 6483 C C . LEU B 1 412 ? -35.812 11.914 -30.688 1 68.38 412 LEU B C 1
ATOM 6485 O O . LEU B 1 412 ? -36.781 11.383 -31.203 1 68.38 412 LEU B O 1
ATOM 6489 N N . LEU B 1 413 ? -35.875 12.695 -29.719 1 66.06 413 LEU B N 1
ATOM 6490 C CA . LEU B 1 413 ? -37.156 13.055 -29.125 1 66.06 413 LEU B CA 1
ATOM 6491 C C . LEU B 1 413 ? -38.031 13.789 -30.125 1 66.06 413 LEU B C 1
ATOM 6493 O O . LEU B 1 413 ? -39.219 13.5 -30.234 1 66.06 413 LEU B O 1
ATOM 6497 N N . VAL B 1 414 ? -37.562 14.672 -30.812 1 69.88 414 VAL B N 1
ATOM 6498 C CA . VAL B 1 414 ? -38.312 15.43 -31.812 1 69.88 414 VAL B CA 1
ATOM 6499 C C . VAL B 1 414 ? -38.781 14.484 -32.938 1 69.88 414 VAL B C 1
ATOM 6501 O O . VAL B 1 414 ? -39.906 14.594 -33.375 1 69.88 414 VAL B O 1
ATOM 6504 N N . MET B 1 415 ? -37.938 13.594 -33.25 1 69.69 415 MET B N 1
ATOM 6505 C CA . MET B 1 415 ? -38.281 12.656 -34.312 1 69.69 415 MET B CA 1
ATOM 6506 C C . MET B 1 415 ? -39.406 11.719 -33.844 1 69.69 415 MET B C 1
ATOM 6508 O O . MET B 1 415 ? -40.312 11.414 -34.625 1 69.69 415 MET B O 1
ATOM 6512 N N . ILE B 1 416 ? -39.312 11.336 -32.688 1 62.81 416 ILE B N 1
ATOM 6513 C CA . ILE B 1 416 ? -40.344 10.469 -32.125 1 62.81 416 ILE B CA 1
ATOM 6514 C C . ILE B 1 416 ? -41.656 11.211 -32.031 1 62.81 416 ILE B C 1
ATOM 6516 O O . ILE B 1 416 ? -42.719 10.648 -32.344 1 62.81 416 ILE B O 1
ATOM 6520 N N . LEU B 1 417 ? -41.594 12.422 -31.781 1 64.12 417 LEU B N 1
ATOM 6521 C CA . LEU B 1 417 ? -42.781 13.234 -31.656 1 64.12 417 LEU B CA 1
ATOM 6522 C C . LEU B 1 417 ? -43.375 13.531 -33.031 1 64.12 417 LEU B C 1
ATOM 6524 O O . LEU B 1 417 ? -44.594 13.75 -33.156 1 64.12 417 LEU B O 1
ATOM 6528 N N . ARG B 1 418 ? -42.625 13.5 -34 1 62.56 418 ARG B N 1
ATOM 6529 C CA . ARG B 1 418 ? -43.094 13.781 -35.344 1 62.56 418 ARG B CA 1
ATOM 6530 C C . ARG B 1 418 ? -43.594 12.508 -36.031 1 62.56 418 ARG B C 1
ATOM 6532 O O . ARG B 1 418 ? -44.219 12.57 -37.094 1 62.56 418 ARG B O 1
ATOM 6539 N N . MET B 1 419 ? -43.062 11.453 -35.562 1 58.75 419 MET B N 1
ATOM 6540 C CA . MET B 1 419 ? -43.562 10.211 -36.125 1 58.75 419 MET B CA 1
ATOM 6541 C C . MET B 1 419 ? -45.031 10.016 -35.781 1 58.75 419 MET B C 1
ATOM 6543 O O . MET B 1 419 ? -45.438 10.117 -34.625 1 58.75 419 MET B O 1
ATOM 6547 N N . ASP B 1 420 ? -46.062 10.484 -36.656 1 53.25 420 ASP B N 1
ATOM 6548 C CA . ASP B 1 420 ? -47.5 10.25 -36.594 1 53.25 420 ASP B CA 1
ATOM 6549 C C . ASP B 1 420 ? -47.812 8.766 -36.375 1 53.25 420 ASP B C 1
ATOM 6551 O O . ASP B 1 420 ? -47.188 7.906 -37 1 53.25 420 ASP B O 1
#

Radius of gyration: 32.87 Å; Cα contacts (8 Å, |Δi|>4): 1388; chains: 2; bounding box: 74×90×101 Å

Foldseek 3Di:
DQLLCLLLLHQAGDDDDDDQDPVNDPPDPPDDPVRLLVSLLVVLQVVVVLVQLAAEEDDPPDAQSSQCSSVVRHVRYALHDVVVLGLHALLLLLLLLLLLLVCLVCVLVPHNFQAQFEEEEEDQPSNRLSNVVVSVVSHYQAYEYEYQDPVSQVVSCVVCVVVPPHRYHYYHDHPLDPCSQLDPTQEYAYEHEALQQDPVSLVRHDYQEYTYQYAHNHNDLVPRLVVSVVVNHAYQHNSLRRSSSVVSGSCSVVGDDVVDVSSVVLSDDPDCSRSSNVSNVLSVVCVVVVHGSSVSSSVSSVVSSPDADPPCGPVSLVSVVVVLVVVLVVLQVQLVVLQVVLVCQCPPHDPLCNQLSVLSNVLSVQSNVLSVVCCVCCVVVVVVPPVPDPPPDVVVSVVSNVVSVVVSVVSVVVSVVPPD/DQLLCLLLLHQAGDDDDDDDDPVNDPPDPPDDPVRLLVSLLVVLQVVVVLVQLAAEEDDPPDAQSSQCSSVVRHVRYALHDVVVLGLHALLLLLLLLLLLLVCLVCVLVPHNFQAQFEEEEEDQPSNRLSNVVVSVVSHYQAYEYEYQDPVSQVVSCVVCVVCPPGRYHYYHDHPLDPCSQLDPTQEYAYEHEALQQDPVSLVRHDYQEYTYQYAHNHNDLVPSLVVSVVVNHAYQHNSLRRSSSVVSGSCSVVGDDVVDVSSVLLSDDPDCSRSSNVSNVLRVVCVVVVHGSSVSSSVSSVVSSPDADPPCGPVSLVSVVVVLVVVLVVLQVQLVVLQVVLVCCCPPHDPLCNQLSVLSNVLSVQSNVLSVVCCCCCVVVVVVVPVPDPPDDVVVSVVSNVVSVVVSVVVVVVSVVPPD

Nearest PDB structures (foldseek):
  1c1d-assembly1_A  TM=8.912E-01  e=5.196E-19  Rhodococcus sp. (in: high G+C Gram-positive bacteria)
  1c1d-assembly1_B-2  TM=8.904E-01  e=8.833E-19  Rhodococcus sp. (in: high G+C Gram-positive bacteria)
  1bxg-assembly1_A  TM=8.904E-01  e=2.679E-18  Rhodococcus sp. (in: high G+C Gram-positive bacteria)
  1c1x-assembly1_A  TM=8.832E-01  e=2.318E-18  Rhodococcus sp. (in: high G+C Gram-positive bacteria)
  1bxg-assembly1_B  TM=8.906E-01  e=7.744E-18  Rhodococcus sp. (in: high G+C Gram-positive bacteria)